Protein AF-0000000076608871 (afdb_homodimer)

pLDDT: mean 91.56, std 15.97, range [19.88, 98.94]

Nearest PDB structures (foldseek):
  3pe7-assembly1_A  TM=8.113E-01  e=2.500E-24  Yersinia enterocolitica subsp. enterocolitica 8081
  3c5m-assembly3_C  TM=7.933E-01  e=4.342E-21  Vibrio parahaemolyticus RIMD 2210633
  3c5m-assembly2_B  TM=7.888E-01  e=4.342E-21  Vibrio parahaemolyticus RIMD 2210633
  3mxx-assembly1_A  TM=6.302E-01  e=1.835E-06  Homo sapiens
  6rxt-assembly1_UD  TM=3.059E-01  e=4.184E-05  Thermochaetoides thermophila

Sequence (922 aa):
MKAIPPCQLFLVPLIFFLTGMGQLQSQIGTRFPSEKKVIDDPITGHQLIFLTSASHGDRKIYPTHPQWTADGNWLIFMSNRVRGELIAVNERSGDMVQITEGGFVGTPLIGWSSMHIYVMRRAAPQQSRGQNTAMNIIKIDLDMLFRDSEKGQIQPKENYEDILGQIPSTIGAHGDMALDANEEYIYFRTSREEAEKHLPPGTNVEQNFGPRNMGAGPGGIGKINLLTGKSAHVISVPFQVGHIQTNPWIPGEIVFCWETGGKSPQRTWTVRGDGTGLRPLYPEADYEWVTHEAIITKDEVAMAIMGHRPVKISDELKEIDSDPENPGQEVAWGPSGTREKPTGLAIVNIRTREMRIEAQTNSGSGFWHVHGSSDGRWAVGDDFSRSIYLVDRTSREMMMISTGHKTTARDHPHPTFSPCGTKFQIQSAMLSEDDRSMNICVIHVPEEWLNRTYENHFIPKMKAIPPCQLFLVPLIFFLTGMGQLQSQIGTRFPSEKKVIDDPITGHQLIFLTSASHGDRKIYPTHPQWTADGNWLIFMSNRVRGELIAVNERSGDMVQITEGGFVGTPLIGWSSMHIYVMRRAAPQQSRGQNTAMNIIKIDLDMLFRDSEKGQIQPKENYEDILGQIPSTIGAHGDMALDANEEYIYFRTSREEAEKHLPPGTNVEQNFGPRNMGAGPGGIGKINLLTGKSAHVISVPFQVGHIQTNPWIPGEIVFCWETGGKSPQRTWTVRGDGTGLRPLYPEADYEWVTHEAIITKDEVAMAIMGHRPVKISDELKEIDSDPENPGQEVAWGPSGTREKPTGLAIVNIRTREMRIEAQTNSGSGFWHVHGSSDGRWAVGDDFSRSIYLVDRTSREMMMISTGHKTTARDHPHPTFSPCGTKFQIQSAMLSEDDRSMNICVIHVPEEWLNRTYENHFIPK

Foldseek 3Di:
DPPDDDDDPPPPPPPPPPPPPPPPQDAFLDKDAWQWDWDAFPPQRFIWIFLHQAQFQKAAAFQQAAQAAQVRFWGKIAGNVRHQWIKIAGRPRSMIGTHDDDHFFAGKHHDNNAQKIKGKDFPDPDPDPPQFTKIWIKIFRRVVSNVCSVVVNDDHRVVGIDGQAIHHSQFRWHRQWEAFLVRFKIKTKGDQNNLVVQDDPPDDADFAAFDVRFKTDWIFMKMAGRNRRDIDGQHIDRIHWHNWHYQNVDGFKIKIFRDRVWADQQTIWIAGSNNPDTDGLARDDLAWTWDQWHDAENFKIKIWGKAAEEDCPDPPDDADDADPLDGDHGCRSPNYRHPVDDTEIKMAGSVVRDMDRLDWDPDHTHFDHKYAAHVRQKIWTAHSQLWIKIAGSLQSDIDGNHGDFFSQEQDGFNWHAHNVRFKTKTWGCNSPPVSYRITIIMGGDDPCVVPDDCPVPDDPD/DPPPDDDPPPPPPPPPPPPPPPPPQDAFLDKDAWQWDWDAFPPQRFIWIFLHQAQFQKAAAFQQAAQAAQVRFWGKIAGNVRHQWIKIAGRPRSMIGTHDDDHFFAGWHHDNNAQKIKGKDFPDPDPDPPQFGKIWIKIFRRVVSNVCSVVVNDDHRVVGIDGQAIHHSQFRWHRQWEAFLVRFKIKTKGDQNNLVVQDDPPDDADFAAFDVRFKTDWIFMKMAGRNRRDIDGQHIDRIHWHNWHYQNVDGFKIKIFRDRVWADQQTIWIAGSNNPDTDGLARDDLAWTWDQWHDAENFKIKIWGKAAEEDCPDPPDDADDADPLDGDHGCRSPNYRHPVDDTEIKMAGSVVRDMDRLDWDPDHTHFDHKYAAHVRQKIWTAHSQLFIKIAGSLQSDIDGNHGDFFSQEQDGFNWHAHNVRFKTKTWGCNSPPVSYRITIIMGGDDPCVVPDDCPVPDDPD

Organism: NCBI:txid889453

Structure (mmCIF, N/CA/C/O backbone):
data_AF-0000000076608871-model_v1
#
loop_
_entity.id
_entity.type
_entity.pdbx_description
1 polymer 'Oligogalacturonide lyase'
#
loop_
_atom_site.group_PDB
_atom_site.id
_atom_site.type_symbol
_atom_site.label_atom_id
_atom_site.label_alt_id
_atom_site.label_comp_id
_atom_site.label_asym_id
_atom_site.label_entity_id
_atom_site.label_seq_id
_atom_site.pdbx_PDB_ins_code
_atom_site.Cartn_x
_atom_site.Cartn_y
_atom_site.Cartn_z
_atom_site.occupancy
_atom_site.B_iso_or_equiv
_atom_site.auth_seq_id
_atom_site.auth_comp_id
_atom_site.auth_asym_id
_atom_site.auth_atom_id
_atom_site.pdbx_PDB_model_num
ATOM 1 N N . MET A 1 1 ? -19.953 -53.188 -92.625 1 19.88 1 MET A N 1
ATOM 2 C CA . MET A 1 1 ? -18.641 -53.062 -92 1 19.88 1 MET A CA 1
ATOM 3 C C . MET A 1 1 ? -18.766 -53.031 -90.5 1 19.88 1 MET A C 1
ATOM 5 O O . MET A 1 1 ? -19.391 -52.125 -89.938 1 19.88 1 MET A O 1
ATOM 9 N N . LYS A 1 2 ? -18.812 -54.281 -90 1 23.78 2 LYS A N 1
ATOM 10 C CA . LYS A 1 2 ? -19.125 -54.812 -88.688 1 23.78 2 LYS A CA 1
ATOM 11 C C . LYS A 1 2 ? -18.203 -54.219 -87.625 1 23.78 2 LYS A C 1
ATOM 13 O O . LYS A 1 2 ? -16.969 -54.281 -87.75 1 23.78 2 LYS A O 1
ATOM 18 N N . ALA A 1 3 ? -18.625 -53.156 -86.875 1 28.75 3 ALA A N 1
ATOM 19 C CA . ALA A 1 3 ? -18.031 -52.281 -85.875 1 28.75 3 ALA A CA 1
ATOM 20 C C . ALA A 1 3 ? -17.375 -53.094 -84.75 1 28.75 3 ALA A C 1
ATOM 22 O O . ALA A 1 3 ? -18.031 -53.906 -84.062 1 28.75 3 ALA A O 1
ATOM 23 N N . ILE A 1 4 ? -16.078 -53.531 -85 1 30.58 4 ILE A N 1
ATOM 24 C CA . ILE A 1 4 ? -15.383 -54.438 -84.062 1 30.58 4 ILE A CA 1
ATOM 25 C C . ILE A 1 4 ? -15.344 -53.844 -82.688 1 30.58 4 ILE A C 1
ATOM 27 O O . ILE A 1 4 ? -15.156 -52.625 -82.5 1 30.58 4 ILE A O 1
ATOM 31 N N . PRO A 1 5 ? -15.648 -54.531 -81.625 1 36.34 5 PRO A N 1
ATOM 32 C CA . PRO A 1 5 ? -15.883 -54.281 -80.188 1 36.34 5 PRO A CA 1
ATOM 33 C C . PRO A 1 5 ? -14.602 -53.969 -79.438 1 36.34 5 PRO A C 1
ATOM 35 O O . PRO A 1 5 ? -13.695 -54.812 -79.375 1 36.34 5 PRO A O 1
ATOM 38 N N . PRO A 1 6 ? -13.969 -52.781 -79.625 1 33.56 6 PRO A N 1
ATOM 39 C CA . PRO A 1 6 ? -12.586 -52.75 -79.125 1 33.56 6 PRO A CA 1
ATOM 40 C C . PRO A 1 6 ? -12.453 -53.25 -77.688 1 33.56 6 PRO A C 1
ATOM 42 O O . PRO A 1 6 ? -13.453 -53.312 -77 1 33.56 6 PRO A O 1
ATOM 45 N N . CYS A 1 7 ? -11.203 -53.688 -77.312 1 31.45 7 CYS A N 1
ATOM 46 C CA . CYS A 1 7 ? -10.43 -54.312 -76.25 1 31.45 7 CYS A CA 1
ATOM 47 C C . CYS A 1 7 ? -10.484 -53.5 -75 1 31.45 7 CYS A C 1
ATOM 49 O O . CYS A 1 7 ? -10.234 -52.312 -75 1 31.45 7 CYS A O 1
ATOM 51 N N . GLN A 1 8 ? -11.156 -53.969 -73.938 1 29.78 8 GLN A N 1
ATOM 52 C CA . GLN A 1 8 ? -11.391 -53.469 -72.562 1 29.78 8 GLN A CA 1
ATOM 53 C C . GLN A 1 8 ? -10.086 -53.406 -71.75 1 29.78 8 GLN A C 1
ATOM 55 O O . GLN A 1 8 ? -9.438 -54.406 -71.5 1 29.78 8 GLN A O 1
ATOM 60 N N . LEU A 1 9 ? -9.195 -52.375 -71.938 1 29.94 9 LEU A N 1
ATOM 61 C CA . LEU A 1 9 ? -7.988 -52.156 -71.125 1 29.94 9 LEU A CA 1
ATOM 62 C C . LEU A 1 9 ? -8.32 -52.094 -69.688 1 29.94 9 LEU A C 1
ATOM 64 O O . LEU A 1 9 ? -9.156 -51.281 -69.25 1 29.94 9 LEU A O 1
ATOM 68 N N . PHE A 1 10 ? -8.07 -53.156 -68.875 1 30.44 10 PHE A N 1
ATOM 69 C CA . PHE A 1 10 ? -8.211 -53.281 -67.375 1 30.44 10 PHE A CA 1
ATOM 70 C C . PHE A 1 10 ? -7.266 -52.344 -66.688 1 30.44 10 PHE A C 1
ATOM 72 O O . PHE A 1 10 ? -6.047 -52.406 -66.875 1 30.44 10 PHE A O 1
ATOM 79 N N . LEU A 1 11 ? -7.617 -51.094 -66.438 1 31.98 11 LEU A N 1
ATOM 80 C CA . LEU A 1 11 ? -6.852 -50.156 -65.625 1 31.98 11 LEU A CA 1
ATOM 81 C C . LEU A 1 11 ? -6.688 -50.688 -64.188 1 31.98 11 LEU A C 1
ATOM 83 O O . LEU A 1 11 ? -7.68 -50.969 -63.5 1 31.98 11 LEU A O 1
ATOM 87 N N . VAL A 1 12 ? -5.574 -51.406 -63.844 1 34.97 12 VAL A N 1
ATOM 88 C CA . VAL A 1 12 ? -5.215 -51.875 -62.5 1 34.97 12 VAL A CA 1
ATOM 89 C C . VAL A 1 12 ? -5.105 -50.656 -61.562 1 34.97 12 VAL A C 1
ATOM 91 O O . VAL A 1 12 ? -4.355 -49.719 -61.844 1 34.97 12 VAL A O 1
ATOM 94 N N . PRO A 1 13 ? -6.113 -50.406 -60.719 1 35.31 13 PRO A N 1
ATOM 95 C CA . PRO A 1 13 ? -5.98 -49.312 -59.781 1 35.31 13 PRO A CA 1
ATOM 96 C C . PRO A 1 13 ? -4.773 -49.469 -58.844 1 35.31 13 PRO A C 1
ATOM 98 O O . PRO A 1 13 ? -4.551 -50.531 -58.312 1 35.31 13 PRO A O 1
ATOM 101 N N . LEU A 1 14 ? -3.646 -48.781 -59.094 1 35.12 14 LEU A N 1
ATOM 102 C CA . LEU A 1 14 ? -2.545 -48.719 -58.125 1 35.12 14 LEU A CA 1
ATOM 103 C C . LEU A 1 14 ? -3.049 -48.281 -56.75 1 35.12 14 LEU A C 1
ATOM 105 O O . LEU A 1 14 ? -3.617 -47.188 -56.594 1 35.12 14 LEU A O 1
ATOM 109 N N . ILE A 1 15 ? -3.357 -49.25 -55.906 1 33.5 15 ILE A N 1
ATOM 110 C CA . ILE A 1 15 ? -3.67 -49 -54.5 1 33.5 15 ILE A CA 1
ATOM 111 C C . ILE A 1 15 ? -2.477 -48.312 -53.812 1 33.5 15 ILE A C 1
ATOM 113 O O . ILE A 1 15 ? -1.399 -48.906 -53.719 1 33.5 15 ILE A O 1
ATOM 117 N N . PHE A 1 16 ? -2.326 -47.031 -53.844 1 33.16 16 PHE A N 1
ATOM 118 C CA . PHE A 1 16 ? -1.394 -46.344 -52.969 1 33.16 16 PHE A CA 1
ATOM 119 C C . PHE A 1 16 ? -1.662 -46.688 -51.531 1 33.16 16 PHE A C 1
ATOM 121 O O . PHE A 1 16 ? -2.754 -46.438 -51 1 33.16 16 PHE A O 1
ATOM 128 N N . PHE A 1 17 ? -0.998 -47.719 -51 1 32.53 17 PHE A N 1
ATOM 129 C CA . PHE A 1 17 ? -0.95 -47.906 -49.562 1 32.53 17 PHE A CA 1
ATOM 130 C C . PHE A 1 17 ? -0.408 -46.656 -48.875 1 32.53 17 PHE A C 1
ATOM 132 O O . PHE A 1 17 ? 0.757 -46.312 -49.062 1 32.53 17 PHE A O 1
ATOM 139 N N . LEU A 1 18 ? -1.209 -45.719 -48.625 1 33.12 18 LEU A N 1
ATOM 140 C CA . LEU A 1 18 ? -0.819 -44.75 -47.625 1 33.12 18 LEU A CA 1
ATOM 141 C C . LEU A 1 18 ? -0.421 -45.438 -46.312 1 33.12 18 LEU A C 1
ATOM 143 O O . LEU A 1 18 ? -1.268 -46 -45.625 1 33.12 18 LEU A O 1
ATOM 147 N N . THR A 1 19 ? 0.796 -46.062 -46.281 1 35.16 19 THR A N 1
ATOM 148 C CA . THR A 1 19 ? 1.301 -46.375 -44.938 1 35.16 19 THR A CA 1
ATOM 149 C C . THR A 1 19 ? 1.096 -45.188 -44 1 35.16 19 THR A C 1
ATOM 151 O O . THR A 1 19 ? 1.483 -44.062 -44.312 1 35.16 19 THR A O 1
ATOM 154 N N . GLY A 1 20 ? 0.063 -45.156 -43.281 1 34.03 20 GLY A N 1
ATOM 155 C CA . GLY A 1 20 ? -0.038 -44.312 -42.125 1 34.03 20 GLY A CA 1
ATOM 156 C C . GLY A 1 20 ? 1.268 -44.156 -41.344 1 34.03 20 GLY A C 1
ATOM 157 O O . GLY A 1 20 ? 1.771 -45.156 -40.812 1 34.03 20 GLY A O 1
ATOM 158 N N . MET A 1 21 ? 2.281 -43.5 -41.844 1 34.34 21 MET A N 1
ATOM 159 C CA . MET A 1 21 ? 3.359 -43.125 -40.938 1 34.34 21 MET A CA 1
ATOM 160 C C . MET A 1 21 ? 2.818 -42.812 -39.531 1 34.34 21 MET A C 1
ATOM 162 O O . MET A 1 21 ? 2.1 -41.844 -39.344 1 34.34 21 MET A O 1
ATOM 166 N N . GLY A 1 22 ? 2.492 -43.781 -38.781 1 37.31 22 GLY A N 1
ATOM 167 C CA . GLY A 1 22 ? 2.377 -43.469 -37.344 1 37.31 22 GLY A CA 1
ATOM 168 C C . GLY A 1 22 ? 3.334 -42.375 -36.906 1 37.31 22 GLY A C 1
ATOM 169 O O . GLY A 1 22 ? 4.5 -42.375 -37.312 1 37.31 22 GLY A O 1
ATOM 170 N N . GLN A 1 23 ? 2.949 -41.219 -36.844 1 42.66 23 GLN A N 1
ATOM 171 C CA . GLN A 1 23 ? 3.785 -40.188 -36.25 1 42.66 23 GLN A CA 1
ATOM 172 C C . GLN A 1 23 ? 4.75 -40.781 -35.219 1 42.66 23 GLN A C 1
ATOM 174 O O . GLN A 1 23 ? 4.32 -41.375 -34.219 1 42.66 23 GLN A O 1
ATOM 179 N N . LEU A 1 24 ? 5.785 -41.375 -35.5 1 46.06 24 LEU A N 1
ATOM 180 C CA . LEU A 1 24 ? 6.844 -41.812 -34.594 1 46.06 24 LEU A CA 1
ATOM 181 C C . LEU A 1 24 ? 6.965 -40.844 -33.406 1 46.06 24 LEU A C 1
ATOM 183 O O . LEU A 1 24 ? 7.375 -39.719 -33.562 1 46.06 24 LEU A O 1
ATOM 187 N N . GLN A 1 25 ? 6.07 -41.031 -32.406 1 63.12 25 GLN A N 1
ATOM 188 C CA . GLN A 1 25 ? 6.23 -40.281 -31.156 1 63.12 25 GLN A CA 1
ATOM 189 C C . GLN A 1 25 ? 7.656 -40.406 -30.625 1 63.12 25 GLN A C 1
ATOM 191 O O . GLN A 1 25 ? 8.188 -41.531 -30.516 1 63.12 25 GLN A O 1
ATOM 196 N N . SER A 1 26 ? 8.398 -39.375 -30.562 1 78 26 SER A N 1
ATOM 197 C CA . SER A 1 26 ? 9.773 -39.312 -30.078 1 78 26 SER A CA 1
ATOM 198 C C . SER A 1 26 ? 9.914 -39.969 -28.719 1 78 26 SER A C 1
ATOM 200 O O . SER A 1 26 ? 9.023 -39.875 -27.875 1 78 26 SER A O 1
ATOM 202 N N . GLN A 1 27 ? 10.883 -40.781 -28.594 1 93 27 GLN A N 1
ATOM 203 C CA . GLN A 1 27 ? 11.195 -41.531 -27.375 1 93 27 GLN A CA 1
ATOM 204 C C . GLN A 1 27 ? 11.734 -40.594 -26.297 1 93 27 GLN A C 1
ATOM 206 O O . GLN A 1 27 ? 12.422 -39.625 -26.578 1 93 27 GLN A O 1
ATOM 211 N N . ILE A 1 28 ? 11.375 -40.938 -25.047 1 97.31 28 ILE A N 1
ATOM 212 C CA . ILE A 1 28 ? 11.961 -40.25 -23.891 1 97.31 28 ILE A CA 1
ATOM 213 C C . ILE A 1 28 ? 13.484 -40.25 -24.016 1 97.31 28 ILE A C 1
ATOM 215 O O . ILE A 1 28 ? 14.078 -41.25 -24.438 1 97.31 28 ILE A O 1
ATOM 219 N N . GLY A 1 29 ? 14.078 -39.031 -23.719 1 97.94 29 GLY A N 1
ATOM 220 C CA . GLY A 1 29 ? 15.523 -38.938 -23.797 1 97.94 29 GLY A CA 1
ATOM 221 C C . GLY A 1 29 ? 16 -38.312 -25.109 1 97.94 29 GLY A C 1
ATOM 222 O O . GLY A 1 29 ? 17.172 -37.969 -25.25 1 97.94 29 GLY A O 1
ATOM 223 N N . THR A 1 30 ? 15.102 -38.281 -26.094 1 97.44 30 THR A N 1
ATOM 224 C CA . THR A 1 30 ? 15.461 -37.656 -27.359 1 97.44 30 THR A CA 1
ATOM 225 C C . THR A 1 30 ? 16 -36.219 -27.125 1 97.44 30 THR A C 1
ATOM 227 O O . THR A 1 30 ? 15.445 -35.469 -26.328 1 97.44 30 THR A O 1
ATOM 230 N N . ARG A 1 31 ? 17.047 -35.938 -27.828 1 97.44 31 ARG A N 1
ATOM 231 C CA . ARG A 1 31 ? 17.688 -34.625 -27.672 1 97.44 31 ARG A CA 1
ATOM 232 C C . ARG A 1 31 ? 17.359 -33.719 -28.844 1 97.44 31 ARG A C 1
ATOM 234 O O . ARG A 1 31 ? 17.141 -34.188 -29.969 1 97.44 31 ARG A O 1
ATOM 241 N N . PHE A 1 32 ? 17.266 -32.5 -28.594 1 97.5 32 PHE A N 1
ATOM 242 C CA . PHE A 1 32 ? 17.062 -31.438 -29.578 1 97.5 32 PHE A CA 1
ATOM 243 C C . PHE A 1 32 ? 18.172 -30.391 -29.469 1 97.5 32 PHE A C 1
ATOM 245 O O . PHE A 1 32 ? 18.703 -30.156 -28.391 1 97.5 32 PHE A O 1
ATOM 252 N N . PRO A 1 33 ? 18.531 -29.797 -30.578 1 96.62 33 PRO A N 1
ATOM 253 C CA . PRO A 1 33 ? 19.609 -28.812 -30.547 1 96.62 33 PRO A CA 1
ATOM 254 C C . PRO A 1 33 ? 19.219 -27.531 -29.812 1 96.62 33 PRO A C 1
ATOM 256 O O . PRO A 1 33 ? 18.031 -27.203 -29.734 1 96.62 33 PRO A O 1
ATOM 259 N N . SER A 1 34 ? 20.219 -26.828 -29.344 1 98.31 34 SER A N 1
ATOM 260 C CA . SER A 1 34 ? 20.031 -25.562 -28.672 1 98.31 34 SER A CA 1
ATOM 261 C C . SER A 1 34 ? 19.422 -24.516 -29.594 1 98.31 34 SER A C 1
ATOM 263 O O . SER A 1 34 ? 19.781 -24.438 -30.766 1 98.31 34 SER A O 1
ATOM 265 N N . GLU A 1 35 ? 18.531 -23.719 -29.094 1 97.69 35 GLU A N 1
ATOM 266 C CA . GLU A 1 35 ? 17.953 -22.547 -29.75 1 97.69 35 GLU A CA 1
ATOM 267 C C . GLU A 1 35 ? 18.297 -21.266 -29 1 97.69 35 GLU A C 1
ATOM 269 O O . GLU A 1 35 ? 17.656 -20.234 -29.188 1 97.69 35 GLU A O 1
ATOM 274 N N . LYS A 1 36 ? 19.156 -21.391 -28.094 1 98.38 36 LYS A N 1
ATOM 275 C CA . LYS A 1 36 ? 19.453 -20.312 -27.141 1 98.38 36 LYS A CA 1
ATOM 276 C C . LYS A 1 36 ? 19.875 -19.047 -27.875 1 98.38 36 LYS A C 1
ATOM 278 O O . LYS A 1 36 ? 20.672 -19.078 -28.812 1 98.38 36 LYS A O 1
ATOM 283 N N . LYS A 1 37 ? 19.266 -17.891 -27.5 1 98.06 37 LYS A N 1
ATOM 284 C CA . LYS A 1 37 ? 19.562 -16.547 -28.016 1 98.06 37 LYS A CA 1
ATOM 285 C C . LYS A 1 37 ? 19.594 -15.531 -26.875 1 98.06 37 LYS A C 1
ATOM 287 O O . LYS A 1 37 ? 18.75 -15.555 -25.984 1 98.06 37 LYS A O 1
ATOM 292 N N . VAL A 1 38 ? 20.578 -14.719 -26.906 1 98.25 38 VAL A N 1
ATOM 293 C CA . VAL A 1 38 ? 20.672 -13.602 -25.969 1 98.25 38 VAL A CA 1
ATOM 294 C C . VAL A 1 38 ? 20.453 -12.281 -26.703 1 98.25 38 VAL A C 1
ATOM 296 O O . VAL A 1 38 ? 21.156 -11.984 -27.672 1 98.25 38 VAL A O 1
ATOM 299 N N . ILE A 1 39 ? 19.5 -11.531 -26.25 1 97.75 39 ILE A N 1
ATOM 300 C CA . ILE A 1 39 ? 19.234 -10.242 -26.875 1 97.75 39 ILE A CA 1
ATOM 301 C C . ILE A 1 39 ? 19.141 -9.156 -25.812 1 97.75 39 ILE A C 1
ATOM 303 O O . ILE A 1 39 ? 18.938 -9.453 -24.625 1 97.75 39 ILE A O 1
ATOM 307 N N . ASP A 1 40 ? 19.25 -7.93 -26.234 1 96.75 40 ASP A N 1
ATOM 308 C CA . ASP A 1 40 ? 19 -6.789 -25.359 1 96.75 40 ASP A CA 1
ATOM 309 C C . ASP A 1 40 ? 17.594 -6.258 -25.531 1 96.75 40 ASP A C 1
ATOM 311 O O . ASP A 1 40 ? 17.141 -6.031 -26.656 1 96.75 40 ASP A O 1
ATOM 315 N N . ASP A 1 41 ? 16.891 -6.168 -24.453 1 96 41 ASP A N 1
ATOM 316 C CA . ASP A 1 41 ? 15.594 -5.496 -24.531 1 96 41 ASP A CA 1
ATOM 317 C C . ASP A 1 41 ? 15.734 -4.125 -25.203 1 96 41 ASP A C 1
ATOM 319 O O . ASP A 1 41 ? 16.531 -3.293 -24.75 1 96 41 ASP A O 1
ATOM 323 N N . PRO A 1 42 ? 14.977 -3.867 -26.188 1 91.94 42 PRO A N 1
ATOM 324 C CA . PRO A 1 42 ? 15.203 -2.641 -26.953 1 91.94 42 PRO A CA 1
ATOM 325 C C . PRO A 1 42 ? 14.891 -1.379 -26.156 1 91.94 42 PRO A C 1
ATOM 327 O O . PRO A 1 42 ? 15.359 -0.292 -26.5 1 91.94 42 PRO A O 1
ATOM 330 N N . ILE A 1 43 ? 14.102 -1.465 -25.172 1 92.19 43 ILE A N 1
ATOM 331 C CA . ILE A 1 43 ? 13.672 -0.293 -24.406 1 92.19 43 ILE A CA 1
ATOM 332 C C . ILE A 1 43 ? 14.508 -0.166 -23.141 1 92.19 43 ILE A C 1
ATOM 334 O O . ILE A 1 43 ? 15.117 0.875 -22.891 1 92.19 43 ILE A O 1
ATOM 338 N N . THR A 1 44 ? 14.664 -1.202 -22.391 1 93.25 44 THR A N 1
ATOM 339 C CA . THR A 1 44 ? 15.312 -1.112 -21.078 1 93.25 44 THR A CA 1
ATOM 340 C C . THR A 1 44 ? 16.797 -1.402 -21.188 1 93.25 44 THR A C 1
ATOM 342 O O . THR A 1 44 ? 17.578 -1.089 -20.281 1 93.25 44 THR A O 1
ATOM 345 N N . GLY A 1 45 ? 17.219 -2.117 -22.25 1 93.81 45 GLY A N 1
ATOM 346 C CA . GLY A 1 45 ? 18.609 -2.479 -22.453 1 93.81 45 GLY A CA 1
ATOM 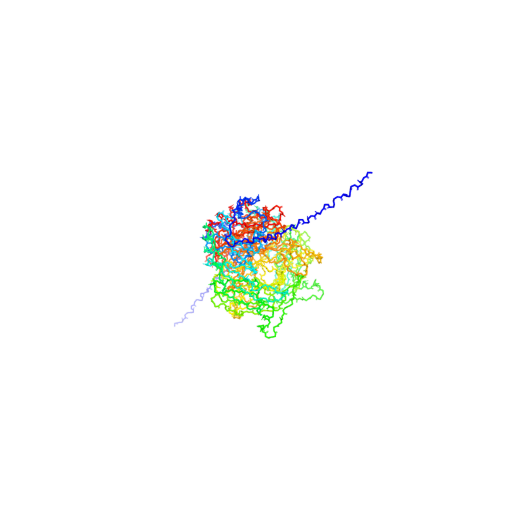347 C C . GLY A 1 45 ? 19.016 -3.717 -21.672 1 93.81 45 GLY A C 1
ATOM 348 O O . GLY A 1 45 ? 20.141 -4.215 -21.844 1 93.81 45 GLY A O 1
ATOM 349 N N . HIS A 1 46 ? 18.203 -4.273 -20.922 1 95.44 46 HIS A N 1
ATOM 350 C CA . HIS A 1 46 ? 18.547 -5.453 -20.141 1 95.44 46 HIS A CA 1
ATOM 351 C C . HIS A 1 46 ? 18.625 -6.699 -21.016 1 95.44 46 HIS A C 1
ATOM 353 O O . HIS A 1 46 ? 17.844 -6.844 -21.969 1 95.44 46 HIS A O 1
ATOM 359 N N . GLN A 1 47 ? 19.469 -7.578 -20.594 1 97.62 47 GLN A N 1
ATOM 360 C CA . GLN A 1 47 ? 19.656 -8.797 -21.375 1 97.62 47 GLN A CA 1
ATOM 361 C C . GLN A 1 47 ? 18.531 -9.797 -21.109 1 97.62 47 GLN A C 1
ATOM 363 O O . GLN A 1 47 ? 18.172 -10.055 -19.969 1 97.62 47 GLN A O 1
ATOM 368 N N . LEU A 1 48 ? 18.016 -10.312 -22.203 1 98.62 48 LEU A N 1
ATOM 369 C CA . LEU A 1 48 ? 17.047 -11.414 -22.188 1 98.62 48 LEU A CA 1
ATOM 370 C C . LEU A 1 48 ? 17.688 -12.688 -22.75 1 98.62 48 LEU A C 1
ATOM 372 O O . LEU A 1 48 ? 18.125 -12.711 -23.891 1 98.62 48 LEU A O 1
ATOM 376 N N . ILE A 1 49 ? 17.688 -13.688 -21.938 1 98.88 49 ILE A N 1
ATOM 377 C CA . ILE A 1 49 ? 18.266 -14.953 -22.359 1 98.88 49 ILE A CA 1
ATOM 378 C C . ILE A 1 49 ? 17.141 -15.922 -22.75 1 98.88 49 ILE A C 1
ATOM 380 O O . ILE A 1 49 ? 16.594 -16.625 -21.906 1 98.88 49 ILE A O 1
ATOM 384 N N . PHE A 1 50 ? 16.906 -15.961 -24.031 1 98.81 50 PHE A N 1
ATOM 385 C CA . PHE A 1 50 ? 15.938 -16.922 -24.547 1 98.81 50 PHE A CA 1
ATOM 386 C C . PHE A 1 50 ? 16.562 -18.312 -24.672 1 98.81 50 PHE A C 1
ATOM 388 O O . PHE A 1 50 ? 17.547 -18.484 -25.391 1 98.81 50 PHE A O 1
ATOM 395 N N . LEU A 1 51 ? 15.961 -19.203 -24 1 98.88 51 LEU A N 1
ATOM 396 C CA . LEU A 1 51 ? 16.453 -20.578 -24.062 1 98.88 51 LEU A CA 1
ATOM 397 C C . LEU A 1 51 ? 15.82 -21.312 -25.25 1 98.88 51 LEU A C 1
ATOM 399 O O . LEU A 1 51 ? 16.375 -22.312 -25.734 1 98.88 51 LEU A O 1
ATOM 403 N N . THR A 1 52 ? 14.688 -20.875 -25.641 1 98.56 52 THR A N 1
ATOM 404 C CA . THR A 1 52 ? 14.062 -21.328 -26.891 1 98.56 52 THR A CA 1
ATOM 405 C C . THR A 1 52 ? 13.711 -20.125 -27.781 1 98.56 52 THR A C 1
ATOM 407 O O . THR A 1 52 ? 13.555 -19.016 -27.281 1 98.56 52 THR A O 1
ATOM 410 N N . SER A 1 53 ? 13.578 -20.375 -29.125 1 97.31 53 SER A N 1
ATOM 411 C CA . SER A 1 53 ? 13.344 -19.266 -30.031 1 97.31 53 SER A CA 1
ATOM 412 C C . SER A 1 53 ? 12.508 -19.688 -31.234 1 97.31 53 SER A C 1
ATOM 414 O O . SER A 1 53 ? 12.125 -18.844 -32.062 1 97.31 53 SER A O 1
ATOM 416 N N . ALA A 1 54 ? 12.273 -20.969 -31.344 1 94.31 54 ALA A N 1
ATOM 417 C CA . ALA A 1 54 ? 11.406 -21.438 -32.406 1 94.31 54 ALA A CA 1
ATOM 418 C C . ALA A 1 54 ? 9.938 -21.406 -31.984 1 94.31 54 ALA A C 1
ATOM 420 O O . ALA A 1 54 ? 9.633 -21.438 -30.797 1 94.31 54 ALA A O 1
ATOM 421 N N . SER A 1 55 ? 9.047 -21.344 -32.906 1 92.19 55 SER A N 1
ATOM 422 C CA . SER A 1 55 ? 7.625 -21.172 -32.625 1 92.19 55 SER A CA 1
ATOM 423 C C . SER A 1 55 ? 6.941 -22.516 -32.375 1 92.19 55 SER A C 1
ATOM 425 O O . SER A 1 55 ? 5.945 -22.844 -33 1 92.19 55 SER A O 1
ATOM 427 N N . HIS A 1 56 ? 7.418 -23.188 -31.422 1 94.5 56 HIS A N 1
ATOM 428 C CA . HIS A 1 56 ? 6.84 -24.484 -31.094 1 94.5 56 HIS A CA 1
ATOM 429 C C . HIS A 1 56 ? 5.82 -24.375 -29.969 1 94.5 56 HIS A C 1
ATOM 431 O O . HIS A 1 56 ? 5.414 -25.375 -29.375 1 94.5 56 HIS A O 1
ATOM 437 N N . GLY A 1 57 ? 5.469 -23.141 -29.594 1 95.69 57 GLY A N 1
ATOM 438 C CA . GLY A 1 57 ? 4.438 -22.922 -28.594 1 95.69 57 GLY A CA 1
ATOM 439 C C . GLY A 1 57 ? 4.852 -23.391 -27.203 1 95.69 57 GLY A C 1
ATOM 440 O O . GLY A 1 57 ? 4.09 -24.078 -26.516 1 95.69 57 GLY A O 1
ATOM 441 N N . ASP A 1 58 ? 6.051 -23.094 -26.812 1 98 58 ASP A N 1
ATOM 442 C CA . ASP A 1 58 ? 6.578 -23.469 -25.5 1 98 58 ASP A CA 1
ATOM 443 C C . ASP A 1 58 ? 5.793 -22.797 -24.375 1 98 58 ASP A C 1
ATOM 445 O O . ASP A 1 58 ? 5.379 -21.641 -24.516 1 98 58 ASP A O 1
ATOM 449 N N . ARG A 1 59 ? 5.527 -23.531 -23.281 1 97.81 59 ARG A N 1
ATOM 450 C CA . ARG A 1 59 ? 4.789 -23.031 -22.125 1 97.81 59 ARG A CA 1
ATOM 451 C C . ARG A 1 59 ? 5.484 -23.406 -20.828 1 97.81 59 ARG A C 1
ATOM 453 O O . ARG A 1 59 ? 5.754 -24.594 -20.578 1 97.81 59 ARG A O 1
ATOM 460 N N . LYS A 1 60 ? 5.754 -22.406 -20.094 1 98.38 60 LYS A N 1
ATOM 461 C CA . LYS A 1 60 ? 6.395 -22.688 -18.812 1 98.38 60 LYS A CA 1
ATOM 462 C C . LYS A 1 60 ? 5.391 -23.234 -17.797 1 98.38 60 LYS A C 1
ATOM 464 O O . LYS A 1 60 ? 4.184 -23.219 -18.047 1 98.38 60 LYS A O 1
ATOM 469 N N . ILE A 1 61 ? 5.898 -23.734 -16.703 1 98.12 61 ILE A N 1
ATOM 470 C CA . ILE A 1 61 ? 5.078 -24.141 -15.562 1 98.12 61 ILE A CA 1
ATOM 471 C C . ILE A 1 61 ? 4.578 -22.906 -14.82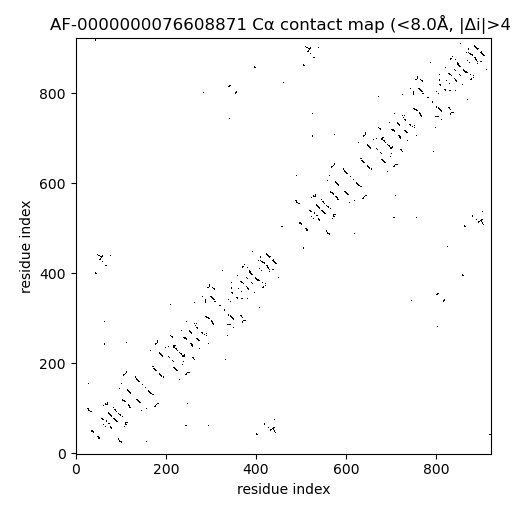8 1 98.12 61 ILE A C 1
ATOM 473 O O . ILE A 1 61 ? 5.273 -21.875 -14.766 1 98.12 61 ILE A O 1
ATOM 477 N N . TYR A 1 62 ? 3.4 -22.953 -14.281 1 97.88 62 TYR A N 1
ATOM 478 C CA . TYR A 1 62 ? 2.787 -21.812 -13.602 1 97.88 62 TYR A CA 1
ATOM 479 C C . TYR A 1 62 ? 3.615 -21.391 -12.391 1 97.88 62 TYR A C 1
ATOM 481 O O . TYR A 1 62 ? 4.277 -22.219 -11.766 1 97.88 62 TYR A O 1
ATOM 489 N N . PRO A 1 63 ? 3.549 -20.109 -11.992 1 98.06 63 PRO A N 1
ATOM 490 C CA . PRO A 1 63 ? 4.473 -19.516 -11.016 1 98.06 63 PRO A CA 1
ATOM 491 C C . PRO A 1 63 ? 4.348 -20.156 -9.633 1 98.06 63 PRO A C 1
ATOM 493 O O . PRO A 1 63 ? 5.223 -19.969 -8.781 1 98.06 63 PRO A O 1
ATOM 496 N N . THR A 1 64 ? 3.326 -20.859 -9.344 1 97.81 64 THR A N 1
ATOM 497 C CA . THR A 1 64 ? 3.109 -21.469 -8.039 1 97.81 64 THR A CA 1
ATOM 498 C C . THR A 1 64 ? 4.07 -22.641 -7.82 1 97.81 64 THR A C 1
ATOM 500 O O . THR A 1 64 ? 4.188 -23.156 -6.707 1 97.81 64 THR A O 1
ATOM 503 N N . HIS A 1 65 ? 4.762 -23.094 -8.867 1 98.19 65 HIS A N 1
ATOM 504 C CA . HIS A 1 65 ? 5.574 -24.297 -8.828 1 98.19 65 HIS A CA 1
ATOM 505 C C . HIS A 1 65 ? 7.004 -24.031 -9.281 1 98.19 65 HIS A C 1
ATOM 507 O O . HIS A 1 65 ? 7.254 -23.031 -9.977 1 98.19 65 HIS A O 1
ATOM 513 N N . PRO A 1 66 ? 7.902 -24.906 -8.859 1 97.19 66 PRO A N 1
ATOM 514 C CA . PRO A 1 66 ? 9.273 -24.688 -9.328 1 97.19 66 PRO A CA 1
ATOM 515 C C . PRO A 1 66 ? 9.414 -24.828 -10.836 1 97.19 66 PRO A C 1
ATOM 517 O O . PRO A 1 66 ? 8.703 -25.625 -11.461 1 97.19 66 PRO A O 1
ATOM 520 N N . GLN A 1 67 ? 10.398 -24.094 -11.336 1 98.5 67 GLN A N 1
ATOM 521 C CA . GLN A 1 67 ? 10.656 -24.062 -12.773 1 98.5 67 GLN A CA 1
ATOM 522 C C . GLN A 1 67 ? 11.93 -24.828 -13.117 1 98.5 67 GLN A C 1
ATOM 524 O O . GLN A 1 67 ? 12.07 -25.359 -14.227 1 98.5 67 GLN A O 1
ATOM 529 N N . TRP A 1 68 ? 12.844 -24.891 -12.18 1 98.75 68 TRP A N 1
ATOM 530 C CA . TRP A 1 68 ? 14.164 -25.5 -12.344 1 98.75 68 TRP A CA 1
ATOM 531 C C . TRP A 1 68 ? 14.227 -26.859 -11.664 1 98.75 68 TRP A C 1
ATOM 533 O O . TRP A 1 68 ? 13.555 -27.094 -10.656 1 98.75 68 TRP A O 1
ATOM 543 N N . THR A 1 69 ? 15.086 -27.703 -12.219 1 98.62 69 THR A N 1
ATOM 544 C CA . THR A 1 69 ? 15.438 -28.922 -11.492 1 98.62 69 THR A CA 1
ATOM 545 C C . THR A 1 69 ? 16.219 -28.594 -10.234 1 98.62 69 THR A C 1
ATOM 547 O O . THR A 1 69 ? 16.734 -27.484 -10.086 1 98.62 69 THR A O 1
ATOM 550 N N . ALA A 1 70 ? 16.312 -29.578 -9.336 1 97.88 70 ALA A N 1
ATOM 551 C CA . ALA A 1 70 ? 16.891 -29.375 -8.016 1 97.88 70 ALA A CA 1
ATOM 552 C C . ALA A 1 70 ? 18.344 -28.922 -8.117 1 97.88 70 ALA A C 1
ATOM 554 O O . ALA A 1 70 ? 18.844 -28.172 -7.273 1 97.88 70 ALA A O 1
ATOM 555 N N . ASP A 1 71 ? 19.047 -29.328 -9.117 1 97.38 71 ASP A N 1
ATOM 556 C CA . ASP A 1 71 ? 20.453 -28.969 -9.266 1 97.38 71 ASP A CA 1
ATOM 557 C C . ASP A 1 71 ? 20.594 -27.562 -9.859 1 97.38 71 ASP A C 1
ATOM 559 O O . ASP A 1 71 ? 21.719 -27.047 -9.969 1 97.38 71 ASP A O 1
ATOM 563 N N . GLY A 1 72 ? 19.469 -27 -10.336 1 97.62 72 GLY A N 1
ATOM 564 C CA . GLY A 1 72 ? 19.469 -25.625 -10.828 1 97.62 72 GLY A CA 1
ATOM 565 C C . GLY A 1 72 ? 19.906 -25.516 -12.273 1 97.62 72 GLY A C 1
ATOM 566 O O . GLY A 1 72 ? 20.062 -24.406 -12.797 1 97.62 72 GLY A O 1
ATOM 567 N N . ASN A 1 73 ? 20.047 -26.656 -13.016 1 98.06 73 ASN A N 1
ATOM 568 C CA . ASN A 1 73 ? 20.688 -26.594 -14.32 1 98.06 73 ASN A CA 1
ATOM 569 C C . ASN A 1 73 ? 19.672 -26.656 -15.453 1 98.06 73 ASN A C 1
ATOM 571 O O . ASN A 1 73 ? 19.969 -26.281 -16.594 1 98.06 73 ASN A O 1
ATOM 575 N N . TRP A 1 74 ? 18.5 -27.203 -15.156 1 98.75 74 TRP A N 1
ATOM 576 C CA . TRP A 1 74 ? 17.516 -27.453 -16.219 1 98.75 74 TRP A CA 1
ATOM 577 C C . TRP A 1 74 ? 16.203 -26.766 -15.898 1 98.75 74 TRP A C 1
ATOM 579 O O . TRP A 1 74 ? 15.742 -26.766 -14.75 1 98.75 74 TRP A O 1
ATOM 589 N N . LEU A 1 75 ? 15.602 -26.156 -16.906 1 98.88 75 LEU A N 1
ATOM 590 C CA . LEU A 1 75 ? 14.219 -25.703 -16.828 1 98.88 75 LEU A CA 1
ATOM 591 C C . LEU A 1 75 ? 13.297 -26.656 -17.578 1 98.88 75 LEU A C 1
ATOM 593 O O . LEU A 1 75 ? 13.656 -27.156 -18.641 1 98.88 75 LEU A O 1
ATOM 597 N N . ILE A 1 76 ? 12.133 -26.859 -17.047 1 98.88 76 ILE A N 1
ATOM 598 C CA . ILE A 1 76 ? 11.18 -27.781 -17.641 1 98.88 76 ILE A CA 1
ATOM 599 C C . ILE A 1 76 ? 9.984 -27.016 -18.188 1 98.88 76 ILE A C 1
ATOM 601 O O . ILE A 1 76 ? 9.492 -26.078 -17.547 1 98.88 76 ILE A O 1
ATOM 605 N N . PHE A 1 77 ? 9.531 -27.375 -19.359 1 98.75 77 PHE A N 1
ATOM 606 C CA . PHE A 1 77 ? 8.406 -26.688 -20 1 98.75 77 PHE A CA 1
ATOM 607 C C . PHE A 1 77 ? 7.664 -27.625 -20.938 1 98.75 77 PHE A C 1
ATOM 609 O O . PHE A 1 77 ? 8.125 -28.75 -21.203 1 98.75 77 PHE A O 1
ATOM 616 N N . MET A 1 78 ? 6.484 -27.266 -21.359 1 98.19 78 MET A N 1
ATOM 617 C CA . MET A 1 78 ? 5.707 -27.953 -22.391 1 98.19 78 MET A CA 1
ATOM 618 C C . MET A 1 78 ? 6.008 -27.391 -23.766 1 98.19 78 MET A C 1
ATOM 620 O O . MET A 1 78 ? 6.316 -26.203 -23.906 1 98.19 78 MET A O 1
ATOM 624 N N . SER A 1 79 ? 5.918 -28.281 -24.75 1 97.19 79 SER A N 1
ATOM 625 C CA . SER A 1 79 ? 6.266 -27.844 -26.094 1 97.19 79 SER A CA 1
ATOM 626 C C . SER A 1 79 ? 5.574 -28.703 -27.156 1 97.19 79 SER A C 1
ATOM 628 O O . SER A 1 79 ? 5.344 -29.891 -26.938 1 97.19 79 SER A O 1
ATOM 630 N N . ASN A 1 80 ? 5.305 -28.094 -28.281 1 95.44 80 ASN A N 1
ATOM 631 C CA . ASN A 1 80 ? 4.77 -28.859 -29.406 1 95.44 80 ASN A CA 1
ATOM 632 C C . ASN A 1 80 ? 5.883 -29.531 -30.203 1 95.44 80 ASN A C 1
ATOM 634 O O . ASN A 1 80 ? 5.613 -30.172 -31.219 1 95.44 80 ASN A O 1
ATOM 638 N N . ARG A 1 81 ? 7.148 -29.359 -29.812 1 94.69 81 ARG A N 1
ATOM 639 C CA . ARG A 1 81 ? 8.211 -30.172 -30.406 1 94.69 81 ARG A CA 1
ATOM 640 C C . ARG A 1 81 ? 7.863 -31.656 -30.328 1 94.69 81 ARG A C 1
ATOM 642 O O . ARG A 1 81 ? 8.141 -32.406 -31.266 1 94.69 81 ARG A O 1
ATOM 649 N N . VAL A 1 82 ? 7.43 -31.969 -29.188 1 96.31 82 VAL A N 1
ATOM 650 C CA . VAL A 1 82 ? 6.805 -33.25 -28.938 1 96.31 82 VAL A CA 1
ATOM 651 C C . VAL A 1 82 ? 5.484 -33.062 -28.203 1 96.31 82 VAL A C 1
ATOM 653 O O . VAL A 1 82 ? 5.465 -33 -26.969 1 96.31 82 VAL A O 1
ATOM 656 N N . ARG A 1 83 ? 4.422 -33.062 -28.969 1 95.06 83 ARG A N 1
ATOM 657 C CA . ARG A 1 83 ? 3.109 -32.719 -28.422 1 95.06 83 ARG A CA 1
ATOM 658 C C . ARG A 1 83 ? 2.762 -33.656 -27.25 1 95.06 83 ARG A C 1
ATOM 660 O O . ARG A 1 83 ? 2.881 -34.875 -27.359 1 95.06 83 ARG A O 1
ATOM 667 N N . GLY A 1 84 ? 2.377 -33.031 -26.141 1 95.31 84 GLY A N 1
ATOM 668 C CA . GLY A 1 84 ? 1.904 -33.781 -24.984 1 95.31 84 GLY A CA 1
ATOM 669 C C . GLY A 1 84 ? 3.02 -34.188 -24.031 1 95.31 84 GLY A C 1
ATOM 670 O O . GLY A 1 84 ? 2.766 -34.781 -23 1 95.31 84 GLY A O 1
ATOM 671 N N . GLU A 1 85 ? 4.211 -33.875 -24.375 1 97.44 85 GLU A N 1
ATOM 672 C CA . GLU A 1 85 ? 5.344 -34.281 -23.547 1 97.44 85 GLU A CA 1
ATOM 673 C C . GLU A 1 85 ? 6.066 -33.062 -22.953 1 97.44 85 GLU A C 1
ATOM 675 O O . GLU A 1 85 ? 5.859 -31.953 -23.406 1 97.44 85 GLU A O 1
ATOM 680 N N . LEU A 1 86 ? 6.863 -33.375 -21.938 1 98.5 86 LEU A N 1
ATOM 681 C CA . LEU A 1 86 ? 7.676 -32.344 -21.297 1 98.5 86 LEU A CA 1
ATOM 682 C C . LEU A 1 86 ? 9.086 -32.312 -21.891 1 98.5 86 LEU A C 1
ATOM 684 O O . LEU A 1 86 ? 9.633 -33.375 -22.234 1 98.5 86 LEU A O 1
ATOM 688 N N . ILE A 1 87 ? 9.602 -31.141 -22.016 1 98.81 87 ILE A N 1
ATOM 689 C CA . ILE A 1 87 ? 10.969 -30.906 -22.453 1 98.81 87 ILE A CA 1
ATOM 690 C C . ILE A 1 87 ? 11.766 -30.234 -21.344 1 98.81 87 ILE A C 1
ATOM 692 O O . ILE A 1 87 ? 11.258 -29.344 -20.656 1 98.81 87 ILE A O 1
ATOM 696 N N . ALA A 1 88 ? 12.992 -30.672 -21.141 1 98.88 88 ALA A N 1
ATOM 697 C CA . ALA A 1 88 ? 13.953 -29.969 -20.297 1 98.88 88 ALA A CA 1
ATOM 698 C C . ALA A 1 88 ? 15 -29.234 -21.141 1 98.88 88 ALA A C 1
ATOM 700 O O . ALA A 1 88 ? 15.5 -29.797 -22.125 1 98.88 88 ALA A O 1
ATOM 701 N N . VAL A 1 89 ? 15.273 -28.047 -20.781 1 98.88 89 VAL A N 1
ATOM 702 C CA . VAL A 1 89 ? 16.328 -27.312 -21.469 1 98.88 89 VAL A CA 1
ATOM 703 C C . VAL A 1 89 ? 17.438 -26.953 -20.484 1 98.88 89 VAL A C 1
ATOM 705 O O . VAL A 1 89 ? 17.172 -26.469 -19.391 1 98.88 89 VAL A O 1
ATOM 708 N N . ASN A 1 90 ? 18.688 -27.281 -20.812 1 98.69 90 ASN A N 1
ATOM 709 C CA . ASN A 1 90 ? 19.828 -26.875 -20 1 98.69 90 ASN A CA 1
ATOM 710 C C . ASN A 1 90 ? 20.094 -25.375 -20.094 1 98.69 90 ASN A C 1
ATOM 712 O O . ASN A 1 90 ? 20.281 -24.844 -21.188 1 98.69 90 ASN A O 1
ATOM 716 N N . GLU A 1 91 ? 20.078 -24.734 -18.984 1 98.56 91 GLU A N 1
ATOM 717 C CA . GLU A 1 91 ? 20.141 -23.281 -18.969 1 98.56 91 GLU A CA 1
ATOM 718 C C . GLU A 1 91 ? 21.438 -22.766 -19.594 1 98.56 91 GLU A C 1
ATOM 720 O O . GLU A 1 91 ? 21.438 -21.734 -20.266 1 98.56 91 GLU A O 1
ATOM 725 N N . ARG A 1 92 ? 22.516 -23.375 -19.359 1 98 92 ARG A N 1
ATOM 726 C CA . ARG A 1 92 ? 23.812 -22.922 -19.844 1 98 92 ARG A CA 1
ATOM 727 C C . ARG A 1 92 ? 24 -23.25 -21.328 1 98 92 ARG A C 1
ATOM 729 O O . ARG A 1 92 ? 24.312 -22.359 -22.125 1 98 92 ARG A O 1
ATOM 736 N N . SER A 1 93 ? 23.766 -24.5 -21.734 1 97.94 93 SER A N 1
ATOM 737 C CA . SER A 1 93 ? 24.094 -24.938 -23.094 1 97.94 93 SER A CA 1
ATOM 738 C C . SER A 1 93 ? 22.922 -24.688 -24.031 1 97.94 93 SER A C 1
ATOM 740 O O . SER A 1 93 ? 23.109 -24.547 -25.25 1 97.94 93 SER A O 1
ATOM 742 N N . GLY A 1 94 ? 21.703 -24.734 -23.547 1 98.56 94 GLY A N 1
ATOM 743 C CA . GLY A 1 94 ? 20.516 -24.641 -24.375 1 98.56 94 GLY A CA 1
ATOM 744 C C . GLY A 1 94 ? 20.062 -25.969 -24.938 1 98.56 94 GLY A C 1
ATOM 745 O O . GLY A 1 94 ? 19.031 -26.047 -25.625 1 98.56 94 GLY A O 1
ATOM 746 N N . ASP A 1 95 ? 20.812 -27.047 -24.656 1 98.06 95 ASP A N 1
ATOM 747 C CA . ASP A 1 95 ? 20.391 -28.359 -25.125 1 98.06 95 ASP A CA 1
ATOM 748 C C . ASP A 1 95 ? 19.062 -28.766 -24.5 1 98.06 95 ASP A C 1
ATOM 750 O O . ASP A 1 95 ? 18.797 -28.484 -23.328 1 98.06 95 ASP A O 1
ATOM 754 N N . MET A 1 96 ? 18.297 -29.484 -25.297 1 98.62 96 MET A N 1
ATOM 755 C CA . MET A 1 96 ? 16.969 -29.875 -24.812 1 98.62 96 MET A CA 1
ATOM 756 C C . MET A 1 96 ? 16.797 -31.391 -24.844 1 98.62 96 MET A C 1
ATOM 758 O O . MET A 1 96 ? 17.375 -32.062 -25.688 1 98.62 96 MET A O 1
ATOM 762 N N . VAL A 1 97 ? 16.078 -31.875 -23.906 1 98.69 97 VAL A N 1
ATOM 763 C CA . VAL A 1 97 ? 15.812 -33.312 -23.781 1 98.69 97 VAL A CA 1
ATOM 764 C C . VAL A 1 97 ? 14.328 -33.531 -23.516 1 98.69 97 VAL A C 1
ATOM 766 O O . VAL A 1 97 ? 13.734 -32.875 -22.656 1 98.69 97 VAL A O 1
ATOM 769 N N . GLN A 1 98 ? 13.711 -34.406 -24.281 1 98.62 98 GLN A N 1
ATOM 770 C CA . GLN A 1 98 ? 12.367 -34.875 -23.938 1 98.62 98 GLN A CA 1
ATOM 771 C C . GLN A 1 98 ? 12.383 -35.688 -22.656 1 98.62 98 GLN A C 1
ATOM 773 O O . GLN A 1 98 ? 13.078 -36.719 -22.578 1 98.62 98 GLN A O 1
ATOM 778 N N . ILE A 1 99 ? 11.516 -35.344 -21.672 1 98.56 99 ILE A N 1
ATOM 779 C CA . ILE A 1 99 ? 11.742 -36.031 -20.391 1 98.56 99 ILE A CA 1
ATOM 780 C C . ILE A 1 99 ? 10.508 -36.844 -20.016 1 98.56 99 ILE A C 1
ATOM 782 O O . ILE A 1 99 ? 10.492 -37.5 -18.969 1 98.56 99 ILE A O 1
ATOM 786 N N . THR A 1 100 ? 9.445 -36.812 -20.766 1 98 100 THR A N 1
ATOM 787 C CA . THR A 1 100 ? 8.312 -37.719 -20.578 1 98 100 THR A CA 1
ATOM 788 C C . THR A 1 100 ? 7.973 -38.438 -21.875 1 98 100 THR A C 1
ATOM 790 O O . THR A 1 100 ? 8.359 -38 -22.953 1 98 100 THR A O 1
ATOM 793 N N . GLU A 1 101 ? 7.352 -39.5 -21.75 1 96.94 101 GLU A N 1
ATOM 794 C CA . GLU A 1 101 ? 6.773 -40.312 -22.812 1 96.94 101 GLU A CA 1
ATOM 795 C C . GLU A 1 101 ? 5.457 -40.938 -22.391 1 96.94 101 GLU A C 1
ATOM 797 O O . GLU A 1 101 ? 5.395 -41.625 -21.344 1 96.94 101 GLU A O 1
ATOM 802 N N . GLY A 1 102 ? 4.449 -40.688 -23.172 1 93.81 102 GLY A N 1
ATOM 803 C CA . GLY A 1 102 ? 3.143 -41.25 -22.844 1 93.81 102 GLY A CA 1
ATOM 804 C C . GLY A 1 102 ? 2.17 -40.219 -22.312 1 93.81 102 GLY A C 1
ATOM 805 O O . GLY A 1 102 ? 1.073 -40.562 -21.875 1 93.81 102 GLY A O 1
ATOM 806 N N . GLY A 1 103 ? 2.586 -39.031 -22.266 1 94.19 103 GLY A N 1
ATOM 807 C CA . GLY A 1 103 ? 1.707 -37.938 -21.891 1 94.19 103 GLY A CA 1
ATOM 808 C C . GLY A 1 103 ? 1.55 -37.812 -20.391 1 94.19 103 GLY A C 1
ATOM 809 O O . GLY A 1 103 ? 2.16 -38.562 -19.625 1 94.19 103 GLY A O 1
ATOM 810 N N . PHE A 1 104 ? 0.799 -36.844 -19.953 1 95.44 104 PHE A N 1
ATOM 811 C CA . PHE A 1 104 ? 0.471 -36.562 -18.562 1 95.44 104 PHE A CA 1
ATOM 812 C C . PHE A 1 104 ? -0.753 -35.688 -18.453 1 95.44 104 PHE A C 1
ATOM 814 O O . PHE A 1 104 ? -1.221 -35.125 -19.453 1 95.44 104 PHE A O 1
ATOM 821 N N . VAL A 1 105 ? -1.285 -35.594 -17.266 1 94.31 105 VAL A N 1
ATOM 822 C CA . VAL A 1 105 ? -2.43 -34.75 -16.984 1 94.31 105 VAL A CA 1
ATOM 823 C C . VAL A 1 105 ? -2.062 -33.75 -15.883 1 94.31 105 VAL A C 1
ATOM 825 O O . VAL A 1 105 ? -1.406 -34.094 -14.906 1 94.31 105 VAL A O 1
ATOM 828 N N . GLY A 1 106 ? -2.404 -32.5 -16.172 1 95.56 106 GLY A N 1
ATOM 829 C CA . GLY A 1 106 ? -2.32 -31.5 -15.117 1 95.56 106 GLY A CA 1
ATOM 830 C C . GLY A 1 106 ? -0.929 -30.922 -14.953 1 95.56 106 GLY A C 1
ATOM 831 O O . GLY A 1 106 ? -0.195 -30.766 -15.93 1 95.56 106 GLY A O 1
ATOM 832 N N . THR A 1 107 ? -0.635 -30.484 -13.711 1 97.44 107 THR A N 1
ATOM 833 C CA . THR A 1 107 ? 0.588 -29.75 -13.391 1 97.44 107 THR A CA 1
ATOM 834 C C . THR A 1 107 ? 1.753 -30.719 -13.188 1 97.44 107 THR A C 1
ATOM 836 O O . THR A 1 107 ? 1.69 -31.594 -12.32 1 97.44 107 THR A O 1
ATOM 839 N N . PRO A 1 108 ? 2.855 -30.594 -13.969 1 98.38 108 PRO A N 1
ATOM 840 C CA . PRO A 1 108 ? 4.059 -31.344 -13.625 1 98.38 108 PRO A CA 1
ATOM 841 C C . PRO A 1 108 ? 4.723 -30.859 -12.344 1 98.38 108 PRO A C 1
ATOM 843 O O . PRO A 1 108 ? 4.742 -29.672 -12.07 1 98.38 108 PRO A O 1
ATOM 846 N N . LEU A 1 109 ? 5.25 -31.812 -11.57 1 98.75 109 LEU A N 1
ATOM 847 C CA . LEU A 1 109 ? 5.828 -31.469 -10.273 1 98.75 109 LEU A CA 1
ATOM 848 C C . LEU A 1 109 ? 7.32 -31.781 -10.242 1 98.75 109 LEU A C 1
ATOM 850 O O . LEU A 1 109 ? 7.715 -32.938 -10.133 1 98.75 109 LEU A O 1
ATOM 854 N N . ILE A 1 110 ? 8.078 -30.719 -10.344 1 98.81 110 ILE A N 1
ATOM 855 C CA . ILE A 1 110 ? 9.516 -30.891 -10.219 1 98.81 110 ILE A CA 1
ATOM 856 C C . ILE A 1 110 ? 9.883 -31.109 -8.75 1 98.81 110 ILE A C 1
ATOM 858 O O . ILE A 1 110 ? 9.383 -30.391 -7.871 1 98.81 110 ILE A O 1
ATOM 862 N N . GLY A 1 111 ? 10.75 -32.062 -8.508 1 98.56 111 GLY A N 1
ATOM 863 C CA . GLY A 1 111 ? 11.227 -32.25 -7.148 1 98.56 111 GLY A CA 1
ATOM 864 C C . GLY A 1 111 ? 11.906 -31.031 -6.574 1 98.56 111 GLY A C 1
ATOM 865 O O . GLY A 1 111 ? 12.625 -30.328 -7.277 1 98.56 111 GLY A O 1
ATOM 866 N N . TRP A 1 112 ? 11.656 -30.844 -5.262 1 97.25 112 TRP A N 1
ATOM 867 C CA . TRP A 1 112 ? 12.258 -29.703 -4.586 1 97.25 112 TRP A CA 1
ATOM 868 C C . TRP A 1 112 ? 13.75 -29.938 -4.348 1 97.25 112 TRP A C 1
ATOM 870 O O . TRP A 1 112 ? 14.562 -29.016 -4.488 1 97.25 112 TRP A O 1
ATOM 880 N N . SER A 1 113 ? 14.07 -31.094 -3.947 1 96.5 113 SER A N 1
ATOM 881 C CA . SER A 1 113 ? 15.43 -31.375 -3.527 1 96.5 113 SER A CA 1
ATOM 882 C C . SER A 1 113 ? 15.969 -32.625 -4.223 1 96.5 113 SER A C 1
ATOM 884 O O . SER A 1 113 ? 17.078 -33.062 -3.945 1 96.5 113 SER A O 1
ATOM 886 N N . SER A 1 114 ? 15.188 -33.188 -5.066 1 97.94 114 SER A N 1
ATOM 887 C CA . SER A 1 114 ? 15.594 -34.406 -5.781 1 97.94 114 SER A CA 1
ATOM 888 C C . SER A 1 114 ? 15.57 -34.188 -7.289 1 97.94 114 SER A C 1
ATOM 890 O O . SER A 1 114 ? 14.852 -33.312 -7.785 1 97.94 114 SER A O 1
ATOM 892 N N . MET A 1 115 ? 16.344 -34.969 -7.969 1 98.56 115 MET A N 1
ATOM 893 C CA . MET A 1 115 ? 16.375 -34.938 -9.43 1 98.56 115 MET A CA 1
ATOM 894 C C . MET A 1 115 ? 15.281 -35.812 -10.023 1 98.56 115 MET A C 1
ATOM 896 O O . MET A 1 115 ? 15.562 -36.656 -10.883 1 98.56 115 MET A O 1
ATOM 900 N N . HIS A 1 116 ? 14.062 -35.594 -9.57 1 98.75 116 HIS A N 1
ATOM 901 C CA . HIS A 1 116 ? 12.875 -36.281 -10.055 1 98.75 116 HIS A CA 1
ATOM 902 C C . HIS A 1 116 ? 11.812 -35.281 -10.516 1 98.75 116 HIS A C 1
ATOM 904 O O . HIS A 1 116 ? 11.828 -34.125 -10.117 1 98.75 116 HIS A O 1
ATOM 910 N N . ILE A 1 117 ? 11.016 -35.75 -11.406 1 98.81 117 ILE A N 1
ATOM 911 C CA . ILE A 1 117 ? 9.766 -35.094 -11.727 1 98.81 117 ILE A CA 1
ATOM 912 C C . ILE A 1 117 ? 8.594 -36.062 -11.578 1 98.81 117 ILE A C 1
ATOM 914 O O . ILE A 1 117 ? 8.75 -37.25 -11.797 1 98.81 117 ILE A O 1
ATOM 918 N N . TYR A 1 118 ? 7.488 -35.562 -11.094 1 98.75 118 TYR A N 1
ATOM 919 C CA . TYR A 1 118 ? 6.277 -36.344 -10.891 1 98.75 118 TYR A CA 1
ATOM 920 C C . TYR A 1 118 ? 5.16 -35.875 -11.812 1 98.75 118 TYR A C 1
ATOM 922 O O . TYR A 1 118 ? 4.949 -34.688 -11.969 1 98.75 118 TYR A O 1
ATOM 930 N N . VAL A 1 119 ? 4.477 -36.844 -12.438 1 98.38 119 VAL A N 1
ATOM 931 C CA . VAL A 1 119 ? 3.336 -36.5 -13.273 1 98.38 119 VAL A CA 1
ATOM 932 C C . VAL A 1 119 ? 2.18 -37.438 -12.984 1 98.38 119 VAL A C 1
ATOM 934 O O . VAL A 1 119 ? 2.371 -38.5 -12.375 1 98.38 119 VAL A O 1
ATOM 937 N N . MET A 1 120 ? 1.062 -37 -13.359 1 97.69 120 MET A N 1
ATOM 938 C CA . MET A 1 120 ? -0.138 -37.844 -13.297 1 97.69 120 MET A CA 1
ATOM 939 C C . MET A 1 120 ? -0.537 -38.312 -14.695 1 97.69 120 MET A C 1
ATOM 941 O O . MET A 1 120 ? -0.459 -37.562 -15.664 1 97.69 120 MET A O 1
ATOM 945 N N . ARG A 1 121 ? -0.907 -39.594 -14.805 1 96 121 ARG A N 1
ATOM 946 C CA . ARG A 1 121 ? -1.354 -40.219 -16.062 1 96 121 ARG A CA 1
ATOM 947 C C . ARG A 1 121 ? -2.574 -41.094 -15.836 1 96 121 ARG A C 1
ATOM 949 O O . ARG A 1 121 ? -2.662 -41.781 -14.828 1 96 121 ARG A O 1
ATOM 956 N N . ARG A 1 122 ? -3.365 -41.062 -16.812 1 94.44 122 ARG A N 1
ATOM 957 C CA . ARG A 1 122 ? -4.523 -41.938 -16.75 1 94.44 122 ARG A CA 1
ATOM 958 C C . ARG A 1 122 ? -4.098 -43.406 -16.734 1 94.44 122 ARG A C 1
ATOM 960 O O . ARG A 1 122 ? -3.205 -43.812 -17.484 1 94.44 122 ARG A O 1
ATOM 967 N N . ALA A 1 123 ? -4.738 -44.156 -15.844 1 92.06 123 ALA A N 1
ATOM 968 C CA . ALA A 1 123 ? -4.414 -45.562 -15.727 1 92.06 123 ALA A CA 1
ATOM 969 C C . ALA A 1 123 ? -4.934 -46.344 -16.938 1 92.06 123 ALA A C 1
ATOM 971 O O . ALA A 1 123 ? -4.402 -47.406 -17.266 1 92.06 123 ALA A O 1
ATOM 972 N N . ALA A 1 124 ? -5.949 -45.844 -17.453 1 85.25 124 ALA A N 1
ATOM 973 C CA . ALA A 1 124 ? -6.555 -46.438 -18.641 1 85.25 124 ALA A CA 1
ATOM 974 C C . ALA A 1 124 ? -7.152 -45.344 -19.531 1 85.25 124 ALA A C 1
ATOM 976 O O . ALA A 1 124 ? -7.418 -44.219 -19.078 1 85.25 124 ALA A O 1
ATOM 977 N N . PRO A 1 125 ? -7.133 -45.625 -20.844 1 77.44 125 PRO A N 1
ATOM 978 C CA . PRO A 1 125 ? -7.754 -44.625 -21.719 1 77.44 125 PRO A CA 1
ATOM 979 C C . PRO A 1 125 ? -9.164 -44.25 -21.266 1 77.44 125 PRO A C 1
ATOM 981 O O . PRO A 1 125 ? -9.891 -45.094 -20.734 1 77.44 125 PRO A O 1
ATOM 984 N N . GLN A 1 126 ? -9.414 -42.969 -21.375 1 67.75 126 GLN A N 1
ATOM 985 C CA . GLN A 1 126 ? -10.734 -42.5 -20.953 1 67.75 126 GLN A CA 1
ATOM 986 C C . GLN A 1 126 ? -11.828 -43.125 -21.828 1 67.75 126 GLN A C 1
ATOM 988 O O . GLN A 1 126 ? -11.75 -43.062 -23.062 1 67.75 126 GLN A O 1
ATOM 993 N N . GLN A 1 127 ? -12.719 -43.812 -21.281 1 58.22 127 GLN A N 1
ATOM 994 C CA . GLN A 1 127 ? -13.766 -44.5 -22.031 1 58.22 127 GLN A CA 1
ATOM 995 C C . GLN A 1 127 ? -14.875 -43.531 -22.453 1 58.22 127 GLN A C 1
ATOM 997 O O . GLN A 1 127 ? -15.43 -43.625 -23.547 1 58.22 127 GLN A O 1
ATOM 1002 N N . SER A 1 128 ? -15.352 -42.562 -21.625 1 61.84 128 SER A N 1
ATOM 1003 C CA . SER A 1 128 ? -16.391 -41.594 -21.906 1 61.84 128 SER A CA 1
ATOM 1004 C C . SER A 1 128 ? -16.047 -40.219 -21.297 1 61.84 128 SER A C 1
ATOM 1006 O O . SER A 1 128 ? -15.281 -40.156 -20.344 1 61.84 128 SER A O 1
ATOM 1008 N N . ARG A 1 129 ? -16.734 -39.344 -22.016 1 62.12 129 ARG A N 1
ATOM 1009 C CA . ARG A 1 129 ? -16.594 -37.969 -21.562 1 62.12 129 ARG A CA 1
ATOM 1010 C C . ARG A 1 129 ? -17.203 -37.781 -20.172 1 62.12 129 ARG A C 1
ATOM 1012 O O . ARG A 1 129 ? -18.312 -38.25 -19.906 1 62.12 129 ARG A O 1
ATOM 1019 N N . GLY A 1 130 ? -16.375 -37.438 -19.281 1 64.81 130 GLY A N 1
ATOM 1020 C CA . GLY A 1 130 ? -16.938 -37.062 -17.984 1 64.81 130 GLY A CA 1
ATOM 1021 C C . GLY A 1 130 ? -16.703 -38.094 -16.906 1 64.81 130 GLY A C 1
ATOM 1022 O O . GLY A 1 130 ? -16.938 -37.844 -15.727 1 64.81 130 GLY A O 1
ATOM 1023 N N . GLN A 1 131 ? -16.344 -39.25 -17.375 1 72.25 131 GLN A N 1
ATOM 1024 C CA . GLN A 1 131 ? -16.141 -40.312 -16.375 1 72.25 131 GLN A CA 1
ATOM 1025 C C . GLN A 1 131 ? -14.75 -40.188 -15.742 1 72.25 131 GLN A C 1
ATOM 1027 O O . GLN A 1 131 ? -13.758 -40 -16.453 1 72.25 131 GLN A O 1
ATOM 1032 N N . ASN A 1 132 ? -14.82 -40.25 -14.383 1 83.06 132 ASN A N 1
ATOM 1033 C CA . ASN A 1 132 ? -13.555 -40.281 -13.648 1 83.06 132 ASN A CA 1
ATOM 1034 C C . ASN A 1 132 ? -12.758 -41.531 -13.922 1 83.06 132 ASN A C 1
ATOM 1036 O O . ASN A 1 132 ? -13.328 -42.625 -14.039 1 83.06 132 ASN A O 1
ATOM 1040 N N . THR A 1 133 ? -11.516 -41.281 -14.219 1 89.06 133 THR A N 1
ATOM 1041 C CA . THR A 1 133 ? -10.602 -42.406 -14.422 1 89.06 133 THR A CA 1
ATOM 1042 C C . THR A 1 133 ? -9.562 -42.469 -13.305 1 89.06 133 THR A C 1
ATOM 1044 O O . THR A 1 133 ? -9.266 -41.469 -12.672 1 89.06 133 THR A O 1
ATOM 1047 N N . ALA A 1 134 ? -9.211 -43.719 -13.086 1 95.31 134 ALA A N 1
ATOM 1048 C CA . ALA A 1 134 ? -8.094 -43.875 -12.156 1 95.31 134 ALA A CA 1
ATOM 1049 C C . ALA A 1 134 ? -6.84 -43.188 -12.68 1 95.31 134 ALA A C 1
ATOM 1051 O O . ALA A 1 134 ? -6.605 -43.156 -13.891 1 95.31 134 ALA A O 1
ATOM 1052 N N . MET A 1 135 ? -6.082 -42.656 -11.734 1 96.94 135 MET A N 1
ATOM 1053 C CA . MET A 1 135 ? -4.902 -41.875 -12.125 1 96.94 135 MET A CA 1
ATOM 1054 C C . MET A 1 135 ? -3.641 -42.469 -11.5 1 96.94 135 MET A C 1
ATOM 1056 O O . MET A 1 135 ? -3.592 -42.688 -10.289 1 96.94 135 MET A O 1
ATOM 1060 N N . ASN A 1 136 ? -2.648 -42.688 -12.344 1 97.38 136 ASN A N 1
ATOM 1061 C CA . ASN A 1 136 ? -1.341 -43.094 -11.852 1 97.38 136 ASN A CA 1
ATOM 1062 C C . ASN A 1 136 ? -0.442 -41.906 -11.547 1 97.38 136 ASN A C 1
ATOM 1064 O O . ASN A 1 136 ? -0.436 -40.938 -12.281 1 97.38 136 ASN A O 1
ATOM 1068 N N . ILE A 1 137 ? 0.261 -42.031 -10.422 1 98.25 137 ILE A N 1
ATOM 1069 C CA . ILE A 1 137 ? 1.341 -41.094 -10.141 1 98.25 137 ILE A CA 1
ATOM 1070 C C . ILE A 1 137 ? 2.674 -41.688 -10.578 1 98.25 137 ILE A C 1
ATOM 1072 O O . ILE A 1 137 ? 3.078 -42.75 -10.094 1 98.25 137 ILE A O 1
ATOM 1076 N N . ILE A 1 138 ? 3.344 -40.969 -11.469 1 98.19 138 ILE A N 1
ATOM 1077 C CA . ILE A 1 138 ? 4.578 -41.5 -12.062 1 98.19 138 ILE A CA 1
ATOM 1078 C C . ILE A 1 138 ? 5.754 -40.625 -11.617 1 98.19 138 ILE A C 1
ATOM 1080 O O . ILE A 1 138 ? 5.684 -39.406 -11.672 1 98.19 138 ILE A O 1
ATOM 1084 N N . LYS A 1 139 ? 6.75 -41.219 -11.156 1 98.75 139 LYS A N 1
ATOM 1085 C CA . LYS A 1 139 ? 8.031 -40.594 -10.859 1 98.75 139 LYS A CA 1
ATOM 1086 C C . LYS A 1 139 ? 9.047 -40.875 -11.961 1 98.75 139 LYS A C 1
ATOM 1088 O O . LYS A 1 139 ? 9.242 -42.031 -12.359 1 98.75 139 LYS A O 1
ATOM 1093 N N . ILE A 1 140 ? 9.672 -39.875 -12.484 1 98.81 140 ILE A N 1
ATOM 1094 C CA . ILE A 1 140 ? 10.695 -40.031 -13.516 1 98.81 140 ILE A CA 1
ATOM 1095 C C . ILE A 1 140 ? 12.055 -39.625 -12.953 1 98.81 140 ILE A C 1
ATOM 1097 O O . ILE A 1 140 ? 12.195 -38.531 -12.383 1 98.81 140 ILE A O 1
ATOM 1101 N N . ASP A 1 141 ? 13.039 -40.469 -13.125 1 98.75 141 ASP A N 1
ATOM 1102 C CA . ASP A 1 141 ? 14.406 -40.219 -12.695 1 98.75 141 ASP A CA 1
ATOM 1103 C C . ASP A 1 141 ? 15.156 -39.344 -13.711 1 98.75 141 ASP A C 1
ATOM 1105 O O . ASP A 1 141 ? 15.688 -39.875 -14.695 1 98.75 141 ASP A O 1
ATOM 1109 N N . LEU A 1 142 ? 15.312 -38.094 -13.398 1 98.81 142 LEU A N 1
ATOM 1110 C CA . LEU A 1 142 ? 15.914 -37.156 -14.352 1 98.81 142 LEU A CA 1
ATOM 1111 C C . LEU A 1 142 ? 17.422 -37.344 -14.406 1 98.81 142 LEU A C 1
ATOM 1113 O O . LEU A 1 142 ? 18.031 -37.219 -15.469 1 98.81 142 LEU A O 1
ATOM 1117 N N . ASP A 1 143 ? 17.969 -37.656 -13.266 1 98.31 143 ASP A N 1
ATOM 1118 C CA . ASP A 1 143 ? 19.422 -37.812 -13.227 1 98.31 143 ASP A CA 1
ATOM 1119 C C . ASP A 1 143 ? 19.859 -38.969 -14.148 1 98.31 143 ASP A C 1
ATOM 1121 O O . ASP A 1 143 ? 20.75 -38.781 -14.992 1 98.31 143 ASP A O 1
ATOM 1125 N N . MET A 1 144 ? 19.234 -40.031 -13.992 1 98.31 144 MET A N 1
ATOM 1126 C CA . MET A 1 144 ? 19.547 -41.188 -14.828 1 98.31 144 MET A CA 1
ATOM 1127 C C . MET A 1 144 ? 19.234 -40.906 -16.297 1 98.31 144 MET A C 1
ATOM 1129 O O . MET A 1 144 ? 20.031 -41.219 -17.172 1 98.31 144 MET A O 1
ATOM 1133 N N . LEU A 1 145 ? 18.125 -40.312 -16.516 1 98.69 145 LEU A N 1
ATOM 1134 C CA . LEU A 1 145 ? 17.688 -40 -17.875 1 98.69 145 LEU A CA 1
ATOM 1135 C C . LEU A 1 145 ? 18.672 -39.094 -18.578 1 98.69 145 LEU A C 1
ATOM 1137 O O . LEU A 1 145 ? 19.062 -39.344 -19.719 1 98.69 145 LEU A O 1
ATOM 1141 N N . PHE A 1 146 ? 19.094 -38.031 -17.922 1 98.38 146 PHE A N 1
ATOM 1142 C CA . PHE A 1 146 ? 20 -37.062 -18.531 1 98.38 146 PHE A CA 1
ATOM 1143 C C . PHE A 1 146 ? 21.359 -37.719 -18.812 1 98.38 146 PHE A C 1
ATOM 1145 O O . PHE A 1 146 ? 21.969 -37.469 -19.844 1 98.38 146 PHE A O 1
ATOM 1152 N N . ARG A 1 147 ? 21.812 -38.531 -17.906 1 97.75 147 ARG A N 1
ATOM 1153 C CA . ARG A 1 147 ? 23.094 -39.25 -18.094 1 97.75 147 ARG A CA 1
ATOM 1154 C C . ARG A 1 147 ? 23.031 -40.156 -19.312 1 97.75 147 ARG A C 1
ATOM 1156 O O . ARG A 1 147 ? 23.922 -40.125 -20.172 1 97.75 147 ARG A O 1
ATOM 1163 N N . ASP A 1 148 ? 22 -40.938 -19.391 1 98.25 148 ASP A N 1
ATOM 1164 C CA . ASP A 1 148 ? 21.859 -41.875 -20.516 1 98.25 148 ASP A CA 1
ATOM 1165 C C . ASP A 1 148 ? 21.656 -41.125 -21.828 1 98.25 148 ASP A C 1
ATOM 1167 O O . ASP A 1 148 ? 22.203 -41.531 -22.859 1 98.25 148 ASP A O 1
ATOM 1171 N N . SER A 1 149 ? 20.891 -40.094 -21.75 1 97.81 149 SER A N 1
ATOM 1172 C CA . SER A 1 149 ? 20.656 -39.281 -22.938 1 97.81 149 SER A CA 1
ATOM 1173 C C . SER A 1 149 ? 21.969 -38.656 -23.453 1 97.81 149 SER A C 1
ATOM 1175 O O . SER A 1 149 ? 22.219 -38.625 -24.656 1 97.81 149 SER A O 1
ATOM 1177 N N . GLU A 1 150 ? 22.75 -38.188 -22.625 1 96.81 150 GLU A N 1
ATOM 1178 C CA . GLU A 1 150 ? 24.031 -37.594 -22.984 1 96.81 150 GLU A CA 1
ATOM 1179 C C . GLU A 1 150 ? 24.953 -38.594 -23.656 1 96.81 150 GLU A C 1
ATOM 1181 O O . GLU A 1 150 ? 25.672 -38.25 -24.594 1 96.81 150 GLU A O 1
ATOM 1186 N N . LYS A 1 151 ? 24.859 -39.812 -23.266 1 97.19 151 LYS A N 1
ATOM 1187 C CA . LYS A 1 151 ? 25.719 -40.875 -23.781 1 97.19 151 LYS A CA 1
ATOM 1188 C C . LYS A 1 151 ? 25.125 -41.5 -25.031 1 97.19 151 LYS A C 1
ATOM 1190 O O . LYS A 1 151 ? 25.766 -42.344 -25.672 1 97.19 151 LYS A O 1
ATOM 1195 N N . GLY A 1 152 ? 23.922 -41.188 -25.328 1 95.5 152 GLY A N 1
ATOM 1196 C CA . GLY A 1 152 ? 23.25 -41.844 -26.453 1 95.5 152 GLY A CA 1
ATOM 1197 C C . GLY A 1 152 ? 22.828 -43.25 -26.156 1 95.5 152 GLY A C 1
ATOM 1198 O O . GLY A 1 152 ? 22.734 -44.094 -27.078 1 95.5 152 GLY A O 1
ATOM 1199 N N . GLN A 1 153 ? 22.672 -43.594 -24.922 1 96.06 153 GLN A N 1
ATOM 1200 C CA . GLN A 1 153 ? 22.328 -44.969 -24.484 1 96.06 153 GLN A CA 1
ATOM 1201 C C . GLN A 1 153 ? 20.953 -44.969 -23.828 1 96.06 153 GLN A C 1
ATOM 1203 O O . GLN A 1 153 ? 20.812 -45.5 -22.703 1 96.06 153 GLN A O 1
ATOM 1208 N N . ILE A 1 154 ? 20 -44.531 -24.5 1 97 154 ILE A N 1
ATOM 1209 C CA . ILE A 1 154 ? 18.656 -44.406 -23.938 1 97 154 ILE A CA 1
ATOM 1210 C C . ILE A 1 154 ? 18.016 -45.781 -23.812 1 97 154 ILE A C 1
ATOM 1212 O O . ILE A 1 154 ? 18.109 -46.594 -24.734 1 97 154 ILE A O 1
ATOM 1216 N N . GLN A 1 155 ? 17.422 -46 -22.734 1 96.62 155 GLN A N 1
ATOM 1217 C CA . GLN A 1 155 ? 16.672 -47.219 -22.453 1 96.62 155 GLN A CA 1
ATOM 1218 C C . GLN A 1 155 ? 15.172 -47 -22.609 1 96.62 155 GLN A C 1
ATOM 1220 O O . GLN A 1 155 ? 14.727 -45.844 -22.797 1 96.62 155 GLN A O 1
ATOM 1225 N N . PRO A 1 156 ? 14.43 -48.094 -22.625 1 96 156 PRO A N 1
ATOM 1226 C CA . PRO A 1 156 ? 12.977 -47.938 -22.625 1 96 156 PRO A CA 1
ATOM 1227 C C . PRO A 1 156 ? 12.484 -47.125 -21.438 1 96 156 PRO A C 1
ATOM 1229 O O . PRO A 1 156 ? 13.125 -47.094 -20.375 1 96 156 PRO A O 1
ATOM 1232 N N . LYS A 1 157 ? 11.398 -46.438 -21.562 1 95.81 157 LYS A N 1
ATOM 1233 C CA . LYS A 1 157 ? 10.906 -45.469 -20.594 1 95.81 157 LYS A CA 1
ATOM 1234 C C . LYS A 1 157 ? 10.727 -46.125 -19.219 1 95.81 157 LYS A C 1
ATOM 1236 O O . LYS A 1 157 ? 10.891 -45.469 -18.188 1 95.81 157 LYS A O 1
ATOM 1241 N N . GLU A 1 158 ? 10.453 -47.469 -19.188 1 96.06 158 GLU A N 1
ATOM 1242 C CA . GLU A 1 158 ? 10.211 -48.188 -17.938 1 96.06 158 GLU A CA 1
ATOM 1243 C C . GLU A 1 158 ? 11.438 -48.156 -17.031 1 96.06 158 GLU A C 1
ATOM 1245 O O . GLU A 1 158 ? 11.336 -48.344 -15.82 1 96.06 158 GLU A O 1
ATOM 1250 N N . ASN A 1 159 ? 12.57 -47.906 -17.656 1 97.31 159 ASN A N 1
ATOM 1251 C CA . ASN A 1 159 ? 13.805 -47.875 -16.891 1 97.31 159 ASN A CA 1
ATOM 1252 C C . ASN A 1 159 ? 13.945 -46.531 -16.141 1 97.31 159 ASN A C 1
ATOM 1254 O O . ASN A 1 159 ? 14.766 -46.438 -15.227 1 97.31 159 ASN A O 1
ATOM 1258 N N . TYR A 1 160 ? 13.188 -45.531 -16.484 1 98.38 160 TYR A N 1
ATOM 1259 C CA . TYR A 1 160 ? 13.312 -44.219 -15.906 1 98.38 160 TYR A CA 1
ATOM 1260 C C . TYR A 1 160 ? 12.102 -43.875 -15.047 1 98.38 160 TYR A C 1
ATOM 1262 O O . TYR A 1 160 ? 12.125 -42.906 -14.273 1 98.38 160 TYR A O 1
ATOM 1270 N N . GLU A 1 161 ? 11.031 -44.688 -15.227 1 97.81 161 GLU A N 1
ATOM 1271 C CA . GLU A 1 161 ? 9.75 -44.344 -14.602 1 97.81 161 GLU A CA 1
ATOM 1272 C C . GLU A 1 161 ? 9.406 -45.344 -13.508 1 97.81 161 GLU A C 1
ATOM 1274 O O . GLU A 1 161 ? 9.672 -46.562 -13.641 1 97.81 161 GLU A O 1
ATOM 1279 N N . ASP A 1 162 ? 8.883 -44.812 -12.445 1 97.88 162 ASP A N 1
ATOM 1280 C CA . ASP A 1 162 ? 8.25 -45.625 -11.406 1 97.88 162 ASP A CA 1
ATOM 1281 C C . ASP A 1 162 ? 6.805 -45.188 -11.18 1 97.88 162 ASP A C 1
ATOM 1283 O O . ASP A 1 162 ? 6.52 -44 -11.055 1 97.88 162 ASP A O 1
ATOM 1287 N N . ILE A 1 163 ? 5.93 -46.125 -11.227 1 97.5 163 ILE A N 1
ATOM 1288 C CA . ILE A 1 163 ? 4.566 -45.844 -10.789 1 97.5 163 ILE A CA 1
ATOM 1289 C C . ILE A 1 163 ? 4.488 -45.938 -9.266 1 97.5 163 ILE A C 1
ATOM 1291 O O . ILE A 1 163 ? 4.656 -47 -8.688 1 97.5 163 ILE A O 1
ATOM 1295 N N . LEU A 1 164 ? 4.168 -44.875 -8.617 1 98.06 164 LEU A N 1
ATOM 1296 C CA . LEU A 1 164 ? 4.254 -44.781 -7.164 1 98.06 164 LEU A CA 1
ATOM 1297 C C . LEU A 1 164 ? 2.91 -45.125 -6.523 1 98.06 164 LEU A C 1
ATOM 1299 O O . LEU A 1 164 ? 2.85 -45.469 -5.34 1 98.06 164 LEU A O 1
ATOM 1303 N N . GLY A 1 165 ? 1.863 -44.938 -7.273 1 97.44 165 GLY A N 1
ATOM 1304 C CA . GLY A 1 165 ? 0.521 -45.219 -6.789 1 97.44 165 GLY A CA 1
ATOM 1305 C C . GLY A 1 165 ? -0.561 -44.875 -7.797 1 97.44 165 GLY A C 1
ATOM 1306 O O . GLY A 1 165 ? -0.287 -44.25 -8.812 1 97.44 165 GLY A O 1
ATOM 1307 N N . GLN A 1 166 ? -1.679 -45.438 -7.48 1 97.44 166 GLN A N 1
ATOM 1308 C CA . GLN A 1 166 ? -2.859 -45.188 -8.297 1 97.44 166 GLN A CA 1
ATOM 1309 C C . GLN A 1 166 ? -3.994 -44.594 -7.465 1 97.44 166 GLN A C 1
ATOM 1311 O O . GLN A 1 166 ? -4.375 -45.156 -6.441 1 97.44 166 GLN A O 1
ATOM 1316 N N . ILE A 1 167 ? -4.508 -43.5 -7.859 1 97.62 167 ILE A N 1
ATOM 1317 C CA . ILE A 1 167 ? -5.668 -42.875 -7.223 1 97.62 167 ILE A CA 1
ATOM 1318 C C . ILE A 1 167 ? -6.949 -43.438 -7.84 1 97.62 167 ILE A C 1
ATOM 1320 O O . ILE A 1 167 ? -7.176 -43.312 -9.047 1 97.62 167 ILE A O 1
ATOM 1324 N N . PRO A 1 168 ? -7.793 -44 -7.039 1 96.06 168 PRO A N 1
ATOM 1325 C CA . PRO A 1 168 ? -9.008 -44.625 -7.582 1 96.06 168 PRO A CA 1
ATOM 1326 C C . PRO A 1 168 ? -9.898 -43.594 -8.312 1 96.06 168 PRO A C 1
ATOM 1328 O O . PRO A 1 168 ? -9.938 -42.438 -7.938 1 96.06 168 PRO A O 1
ATOM 1331 N N . SER A 1 169 ? -10.633 -44.125 -9.234 1 94.38 169 SER A N 1
ATOM 1332 C CA . SER A 1 169 ? -11.516 -43.281 -10.039 1 94.38 169 SER A CA 1
ATOM 1333 C C . SER A 1 169 ? -12.586 -42.625 -9.172 1 94.38 169 SER A C 1
ATOM 1335 O O . SER A 1 169 ? -13.055 -41.531 -9.492 1 94.38 169 SER A O 1
ATOM 1337 N N . THR A 1 170 ? -12.922 -43.25 -8.07 1 94.5 170 THR A N 1
ATOM 1338 C CA . THR A 1 170 ? -13.984 -42.719 -7.199 1 94.5 170 THR A CA 1
ATOM 1339 C C . THR A 1 170 ? -13.57 -41.406 -6.574 1 94.5 170 THR A C 1
ATOM 1341 O O . THR A 1 170 ? -14.422 -40.594 -6.207 1 94.5 170 THR A O 1
ATOM 1344 N N . ILE A 1 171 ? -12.312 -41.156 -6.488 1 96.31 171 ILE A N 1
ATOM 1345 C CA . ILE A 1 171 ? -11.805 -39.938 -5.879 1 96.31 171 ILE A CA 1
ATOM 1346 C C . ILE A 1 171 ? -11.883 -38.781 -6.887 1 96.31 171 ILE A C 1
ATOM 1348 O O . ILE A 1 171 ? -12.086 -37.625 -6.508 1 96.31 171 ILE A O 1
ATOM 1352 N N . GLY A 1 172 ? -11.789 -39.156 -8.172 1 94.62 172 GLY A N 1
ATOM 1353 C CA . GLY A 1 172 ? -11.836 -38.156 -9.227 1 94.62 172 GLY A CA 1
ATOM 1354 C C . GLY A 1 172 ? -10.695 -37.156 -9.156 1 94.62 172 GLY A C 1
ATOM 1355 O O . GLY A 1 172 ? -10.922 -35.938 -9.164 1 94.62 172 GLY A O 1
ATOM 1356 N N . ALA A 1 173 ? -9.516 -37.625 -9.086 1 89.69 173 ALA A N 1
ATOM 1357 C CA . ALA A 1 173 ? -8.328 -36.781 -8.984 1 89.69 173 ALA A CA 1
ATOM 1358 C C . ALA A 1 173 ? -8.141 -35.938 -10.242 1 89.69 173 ALA A C 1
ATOM 1360 O O . ALA A 1 173 ? -8.25 -36.438 -11.359 1 89.69 173 ALA A O 1
ATOM 1361 N N . HIS A 1 174 ? -7.949 -34.625 -10.031 1 86.19 174 HIS A N 1
ATOM 1362 C CA . HIS A 1 174 ? -7.699 -33.656 -11.086 1 86.19 174 HIS A CA 1
ATOM 1363 C C . HIS A 1 174 ? -6.234 -33.219 -11.109 1 86.19 174 HIS A C 1
ATOM 1365 O O . HIS A 1 174 ? -5.5 -33.469 -10.148 1 86.19 174 HIS A O 1
ATOM 1371 N N . GLY A 1 175 ? -5.871 -32.562 -12.203 1 89.88 175 GLY A N 1
ATOM 1372 C CA . GLY A 1 175 ? -4.484 -32.219 -12.5 1 89.88 175 GLY A CA 1
ATOM 1373 C C . GLY A 1 175 ? -3.986 -31.016 -11.75 1 89.88 175 GLY A C 1
ATOM 1374 O O . GLY A 1 175 ? -2.846 -30.578 -11.945 1 89.88 175 GLY A O 1
ATOM 1375 N N . ASP A 1 176 ? -4.777 -30.391 -10.883 1 96.69 176 ASP A N 1
ATOM 1376 C CA . ASP A 1 176 ? -4.312 -29.359 -9.961 1 96.69 176 ASP A CA 1
ATOM 1377 C C . ASP A 1 176 ? -3.617 -29.969 -8.75 1 96.69 176 ASP A C 1
ATOM 1379 O O . ASP A 1 176 ? -4.277 -30.406 -7.805 1 96.69 176 ASP A O 1
ATOM 1383 N N . MET A 1 177 ? -2.246 -30.047 -8.852 1 98.19 177 MET A N 1
ATOM 1384 C CA . MET A 1 177 ? -1.453 -30.812 -7.891 1 98.19 177 MET A CA 1
ATOM 1385 C C . MET A 1 177 ? -0.302 -29.969 -7.348 1 98.19 177 MET A C 1
ATOM 1387 O O . MET A 1 177 ? 0.099 -28.984 -7.965 1 98.19 177 MET A O 1
ATOM 1391 N N . ALA A 1 178 ? 0.192 -30.453 -6.223 1 98.75 178 ALA A N 1
ATOM 1392 C CA . ALA A 1 178 ? 1.386 -29.844 -5.633 1 98.75 178 ALA A CA 1
ATOM 1393 C C . ALA A 1 178 ? 2.178 -30.875 -4.832 1 98.75 178 ALA A C 1
ATOM 1395 O O . ALA A 1 178 ? 1.595 -31.734 -4.16 1 98.75 178 ALA A O 1
ATOM 1396 N N . LEU A 1 179 ? 3.459 -30.781 -4.996 1 98.81 179 LEU A N 1
ATOM 1397 C CA . LEU A 1 179 ? 4.363 -31.672 -4.273 1 98.81 179 LEU A CA 1
ATOM 1398 C C . LEU A 1 179 ? 4.715 -31.094 -2.906 1 98.81 179 LEU A C 1
ATOM 1400 O O . LEU A 1 179 ? 5.09 -29.922 -2.803 1 98.81 179 LEU A O 1
ATOM 1404 N N . ASP A 1 180 ? 4.609 -31.953 -1.867 1 98.75 180 ASP A N 1
ATOM 1405 C CA . ASP A 1 180 ? 4.934 -31.516 -0.512 1 98.75 180 ASP A CA 1
ATOM 1406 C C . ASP A 1 180 ? 6.422 -31.219 -0.375 1 98.75 180 ASP A C 1
ATOM 1408 O O . ASP A 1 180 ? 7.242 -31.734 -1.134 1 98.75 180 ASP A O 1
ATOM 1412 N N . ALA A 1 181 ? 6.754 -30.438 0.626 1 98.31 181 ALA A N 1
ATOM 1413 C CA . ALA A 1 181 ? 8.109 -29.953 0.845 1 98.31 181 ALA A CA 1
ATOM 1414 C C . ALA A 1 181 ? 9.094 -31.109 1.017 1 98.31 181 ALA A C 1
ATOM 1416 O O . ALA A 1 181 ? 10.227 -31.047 0.534 1 98.31 181 ALA A O 1
ATOM 1417 N N . ASN A 1 182 ? 8.648 -32.125 1.733 1 97.56 182 ASN A N 1
ATOM 1418 C CA . ASN A 1 182 ? 9.523 -33.25 2.008 1 97.56 182 ASN A CA 1
ATOM 1419 C C . ASN A 1 182 ? 9.406 -34.312 0.931 1 97.56 182 ASN A C 1
ATOM 1421 O O . ASN A 1 182 ? 10.016 -35.406 1.045 1 97.56 182 ASN A O 1
ATOM 1425 N N . GLU A 1 183 ? 8.562 -34.125 -0.056 1 98.25 183 GLU A N 1
ATOM 1426 C CA . GLU A 1 183 ? 8.359 -35 -1.22 1 98.25 183 GLU A CA 1
ATOM 1427 C C . GLU A 1 183 ? 7.789 -36.344 -0.813 1 98.25 183 GLU A C 1
ATOM 1429 O O . GLU A 1 183 ? 8.102 -37.375 -1.435 1 98.25 183 GLU A O 1
ATOM 1434 N N . GLU A 1 184 ? 7.016 -36.312 0.25 1 98.19 184 GLU A N 1
ATOM 1435 C CA . GLU A 1 184 ? 6.375 -37.531 0.715 1 98.19 184 GLU A CA 1
ATOM 1436 C C . GLU A 1 184 ? 4.941 -37.625 0.199 1 98.19 184 GLU A C 1
ATOM 1438 O O . GLU A 1 184 ? 4.379 -38.719 0.135 1 98.19 184 GLU A O 1
ATOM 1443 N N . TYR A 1 185 ? 4.41 -36.5 -0.046 1 98.81 185 TYR A N 1
ATOM 1444 C CA . TYR A 1 185 ? 3.02 -36.469 -0.485 1 98.81 185 TYR A CA 1
ATOM 1445 C C . TYR A 1 185 ? 2.861 -35.594 -1.718 1 98.81 185 TYR A C 1
ATOM 1447 O O . TYR A 1 185 ? 3.617 -34.625 -1.906 1 98.81 185 TYR A O 1
ATOM 1455 N N . ILE A 1 186 ? 1.961 -35.938 -2.537 1 98.75 186 ILE A N 1
ATOM 1456 C CA . ILE A 1 186 ? 1.385 -35.031 -3.533 1 98.75 186 ILE A CA 1
ATOM 1457 C C . ILE A 1 186 ? -0.057 -34.719 -3.156 1 98.75 186 ILE A C 1
ATOM 1459 O O . ILE A 1 186 ? -0.836 -35.594 -2.809 1 98.75 186 ILE A O 1
ATOM 1463 N N . TYR A 1 187 ? -0.372 -33.438 -3.119 1 98.88 187 TYR A N 1
ATOM 1464 C CA . TYR A 1 187 ? -1.746 -33 -2.951 1 98.88 187 TYR A CA 1
ATOM 1465 C C . TYR A 1 187 ? -2.418 -32.781 -4.305 1 98.88 187 TYR A C 1
ATOM 1467 O O . TYR A 1 187 ? -1.769 -32.375 -5.27 1 98.88 187 TYR A O 1
ATOM 1475 N N . PHE A 1 188 ? -3.709 -33.062 -4.348 1 98.69 188 PHE A N 1
ATOM 1476 C CA . PHE A 1 188 ? -4.43 -32.938 -5.609 1 98.69 188 PHE A CA 1
ATOM 1477 C C . PHE A 1 188 ? -5.883 -32.562 -5.363 1 98.69 188 PHE A C 1
ATOM 1479 O O . PHE A 1 188 ? -6.414 -32.781 -4.277 1 98.69 188 PHE A O 1
ATOM 1486 N N . ARG A 1 189 ? -6.512 -31.984 -6.355 1 98.5 189 ARG A N 1
ATOM 1487 C CA . ARG A 1 189 ? -7.93 -31.641 -6.293 1 98.5 189 ARG A CA 1
ATOM 1488 C C . ARG A 1 189 ? -8.797 -32.875 -6.5 1 98.5 189 ARG A C 1
ATOM 1490 O O . ARG A 1 189 ? -8.492 -33.719 -7.352 1 98.5 189 ARG A O 1
ATOM 1497 N N . THR A 1 190 ? -9.891 -33.031 -5.785 1 98 190 THR A N 1
ATOM 1498 C CA . THR A 1 190 ? -10.805 -34.156 -5.922 1 98 190 THR A CA 1
ATOM 1499 C C . THR A 1 190 ? -12.07 -33.75 -6.664 1 98 190 THR A C 1
ATOM 1501 O O . THR A 1 190 ? -12.289 -32.531 -6.91 1 98 190 THR A O 1
ATOM 1504 N N . SER A 1 191 ? -12.852 -34.719 -6.969 1 96.38 191 SER A N 1
ATOM 1505 C CA . SER A 1 191 ? -14.133 -34.438 -7.605 1 96.38 191 SER A CA 1
ATOM 1506 C C . SER A 1 191 ? -15.125 -33.844 -6.613 1 96.38 191 SER A C 1
ATOM 1508 O O . SER A 1 191 ? -14.938 -33.969 -5.398 1 96.38 191 SER A O 1
ATOM 1510 N N . ARG A 1 192 ? -16.156 -33.25 -7.211 1 96 192 ARG A N 1
ATOM 1511 C CA . ARG A 1 192 ? -17.25 -32.719 -6.387 1 96 192 ARG A CA 1
ATOM 1512 C C . ARG A 1 192 ? -17.906 -33.812 -5.562 1 96 192 ARG A C 1
ATOM 1514 O O . ARG A 1 192 ? -18.25 -33.594 -4.398 1 96 192 ARG A O 1
ATOM 1521 N N . GLU A 1 193 ? -18.047 -34.938 -6.152 1 95.62 193 GLU A N 1
ATOM 1522 C CA . GLU A 1 193 ? -18.688 -36.094 -5.484 1 95.62 193 GLU A CA 1
ATOM 1523 C C . GLU A 1 193 ? -17.875 -36.531 -4.277 1 95.62 193 GLU A C 1
ATOM 1525 O O . GLU A 1 193 ? -18.422 -36.781 -3.207 1 95.62 193 GLU A O 1
ATOM 1530 N N . GLU A 1 194 ? -16.641 -36.625 -4.5 1 97.12 194 GLU A N 1
ATOM 1531 C CA . GLU A 1 194 ? -15.773 -37 -3.4 1 97.12 194 GLU A CA 1
ATOM 1532 C C . GLU A 1 194 ? -15.773 -35.969 -2.289 1 97.12 194 GLU A C 1
ATOM 1534 O O . GLU A 1 194 ? -15.852 -36.312 -1.107 1 97.12 194 GLU A O 1
ATOM 1539 N N . ALA A 1 195 ? -15.727 -34.719 -2.648 1 97.94 195 ALA A N 1
ATOM 1540 C CA . ALA A 1 195 ? -15.711 -33.625 -1.68 1 97.94 195 ALA A CA 1
ATOM 1541 C C . ALA A 1 195 ? -17 -33.625 -0.85 1 97.94 195 ALA A C 1
ATOM 1543 O O . ALA A 1 195 ? -16.953 -33.344 0.352 1 97.94 195 ALA A O 1
ATOM 1544 N N . GLU A 1 196 ? -18.078 -33.875 -1.429 1 97.5 196 GLU A N 1
ATOM 1545 C CA . GLU A 1 196 ? -19.375 -33.875 -0.766 1 97.5 196 GLU A CA 1
ATOM 1546 C C . GLU A 1 196 ? -19.438 -34.875 0.387 1 97.5 196 GLU A C 1
ATOM 1548 O O . GLU A 1 196 ? -20.047 -34.594 1.42 1 97.5 196 GLU A O 1
ATOM 1553 N N . LYS A 1 197 ? -18.766 -35.938 0.228 1 96.94 197 LYS A N 1
ATOM 1554 C CA . LYS A 1 197 ? -18.766 -37 1.236 1 96.94 197 LYS A CA 1
ATOM 1555 C C . LYS A 1 197 ? -18.141 -36.531 2.539 1 96.94 197 LYS A C 1
ATOM 1557 O O . LYS A 1 197 ? -18.422 -37.062 3.611 1 96.94 197 LYS A O 1
ATOM 1562 N N . HIS A 1 198 ? -17.297 -35.562 2.396 1 97.31 198 HIS A N 1
ATOM 1563 C CA . HIS A 1 198 ? -16.484 -35.156 3.551 1 97.31 198 HIS A CA 1
ATOM 1564 C C . HIS A 1 198 ? -16.859 -33.781 4.031 1 97.31 198 HIS A C 1
ATOM 1566 O O . HIS A 1 198 ? -16.234 -33.25 4.957 1 97.31 198 HIS A O 1
ATOM 1572 N N . LEU A 1 199 ? -17.812 -33.219 3.385 1 96.56 199 LEU A N 1
ATOM 1573 C CA . LEU A 1 199 ? -18.25 -31.875 3.797 1 96.56 199 LEU A CA 1
ATOM 1574 C C . LEU A 1 199 ? -19.031 -31.953 5.109 1 96.56 199 LEU A C 1
ATOM 1576 O O . LEU A 1 199 ? -19.906 -32.812 5.273 1 96.56 199 LEU A O 1
ATOM 1580 N N . PRO A 1 200 ? -18.719 -31.062 6.043 1 94.19 200 PRO A N 1
ATOM 1581 C CA . PRO A 1 200 ? -19.516 -31.078 7.27 1 94.19 200 PRO A CA 1
ATOM 1582 C C . PRO A 1 200 ? -21.016 -30.922 6.996 1 94.19 200 PRO A C 1
ATOM 1584 O O . PRO A 1 200 ? -21.422 -30.156 6.125 1 94.19 200 PRO A O 1
ATOM 1587 N N . PRO A 1 201 ? -21.781 -31.672 7.852 1 93.88 201 PRO A N 1
ATOM 1588 C CA . PRO A 1 201 ? -23.234 -31.562 7.664 1 93.88 201 PRO A CA 1
ATOM 1589 C C . PRO A 1 201 ? -23.75 -30.141 7.867 1 93.88 201 PRO A C 1
ATOM 1591 O O . PRO A 1 201 ? -23.281 -29.438 8.766 1 93.88 201 PRO A O 1
ATOM 1594 N N . GLY A 1 202 ? -24.594 -29.734 7.066 1 94.94 202 GLY A N 1
ATOM 1595 C CA . GLY A 1 202 ? -25.219 -28.422 7.211 1 94.94 202 GLY A CA 1
ATOM 1596 C C . GLY A 1 202 ? -24.453 -27.312 6.516 1 94.94 202 GLY A C 1
ATOM 1597 O O . GLY A 1 202 ? -24.891 -26.156 6.52 1 94.94 202 GLY A O 1
ATOM 1598 N N . THR A 1 203 ? -23.344 -27.688 5.844 1 96.69 203 THR A N 1
ATOM 1599 C CA . THR A 1 203 ? -22.562 -26.672 5.137 1 96.69 203 THR A CA 1
ATOM 1600 C C . THR A 1 203 ? -23.328 -26.141 3.93 1 96.69 203 THR A C 1
ATOM 1602 O O . THR A 1 203 ? -23.859 -26.922 3.133 1 96.69 203 THR A O 1
ATOM 1605 N N . ASN A 1 204 ? -23.469 -24.75 3.865 1 97.12 204 ASN A N 1
ATOM 1606 C CA . ASN A 1 204 ? -24.047 -24.156 2.67 1 97.12 204 ASN A CA 1
ATOM 1607 C C . ASN A 1 204 ? -23.047 -24.109 1.521 1 97.12 204 ASN A C 1
ATOM 1609 O O . ASN A 1 204 ? -22.031 -23.406 1.594 1 97.12 204 ASN A O 1
ATOM 1613 N N . VAL A 1 205 ? -23.297 -24.844 0.466 1 98.19 205 VAL A N 1
ATOM 1614 C CA . VAL A 1 205 ? -22.406 -24.922 -0.695 1 98.19 205 VAL A CA 1
ATOM 1615 C C . VAL A 1 205 ? -22.547 -23.641 -1.517 1 98.19 205 VAL A C 1
ATOM 1617 O O . VAL A 1 205 ? -23.656 -23.172 -1.784 1 98.19 205 VAL A O 1
ATOM 1620 N N . GLU A 1 206 ? -21.469 -23.062 -1.891 1 98.31 206 GLU A N 1
ATOM 1621 C CA . GLU A 1 206 ? -21.469 -21.828 -2.662 1 98.31 206 GLU A CA 1
ATOM 1622 C C . GLU A 1 206 ? -21.906 -22.062 -4.102 1 98.31 206 GLU A C 1
ATOM 1624 O O . GLU A 1 206 ? -21.609 -23.109 -4.68 1 98.31 206 GLU A O 1
ATOM 1629 N N . GLN A 1 207 ? -22.531 -21.078 -4.707 1 97.88 207 GLN A N 1
ATOM 1630 C CA . GLN A 1 207 ? -22.891 -21.078 -6.121 1 97.88 207 GLN A CA 1
ATOM 1631 C C . GLN A 1 207 ? -21.812 -20.422 -6.969 1 97.88 207 GLN A C 1
ATOM 1633 O O . GLN A 1 207 ? -20.844 -19.875 -6.434 1 97.88 207 GLN A O 1
ATOM 1638 N N . ASN A 1 208 ? -22 -20.562 -8.273 1 97.81 208 ASN A N 1
ATOM 1639 C CA . ASN A 1 208 ? -21.109 -19.844 -9.18 1 97.81 208 ASN A CA 1
ATOM 1640 C C . ASN A 1 208 ? -21.078 -18.344 -8.867 1 97.81 208 ASN A C 1
ATOM 1642 O O . ASN A 1 208 ? -22.062 -17.797 -8.367 1 97.81 208 ASN A O 1
ATOM 1646 N N . PHE A 1 209 ? -19.922 -17.766 -9.156 1 96.69 209 PHE A N 1
ATOM 1647 C CA . PHE A 1 209 ? -19.75 -16.344 -8.867 1 96.69 209 PHE A CA 1
ATOM 1648 C C . PHE A 1 209 ? -19.25 -15.602 -10.094 1 96.69 209 PHE A C 1
ATOM 1650 O O . PHE A 1 209 ? -18.344 -16.078 -10.789 1 96.69 209 PHE A O 1
ATOM 1657 N N . GLY A 1 210 ? -19.844 -14.43 -10.375 1 93.69 210 GLY A N 1
ATOM 1658 C CA . GLY A 1 210 ? -19.359 -13.531 -11.414 1 93.69 210 GLY A CA 1
ATOM 1659 C C . GLY A 1 210 ? -19.828 -13.93 -12.805 1 93.69 210 GLY A C 1
ATOM 1660 O O . GLY A 1 210 ? -20.562 -14.906 -12.969 1 93.69 210 GLY A O 1
ATOM 1661 N N . PRO A 1 211 ? -19.328 -13.141 -13.797 1 93.81 211 PRO A N 1
ATOM 1662 C CA . PRO A 1 211 ? -19.828 -13.297 -15.164 1 93.81 211 PRO A CA 1
ATOM 1663 C C . PRO A 1 211 ? -19.297 -14.555 -15.852 1 93.81 211 PRO A C 1
ATOM 1665 O O . PRO A 1 211 ? -19.859 -15 -16.859 1 93.81 211 PRO A O 1
ATOM 1668 N N . ARG A 1 212 ? -18.281 -15.148 -15.398 1 93.5 212 ARG A N 1
ATOM 1669 C CA . ARG A 1 212 ? -17.781 -16.391 -15.992 1 93.5 212 ARG A CA 1
ATOM 1670 C C . ARG A 1 212 ? -18.531 -17.594 -15.461 1 93.5 212 ARG A C 1
ATOM 1672 O O . ARG A 1 212 ? -18.328 -18.719 -15.922 1 93.5 212 ARG A O 1
ATOM 1679 N N . ASN A 1 213 ? -19.297 -17.359 -14.492 1 95.81 213 ASN A N 1
ATOM 1680 C CA . ASN A 1 213 ? -20.203 -18.375 -13.969 1 95.81 213 ASN A CA 1
ATOM 1681 C C . ASN A 1 213 ? -19.438 -19.641 -13.547 1 95.81 213 ASN A C 1
ATOM 1683 O O . ASN A 1 213 ? -19.781 -20.734 -13.969 1 95.81 213 ASN A O 1
ATOM 1687 N N . MET A 1 214 ? -18.422 -19.484 -12.703 1 96.75 214 MET A N 1
ATOM 1688 C CA . MET A 1 214 ? -17.562 -20.547 -12.195 1 96.75 214 MET A CA 1
ATOM 1689 C C . MET A 1 214 ? -17.406 -20.453 -10.688 1 96.75 214 MET A C 1
ATOM 1691 O O . MET A 1 214 ? -17.672 -19.406 -10.094 1 96.75 214 MET A O 1
ATOM 1695 N N . GLY A 1 215 ? -17.078 -21.578 -10.07 1 97.88 215 GLY A N 1
ATOM 1696 C CA . GLY A 1 215 ? -16.609 -21.5 -8.695 1 97.88 215 GLY A CA 1
ATOM 1697 C C . GLY A 1 215 ? -17.516 -22.234 -7.719 1 97.88 215 GLY A C 1
ATOM 1698 O O . GLY A 1 215 ? -17.234 -22.266 -6.52 1 97.88 215 GLY A O 1
ATOM 1699 N N . ALA A 1 216 ? -18.547 -22.859 -8.242 1 98.25 216 ALA A N 1
ATOM 1700 C CA . ALA A 1 216 ? -19.469 -23.547 -7.352 1 98.25 216 ALA A CA 1
ATOM 1701 C C . ALA A 1 216 ? -18.781 -24.719 -6.652 1 98.25 216 ALA A C 1
ATOM 1703 O O . ALA A 1 216 ? -17.922 -25.375 -7.234 1 98.25 216 ALA A O 1
ATOM 1704 N N . GLY A 1 217 ? -19.188 -24.984 -5.445 1 97.56 217 GLY A N 1
ATOM 1705 C CA . GLY A 1 217 ? -18.672 -26.109 -4.684 1 97.56 217 GLY A CA 1
ATOM 1706 C C . GLY A 1 217 ? -19.531 -27.359 -4.793 1 97.56 217 GLY A C 1
ATOM 1707 O O . GLY A 1 217 ? -20.406 -27.438 -5.656 1 97.56 217 GLY A O 1
ATOM 1708 N N . PRO A 1 218 ? -19.266 -28.266 -3.934 1 98 218 PRO A N 1
ATOM 1709 C CA . PRO A 1 218 ? -18.109 -28.312 -3.051 1 98 218 PRO A CA 1
ATOM 1710 C C . PRO A 1 218 ? -16.812 -28.656 -3.797 1 98 218 PRO A C 1
ATOM 1712 O O . PRO A 1 218 ? -16.859 -29.094 -4.949 1 98 218 PRO A O 1
ATOM 1715 N N . GLY A 1 219 ? -15.688 -28.312 -3.281 1 98.25 219 GLY A N 1
ATOM 1716 C CA . GLY A 1 219 ? -14.367 -28.703 -3.725 1 98.25 219 GLY A CA 1
ATOM 1717 C C . GLY A 1 219 ? -13.562 -29.406 -2.645 1 98.25 219 GLY A C 1
ATOM 1718 O O . GLY A 1 219 ? -13.914 -29.359 -1.465 1 98.25 219 GLY A O 1
ATOM 1719 N N . GLY A 1 220 ? -12.531 -30.141 -3.111 1 98.44 220 GLY A N 1
ATOM 1720 C CA . GLY A 1 220 ? -11.742 -30.875 -2.135 1 98.44 220 GLY A CA 1
ATOM 1721 C C . GLY A 1 220 ? -10.289 -31.047 -2.549 1 98.44 220 GLY A C 1
ATOM 1722 O O . GLY A 1 220 ? -9.953 -30.891 -3.727 1 98.44 220 GLY A O 1
ATOM 1723 N N . ILE A 1 221 ? -9.492 -31.297 -1.508 1 98.88 221 ILE A N 1
ATOM 1724 C CA . ILE A 1 221 ? -8.086 -31.641 -1.675 1 98.88 221 ILE A CA 1
ATOM 1725 C C . ILE A 1 221 ? -7.812 -33.031 -1.081 1 98.88 221 ILE A C 1
ATOM 1727 O O . ILE A 1 221 ? -8.227 -33.312 0.042 1 98.88 221 ILE A O 1
ATOM 1731 N N . GLY A 1 222 ? -7.258 -33.875 -1.883 1 98.75 222 GLY A N 1
ATOM 1732 C CA . GLY A 1 222 ? -6.719 -35.125 -1.422 1 98.75 222 GLY A CA 1
ATOM 1733 C C . GLY A 1 222 ? -5.203 -35.188 -1.452 1 98.75 222 GLY A C 1
ATOM 1734 O O . GLY A 1 222 ? -4.555 -34.25 -1.942 1 98.75 222 GLY A O 1
ATOM 1735 N N . LYS A 1 223 ? -4.695 -36.281 -0.886 1 98.81 223 LYS A N 1
ATOM 1736 C CA . LYS A 1 223 ? -3.254 -36.5 -0.946 1 98.81 223 LYS A CA 1
ATOM 1737 C C . LYS A 1 223 ? -2.93 -37.938 -1.227 1 98.81 223 LYS A C 1
ATOM 1739 O O . LYS A 1 223 ? -3.758 -38.844 -0.987 1 98.81 223 LYS A O 1
ATOM 1744 N N . ILE A 1 224 ? -1.801 -38.188 -1.774 1 98.75 224 ILE A N 1
ATOM 1745 C CA . ILE A 1 224 ? -1.289 -39.531 -1.982 1 98.75 224 ILE A CA 1
ATOM 1746 C C . ILE A 1 224 ? 0.132 -39.625 -1.432 1 98.75 224 ILE A C 1
ATOM 1748 O O . ILE A 1 224 ? 0.963 -38.75 -1.672 1 98.75 224 ILE A O 1
ATOM 1752 N N . ASN A 1 225 ? 0.322 -40.656 -0.625 1 98.69 225 ASN A N 1
ATOM 1753 C CA . ASN A 1 225 ? 1.647 -40.969 -0.092 1 98.69 225 ASN A CA 1
ATOM 1754 C C . ASN A 1 225 ? 2.541 -41.625 -1.146 1 98.69 225 ASN A C 1
ATOM 1756 O O . ASN A 1 225 ? 2.176 -42.625 -1.729 1 98.69 225 ASN A O 1
ATOM 1760 N N . LEU A 1 226 ? 3.688 -41.094 -1.345 1 98.38 226 LEU A N 1
ATOM 1761 C CA . LEU A 1 226 ? 4.52 -41.531 -2.467 1 98.38 226 LEU A CA 1
ATOM 1762 C C . LEU A 1 226 ? 5.316 -42.781 -2.115 1 98.38 226 LEU A C 1
ATOM 1764 O O . LEU A 1 226 ? 5.879 -43.438 -2.996 1 98.38 226 LEU A O 1
ATOM 1768 N N . LEU A 1 227 ? 5.375 -43.094 -0.884 1 97.62 227 LEU A N 1
ATOM 1769 C CA . LEU A 1 227 ? 6.039 -44.344 -0.458 1 97.62 227 LEU A CA 1
ATOM 1770 C C . LEU A 1 227 ? 5.066 -45.5 -0.477 1 97.62 227 LEU A C 1
ATOM 1772 O O . LEU A 1 227 ? 5.402 -46.594 -0.966 1 97.62 227 LEU A O 1
ATOM 1776 N N . THR A 1 228 ? 3.82 -45.312 -0.032 1 98 228 THR A N 1
ATOM 1777 C CA . THR A 1 228 ? 2.881 -46.406 0.144 1 98 228 THR A CA 1
ATOM 1778 C C . THR A 1 228 ? 1.905 -46.469 -1.027 1 98 228 THR A C 1
ATOM 1780 O O . THR A 1 228 ? 1.261 -47.5 -1.244 1 98 228 THR A O 1
ATOM 1783 N N . GLY A 1 229 ? 1.716 -45.344 -1.658 1 97.75 229 GLY A N 1
ATOM 1784 C CA . GLY A 1 229 ? 0.759 -45.281 -2.752 1 97.75 229 GLY A CA 1
ATOM 1785 C C . GLY A 1 229 ? -0.673 -45.094 -2.281 1 97.75 229 GLY A C 1
ATOM 1786 O O . GLY A 1 229 ? -1.61 -45.219 -3.076 1 97.75 229 GLY A O 1
ATOM 1787 N N . LYS A 1 230 ? -0.846 -44.812 -1.047 1 97.44 230 LYS A N 1
ATOM 1788 C CA . LYS A 1 230 ? -2.193 -44.688 -0.495 1 97.44 230 LYS A CA 1
ATOM 1789 C C . LYS A 1 230 ? -2.68 -43.25 -0.535 1 97.44 230 LYS A C 1
ATOM 1791 O O . LYS A 1 230 ? -1.922 -42.312 -0.229 1 97.44 230 LYS A O 1
ATOM 1796 N N . SER A 1 231 ? -3.914 -43.125 -0.921 1 97.56 231 SER A N 1
ATOM 1797 C CA . SER A 1 231 ? -4.527 -41.812 -0.962 1 97.56 231 SER A CA 1
ATOM 1798 C C . SER A 1 231 ? -5.355 -41.531 0.29 1 97.56 231 SER A C 1
ATOM 1800 O O . SER A 1 231 ? -5.812 -42.469 0.946 1 97.56 231 SER A O 1
ATOM 1802 N N . ALA A 1 232 ? -5.496 -40.281 0.614 1 97.88 232 ALA A N 1
ATOM 1803 C CA . ALA A 1 232 ? -6.297 -39.844 1.761 1 97.88 232 ALA A CA 1
ATOM 1804 C C . ALA A 1 232 ? -6.938 -38.5 1.513 1 97.88 232 ALA A C 1
ATOM 1806 O O . ALA A 1 232 ? -6.496 -37.75 0.637 1 97.88 232 ALA A O 1
ATOM 1807 N N . HIS A 1 233 ? -8.023 -38.25 2.27 1 98.25 233 HIS A N 1
ATOM 1808 C CA . HIS A 1 233 ? -8.703 -36.969 2.252 1 98.25 233 HIS A CA 1
ATOM 1809 C C . HIS A 1 233 ? -7.969 -35.938 3.105 1 98.25 233 HIS A C 1
ATOM 1811 O O . HIS A 1 233 ? -7.508 -36.25 4.207 1 98.25 233 HIS A O 1
ATOM 1817 N N . VAL A 1 234 ? -7.883 -34.719 2.609 1 98.75 234 VAL A N 1
ATOM 1818 C CA . VAL A 1 234 ? -7.297 -33.625 3.395 1 98.75 234 VAL A CA 1
ATOM 1819 C C . VAL A 1 234 ? -8.398 -32.688 3.891 1 98.75 234 VAL A C 1
ATOM 1821 O O . VAL A 1 234 ? -8.578 -32.531 5.098 1 98.75 234 VAL A O 1
ATOM 1824 N N . ILE A 1 235 ? -9.164 -32.094 2.945 1 98.62 235 ILE A N 1
ATOM 1825 C CA . ILE A 1 235 ? -10.188 -31.141 3.326 1 98.62 235 ILE A CA 1
ATOM 1826 C C . ILE A 1 235 ? -11.25 -31.047 2.234 1 98.62 235 ILE A C 1
ATOM 1828 O O . ILE A 1 235 ? -10.969 -31.312 1.062 1 98.62 235 ILE A O 1
ATOM 1832 N N . SER A 1 236 ? -12.484 -30.781 2.609 1 98.69 236 SER A N 1
ATOM 1833 C CA . SER A 1 236 ? -13.562 -30.359 1.724 1 98.69 236 SER A CA 1
ATOM 1834 C C . SER A 1 236 ? -14.055 -28.953 2.086 1 98.69 236 SER A C 1
ATOM 1836 O O . SER A 1 236 ? -14.148 -28.609 3.266 1 98.69 236 SER A O 1
ATOM 1838 N N . VAL A 1 237 ? -14.289 -28.141 1.08 1 98.69 237 VAL A N 1
ATOM 1839 C CA . VAL A 1 237 ? -14.75 -26.766 1.264 1 98.69 237 VAL A CA 1
ATOM 1840 C C . VAL A 1 237 ? -15.984 -26.516 0.406 1 98.69 237 VAL A C 1
ATOM 1842 O O . VAL A 1 237 ? -16.266 -27.266 -0.53 1 98.69 237 VAL A O 1
ATOM 1845 N N . PRO A 1 238 ? -16.766 -25.453 0.658 1 98.56 238 PRO A N 1
ATOM 1846 C CA . PRO A 1 238 ? -18.031 -25.234 -0.039 1 98.56 238 PRO A CA 1
ATOM 1847 C C . PRO A 1 238 ? -17.844 -24.562 -1.395 1 98.56 238 PRO A C 1
ATOM 1849 O O . PRO A 1 238 ? -18.828 -24.156 -2.021 1 98.56 238 PRO A O 1
ATOM 1852 N N . PHE A 1 239 ? -16.703 -24.391 -1.867 1 98.75 239 PHE A N 1
ATOM 1853 C CA . PHE A 1 239 ? -16.438 -23.688 -3.121 1 98.75 239 PHE A CA 1
ATOM 1854 C C . PHE A 1 239 ? -15.438 -24.484 -3.969 1 98.75 239 PHE A C 1
ATOM 1856 O O . PHE A 1 239 ? -14.867 -25.469 -3.506 1 98.75 239 PHE A O 1
ATOM 1863 N N . GLN A 1 240 ? -15.273 -24.125 -5.211 1 98.38 240 GLN A N 1
ATOM 1864 C CA . GLN A 1 240 ? -14.344 -24.781 -6.117 1 98.38 240 GLN A CA 1
ATOM 1865 C C . GLN A 1 240 ? -12.891 -24.484 -5.746 1 98.38 240 GLN A C 1
ATOM 1867 O O . GLN A 1 240 ? -12.508 -23.312 -5.637 1 98.38 240 GLN A O 1
ATOM 1872 N N . VAL A 1 241 ? -12.141 -25.547 -5.586 1 98.44 241 VAL A N 1
ATOM 1873 C CA . VAL A 1 241 ? -10.727 -25.422 -5.238 1 98.44 241 VAL A CA 1
ATOM 1874 C C . VAL A 1 241 ? -9.898 -25.188 -6.5 1 98.44 241 VAL A C 1
ATOM 1876 O O . VAL A 1 241 ? -10.148 -25.812 -7.535 1 98.44 241 VAL A O 1
ATOM 1879 N N . GLY A 1 242 ? -8.914 -24.281 -6.348 1 98 242 GLY A N 1
ATOM 1880 C CA . GLY A 1 242 ? -7.953 -24.062 -7.422 1 98 242 GLY A CA 1
ATOM 1881 C C . GLY A 1 242 ? -6.574 -23.672 -6.922 1 98 242 GLY A C 1
ATOM 1882 O O . GLY A 1 242 ? -6.402 -23.359 -5.742 1 98 242 GLY A O 1
ATOM 1883 N N . HIS A 1 243 ? -5.598 -23.859 -7.754 1 97.88 243 HIS A N 1
ATOM 1884 C CA . HIS A 1 243 ? -4.223 -23.406 -7.559 1 97.88 243 HIS A CA 1
ATOM 1885 C C . HIS A 1 243 ? -3.643 -23.969 -6.266 1 97.88 243 HIS A C 1
ATOM 1887 O O . HIS A 1 243 ? -3.129 -23.219 -5.434 1 97.88 243 HIS A O 1
ATOM 1893 N N . ILE A 1 244 ? -3.709 -25.266 -6.156 1 98.75 244 ILE A N 1
ATOM 1894 C CA . ILE A 1 244 ? -3.098 -25.906 -5 1 98.75 244 ILE A CA 1
ATOM 1895 C C . ILE A 1 244 ? -1.581 -25.734 -5.055 1 98.75 244 ILE A C 1
ATOM 1897 O O . ILE A 1 244 ? -0.953 -26.031 -6.074 1 98.75 244 ILE A O 1
ATOM 1901 N N . GLN A 1 245 ? -1.029 -25.219 -4.043 1 98.62 245 GLN A N 1
ATOM 1902 C CA . GLN A 1 245 ? 0.418 -25.078 -3.91 1 98.62 245 GLN A CA 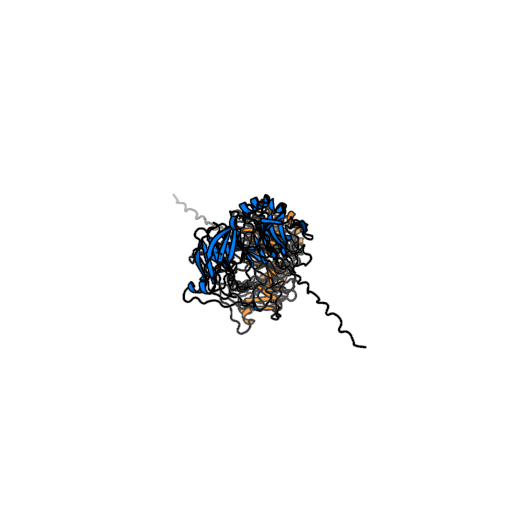1
ATOM 1903 C C . GLN A 1 245 ? 0.877 -25.438 -2.502 1 98.62 245 GLN A C 1
ATOM 1905 O O . GLN A 1 245 ? 0.066 -25.5 -1.576 1 98.62 245 GLN A O 1
ATOM 1910 N N . THR A 1 246 ? 2.135 -25.781 -2.402 1 98.75 246 THR A N 1
ATOM 1911 C CA . THR A 1 246 ? 2.703 -26.141 -1.111 1 98.75 246 THR A CA 1
ATOM 1912 C C . THR A 1 246 ? 3.885 -25.25 -0.759 1 98.75 246 THR A C 1
ATOM 1914 O O . THR A 1 246 ? 4.555 -24.719 -1.648 1 98.75 246 THR A O 1
ATOM 1917 N N . ASN A 1 247 ? 4.039 -25.047 0.547 1 98.75 247 ASN A N 1
ATOM 1918 C CA . ASN A 1 247 ? 5.23 -24.375 1.059 1 98.75 247 ASN A CA 1
ATOM 1919 C C . ASN A 1 247 ? 6.457 -25.281 0.982 1 98.75 247 ASN A C 1
ATOM 1921 O O . ASN A 1 247 ? 6.516 -26.312 1.664 1 98.75 247 ASN A O 1
ATOM 1925 N N . PRO A 1 248 ? 7.406 -24.938 0.163 1 97.69 248 PRO A N 1
ATOM 1926 C CA . PRO A 1 248 ? 8.539 -25.844 -0.008 1 97.69 248 PRO A CA 1
ATOM 1927 C C . PRO A 1 248 ? 9.453 -25.891 1.215 1 97.69 248 PRO A C 1
ATOM 1929 O O . PRO A 1 248 ? 10.359 -26.719 1.282 1 97.69 248 PRO A O 1
ATOM 1932 N N . TRP A 1 249 ? 9.203 -25.047 2.252 1 98.25 249 TRP A N 1
ATOM 1933 C CA . TRP A 1 249 ? 10.031 -25.016 3.451 1 98.25 249 TRP A CA 1
ATOM 1934 C C . TRP A 1 249 ? 9.32 -25.656 4.629 1 98.25 249 TRP A C 1
ATOM 1936 O O . TRP A 1 249 ? 9.953 -26 5.633 1 98.25 249 TRP A O 1
ATOM 1946 N N . ILE A 1 250 ? 8.047 -25.781 4.543 1 98.56 250 ILE A N 1
ATOM 1947 C CA . ILE A 1 250 ? 7.266 -26.281 5.672 1 98.56 250 ILE A CA 1
ATOM 1948 C C . ILE A 1 250 ? 6.371 -27.438 5.219 1 98.56 250 ILE A C 1
ATOM 1950 O O . ILE A 1 250 ? 5.27 -27.203 4.707 1 98.56 250 ILE A O 1
ATOM 1954 N N . PRO A 1 251 ? 6.805 -28.688 5.484 1 98.56 251 PRO A N 1
ATOM 1955 C CA . PRO A 1 251 ? 5.992 -29.844 5.07 1 98.56 251 PRO A CA 1
ATOM 1956 C C . PRO A 1 251 ? 4.555 -29.75 5.57 1 98.56 251 PRO A C 1
ATOM 1958 O O . PRO A 1 251 ? 4.316 -29.406 6.73 1 98.56 251 PRO A O 1
ATOM 1961 N N . GLY A 1 252 ? 3.676 -29.969 4.637 1 98.75 252 GLY A N 1
ATOM 1962 C CA . GLY A 1 252 ? 2.271 -30.062 5 1 98.75 252 GLY A CA 1
ATOM 1963 C C . GLY A 1 252 ? 1.551 -28.719 4.93 1 98.75 252 GLY A C 1
ATOM 1964 O O . GLY A 1 252 ? 0.353 -28.641 5.215 1 98.75 252 GLY A O 1
ATOM 1965 N N . GLU A 1 253 ? 2.193 -27.672 4.652 1 98.88 253 GLU A N 1
ATOM 1966 C CA . GLU A 1 253 ? 1.527 -26.375 4.547 1 98.88 253 GLU A CA 1
ATOM 1967 C C . GLU A 1 253 ? 1.045 -26.109 3.123 1 98.88 253 GLU A C 1
ATOM 1969 O O . GLU A 1 253 ? 1.844 -26.094 2.186 1 98.88 253 GLU A O 1
ATOM 1974 N N . ILE A 1 254 ? -0.297 -25.906 2.982 1 98.88 254 ILE A N 1
ATOM 1975 C CA . ILE A 1 254 ? -0.954 -25.797 1.684 1 98.88 254 ILE A CA 1
ATOM 1976 C C . ILE A 1 254 ? -1.608 -24.422 1.546 1 98.88 254 ILE A C 1
ATOM 1978 O O . ILE A 1 254 ? -2.215 -23.922 2.494 1 98.88 254 ILE A O 1
ATOM 1982 N N . VAL A 1 255 ? -1.432 -23.766 0.452 1 98.94 255 VAL A N 1
ATOM 1983 C CA . VAL A 1 255 ? -2.199 -22.609 0.03 1 98.94 255 VAL A CA 1
ATOM 1984 C C . VAL A 1 255 ? -3.01 -22.938 -1.219 1 98.94 255 VAL A C 1
ATOM 1986 O O . VAL A 1 255 ? -2.525 -23.641 -2.109 1 98.94 255 VAL A O 1
ATOM 1989 N N . PHE A 1 256 ? -4.254 -22.531 -1.274 1 98.88 256 PHE A N 1
ATOM 1990 C CA . PHE A 1 256 ? -5.117 -22.719 -2.434 1 98.88 256 PHE A CA 1
ATOM 1991 C C . PHE A 1 256 ? -6.129 -21.594 -2.549 1 98.88 256 PHE A C 1
ATOM 1993 O O . PHE A 1 256 ? -6.09 -20.625 -1.776 1 98.88 256 PHE A O 1
ATOM 2000 N N . CYS A 1 257 ? -6.949 -21.641 -3.609 1 98.75 257 CYS A N 1
ATOM 2001 C CA . CYS A 1 257 ? -7.863 -20.531 -3.785 1 98.75 257 CYS A CA 1
ATOM 2002 C C . CYS A 1 257 ? -9.273 -21.016 -4.078 1 98.75 257 CYS A C 1
ATOM 2004 O O . CYS A 1 257 ? -9.484 -22.203 -4.367 1 98.75 257 CYS A O 1
ATOM 2006 N N . TRP A 1 258 ? -10.219 -20.141 -3.83 1 98.81 258 TRP A N 1
ATOM 2007 C CA . TRP A 1 258 ? -11.531 -20.25 -4.453 1 98.81 258 TRP A CA 1
ATOM 2008 C C . TRP A 1 258 ? -11.477 -19.797 -5.91 1 98.81 258 TRP A C 1
ATOM 2010 O O . TRP A 1 258 ? -11.422 -18.609 -6.199 1 98.81 258 TRP A O 1
ATOM 2020 N N . GLU A 1 259 ? -11.539 -20.797 -6.785 1 98 259 GLU A N 1
ATOM 2021 C CA . GLU A 1 259 ? -11.391 -20.531 -8.211 1 98 259 GLU A CA 1
ATOM 2022 C C . GLU A 1 259 ? -12.727 -20.125 -8.844 1 98 259 GLU A C 1
ATOM 2024 O O . GLU A 1 259 ? -13.609 -20.969 -9.016 1 98 259 GLU A O 1
ATOM 2029 N N . THR A 1 260 ? -12.82 -18.828 -9.234 1 97.31 260 THR A N 1
ATOM 2030 C CA . THR A 1 260 ? -14.055 -18.328 -9.828 1 97.31 260 THR A CA 1
ATOM 2031 C C . THR A 1 260 ? -13.812 -17.859 -11.266 1 97.31 260 THR A C 1
ATOM 2033 O O . THR A 1 260 ? -14.734 -17.375 -11.922 1 97.31 260 THR A O 1
ATOM 2036 N N . GLY A 1 261 ? -12.555 -18.016 -11.695 1 94.88 261 GLY A N 1
ATOM 2037 C CA . GLY A 1 261 ? -12.195 -17.5 -13.008 1 94.88 261 GLY A CA 1
ATOM 2038 C C . GLY A 1 261 ? -11.898 -16.016 -13.008 1 94.88 261 GLY A C 1
ATOM 2039 O O . GLY A 1 261 ? -11.656 -15.43 -14.07 1 94.88 261 GLY A O 1
ATOM 2040 N N . GLY A 1 262 ? -11.953 -15.406 -11.891 1 94.75 262 GLY A N 1
ATOM 2041 C CA . GLY A 1 262 ? -11.711 -13.984 -11.672 1 94.75 262 GLY A CA 1
ATOM 2042 C C . GLY A 1 262 ? -11.82 -13.586 -10.211 1 94.75 262 GLY A C 1
ATOM 2043 O O . GLY A 1 262 ? -11.25 -14.242 -9.336 1 94.75 262 GLY A O 1
ATOM 2044 N N . LYS A 1 263 ? -12.469 -12.492 -10.023 1 96.44 263 LYS A N 1
ATOM 2045 C CA . LYS A 1 263 ? -12.734 -12.023 -8.672 1 96.44 263 LYS A CA 1
ATOM 2046 C C . LYS A 1 263 ? -13.516 -13.07 -7.871 1 96.44 263 LYS A C 1
ATOM 2048 O O . LYS A 1 263 ? -14.461 -13.664 -8.383 1 96.44 263 LYS A O 1
ATOM 2053 N N . SER A 1 264 ? -12.992 -13.336 -6.664 1 97.62 264 SER A N 1
ATOM 2054 C CA . SER A 1 264 ? -13.695 -14.18 -5.699 1 97.62 264 SER A CA 1
ATOM 2055 C C . SER A 1 264 ? -14.125 -13.375 -4.477 1 97.62 264 SER A C 1
ATOM 2057 O O . SER A 1 264 ? -13.523 -12.352 -4.156 1 97.62 264 SER A O 1
ATOM 2059 N N . PRO A 1 265 ? -15.234 -13.836 -3.812 1 97.75 265 PRO A N 1
ATOM 2060 C CA . PRO A 1 265 ? -15.547 -13.203 -2.527 1 97.75 265 PRO A CA 1
ATOM 2061 C C . PRO A 1 265 ? -14.422 -13.352 -1.509 1 97.75 265 PRO A C 1
ATOM 2063 O O . PRO A 1 265 ? -14.164 -12.43 -0.729 1 97.75 265 PRO A O 1
ATOM 2066 N N . GLN A 1 266 ? -13.773 -14.461 -1.499 1 98.38 266 GLN A N 1
ATOM 2067 C CA . GLN A 1 266 ? -12.617 -14.812 -0.681 1 98.38 266 GLN A CA 1
ATOM 2068 C C . GLN A 1 266 ? -11.68 -15.758 -1.428 1 98.38 266 GLN A C 1
ATOM 2070 O O . GLN A 1 266 ? -11.828 -16.984 -1.347 1 98.38 266 GLN A O 1
ATOM 2075 N N . ARG A 1 267 ? -10.648 -15.266 -1.986 1 98.5 267 ARG A N 1
ATOM 2076 C CA . ARG A 1 267 ? -9.844 -15.984 -2.959 1 98.5 267 ARG A CA 1
ATOM 2077 C C . ARG A 1 267 ? -8.859 -16.922 -2.264 1 98.5 267 ARG A C 1
ATOM 2079 O O . ARG A 1 267 ? -8.844 -18.125 -2.535 1 98.5 267 ARG A O 1
ATOM 2086 N N . THR A 1 268 ? -8.078 -16.453 -1.356 1 98.88 268 THR A N 1
ATOM 2087 C CA . THR A 1 268 ? -6.906 -17.188 -0.881 1 98.88 268 THR A CA 1
ATOM 2088 C C . THR A 1 268 ? -7.211 -17.906 0.434 1 98.88 268 THR A C 1
ATOM 2090 O O . THR A 1 268 ? -7.828 -17.328 1.331 1 98.88 268 THR A O 1
ATOM 2093 N N . TRP A 1 269 ? -6.734 -19.109 0.568 1 98.88 269 TRP A N 1
ATOM 2094 C CA . TRP A 1 269 ? -6.934 -19.969 1.735 1 98.88 269 TRP A CA 1
ATOM 2095 C C . TRP A 1 269 ? -5.656 -20.734 2.074 1 98.88 269 TRP A C 1
ATOM 2097 O O . TRP A 1 269 ? -4.793 -20.922 1.213 1 98.88 269 TRP A O 1
ATOM 2107 N N . THR A 1 270 ? -5.535 -21.125 3.328 1 98.81 270 THR A N 1
ATOM 2108 C CA . THR A 1 270 ? -4.457 -22.016 3.752 1 98.81 270 THR A CA 1
ATOM 2109 C C . THR A 1 270 ? -4.984 -23.109 4.672 1 98.81 270 THR A C 1
ATOM 2111 O O . THR A 1 270 ? -5.988 -22.922 5.363 1 98.81 270 THR A O 1
ATOM 2114 N N . VAL A 1 271 ? -4.344 -24.266 4.594 1 98.75 271 VAL A N 1
ATOM 2115 C CA . VAL A 1 271 ? -4.695 -25.438 5.391 1 98.75 271 VAL A CA 1
ATOM 2116 C C . VAL A 1 271 ? -3.473 -26.344 5.559 1 98.75 271 VAL A C 1
ATOM 2118 O O . VAL A 1 271 ? -2.549 -26.297 4.742 1 98.75 271 VAL A O 1
ATOM 2121 N N . ARG A 1 272 ? -3.508 -27.109 6.637 1 98.75 272 ARG A N 1
ATOM 2122 C CA . ARG A 1 272 ? -2.463 -28.109 6.82 1 98.75 272 ARG A CA 1
ATOM 2123 C C . ARG A 1 272 ? -2.82 -29.422 6.105 1 98.75 272 ARG A C 1
ATOM 2125 O O . ARG A 1 272 ? -4 -29.734 5.938 1 98.75 272 ARG A O 1
ATOM 2132 N N . GLY A 1 273 ? -1.764 -30.203 5.816 1 98.62 273 GLY A N 1
ATOM 2133 C CA . GLY A 1 273 ? -1.937 -31.469 5.117 1 98.62 273 GLY A CA 1
ATOM 2134 C C . GLY A 1 273 ? -2.768 -32.469 5.895 1 98.62 273 GLY A C 1
ATOM 2135 O O . GLY A 1 273 ? -3.236 -33.469 5.336 1 98.62 273 GLY A O 1
ATOM 2136 N N . ASP A 1 274 ? -2.943 -32.219 7.16 1 98.19 274 ASP A N 1
ATOM 2137 C CA . ASP A 1 274 ? -3.771 -33.094 7.969 1 98.19 274 ASP A CA 1
ATOM 2138 C C . ASP A 1 274 ? -5.195 -32.562 8.086 1 98.19 274 ASP A C 1
ATOM 2140 O O . ASP A 1 274 ? -6.012 -33.125 8.836 1 98.19 274 ASP A O 1
ATOM 2144 N N . GLY A 1 275 ? -5.449 -31.469 7.434 1 98.12 275 GLY A N 1
ATOM 2145 C CA . GLY A 1 275 ? -6.797 -30.922 7.371 1 98.12 275 GLY A CA 1
ATOM 2146 C C . GLY A 1 275 ? -7.07 -29.875 8.43 1 98.12 275 GLY A C 1
ATOM 2147 O O . GLY A 1 275 ? -8.133 -29.25 8.445 1 98.12 275 GLY A O 1
ATOM 2148 N N . THR A 1 276 ? -6.168 -29.594 9.297 1 98.06 276 THR A N 1
ATOM 2149 C CA . THR A 1 276 ? -6.383 -28.625 10.352 1 98.06 276 THR A CA 1
ATOM 2150 C C . THR A 1 276 ? -5.977 -27.219 9.883 1 98.06 276 THR A C 1
ATOM 2152 O O . THR A 1 276 ? -5.277 -27.078 8.883 1 98.06 276 THR A O 1
ATOM 2155 N N . GLY A 1 277 ? -6.473 -26.219 10.5 1 97.12 277 GLY A N 1
ATOM 2156 C CA . GLY A 1 277 ? -6 -24.859 10.328 1 97.12 277 GLY A CA 1
ATOM 2157 C C . GLY A 1 277 ? -6.566 -24.172 9.102 1 97.12 277 GLY A C 1
ATOM 2158 O O . GLY A 1 277 ? -5.969 -23.234 8.57 1 97.12 277 GLY A O 1
ATOM 2159 N N . LEU A 1 278 ? -7.727 -24.641 8.609 1 98.06 278 LEU A N 1
ATOM 2160 C CA . LEU A 1 278 ? -8.352 -23.984 7.473 1 98.06 278 LEU A CA 1
ATOM 2161 C C . LEU A 1 278 ? -8.734 -22.547 7.828 1 98.06 278 LEU A C 1
ATOM 2163 O O . LEU A 1 278 ? -9.422 -22.312 8.82 1 98.06 278 LEU A O 1
ATOM 2167 N N . ARG A 1 279 ? -8.305 -21.562 7.082 1 97.31 279 ARG A N 1
ATOM 2168 C CA . ARG A 1 279 ? -8.672 -20.156 7.25 1 97.31 279 ARG A CA 1
ATOM 2169 C C . ARG A 1 279 ? -8.328 -19.344 6.004 1 97.31 279 ARG A C 1
ATOM 2171 O O . ARG A 1 279 ? -7.504 -19.766 5.191 1 97.31 279 ARG A O 1
ATOM 2178 N N . PRO A 1 280 ? -8.961 -18.203 5.84 1 98.06 280 PRO A N 1
ATOM 2179 C CA . PRO A 1 280 ? -8.469 -17.297 4.805 1 98.06 280 PRO A CA 1
ATOM 2180 C C . PRO A 1 280 ? -7 -16.922 5.008 1 98.06 280 PRO A C 1
ATOM 2182 O O . PRO A 1 280 ? -6.562 -16.719 6.145 1 98.06 280 PRO A O 1
ATOM 2185 N N . LEU A 1 281 ? -6.277 -16.969 3.971 1 98.5 281 LEU A N 1
ATOM 2186 C CA . LEU A 1 281 ? -4.91 -16.469 4.031 1 98.5 281 LEU A CA 1
ATOM 2187 C C . LEU A 1 281 ? -4.898 -14.945 4.141 1 98.5 281 LEU A C 1
ATOM 2189 O O . LEU A 1 281 ? -4.23 -14.383 5.016 1 98.5 281 LEU A O 1
ATOM 2193 N N . TYR A 1 282 ? -5.59 -14.258 3.262 1 98.5 282 TYR A N 1
ATOM 2194 C CA . TYR A 1 282 ? -5.844 -12.828 3.258 1 98.5 282 TYR A CA 1
ATOM 2195 C C . TYR A 1 282 ? -7.34 -12.531 3.225 1 98.5 282 TYR A C 1
ATOM 2197 O O . TYR A 1 282 ? -8.039 -12.945 2.297 1 98.5 282 TYR A O 1
ATOM 2205 N N . PRO A 1 283 ? -7.844 -11.789 4.242 1 97.75 283 PRO A N 1
ATOM 2206 C CA . PRO A 1 283 ? -9.266 -11.445 4.195 1 97.75 283 PRO A CA 1
ATOM 2207 C C . PRO A 1 283 ? -9.602 -10.445 3.094 1 97.75 283 PRO A C 1
ATOM 2209 O O . PRO A 1 283 ? -9.234 -9.266 3.191 1 97.75 283 PRO A O 1
ATOM 2212 N N . GLU A 1 284 ? -10.312 -10.938 2.125 1 98.31 284 GLU A N 1
ATOM 2213 C CA . GLU A 1 284 ? -10.57 -10.156 0.917 1 98.31 284 GLU A CA 1
ATOM 2214 C C . GLU A 1 284 ? -11.812 -9.297 1.073 1 98.31 284 GLU A C 1
ATOM 2216 O O . GLU A 1 284 ? -12.836 -9.75 1.587 1 98.31 284 GLU A O 1
ATOM 2221 N N . ALA A 1 285 ? -11.727 -7.957 0.69 1 97.88 285 ALA A N 1
ATOM 2222 C CA . ALA A 1 285 ? -12.875 -7.059 0.666 1 97.88 285 ALA A CA 1
ATOM 2223 C C . ALA A 1 285 ? -13.617 -7.148 -0.665 1 97.88 285 ALA A C 1
ATOM 2225 O O . ALA A 1 285 ? -13.055 -7.598 -1.667 1 97.88 285 ALA A O 1
ATOM 2226 N N . ASP A 1 286 ? -14.836 -6.656 -0.655 1 97 286 ASP A N 1
ATOM 2227 C CA . ASP A 1 286 ? -15.664 -6.719 -1.854 1 97 286 ASP A CA 1
ATOM 2228 C C . ASP A 1 286 ? -15.047 -5.902 -2.99 1 97 286 ASP A C 1
ATOM 2230 O O . ASP A 1 286 ? -15.211 -6.246 -4.164 1 97 286 ASP A O 1
ATOM 2234 N N . TYR A 1 287 ? -14.336 -4.883 -2.666 1 97.25 287 TYR A N 1
ATOM 2235 C CA . TYR A 1 287 ? -13.805 -3.99 -3.689 1 97.25 287 TYR A CA 1
ATOM 2236 C C . TYR A 1 287 ? -12.414 -4.434 -4.133 1 97.25 287 TYR A C 1
ATOM 2238 O O . TYR A 1 287 ? -11.844 -3.852 -5.059 1 97.25 287 TYR A O 1
ATOM 2246 N N . GLU A 1 288 ? -11.859 -5.406 -3.49 1 98.19 288 GLU A N 1
ATOM 2247 C CA . GLU A 1 288 ? -10.547 -5.914 -3.867 1 98.19 288 GLU A CA 1
ATOM 2248 C C . GLU A 1 288 ? -10.656 -7.039 -4.891 1 98.19 288 GLU A C 1
ATOM 2250 O O . GLU A 1 288 ? -11.586 -7.852 -4.828 1 98.19 288 GLU A O 1
ATOM 2255 N N . TRP A 1 289 ? -9.75 -7.047 -5.863 1 98.25 289 TRP A N 1
ATOM 2256 C CA . TRP A 1 289 ? -9.562 -8.172 -6.777 1 98.25 289 TRP A CA 1
ATOM 2257 C C . TRP A 1 289 ? -8.227 -8.867 -6.508 1 98.25 289 TRP A C 1
ATOM 2259 O O . TRP A 1 289 ? -7.184 -8.438 -7.004 1 98.25 289 TRP A O 1
ATOM 2269 N N . VAL A 1 290 ? -8.273 -9.922 -5.73 1 98.69 290 VAL A N 1
ATOM 2270 C CA . VAL A 1 290 ? -7.09 -10.672 -5.328 1 98.69 290 VAL A CA 1
ATOM 2271 C C . VAL A 1 290 ? -6.871 -11.852 -6.273 1 98.69 290 VAL A C 1
ATOM 2273 O O . VAL A 1 290 ? -7.809 -12.594 -6.57 1 98.69 290 VAL A O 1
ATOM 2276 N N . THR A 1 291 ? -5.629 -11.977 -6.781 1 98.19 291 THR A N 1
ATOM 2277 C CA . THR A 1 291 ? -5.371 -13.062 -7.719 1 98.19 291 THR A CA 1
ATOM 2278 C C . THR A 1 291 ? -3.879 -13.367 -7.797 1 98.19 291 THR A C 1
ATOM 2280 O O . THR A 1 291 ? -3.061 -12.641 -7.234 1 98.19 291 THR A O 1
ATOM 2283 N N . HIS A 1 292 ? -3.533 -14.547 -8.352 1 98.38 292 HIS A N 1
ATOM 2284 C CA . HIS A 1 292 ? -2.195 -14.945 -8.773 1 98.38 292 HIS A CA 1
ATOM 2285 C C . HIS A 1 292 ? -1.246 -15.023 -7.582 1 98.38 292 HIS A C 1
ATOM 2287 O O . HIS A 1 292 ? -0.152 -14.453 -7.613 1 98.38 292 HIS A O 1
ATOM 2293 N N . GLU A 1 293 ? -1.655 -15.727 -6.562 1 98.62 293 GLU A N 1
ATOM 2294 C CA . GLU A 1 293 ? -0.864 -15.914 -5.352 1 98.62 293 GLU A CA 1
ATOM 2295 C C . GLU A 1 293 ? 0.247 -16.938 -5.562 1 98.62 293 GLU A C 1
ATOM 2297 O O . GLU A 1 293 ? 0.076 -17.891 -6.316 1 98.62 293 GLU A O 1
ATOM 2302 N N . ALA A 1 294 ? 1.372 -16.75 -4.945 1 98.88 294 ALA A N 1
ATOM 2303 C CA . ALA A 1 294 ? 2.5 -17.688 -4.965 1 98.88 294 ALA A CA 1
ATOM 2304 C C . ALA A 1 294 ? 3.279 -17.625 -3.654 1 98.88 294 ALA A C 1
ATOM 2306 O O . ALA A 1 294 ? 3.602 -16.547 -3.16 1 98.88 294 ALA A O 1
ATOM 2307 N N . ILE A 1 295 ? 3.592 -18.781 -3.096 1 98.88 295 ILE A N 1
ATOM 2308 C CA . ILE A 1 295 ? 4.48 -18.844 -1.94 1 98.88 295 ILE A CA 1
ATOM 2309 C C . ILE A 1 295 ? 5.898 -18.469 -2.361 1 98.88 295 ILE A C 1
ATOM 2311 O O . ILE A 1 295 ? 6.465 -19.078 -3.271 1 98.88 295 ILE A O 1
ATOM 2315 N N . ILE A 1 296 ? 6.492 -17.484 -1.655 1 98.69 296 ILE A N 1
ATOM 2316 C CA . ILE A 1 296 ? 7.758 -16.984 -2.174 1 98.69 296 ILE A CA 1
ATOM 2317 C C . ILE A 1 296 ? 8.852 -17.156 -1.127 1 98.69 296 ILE A C 1
ATOM 2319 O O . ILE A 1 296 ? 10.039 -17.203 -1.463 1 98.69 296 ILE A O 1
ATOM 2323 N N . THR A 1 297 ? 8.539 -17.188 0.127 1 98.38 297 THR A N 1
ATOM 2324 C CA . THR A 1 297 ? 9.445 -17.516 1.22 1 98.38 297 THR A CA 1
ATOM 2325 C C . THR A 1 297 ? 8.797 -18.516 2.18 1 98.38 297 THR A C 1
ATOM 2327 O O . THR A 1 297 ? 7.633 -18.891 1.996 1 98.38 297 THR A O 1
ATOM 2330 N N . LYS A 1 298 ? 9.562 -18.859 3.205 1 98.38 298 LYS A N 1
ATOM 2331 C CA . LYS A 1 298 ? 9.047 -19.766 4.227 1 98.38 298 LYS A CA 1
ATOM 2332 C C . LYS A 1 298 ? 7.77 -19.219 4.852 1 98.38 298 LYS A C 1
ATOM 2334 O O . LYS A 1 298 ? 6.875 -19.984 5.215 1 98.38 298 LYS A O 1
ATOM 2339 N N . ASP A 1 299 ? 7.637 -17.891 4.879 1 98.56 299 ASP A N 1
ATOM 2340 C CA . ASP A 1 299 ? 6.543 -17.328 5.66 1 98.56 299 ASP A CA 1
ATOM 2341 C C . ASP A 1 299 ? 5.684 -16.391 4.809 1 98.56 299 ASP A C 1
ATOM 2343 O O . ASP A 1 299 ? 4.75 -15.766 5.312 1 98.56 299 ASP A O 1
ATOM 2347 N N . GLU A 1 300 ? 5.992 -16.266 3.521 1 98.69 300 GLU A N 1
ATOM 2348 C CA . GLU A 1 300 ? 5.336 -15.195 2.777 1 98.69 300 GLU A CA 1
ATOM 2349 C C . GLU A 1 300 ? 4.691 -15.719 1.5 1 98.69 300 GLU A C 1
ATOM 2351 O O . GLU A 1 300 ? 5.246 -16.594 0.837 1 98.69 300 GLU A O 1
ATOM 2356 N N . VAL A 1 301 ? 3.561 -15.148 1.167 1 98.88 301 VAL A N 1
ATOM 2357 C CA . VAL A 1 301 ? 2.865 -15.367 -0.097 1 98.88 301 VAL A CA 1
ATOM 2358 C C . VAL A 1 301 ? 2.707 -14.047 -0.839 1 98.88 301 VAL A C 1
ATOM 2360 O O . VAL A 1 301 ? 2.188 -13.07 -0.283 1 98.88 301 VAL A O 1
ATOM 2363 N N . ALA A 1 302 ? 3.207 -13.984 -2.078 1 98.88 302 ALA A N 1
ATOM 2364 C CA . ALA A 1 302 ? 2.934 -12.852 -2.955 1 98.88 302 ALA A CA 1
ATOM 2365 C C . ALA A 1 302 ? 1.569 -12.984 -3.623 1 98.88 302 ALA A C 1
ATOM 2367 O O . ALA A 1 302 ? 1.139 -14.102 -3.945 1 98.88 302 ALA A O 1
ATOM 2368 N N . MET A 1 303 ? 0.876 -11.93 -3.82 1 98.81 303 MET A N 1
ATOM 2369 C CA . MET A 1 303 ? -0.385 -11.891 -4.555 1 98.81 303 MET A CA 1
ATOM 2370 C C . MET A 1 303 ? -0.592 -10.523 -5.203 1 98.81 303 MET A C 1
ATOM 2372 O O . MET A 1 303 ? 0.048 -9.547 -4.816 1 98.81 303 MET A O 1
ATOM 2376 N N . ALA A 1 304 ? -1.419 -10.508 -6.211 1 98.69 304 ALA A N 1
ATOM 2377 C CA . ALA A 1 304 ? -1.809 -9.242 -6.828 1 98.69 304 ALA A CA 1
ATOM 2378 C C . ALA A 1 304 ? -3.162 -8.766 -6.309 1 98.69 304 ALA A C 1
ATOM 2380 O O . ALA A 1 304 ? -4.102 -9.562 -6.199 1 98.69 304 ALA A O 1
ATOM 2381 N N . ILE A 1 305 ? -3.221 -7.574 -5.887 1 98.69 305 ILE A N 1
ATOM 2382 C CA . ILE A 1 305 ? -4.48 -6.848 -5.789 1 98.69 305 ILE A CA 1
ATOM 2383 C C . ILE A 1 305 ? -4.637 -5.922 -6.996 1 98.69 305 ILE A C 1
ATOM 2385 O O . ILE A 1 305 ? -3.963 -4.891 -7.086 1 98.69 305 ILE A O 1
ATOM 2389 N N . MET A 1 306 ? -5.555 -6.246 -7.848 1 98.12 306 MET A N 1
ATOM 2390 C CA . MET A 1 306 ? -5.559 -5.641 -9.172 1 98.12 306 MET A CA 1
ATOM 2391 C C . MET A 1 306 ? -6.297 -4.305 -9.164 1 98.12 306 MET A C 1
ATOM 2393 O O . MET A 1 306 ? -7.207 -4.105 -8.352 1 98.12 306 MET A O 1
ATOM 2397 N N . GLY A 1 307 ? -5.859 -3.395 -9.961 1 96.94 307 GLY A N 1
ATOM 2398 C CA . GLY A 1 307 ? -6.496 -2.111 -10.211 1 96.94 307 GLY A CA 1
ATOM 2399 C C . GLY A 1 307 ? -6.688 -1.824 -11.688 1 96.94 307 GLY A C 1
ATOM 2400 O O . GLY A 1 307 ? -6.34 -0.743 -12.172 1 96.94 307 GLY A O 1
ATOM 2401 N N . HIS A 1 308 ? -7.199 -2.818 -12.406 1 96.25 308 HIS A N 1
ATOM 2402 C CA . HIS A 1 308 ? -7.207 -2.789 -13.867 1 96.25 308 HIS A CA 1
ATOM 2403 C C . HIS A 1 308 ? -8.492 -2.164 -14.398 1 96.25 308 HIS A C 1
ATOM 2405 O O . HIS A 1 308 ? -8.633 -1.953 -15.602 1 96.25 308 HIS A O 1
ATOM 2411 N N . ARG A 1 309 ? -9.445 -1.889 -13.555 1 94.56 309 ARG A N 1
ATOM 2412 C CA . ARG A 1 309 ? -10.727 -1.33 -13.977 1 94.56 309 ARG A CA 1
ATOM 2413 C C . ARG A 1 309 ? -10.82 0.152 -13.625 1 94.56 309 ARG A C 1
ATOM 2415 O O . ARG A 1 309 ? -10.211 0.606 -12.656 1 94.56 309 ARG A O 1
ATOM 2422 N N . PRO A 1 310 ? -11.539 0.892 -14.359 1 91.69 310 PRO A N 1
ATOM 2423 C CA . PRO A 1 310 ? -11.641 2.328 -14.094 1 91.69 310 PRO A CA 1
ATOM 2424 C C . PRO A 1 310 ? -12.453 2.637 -12.836 1 91.69 310 PRO A C 1
ATOM 2426 O O . PRO A 1 310 ? -13.367 1.886 -12.492 1 91.69 310 PRO A O 1
ATOM 2429 N N . VAL A 1 311 ? -12.07 3.73 -12.18 1 93.25 311 VAL A N 1
ATOM 2430 C CA . VAL A 1 311 ? -12.867 4.23 -11.062 1 93.25 311 VAL A CA 1
ATOM 2431 C C . VAL A 1 311 ? -14.18 4.809 -11.578 1 93.25 311 VAL A C 1
ATOM 2433 O O . VAL A 1 311 ? -14.195 5.574 -12.547 1 93.25 311 VAL A O 1
ATOM 2436 N N . LYS A 1 312 ? -15.266 4.457 -10.891 1 86.69 312 LYS A N 1
ATOM 2437 C CA . LYS A 1 312 ? -16.578 4.98 -11.281 1 86.69 312 LYS A CA 1
ATOM 2438 C C . LYS A 1 312 ? -16.797 6.379 -10.703 1 86.69 312 LYS A C 1
ATOM 2440 O O . LYS A 1 312 ? -17 6.535 -9.5 1 86.69 312 LYS A O 1
ATOM 2445 N N . ILE A 1 313 ? -16.656 7.387 -11.469 1 82.69 313 ILE A N 1
ATOM 2446 C CA . ILE A 1 313 ? -16.859 8.758 -11.023 1 82.69 313 ILE A CA 1
ATOM 2447 C C . ILE A 1 313 ? -18.328 9.164 -11.234 1 82.69 313 ILE A C 1
ATOM 2449 O O . ILE A 1 313 ? -18.906 9.852 -10.391 1 82.69 313 ILE A O 1
ATOM 2453 N N . SER A 1 314 ? -18.828 8.875 -12.414 1 73.75 314 SER A N 1
ATOM 2454 C CA . SER A 1 314 ? -20.234 9.18 -12.695 1 73.75 314 SER A CA 1
ATOM 2455 C C . SER A 1 314 ? -21.031 7.914 -13 1 73.75 314 SER A C 1
ATOM 2457 O O . SER A 1 314 ? -20.453 6.859 -13.273 1 73.75 314 SER A O 1
ATOM 2459 N N . ASP A 1 315 ? -22.203 7.91 -12.508 1 63.78 315 ASP A N 1
ATOM 2460 C CA . ASP A 1 315 ? -23.109 6.777 -12.617 1 63.78 315 ASP A CA 1
ATOM 2461 C C . ASP A 1 315 ? -23.125 6.215 -14.039 1 63.78 315 ASP A C 1
ATOM 2463 O O . ASP A 1 315 ? -23.719 5.16 -14.289 1 63.78 315 ASP A O 1
ATOM 2467 N N . GLU A 1 316 ? -22.453 6.789 -14.906 1 59.75 316 GLU A N 1
ATOM 2468 C CA . GLU A 1 316 ? -22.641 6.281 -16.266 1 59.75 316 GLU A CA 1
ATOM 2469 C C . GLU A 1 316 ? -21.609 5.207 -16.594 1 59.75 316 GLU A C 1
ATOM 2471 O O . GLU A 1 316 ? -20.484 5.52 -17.016 1 59.75 316 GLU A O 1
ATOM 2476 N N . LEU A 1 317 ? -21.578 4.25 -15.766 1 58.28 317 LEU A N 1
ATOM 2477 C CA . LEU A 1 317 ? -20.641 3.24 -16.234 1 58.28 317 LEU A CA 1
ATOM 2478 C C . LEU A 1 317 ? -21.219 2.465 -17.422 1 58.28 317 LEU A C 1
ATOM 2480 O O . LEU A 1 317 ? -22.328 1.946 -17.344 1 58.28 317 LEU A O 1
ATOM 2484 N N . LYS A 1 318 ? -20.578 2.705 -18.547 1 60.78 318 LYS A N 1
ATOM 2485 C CA . LYS A 1 318 ? -20.922 1.935 -19.734 1 60.78 318 LYS A CA 1
ATOM 2486 C C . LYS A 1 318 ? -20.438 0.489 -19.609 1 60.78 318 LYS A C 1
ATOM 2488 O O . LYS A 1 318 ? -19.391 0.222 -19.016 1 60.78 318 LYS A O 1
ATOM 2493 N N . GLU A 1 319 ? -21.391 -0.359 -19.812 1 61.12 319 GLU A N 1
ATOM 2494 C CA . GLU A 1 319 ? -21.047 -1.773 -19.922 1 61.12 319 GLU A CA 1
ATOM 2495 C C . GLU A 1 319 ? -19.797 -1.979 -20.781 1 61.12 319 GLU A C 1
ATOM 2497 O O . GLU A 1 319 ? -19.672 -1.384 -21.859 1 61.12 319 GLU A O 1
ATOM 2502 N N . ILE A 1 320 ? -18.719 -2.463 -20.109 1 66.69 320 ILE A N 1
ATOM 2503 C CA . ILE A 1 320 ? -17.531 -2.777 -20.891 1 66.69 320 ILE A CA 1
ATOM 2504 C C . ILE A 1 320 ? -17.516 -4.266 -21.219 1 66.69 320 ILE A C 1
ATOM 2506 O O . ILE A 1 320 ? -17.719 -5.113 -20.359 1 66.69 320 ILE A O 1
ATOM 2510 N N . ASP A 1 321 ? -17.469 -4.59 -22.5 1 69.12 321 ASP A N 1
ATOM 2511 C CA . ASP A 1 321 ? -17.391 -5.965 -22.984 1 69.12 321 ASP A CA 1
ATOM 2512 C C . ASP A 1 321 ? -16.109 -6.648 -22.5 1 69.12 321 ASP A C 1
ATOM 2514 O O . ASP A 1 321 ? -15.133 -5.984 -22.172 1 69.12 321 ASP A O 1
ATOM 2518 N N . SER A 1 322 ? -16.25 -7.965 -22.484 1 74.56 322 SER A N 1
ATOM 2519 C CA . SER A 1 322 ? -15.094 -8.797 -22.188 1 74.56 322 SER A CA 1
ATOM 2520 C C . SER A 1 322 ? -13.953 -8.523 -23.172 1 74.56 322 SER A C 1
ATOM 2522 O O . SER A 1 322 ? -14.188 -8.297 -24.359 1 74.56 322 SER A O 1
ATOM 2524 N N . ASP A 1 323 ? -12.742 -8.359 -22.641 1 79.38 323 ASP A N 1
ATOM 2525 C CA . ASP A 1 323 ? -11.492 -8.188 -23.375 1 79.38 323 ASP A CA 1
ATOM 2526 C C . ASP A 1 323 ? -10.562 -9.383 -23.141 1 79.38 323 ASP A C 1
ATOM 2528 O O . ASP A 1 323 ? -10 -9.539 -22.062 1 79.38 323 ASP A O 1
ATOM 2532 N N . PRO A 1 324 ? -10.383 -10.242 -24.156 1 79.75 324 PRO A N 1
ATOM 2533 C CA . PRO A 1 324 ? -9.547 -11.422 -23.953 1 79.75 324 PRO A CA 1
ATOM 2534 C C . PRO A 1 324 ? -8.094 -11.078 -23.641 1 79.75 324 PRO A C 1
ATOM 2536 O O . PRO A 1 324 ? -7.406 -11.836 -22.938 1 79.75 324 PRO A O 1
ATOM 2539 N N . GLU A 1 325 ? -7.59 -9.984 -24.125 1 81 325 GLU A N 1
ATOM 2540 C CA . GLU A 1 325 ? -6.207 -9.578 -23.875 1 81 325 GLU A CA 1
ATOM 2541 C C . GLU A 1 325 ? -6.043 -9.016 -22.469 1 81 325 GLU A C 1
ATOM 2543 O O . GLU A 1 325 ? -4.996 -9.188 -21.844 1 81 325 GLU A O 1
ATOM 2548 N N . ASN A 1 326 ? -7.113 -8.398 -22.078 1 86.06 326 ASN A N 1
ATOM 2549 C CA . ASN A 1 326 ? -7.16 -7.816 -20.734 1 86.06 326 ASN A CA 1
ATOM 2550 C C . ASN A 1 326 ? -8.445 -8.195 -20 1 86.06 326 ASN A C 1
ATOM 2552 O O . ASN A 1 326 ? -9.359 -7.379 -19.875 1 86.06 326 ASN A O 1
ATOM 2556 N N . PRO A 1 327 ? -8.469 -9.359 -19.453 1 86.69 327 PRO A N 1
ATOM 2557 C CA . PRO A 1 327 ? -9.711 -9.906 -18.906 1 86.69 327 PRO A CA 1
ATOM 2558 C C . PRO A 1 327 ? -10.164 -9.188 -17.641 1 86.69 327 PRO A C 1
ATOM 2560 O O . PRO A 1 327 ? -9.398 -8.422 -17.047 1 86.69 327 PRO A O 1
ATOM 2563 N N . GLY A 1 328 ? -11.461 -9.383 -17.312 1 91.12 328 GLY A N 1
ATOM 2564 C CA . GLY A 1 328 ? -11.984 -8.922 -16.031 1 91.12 328 GLY A CA 1
ATOM 2565 C C . GLY A 1 328 ? -12.516 -7.5 -16.078 1 91.12 328 GLY A C 1
ATOM 2566 O O . GLY A 1 328 ? -12.562 -6.812 -15.062 1 91.12 328 GLY A O 1
ATOM 2567 N N . GLN A 1 329 ? -12.945 -7.086 -17.219 1 90 329 GLN A N 1
ATOM 2568 C CA . GLN A 1 329 ? -13.391 -5.703 -17.391 1 90 329 GLN A CA 1
ATOM 2569 C C . GLN A 1 329 ? -14.883 -5.57 -17.125 1 90 329 GLN A C 1
ATOM 2571 O O . GLN A 1 329 ? -15.398 -4.457 -16.969 1 90 329 GLN A O 1
ATOM 2576 N N . GLU A 1 330 ? -15.633 -6.688 -16.969 1 90.06 330 GLU A N 1
ATOM 2577 C CA . GLU A 1 330 ? -17.094 -6.676 -16.953 1 90.06 330 GLU A CA 1
ATOM 2578 C C . GLU A 1 330 ? -17.625 -6 -15.688 1 90.06 330 GLU A C 1
ATOM 2580 O O . GLU A 1 330 ? -17.109 -6.23 -14.586 1 90.06 330 GLU A O 1
ATOM 2585 N N . VAL A 1 331 ? -18.641 -5.273 -15.844 1 88 331 VAL A N 1
ATOM 2586 C CA . VAL A 1 331 ? -19.281 -4.551 -14.742 1 88 331 VAL A CA 1
ATOM 2587 C C . VAL A 1 331 ? -19.859 -5.547 -13.742 1 88 331 VAL A C 1
ATOM 2589 O O . VAL A 1 331 ? -19.922 -5.262 -12.539 1 88 331 VAL A O 1
ATOM 2592 N N . ALA A 1 332 ? -20.141 -6.703 -14.219 1 89.81 332 ALA A N 1
ATOM 2593 C CA . ALA A 1 332 ? -20.828 -7.707 -13.406 1 89.81 332 ALA A CA 1
ATOM 2594 C C . ALA A 1 332 ? -19.922 -8.25 -12.32 1 89.81 332 ALA A C 1
ATOM 2596 O O . ALA A 1 332 ? -20.375 -8.961 -11.414 1 89.81 332 ALA A O 1
ATOM 2597 N N . TRP A 1 333 ? -18.625 -7.828 -12.328 1 93.31 333 TRP A N 1
ATOM 2598 C CA . TRP A 1 333 ? -17.719 -8.227 -11.266 1 93.31 333 TRP A CA 1
ATOM 2599 C C . TRP A 1 333 ? -17.906 -7.359 -10.031 1 93.31 333 TRP A C 1
ATOM 2601 O O . TRP A 1 333 ? -17.234 -7.562 -9.008 1 93.31 333 TRP A O 1
ATOM 2611 N N . GLY A 1 334 ? -18.828 -6.438 -10.07 1 92.31 334 GLY A N 1
ATOM 2612 C CA . GLY A 1 334 ? -19.094 -5.578 -8.922 1 92.31 334 GLY A CA 1
ATOM 2613 C C . GLY A 1 334 ? -18.078 -4.461 -8.773 1 92.31 334 GLY A C 1
ATOM 2614 O O . GLY A 1 334 ? -17.547 -3.953 -9.773 1 92.31 334 GLY A O 1
ATOM 2615 N N . PRO A 1 335 ? -17.812 -3.988 -7.586 1 94.06 335 PRO A N 1
ATOM 2616 C CA . PRO A 1 335 ? -16.984 -2.799 -7.359 1 94.06 335 PRO A CA 1
ATOM 2617 C C . PRO A 1 335 ? -15.492 -3.107 -7.363 1 94.06 335 PRO A C 1
ATOM 2619 O O . PRO A 1 335 ? -14.672 -2.219 -7.105 1 94.06 335 PRO A O 1
ATOM 2622 N N . SER A 1 336 ? -15.102 -4.258 -7.672 1 96.06 336 SER A N 1
ATOM 2623 C CA . SER A 1 336 ? -13.727 -4.691 -7.461 1 96.06 336 SER A CA 1
ATOM 2624 C C . SER A 1 336 ? -12.812 -4.207 -8.586 1 96.06 336 SER A C 1
ATOM 2626 O O . SER A 1 336 ? -13.289 -3.891 -9.68 1 96.06 336 SER A O 1
ATOM 2628 N N . GLY A 1 337 ? -11.57 -4.086 -8.234 1 96.62 337 GLY A N 1
ATOM 2629 C CA . GLY A 1 337 ? -10.523 -3.973 -9.242 1 96.62 337 GLY A CA 1
ATOM 2630 C C . GLY A 1 337 ? -10.242 -2.539 -9.641 1 96.62 337 GLY A C 1
ATOM 2631 O O . GLY A 1 337 ? -9.68 -2.291 -10.711 1 96.62 337 GLY A O 1
ATOM 2632 N N . THR A 1 338 ? -10.711 -1.56 -8.859 1 96.06 338 THR A N 1
ATOM 2633 C CA . THR A 1 338 ? -10.438 -0.162 -9.172 1 96.06 338 THR A CA 1
ATOM 2634 C C . THR A 1 338 ? -9.32 0.386 -8.289 1 96.06 338 THR A C 1
ATOM 2636 O O . THR A 1 338 ? -9.109 -0.107 -7.18 1 96.06 338 THR A O 1
ATOM 2639 N N . ARG A 1 339 ? -8.695 1.436 -8.773 1 97.12 339 ARG A N 1
ATOM 2640 C CA . ARG A 1 339 ? -7.613 2.068 -8.031 1 97.12 339 ARG A CA 1
ATOM 2641 C C . ARG A 1 339 ? -8.148 3.119 -7.066 1 97.12 339 ARG A C 1
ATOM 2643 O O . ARG A 1 339 ? -7.402 3.984 -6.602 1 97.12 339 ARG A O 1
ATOM 2650 N N . GLU A 1 340 ? -9.438 3.1 -6.816 1 97.31 340 GLU A N 1
ATOM 2651 C CA . GLU A 1 340 ? -9.984 3.93 -5.75 1 97.31 340 GLU A CA 1
ATOM 2652 C C . GLU A 1 340 ? -9.547 3.43 -4.379 1 97.31 340 GLU A C 1
ATOM 2654 O O . GLU A 1 340 ? -9.633 4.156 -3.387 1 97.31 340 GLU A O 1
ATOM 2659 N N . LYS A 1 341 ? -9.102 2.174 -4.359 1 97.88 341 LYS A N 1
ATOM 2660 C CA . LYS A 1 341 ? -8.602 1.492 -3.17 1 97.88 341 LYS A CA 1
ATOM 2661 C C . LYS A 1 341 ? -7.184 0.981 -3.383 1 97.88 341 LYS A C 1
ATOM 2663 O O . LYS A 1 341 ? -6.699 0.931 -4.516 1 97.88 341 LYS A O 1
ATOM 2668 N N . PRO A 1 342 ? -6.48 0.637 -2.254 1 97.94 342 PRO A N 1
ATOM 2669 C CA . PRO A 1 342 ? -5.117 0.13 -2.42 1 97.94 342 PRO A CA 1
ATOM 2670 C C . PRO A 1 342 ? -5.051 -1.097 -3.328 1 97.94 342 PRO A C 1
ATOM 2672 O O . PRO A 1 342 ? -5.859 -2.018 -3.188 1 97.94 342 PRO A O 1
ATOM 2675 N N . THR A 1 343 ? -4.16 -1.092 -4.297 1 98.19 343 THR A N 1
ATOM 2676 C CA . THR A 1 343 ? -3.846 -2.188 -5.207 1 98.19 343 THR A CA 1
ATOM 2677 C C . THR A 1 343 ? -2.338 -2.385 -5.32 1 98.19 343 THR A C 1
ATOM 2679 O O . THR A 1 343 ? -1.562 -1.61 -4.754 1 98.19 343 THR A O 1
ATOM 2682 N N . GLY A 1 344 ? -1.938 -3.424 -5.992 1 98.25 344 GLY A N 1
ATOM 2683 C CA . GLY A 1 344 ? -0.522 -3.602 -6.27 1 98.25 344 GLY A CA 1
ATOM 2684 C C . GLY A 1 344 ? -0.028 -5.004 -5.969 1 98.25 344 GLY A C 1
ATOM 2685 O O . GLY A 1 344 ? -0.821 -5.945 -5.898 1 98.25 344 GLY A O 1
ATOM 2686 N N . LEU A 1 345 ? 1.342 -5.129 -6.008 1 98.69 345 LEU A N 1
ATOM 2687 C CA . LEU A 1 345 ? 2.014 -6.344 -5.57 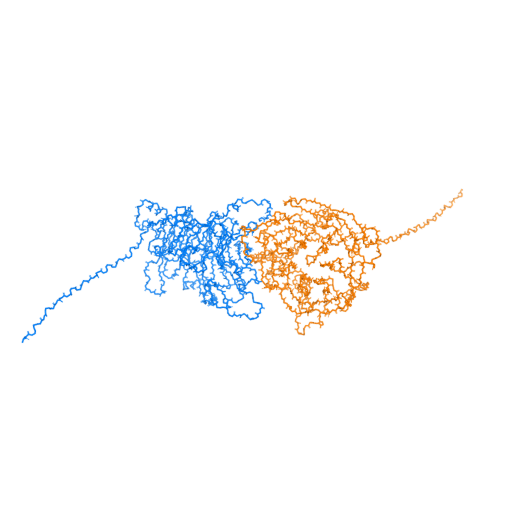1 98.69 345 LEU A CA 1
ATOM 2688 C C . LEU A 1 345 ? 2.01 -6.449 -4.047 1 98.69 345 LEU A C 1
ATOM 2690 O O . LEU A 1 345 ? 2.695 -5.684 -3.367 1 98.69 345 LEU A O 1
ATOM 2694 N N . ALA A 1 346 ? 1.244 -7.375 -3.607 1 98.69 346 ALA A N 1
ATOM 2695 C CA . ALA A 1 346 ? 1.058 -7.551 -2.17 1 98.69 346 ALA A CA 1
ATOM 2696 C C . ALA A 1 346 ? 1.8 -8.789 -1.666 1 98.69 346 ALA A C 1
ATOM 2698 O O . ALA A 1 346 ? 1.887 -9.797 -2.369 1 98.69 346 ALA A O 1
ATOM 2699 N N . ILE A 1 347 ? 2.303 -8.711 -0.498 1 98.62 347 ILE A N 1
ATOM 2700 C CA . ILE A 1 347 ? 2.908 -9.852 0.176 1 98.62 347 ILE A CA 1
ATOM 2701 C C . ILE A 1 347 ? 2.277 -10.031 1.555 1 98.62 347 ILE A C 1
ATOM 2703 O O . ILE A 1 347 ? 2.215 -9.086 2.344 1 98.62 347 ILE A O 1
ATOM 2707 N N . VAL A 1 348 ? 1.788 -11.188 1.849 1 98.56 348 VAL A N 1
ATOM 2708 C CA . VAL A 1 348 ? 1.143 -11.547 3.107 1 98.56 348 VAL A CA 1
ATOM 2709 C C . VAL A 1 348 ? 2.043 -12.492 3.898 1 98.56 348 VAL A C 1
ATOM 2711 O O . VAL A 1 348 ? 2.605 -13.438 3.34 1 98.56 348 VAL A O 1
ATOM 2714 N N . ASN A 1 349 ? 2.201 -12.203 5.18 1 98.12 349 ASN A N 1
ATOM 2715 C CA . ASN A 1 349 ? 2.885 -13.125 6.078 1 98.12 349 ASN A CA 1
ATOM 2716 C C . ASN A 1 349 ? 1.928 -14.164 6.645 1 98.12 349 ASN A C 1
ATOM 2718 O O . ASN A 1 349 ? 0.958 -13.82 7.324 1 98.12 349 ASN A O 1
ATOM 2722 N N . ILE A 1 350 ? 2.229 -15.43 6.395 1 98 350 ILE A N 1
ATOM 2723 C CA . ILE A 1 350 ? 1.346 -16.531 6.766 1 98 350 ILE A CA 1
ATOM 2724 C C . ILE A 1 350 ? 1.245 -16.625 8.289 1 98 350 ILE A C 1
ATOM 2726 O O . ILE A 1 350 ? 0.2 -16.984 8.828 1 98 350 ILE A O 1
ATOM 2730 N N . ARG A 1 351 ? 2.303 -16.234 9 1 97 351 ARG A N 1
ATOM 2731 C CA . ARG A 1 351 ? 2.383 -16.391 10.445 1 97 351 ARG A CA 1
ATOM 2732 C C . ARG A 1 351 ? 1.7 -15.227 11.156 1 97 351 ARG A C 1
ATOM 2734 O O . ARG A 1 351 ? 0.832 -15.438 12.008 1 97 351 ARG A O 1
ATOM 2741 N N . THR A 1 352 ? 2.066 -13.984 10.773 1 95.94 352 THR A N 1
ATOM 2742 C CA . THR A 1 352 ? 1.61 -12.797 11.492 1 95.94 352 THR A CA 1
ATOM 2743 C C . THR A 1 352 ? 0.323 -12.258 10.883 1 95.94 352 THR A C 1
ATOM 2745 O O . THR A 1 352 ? -0.357 -11.422 11.484 1 95.94 352 THR A O 1
ATOM 2748 N N . ARG A 1 353 ? 0.025 -12.656 9.625 1 97.19 353 ARG A N 1
ATOM 2749 C CA . ARG A 1 353 ? -1.122 -12.219 8.836 1 97.19 353 ARG A CA 1
ATOM 2750 C C . ARG A 1 353 ? -0.973 -10.766 8.414 1 97.19 353 ARG A C 1
ATOM 2752 O O . ARG A 1 353 ? -1.894 -10.18 7.836 1 97.19 353 ARG A O 1
ATOM 2759 N N . GLU A 1 354 ? 0.166 -10.188 8.719 1 97.25 354 GLU A N 1
ATOM 2760 C CA . GLU A 1 354 ? 0.44 -8.836 8.227 1 97.25 354 GLU A CA 1
ATOM 2761 C C . GLU A 1 354 ? 0.688 -8.836 6.723 1 97.25 354 GLU A C 1
ATOM 2763 O O . GLU A 1 354 ? 1.159 -9.828 6.164 1 97.25 354 GLU A O 1
ATOM 2768 N N . MET A 1 355 ? 0.311 -7.766 6.145 1 97.5 355 MET A N 1
ATOM 2769 C CA . MET A 1 355 ? 0.573 -7.668 4.711 1 97.5 355 MET A CA 1
ATOM 2770 C C . MET A 1 355 ? 1.181 -6.312 4.359 1 97.5 355 MET A C 1
ATOM 2772 O O . MET A 1 355 ? 1.123 -5.375 5.156 1 97.5 355 MET A O 1
ATOM 2776 N N . ARG A 1 356 ? 1.829 -6.25 3.189 1 96.81 356 ARG A N 1
ATOM 2777 C CA . ARG A 1 356 ? 2.424 -5.039 2.629 1 96.81 356 ARG A CA 1
ATOM 2778 C C . ARG A 1 356 ? 2.111 -4.914 1.142 1 96.81 356 ARG A C 1
ATOM 2780 O O . ARG A 1 356 ? 2.086 -5.914 0.421 1 96.81 356 ARG A O 1
ATOM 2787 N N . ILE A 1 357 ? 1.859 -3.719 0.712 1 97.75 357 ILE A N 1
ATOM 2788 C CA . ILE A 1 357 ? 1.906 -3.408 -0.712 1 97.75 357 ILE A CA 1
ATOM 2789 C C . ILE A 1 357 ? 3.336 -3.061 -1.118 1 97.75 357 ILE A C 1
ATOM 2791 O O . ILE A 1 357 ? 3.791 -1.934 -0.91 1 97.75 357 ILE A O 1
ATOM 2795 N N . GLU A 1 358 ? 4.023 -3.967 -1.717 1 96.81 358 GLU A N 1
ATOM 2796 C CA . GLU A 1 358 ? 5.438 -3.809 -2.043 1 96.81 358 GLU A CA 1
ATOM 2797 C C . GLU A 1 358 ? 5.629 -2.836 -3.203 1 96.81 358 GLU A C 1
ATOM 2799 O O . GLU A 1 358 ? 6.652 -2.152 -3.283 1 96.81 358 GLU A O 1
ATOM 2804 N N . ALA A 1 359 ? 4.684 -2.859 -4.055 1 96.19 359 ALA A N 1
ATOM 2805 C CA . ALA A 1 359 ? 4.797 -1.984 -5.219 1 96.19 359 ALA A CA 1
ATOM 2806 C C . ALA A 1 359 ? 3.436 -1.773 -5.879 1 96.19 359 ALA A C 1
ATOM 2808 O O . ALA A 1 359 ? 2.527 -2.592 -5.719 1 96.19 359 ALA A O 1
ATOM 2809 N N . GLN A 1 360 ? 3.389 -0.699 -6.57 1 95.38 360 GLN A N 1
ATOM 2810 C CA . GLN A 1 360 ? 2.252 -0.317 -7.402 1 95.38 360 GLN A CA 1
ATOM 2811 C C . GLN A 1 360 ? 2.709 0.423 -8.656 1 95.38 360 GLN A C 1
ATOM 2813 O O . GLN A 1 360 ? 3.557 1.315 -8.578 1 95.38 360 GLN A O 1
ATOM 2818 N N . THR A 1 361 ? 2.17 0.026 -9.789 1 93.62 361 THR A N 1
ATOM 2819 C CA . THR A 1 361 ? 2.527 0.751 -11 1 93.62 361 THR A CA 1
ATOM 2820 C C . THR A 1 361 ? 1.82 2.102 -11.055 1 93.62 361 THR A C 1
ATOM 2822 O O . THR A 1 361 ? 0.749 2.27 -10.469 1 93.62 361 THR A O 1
ATOM 2825 N N . ASN A 1 362 ? 2.338 3.029 -11.789 1 88.94 362 ASN A N 1
ATOM 2826 C CA . ASN A 1 362 ? 1.818 4.391 -11.812 1 88.94 362 ASN A CA 1
ATOM 2827 C C . ASN A 1 362 ? 0.538 4.488 -12.641 1 88.94 362 ASN A C 1
ATOM 2829 O O . ASN A 1 362 ? -0.282 5.383 -12.422 1 88.94 362 ASN A O 1
ATOM 2833 N N . SER A 1 363 ? 0.452 3.641 -13.578 1 87.44 363 SER A N 1
ATOM 2834 C CA . SER A 1 363 ? -0.684 3.646 -14.492 1 87.44 363 SER A CA 1
ATOM 2835 C C . SER A 1 363 ? -0.956 2.252 -15.047 1 87.44 363 SER A C 1
ATOM 2837 O O . SER A 1 363 ? -0.232 1.304 -14.742 1 87.44 363 SER A O 1
ATOM 2839 N N . GLY A 1 364 ? -2.074 2.162 -15.727 1 87.38 364 GLY A N 1
ATOM 2840 C CA . GLY A 1 364 ? -2.404 0.89 -16.344 1 87.38 364 GLY A CA 1
ATOM 2841 C C . GLY A 1 364 ? -3.17 -0.043 -15.43 1 87.38 364 GLY A C 1
ATOM 2842 O O . GLY A 1 364 ? -3.963 0.406 -14.602 1 87.38 364 GLY A O 1
ATOM 2843 N N . SER A 1 365 ? -2.936 -1.297 -15.625 1 87.12 365 SER A N 1
ATOM 2844 C CA . SER A 1 365 ? -3.729 -2.318 -14.945 1 87.12 365 SER A CA 1
ATOM 2845 C C . SER A 1 365 ? -3.266 -2.516 -13.508 1 87.12 365 SER A C 1
ATOM 2847 O O . SER A 1 365 ? -3.971 -3.129 -12.703 1 87.12 365 SER A O 1
ATOM 2849 N N . GLY A 1 366 ? -2.074 -2.045 -13.289 1 93.12 366 GLY A N 1
ATOM 2850 C CA . GLY A 1 366 ? -1.415 -2.562 -12.094 1 93.12 366 GLY A CA 1
ATOM 2851 C C . GLY A 1 366 ? -0.786 -3.926 -12.305 1 93.12 366 GLY A C 1
ATOM 2852 O O . GLY A 1 366 ? -0.749 -4.43 -13.43 1 93.12 366 GLY A O 1
ATOM 2853 N N . PHE A 1 367 ? -0.262 -4.441 -11.25 1 97.56 367 PHE A N 1
ATOM 2854 C CA . PHE A 1 367 ? 0.388 -5.746 -11.312 1 97.56 367 PHE A CA 1
ATOM 2855 C C . PHE A 1 367 ? -0.636 -6.848 -11.547 1 97.56 367 PHE A C 1
ATOM 2857 O O . PHE A 1 367 ? -1.777 -6.75 -11.086 1 97.56 367 PHE A O 1
ATOM 2864 N N . TRP A 1 368 ? -0.154 -7.906 -12.18 1 98.06 368 TRP A N 1
ATOM 2865 C CA . TRP A 1 368 ? -1.006 -9.023 -12.578 1 98.06 368 TRP A CA 1
ATOM 2866 C C . TRP A 1 368 ? -0.462 -10.344 -12.031 1 98.06 368 TRP A C 1
ATOM 2868 O O . TRP A 1 368 ? -0.948 -10.852 -11.016 1 98.06 368 TRP A O 1
ATOM 2878 N N . HIS A 1 369 ? 0.571 -10.875 -12.602 1 98.56 369 HIS A N 1
ATOM 2879 C CA . HIS A 1 369 ? 1.27 -12.031 -12.039 1 98.56 369 HIS A CA 1
ATOM 2880 C C . HIS A 1 369 ? 2.488 -11.586 -11.227 1 98.56 369 HIS A C 1
ATOM 2882 O O . HIS A 1 369 ? 3.293 -10.781 -11.703 1 98.56 369 HIS A O 1
ATOM 2888 N N . VAL A 1 370 ? 2.562 -12.164 -10.023 1 98.88 370 VAL A N 1
ATOM 2889 C CA . VAL A 1 370 ? 3.588 -11.68 -9.109 1 98.88 370 VAL A CA 1
ATOM 2890 C C . VAL A 1 370 ? 4.344 -12.859 -8.5 1 98.88 370 VAL A C 1
ATOM 2892 O O . VAL A 1 370 ? 3.832 -13.984 -8.469 1 98.88 370 VAL A O 1
ATOM 2895 N N . HIS A 1 371 ? 5.57 -12.586 -8.078 1 98.88 371 HIS A N 1
ATOM 2896 C CA . HIS A 1 371 ? 6.449 -13.562 -7.438 1 98.88 371 HIS A CA 1
ATOM 2897 C C . HIS A 1 371 ? 7.531 -12.867 -6.621 1 98.88 371 HIS A C 1
ATOM 2899 O O . HIS A 1 371 ? 7.477 -11.648 -6.41 1 98.88 371 HIS A O 1
ATOM 2905 N N . GLY A 1 372 ? 8.383 -13.602 -5.988 1 98.81 372 GLY A N 1
ATOM 2906 C CA . GLY A 1 372 ? 9.492 -13.078 -5.203 1 98.81 372 GLY A CA 1
ATOM 2907 C C . GLY A 1 372 ? 10.602 -14.086 -4.992 1 98.81 372 GLY A C 1
ATOM 2908 O O . GLY A 1 372 ? 10.422 -15.281 -5.242 1 98.81 372 GLY A O 1
ATOM 2909 N N . SER A 1 373 ? 11.719 -13.562 -4.582 1 98.56 373 SER A N 1
ATOM 2910 C CA . SER A 1 373 ? 12.852 -14.438 -4.332 1 98.56 373 SER A CA 1
ATOM 2911 C C . SER A 1 373 ? 12.742 -15.109 -2.969 1 98.56 373 SER A C 1
ATOM 2913 O O . SER A 1 373 ? 12.148 -14.555 -2.043 1 98.56 373 SER A O 1
ATOM 2915 N N . SER A 1 374 ? 13.383 -16.219 -2.828 1 97.69 374 SER A N 1
ATOM 2916 C CA . SER A 1 374 ? 13.227 -17.062 -1.646 1 97.69 374 SER A CA 1
ATOM 2917 C C . SER A 1 374 ? 13.867 -16.406 -0.42 1 97.69 374 SER A C 1
ATOM 2919 O O . SER A 1 374 ? 13.5 -16.734 0.714 1 97.69 374 SER A O 1
ATOM 2921 N N . ASP A 1 375 ? 14.805 -15.547 -0.621 1 96.75 375 ASP A N 1
ATOM 2922 C CA . ASP A 1 375 ? 15.469 -14.891 0.504 1 96.75 375 ASP A CA 1
ATOM 2923 C C . ASP A 1 375 ? 14.703 -13.641 0.935 1 96.75 375 ASP A C 1
ATOM 2925 O O . ASP A 1 375 ? 15.109 -12.953 1.877 1 96.75 375 ASP A O 1
ATOM 2929 N N . GLY A 1 376 ? 13.703 -13.297 0.221 1 96.88 376 GLY A N 1
ATOM 2930 C CA . GLY A 1 376 ? 12.844 -12.18 0.6 1 96.88 376 GLY A CA 1
ATOM 2931 C C . GLY A 1 376 ? 13.352 -10.844 0.105 1 96.88 376 GLY A C 1
ATOM 2932 O O . GLY A 1 376 ? 12.773 -9.797 0.419 1 96.88 376 GLY A O 1
ATOM 2933 N N . ARG A 1 377 ? 14.359 -10.789 -0.711 1 96.5 377 ARG A N 1
ATOM 2934 C CA . ARG A 1 377 ? 14.984 -9.531 -1.096 1 96.5 377 ARG A CA 1
ATOM 2935 C C . ARG A 1 377 ? 14.281 -8.914 -2.301 1 96.5 377 ARG A C 1
ATOM 2937 O O . ARG A 1 377 ? 14.195 -7.688 -2.416 1 96.5 377 ARG A O 1
ATOM 2944 N N . TRP A 1 378 ? 13.781 -9.781 -3.178 1 98.12 378 TRP A N 1
ATOM 2945 C CA . TRP A 1 378 ? 13.242 -9.289 -4.441 1 98.12 378 TRP A CA 1
ATOM 2946 C C . TRP A 1 378 ? 11.766 -9.641 -4.578 1 98.12 378 TRP A C 1
ATOM 2948 O O . TRP A 1 378 ? 11.312 -10.664 -4.066 1 98.12 378 TRP A O 1
ATOM 2958 N N . ALA A 1 379 ? 11.031 -8.836 -5.238 1 98.56 379 ALA A N 1
ATOM 2959 C CA . ALA A 1 379 ? 9.719 -9.141 -5.805 1 98.56 379 ALA A CA 1
ATOM 2960 C C . ALA A 1 379 ? 9.672 -8.805 -7.289 1 98.56 379 ALA A C 1
ATOM 2962 O O . ALA A 1 379 ? 10.477 -8.008 -7.777 1 98.56 379 ALA A O 1
ATOM 2963 N N . VAL A 1 380 ? 8.828 -9.438 -8.047 1 98.88 380 VAL A N 1
ATOM 2964 C CA . VAL A 1 380 ? 8.711 -9.227 -9.484 1 98.88 380 VAL A CA 1
ATOM 2965 C C . VAL A 1 380 ? 7.258 -9.414 -9.914 1 98.88 380 VAL A C 1
ATOM 2967 O O . VAL A 1 380 ? 6.512 -10.18 -9.297 1 98.88 380 VAL A O 1
ATOM 2970 N N . GLY A 1 381 ? 6.836 -8.641 -10.859 1 98.69 381 GLY A N 1
ATOM 2971 C CA . GLY A 1 381 ? 5.492 -8.805 -11.398 1 98.69 381 GLY A CA 1
ATOM 2972 C C . GLY A 1 381 ? 5.352 -8.273 -12.812 1 98.69 381 GLY A C 1
ATOM 2973 O O . GLY A 1 381 ? 6.156 -7.449 -13.258 1 98.69 381 GLY A O 1
ATOM 2974 N N . ASP A 1 382 ? 4.375 -8.789 -13.57 1 98.44 382 ASP A N 1
ATOM 2975 C CA . ASP A 1 382 ? 4.023 -8.25 -14.875 1 98.44 382 ASP A CA 1
ATOM 2976 C C . ASP A 1 382 ? 2.678 -7.531 -14.828 1 98.44 382 ASP A C 1
ATOM 2978 O O . ASP A 1 382 ? 2.031 -7.48 -13.781 1 98.44 382 ASP A O 1
ATOM 2982 N N . ASP A 1 383 ? 2.359 -6.859 -15.883 1 96.81 383 ASP A N 1
ATOM 2983 C CA . ASP A 1 383 ? 1.081 -6.16 -15.992 1 96.81 383 ASP A CA 1
ATOM 2984 C C . ASP A 1 383 ? 0.405 -6.449 -17.328 1 96.81 383 ASP A C 1
ATOM 2986 O O . ASP A 1 383 ? 0.823 -7.352 -18.062 1 96.81 383 ASP A O 1
ATOM 2990 N N . PHE A 1 384 ? -0.681 -5.777 -17.656 1 96.5 384 PHE A N 1
ATOM 2991 C CA . PHE A 1 384 ? -1.475 -6.051 -18.844 1 96.5 384 PHE A CA 1
ATOM 2992 C C . PHE A 1 384 ? -0.711 -5.66 -20.109 1 96.5 384 PHE A C 1
ATOM 2994 O O . PHE A 1 384 ? -0.993 -6.168 -21.188 1 96.5 384 PHE A O 1
ATOM 3001 N N . SER A 1 385 ? 0.218 -4.762 -20 1 95.19 385 SER A N 1
ATOM 3002 C CA . SER A 1 385 ? 1.046 -4.398 -21.141 1 95.19 385 SER A CA 1
ATOM 3003 C C . SER A 1 385 ? 2.195 -5.383 -21.328 1 95.19 385 SER A C 1
ATOM 3005 O O . SER A 1 385 ? 3.002 -5.234 -22.25 1 95.19 385 SER A O 1
ATOM 3007 N N . ARG A 1 386 ? 2.289 -6.367 -20.453 1 97.31 386 ARG A N 1
ATOM 3008 C CA . ARG A 1 386 ? 3.311 -7.406 -20.438 1 97.31 386 ARG A CA 1
ATOM 3009 C C . ARG A 1 386 ? 4.672 -6.828 -20.078 1 97.31 386 ARG A C 1
ATOM 3011 O O . ARG A 1 386 ? 5.707 -7.34 -20.5 1 97.31 386 ARG A O 1
ATOM 3018 N N . SER A 1 387 ? 4.656 -5.738 -19.375 1 96.56 387 SER A N 1
ATOM 3019 C CA . SER A 1 387 ? 5.887 -5.207 -18.797 1 96.56 387 SER A CA 1
ATOM 3020 C C . SER A 1 387 ? 6.23 -5.898 -17.484 1 96.56 387 SER A C 1
ATOM 3022 O O . SER A 1 387 ? 5.34 -6.273 -16.734 1 96.56 387 SER A O 1
ATOM 3024 N N . ILE A 1 388 ? 7.531 -6.082 -17.312 1 97.94 388 ILE A N 1
ATOM 3025 C CA . ILE A 1 388 ? 8.023 -6.77 -16.125 1 97.94 388 ILE A CA 1
ATOM 3026 C C . ILE A 1 388 ? 8.719 -5.77 -15.211 1 97.94 388 ILE A C 1
ATOM 3028 O O . ILE A 1 388 ? 9.609 -5.031 -15.641 1 97.94 388 ILE A O 1
ATOM 3032 N N . TYR A 1 389 ? 8.305 -5.77 -13.961 1 97.38 389 TYR A N 1
ATOM 3033 C CA . TYR A 1 389 ? 8.867 -4.871 -12.961 1 97.38 389 TYR A CA 1
ATOM 3034 C C . TYR A 1 389 ? 9.586 -5.652 -11.867 1 97.38 389 TYR A C 1
ATOM 3036 O O . TYR A 1 389 ? 9.086 -6.676 -11.391 1 97.38 389 TYR A O 1
ATOM 3044 N N . LEU A 1 390 ? 10.773 -5.184 -11.547 1 97.81 390 LEU A N 1
ATOM 3045 C CA . LEU A 1 390 ? 11.57 -5.719 -10.453 1 97.81 390 LEU A CA 1
ATOM 3046 C C . LEU A 1 390 ? 11.594 -4.754 -9.273 1 97.81 390 LEU A C 1
ATOM 3048 O O . LEU A 1 390 ? 11.734 -3.543 -9.461 1 97.81 390 LEU A O 1
ATOM 3052 N N . VAL A 1 391 ? 11.461 -5.281 -8.078 1 97 391 VAL A N 1
ATOM 3053 C CA . VAL A 1 391 ? 11.406 -4.477 -6.859 1 97 391 VAL A CA 1
ATOM 3054 C C . VAL A 1 391 ? 12.477 -4.945 -5.879 1 97 391 VAL A C 1
ATOM 3056 O O . VAL A 1 391 ? 12.586 -6.137 -5.59 1 97 391 VAL A O 1
ATOM 3059 N N . ASP A 1 392 ? 13.289 -4.059 -5.41 1 95.94 392 ASP A N 1
ATOM 3060 C CA . ASP A 1 392 ? 14.125 -4.285 -4.238 1 95.94 392 ASP A CA 1
ATOM 3061 C C . ASP A 1 392 ? 13.352 -4.043 -2.949 1 95.94 392 ASP A C 1
ATOM 3063 O O . ASP A 1 392 ? 13.078 -2.896 -2.584 1 95.94 392 ASP A O 1
ATOM 3067 N N . ARG A 1 393 ? 13.031 -5.078 -2.225 1 95.44 393 ARG A N 1
ATOM 3068 C CA . ARG A 1 393 ? 12.109 -4.969 -1.099 1 95.44 393 ARG A CA 1
ATOM 3069 C C . ARG A 1 393 ? 12.789 -4.312 0.1 1 95.44 393 ARG A C 1
ATOM 3071 O O . ARG A 1 393 ? 12.125 -3.922 1.06 1 95.44 393 ARG A O 1
ATOM 3078 N N . THR A 1 394 ? 14.094 -4.219 0.08 1 93.38 394 THR A N 1
ATOM 3079 C CA . THR A 1 394 ? 14.812 -3.559 1.161 1 93.38 394 THR A CA 1
ATOM 3080 C C . THR A 1 394 ? 14.641 -2.045 1.082 1 93.38 394 THR A C 1
ATOM 3082 O O . THR A 1 394 ? 14.398 -1.39 2.096 1 93.38 394 THR A O 1
ATOM 3085 N N . SER A 1 395 ? 14.734 -1.468 -0.092 1 91.81 395 SER A N 1
ATOM 3086 C CA . SER A 1 395 ? 14.648 -0.024 -0.282 1 91.81 395 SER A CA 1
ATOM 3087 C C . SER A 1 395 ? 13.312 0.376 -0.885 1 91.81 395 SER A C 1
ATOM 3089 O O . SER A 1 395 ? 12.977 1.562 -0.939 1 91.81 395 SER A O 1
ATOM 3091 N N . ARG A 1 396 ? 12.602 -0.625 -1.467 1 93.62 396 ARG A N 1
ATOM 3092 C CA . ARG A 1 396 ? 11.32 -0.477 -2.143 1 93.62 396 ARG A CA 1
ATOM 3093 C C . ARG A 1 396 ? 11.5 0.07 -3.555 1 93.62 396 ARG A C 1
ATOM 3095 O O . ARG A 1 396 ? 10.523 0.352 -4.25 1 93.62 396 ARG A O 1
ATOM 3102 N N . GLU A 1 397 ? 12.727 0.249 -3.955 1 93.56 397 GLU A N 1
ATOM 3103 C CA . GLU A 1 397 ? 12.969 0.743 -5.309 1 93.56 397 GLU A CA 1
ATOM 3104 C C . GLU A 1 397 ? 12.422 -0.225 -6.352 1 93.56 397 GLU A C 1
ATOM 3106 O O . GLU A 1 397 ? 12.586 -1.439 -6.23 1 93.56 397 GLU A O 1
ATOM 3111 N N . MET A 1 398 ? 11.75 0.282 -7.336 1 95.06 398 MET A N 1
ATOM 3112 C CA . MET A 1 398 ? 11.18 -0.493 -8.43 1 95.06 398 MET A CA 1
ATOM 3113 C C . MET A 1 398 ? 11.734 -0.03 -9.773 1 95.06 398 MET A C 1
ATOM 3115 O O . MET A 1 398 ? 11.938 1.166 -9.984 1 95.06 398 MET A O 1
ATOM 3119 N N . MET A 1 399 ? 11.938 -0.928 -10.703 1 94.06 399 MET A N 1
ATOM 3120 C CA . MET A 1 399 ? 12.305 -0.594 -12.07 1 94.06 399 MET A CA 1
ATOM 3121 C C . MET A 1 399 ? 11.555 -1.477 -13.07 1 94.06 399 MET A C 1
ATOM 3123 O O . MET A 1 399 ? 11.227 -2.625 -12.758 1 94.06 399 MET A O 1
ATOM 3127 N N . MET A 1 400 ? 11.219 -0.923 -14.203 1 95.44 400 MET A N 1
ATOM 3128 C CA . MET A 1 400 ? 10.805 -1.753 -15.328 1 95.44 400 MET A CA 1
ATOM 3129 C C . MET A 1 400 ? 12 -2.463 -15.953 1 95.44 400 MET A C 1
ATOM 3131 O O . MET A 1 400 ? 12.867 -1.823 -16.562 1 95.44 400 MET A O 1
ATOM 3135 N N . ILE A 1 401 ? 12.086 -3.695 -15.812 1 96.38 401 ILE A N 1
ATOM 3136 C CA . ILE A 1 401 ? 13.289 -4.41 -16.203 1 96.38 401 ILE A CA 1
ATOM 3137 C C . ILE A 1 401 ? 13.148 -4.91 -17.641 1 96.38 401 ILE A C 1
ATOM 3139 O O . ILE A 1 401 ? 14.148 -5.082 -18.344 1 96.38 401 ILE A O 1
ATOM 3143 N N . SER A 1 402 ? 11.938 -5.129 -18.094 1 96.94 402 SER A N 1
ATOM 3144 C CA . SER A 1 402 ? 11.711 -5.543 -19.469 1 96.94 402 SER A CA 1
ATOM 3145 C C . SER A 1 402 ? 10.32 -5.156 -19.953 1 96.94 402 SER A C 1
ATOM 3147 O O . SER A 1 402 ? 9.375 -5.113 -19.156 1 96.94 402 SER A O 1
ATOM 3149 N N . THR A 1 403 ? 10.227 -4.867 -21.188 1 96.31 403 THR A N 1
ATOM 3150 C CA . THR A 1 403 ? 8.945 -4.57 -21.828 1 96.31 403 THR A CA 1
ATOM 3151 C C . THR A 1 403 ? 8.977 -4.945 -23.297 1 96.31 403 THR A C 1
ATOM 3153 O O . THR A 1 403 ? 9.977 -5.473 -23.797 1 96.31 403 THR A O 1
ATOM 3156 N N . GLY A 1 404 ? 7.828 -4.762 -23.969 1 95.38 404 GLY A N 1
ATOM 3157 C CA . GLY A 1 404 ? 7.754 -5.094 -25.391 1 95.38 404 GLY A CA 1
ATOM 3158 C C . GLY A 1 404 ? 7.312 -6.52 -25.641 1 95.38 404 GLY A C 1
ATOM 3159 O O . GLY A 1 404 ? 7.352 -6.992 -26.781 1 95.38 404 GLY A O 1
ATOM 3160 N N . HIS A 1 405 ? 6.973 -7.27 -24.625 1 97.81 405 HIS A N 1
ATOM 3161 C CA . HIS A 1 405 ? 6.355 -8.578 -24.797 1 97.81 405 HIS A CA 1
ATOM 3162 C C . HIS A 1 405 ? 4.949 -8.453 -25.391 1 97.81 405 HIS A C 1
ATOM 3164 O O . HIS A 1 405 ? 4.18 -7.582 -24.969 1 97.81 405 HIS A O 1
ATOM 3170 N N . LYS A 1 406 ? 4.652 -9.273 -26.328 1 96.38 406 LYS A N 1
ATOM 3171 C CA . LYS A 1 406 ? 3.469 -9.078 -27.172 1 96.38 406 LYS A CA 1
ATOM 3172 C C . LYS A 1 406 ? 2.193 -9.383 -26.391 1 96.38 406 LYS A C 1
ATOM 3174 O O . LYS A 1 406 ? 2.07 -10.453 -25.781 1 96.38 406 LYS A O 1
ATOM 3179 N N . THR A 1 407 ? 1.228 -8.484 -26.484 1 95 407 THR A N 1
ATOM 3180 C CA . THR A 1 407 ? -0.057 -8.68 -25.828 1 95 407 THR A CA 1
ATOM 3181 C C . THR A 1 407 ? -0.902 -9.711 -26.578 1 95 407 THR A C 1
ATOM 3183 O O . THR A 1 407 ? -1.878 -10.234 -26.031 1 95 407 THR A O 1
ATOM 3186 N N . THR A 1 408 ? -0.55 -10.062 -27.828 1 95.38 408 THR A N 1
ATOM 3187 C CA . THR A 1 408 ? -1.259 -11.039 -28.641 1 95.38 408 THR A CA 1
ATOM 3188 C C . THR A 1 408 ? -0.797 -12.461 -28.312 1 95.38 408 THR A C 1
ATOM 3190 O O . THR A 1 408 ? -1.338 -13.43 -28.844 1 95.38 408 THR A O 1
ATOM 3193 N N . ALA A 1 409 ? 0.205 -12.531 -27.453 1 96.81 409 ALA A N 1
ATOM 3194 C CA . ALA A 1 409 ? 0.775 -13.828 -27.094 1 96.81 409 ALA A CA 1
ATOM 3195 C C . ALA A 1 409 ? -0.301 -14.766 -26.562 1 96.81 409 ALA A C 1
ATOM 3197 O O . ALA A 1 409 ? -1.322 -14.32 -26.047 1 96.81 409 ALA A O 1
ATOM 3198 N N . ARG A 1 410 ? -0.053 -16.078 -26.688 1 95.81 410 ARG A N 1
ATOM 3199 C CA . ARG A 1 410 ? -0.999 -17.109 -26.281 1 95.81 410 ARG A CA 1
ATOM 3200 C C . ARG A 1 410 ? -1.168 -17.109 -24.766 1 95.81 410 ARG A C 1
ATOM 3202 O O . ARG A 1 410 ? -2.18 -17.594 -24.25 1 95.81 410 ARG A O 1
ATOM 3209 N N . ASP A 1 411 ? -0.214 -16.672 -24.109 1 96.62 411 ASP A N 1
ATOM 3210 C CA . ASP A 1 411 ? -0.205 -16.625 -22.641 1 96.62 411 ASP A CA 1
ATOM 3211 C C . ASP A 1 411 ? 0.546 -15.398 -22.141 1 96.62 411 ASP A C 1
ATOM 3213 O O . ASP A 1 411 ? 0.931 -14.531 -22.922 1 96.62 411 ASP A O 1
ATOM 3217 N N . HIS A 1 412 ? 0.703 -15.281 -20.859 1 97.56 412 HIS A N 1
ATOM 3218 C CA . HIS A 1 412 ? 1.305 -14.117 -20.203 1 97.56 412 HIS A CA 1
ATOM 3219 C C . HIS A 1 412 ? 2.74 -14.406 -19.781 1 97.56 412 HIS A C 1
ATOM 3221 O O . HIS A 1 412 ? 3.182 -15.555 -19.812 1 97.56 412 HIS A O 1
ATOM 3227 N N . PRO A 1 413 ? 3.496 -13.391 -19.344 1 98.62 413 PRO A N 1
ATOM 3228 C CA . PRO A 1 413 ? 4.906 -13.617 -19.016 1 98.62 413 PRO A CA 1
ATOM 3229 C C . PRO A 1 413 ? 5.09 -14.477 -17.766 1 98.62 413 PRO A C 1
ATOM 3231 O O . PRO A 1 413 ? 6.023 -15.281 -17.703 1 98.62 413 PRO A O 1
ATOM 3234 N N . HIS A 1 414 ? 4.465 -14.336 -16.672 1 98.75 414 HIS A N 1
ATOM 3235 C CA . HIS A 1 414 ? 4.469 -15.156 -15.469 1 98.75 414 HIS A CA 1
ATOM 3236 C C . HIS A 1 414 ? 5.855 -15.203 -14.844 1 98.75 414 HIS A C 1
ATOM 3238 O O . HIS A 1 414 ? 6.406 -16.281 -14.625 1 98.75 414 HIS A O 1
ATOM 3244 N N . PRO A 1 415 ? 6.359 -14.055 -14.422 1 98.94 415 PRO A N 1
ATOM 3245 C CA . PRO A 1 415 ? 7.707 -14.109 -13.852 1 98.94 415 PRO A CA 1
ATOM 3246 C C . PRO A 1 415 ? 7.789 -15.008 -12.617 1 98.94 415 PRO A C 1
ATOM 3248 O O . PRO A 1 415 ? 6.91 -14.953 -11.75 1 98.94 415 PRO A O 1
ATOM 3251 N N . THR A 1 416 ? 8.844 -15.883 -12.57 1 98.88 416 THR A N 1
ATOM 3252 C CA . THR A 1 416 ? 9.062 -16.828 -11.477 1 98.88 416 THR A CA 1
ATOM 3253 C C . THR A 1 416 ? 10.539 -16.891 -11.094 1 98.88 416 THR A C 1
ATOM 3255 O O . THR A 1 416 ? 11.375 -17.312 -11.898 1 98.88 416 THR A O 1
ATOM 3258 N N . PHE A 1 417 ? 10.852 -16.547 -9.859 1 98.81 417 PHE A N 1
ATOM 3259 C CA . PHE A 1 417 ? 12.242 -16.5 -9.422 1 98.81 417 PHE A CA 1
ATOM 3260 C C . PHE A 1 417 ? 12.836 -17.906 -9.344 1 98.81 417 PHE A C 1
ATOM 3262 O O . PHE A 1 417 ? 12.141 -18.859 -8.984 1 98.81 417 PHE A O 1
ATOM 3269 N N . SER A 1 418 ? 14.109 -17.969 -9.672 1 98.19 418 SER A N 1
ATOM 3270 C CA . SER A 1 418 ? 14.891 -19.172 -9.406 1 98.19 418 SER A CA 1
ATOM 3271 C C . SER A 1 418 ? 15.117 -19.359 -7.91 1 98.19 418 SER A C 1
ATOM 3273 O O . SER A 1 418 ? 14.984 -18.422 -7.129 1 98.19 418 SER A O 1
ATOM 3275 N N . PRO A 1 419 ? 15.477 -20.578 -7.535 1 95.69 419 PRO A N 1
ATOM 3276 C CA . PRO A 1 419 ? 15.742 -20.812 -6.113 1 95.69 419 PRO A CA 1
ATOM 3277 C C . PRO A 1 419 ? 16.891 -19.969 -5.574 1 95.69 419 PRO A C 1
ATOM 3279 O O . PRO A 1 419 ? 16.906 -19.625 -4.391 1 95.69 419 PRO A O 1
ATOM 3282 N N . CYS A 1 420 ? 17.844 -19.609 -6.363 1 95.38 420 CYS A N 1
ATOM 3283 C CA . CYS A 1 420 ? 19 -18.859 -5.891 1 95.38 420 CYS A CA 1
ATOM 3284 C C . CYS A 1 420 ? 18.672 -17.375 -5.773 1 95.38 420 CYS A C 1
ATOM 3286 O O . CYS A 1 420 ? 19.438 -16.609 -5.168 1 95.38 420 CYS A O 1
ATOM 3288 N N . GLY A 1 421 ? 17.688 -16.922 -6.355 1 97.25 421 GLY A N 1
ATOM 3289 C CA . GLY A 1 421 ? 17.203 -15.562 -6.156 1 97.25 421 GLY A CA 1
ATOM 3290 C C . GLY A 1 421 ? 17.938 -14.531 -6.984 1 97.25 421 GLY A C 1
ATOM 3291 O O . GLY A 1 421 ? 17.812 -13.328 -6.746 1 97.25 421 GLY A O 1
ATOM 3292 N N . THR A 1 422 ? 18.703 -14.914 -8.023 1 98.25 422 THR A N 1
ATOM 3293 C CA . THR A 1 422 ? 19.5 -13.969 -8.797 1 98.25 422 THR A CA 1
ATOM 3294 C C . THR A 1 422 ? 18.938 -13.797 -10.195 1 98.25 422 THR A C 1
ATOM 3296 O O . THR A 1 422 ? 19.406 -12.969 -10.977 1 98.25 422 THR A O 1
ATOM 3299 N N . LYS A 1 423 ? 17.984 -14.578 -10.531 1 98.75 423 LYS A N 1
ATOM 3300 C CA . LYS A 1 423 ? 17.344 -14.562 -11.844 1 98.75 423 LYS A CA 1
ATOM 3301 C C . LYS A 1 423 ? 15.906 -15.078 -11.758 1 98.75 423 LYS A C 1
ATOM 3303 O O . LYS A 1 423 ? 15.508 -15.656 -10.742 1 98.75 423 LYS A O 1
ATOM 3308 N N . PHE A 1 424 ? 15.148 -14.867 -12.75 1 98.88 424 PHE A N 1
ATOM 3309 C CA . PHE A 1 424 ? 13.797 -15.414 -12.828 1 98.88 424 PHE A CA 1
ATOM 3310 C C . PHE A 1 424 ? 13.445 -15.797 -14.258 1 98.88 424 PHE A C 1
ATOM 3312 O O . PHE A 1 424 ? 14.062 -15.305 -15.203 1 98.88 424 PHE A O 1
ATOM 3319 N N . GLN A 1 425 ? 12.516 -16.719 -14.375 1 98.94 425 GLN A N 1
ATOM 3320 C CA . GLN A 1 425 ? 12.023 -17.188 -15.672 1 98.94 425 GLN A CA 1
ATOM 3321 C C . GLN A 1 425 ? 10.758 -16.438 -16.078 1 98.94 425 GLN A C 1
ATOM 3323 O O . GLN A 1 425 ? 9.883 -16.172 -15.25 1 98.94 425 GLN A O 1
ATOM 3328 N N . ILE A 1 426 ? 10.688 -16.062 -17.375 1 98.94 426 ILE A N 1
ATOM 3329 C CA . ILE A 1 426 ? 9.422 -15.664 -17.984 1 98.94 426 ILE A CA 1
ATOM 3330 C C . ILE A 1 426 ? 9.18 -16.469 -19.25 1 98.94 426 ILE A C 1
ATOM 3332 O O . ILE A 1 426 ? 9.953 -17.375 -19.578 1 98.94 426 ILE A O 1
ATOM 3336 N N . GLN A 1 427 ? 8.055 -16.312 -19.891 1 98.88 427 GLN A N 1
ATOM 3337 C CA . GLN A 1 427 ? 7.773 -16.719 -21.266 1 98.88 427 GLN A CA 1
ATOM 3338 C C . GLN A 1 427 ? 7.289 -15.547 -22.109 1 98.88 427 GLN A C 1
ATOM 3340 O O . GLN A 1 427 ? 6.684 -14.609 -21.578 1 98.88 427 GLN A O 1
ATOM 3345 N N . SER A 1 428 ? 7.621 -15.586 -23.375 1 98.5 428 SER A N 1
ATOM 3346 C CA . SER A 1 428 ? 7.367 -14.414 -24.203 1 98.5 428 SER A CA 1
ATOM 3347 C C . SER A 1 428 ? 7.254 -14.781 -25.672 1 98.5 428 SER A C 1
ATOM 3349 O O . SER A 1 428 ? 7.926 -15.703 -26.141 1 98.5 428 SER A O 1
ATOM 3351 N N . ALA A 1 429 ? 6.445 -14.047 -26.375 1 97.75 429 ALA A N 1
ATOM 3352 C CA . ALA A 1 429 ? 6.312 -14.203 -27.828 1 97.75 429 ALA A CA 1
ATOM 3353 C C . ALA A 1 429 ? 7.156 -13.18 -28.578 1 97.75 429 ALA A C 1
ATOM 3355 O O . ALA A 1 429 ? 6.992 -12.992 -29.781 1 97.75 429 ALA A O 1
ATOM 3356 N N . MET A 1 430 ? 7.984 -12.547 -27.844 1 97.19 430 MET A N 1
ATOM 3357 C CA . MET A 1 430 ? 8.766 -11.445 -28.406 1 97.19 430 MET A CA 1
ATOM 3358 C C . MET A 1 430 ? 9.492 -11.883 -29.672 1 97.19 430 MET A C 1
ATOM 3360 O O . MET A 1 430 ? 9.578 -11.125 -30.641 1 97.19 430 MET A O 1
ATOM 3364 N N . LEU A 1 431 ? 9.992 -13.109 -29.766 1 96.12 431 LEU A N 1
ATOM 3365 C CA . LEU A 1 431 ? 10.82 -13.578 -30.859 1 96.12 431 LEU A CA 1
ATOM 3366 C C . LEU A 1 431 ? 9.969 -14.297 -31.906 1 96.12 431 LEU A C 1
ATOM 3368 O O . LEU A 1 431 ? 10.469 -14.688 -32.969 1 96.12 431 LEU A O 1
ATOM 3372 N N . SER A 1 432 ? 8.758 -14.492 -31.578 1 95.12 432 SER A N 1
ATOM 3373 C CA . SER A 1 432 ? 7.945 -15.336 -32.438 1 95.12 432 SER A CA 1
ATOM 3374 C C . SER A 1 432 ? 7.441 -14.562 -33.656 1 95.12 432 SER A C 1
ATOM 3376 O O . SER A 1 432 ? 6.961 -13.438 -33.531 1 95.12 432 SER A O 1
ATOM 3378 N N . GLU A 1 433 ? 7.422 -15.148 -34.781 1 93.25 433 GLU A N 1
ATOM 3379 C CA . GLU A 1 433 ? 6.973 -14.516 -36.031 1 93.25 433 GLU A CA 1
ATOM 3380 C C . GLU A 1 433 ? 5.453 -14.375 -36.062 1 93.25 433 GLU A C 1
ATOM 3382 O O . GLU A 1 433 ? 4.926 -13.438 -36.656 1 93.25 433 GLU A O 1
ATOM 3387 N N . ASP A 1 434 ? 4.758 -15.234 -35.406 1 94.69 434 ASP A N 1
ATOM 3388 C CA . ASP A 1 434 ? 3.299 -15.203 -35.406 1 94.69 434 ASP A CA 1
ATOM 3389 C C . ASP A 1 434 ? 2.756 -14.312 -34.281 1 94.69 434 ASP A C 1
ATOM 3391 O O . ASP A 1 434 ? 1.542 -14.234 -34.094 1 94.69 434 ASP A O 1
ATOM 3395 N N . ASP A 1 435 ? 3.604 -13.773 -33.5 1 94.44 435 ASP A N 1
ATOM 3396 C CA . ASP A 1 435 ? 3.273 -12.859 -32.406 1 94.44 435 ASP A CA 1
ATOM 3397 C C . ASP A 1 435 ? 2.453 -13.562 -31.344 1 94.44 435 ASP A C 1
ATOM 3399 O O . ASP A 1 435 ? 1.782 -12.914 -30.547 1 94.44 435 ASP A O 1
ATOM 3403 N N . ARG A 1 436 ? 2.502 -14.938 -31.281 1 96.12 436 ARG A N 1
ATOM 3404 C CA . ARG A 1 436 ? 1.639 -15.664 -30.359 1 96.12 436 ARG A CA 1
ATOM 3405 C C . ARG A 1 436 ? 2.42 -16.734 -29.609 1 96.12 436 ARG A C 1
ATOM 3407 O O . ARG A 1 436 ? 2.266 -16.891 -28.406 1 96.12 436 ARG A O 1
ATOM 3414 N N . SER A 1 437 ? 3.205 -17.469 -30.406 1 97.06 437 SER A N 1
ATOM 3415 C CA . SER A 1 437 ? 3.93 -18.594 -29.828 1 97.06 437 SER A CA 1
ATOM 3416 C C . SER A 1 437 ? 4.938 -18.125 -28.781 1 97.06 437 SER A C 1
ATOM 3418 O O . SER A 1 437 ? 5.691 -17.188 -29.016 1 97.06 437 SER A O 1
ATOM 3420 N N . MET A 1 438 ? 4.926 -18.828 -27.672 1 97.69 438 MET A N 1
ATOM 3421 C CA . MET A 1 438 ? 5.766 -18.406 -26.562 1 97.69 438 MET A CA 1
ATOM 3422 C C . MET A 1 438 ? 7.117 -19.109 -26.594 1 97.69 438 MET A C 1
ATOM 3424 O O . MET A 1 438 ? 7.238 -20.203 -27.156 1 97.69 438 MET A O 1
ATOM 3428 N N . ASN A 1 439 ? 8.062 -18.453 -26.031 1 98.56 439 ASN A N 1
ATOM 3429 C CA . ASN A 1 439 ? 9.406 -18.984 -25.797 1 98.56 439 ASN A CA 1
ATOM 3430 C C . ASN A 1 439 ? 9.82 -18.828 -24.328 1 98.56 439 ASN A C 1
ATOM 3432 O O . ASN A 1 439 ? 9.336 -17.938 -23.641 1 98.56 439 ASN A O 1
ATOM 3436 N N . ILE A 1 440 ? 10.695 -19.734 -23.875 1 98.81 440 ILE A N 1
ATOM 3437 C CA . ILE A 1 440 ? 11.211 -19.734 -22.516 1 98.81 440 ILE A CA 1
ATOM 3438 C C . ILE A 1 440 ? 12.367 -18.734 -22.406 1 98.81 440 ILE A C 1
ATOM 3440 O O . ILE A 1 440 ? 13.305 -18.781 -23.219 1 98.81 440 ILE A O 1
ATOM 3444 N N . CYS A 1 441 ? 12.281 -17.859 -21.422 1 98.88 441 CYS A N 1
ATOM 3445 C CA . CYS A 1 441 ? 13.266 -16.797 -21.266 1 98.88 441 CYS A CA 1
ATOM 3446 C C . CYS A 1 441 ? 13.672 -16.625 -19.812 1 98.88 441 CYS A C 1
ATOM 3448 O O . CYS A 1 441 ? 12.836 -16.734 -18.922 1 98.88 441 CYS A O 1
ATOM 3450 N N . VAL A 1 442 ? 14.961 -16.344 -19.562 1 98.88 442 VAL A N 1
ATOM 3451 C CA . VAL A 1 442 ? 15.492 -16.062 -18.234 1 98.88 442 VAL A CA 1
ATOM 3452 C C . VAL A 1 442 ? 16.031 -14.633 -18.203 1 98.88 442 VAL A C 1
ATOM 3454 O O . VAL A 1 442 ? 16.75 -14.203 -19.109 1 98.88 442 VAL A O 1
ATOM 3457 N N . ILE A 1 443 ? 15.68 -13.906 -17.203 1 98.81 443 ILE A N 1
ATOM 3458 C CA . ILE A 1 443 ? 16.172 -12.555 -16.969 1 98.81 443 ILE A CA 1
ATOM 3459 C C . ILE A 1 443 ? 16.922 -12.508 -15.641 1 98.81 443 ILE A C 1
ATOM 3461 O O . ILE A 1 443 ? 16.438 -12.984 -14.609 1 98.81 443 ILE A O 1
ATOM 3465 N N . HIS A 1 444 ? 18.125 -11.953 -15.656 1 98.69 444 HIS A N 1
ATOM 3466 C CA . HIS A 1 444 ? 18.938 -11.844 -14.445 1 98.69 444 HIS A CA 1
ATOM 3467 C C . HIS A 1 444 ? 18.656 -10.547 -13.703 1 98.69 444 HIS A C 1
ATOM 3469 O O . HIS A 1 444 ? 18.453 -9.5 -14.328 1 98.69 444 HIS A O 1
ATOM 3475 N N . VAL A 1 445 ? 18.641 -10.641 -12.406 1 98.44 445 VAL A N 1
ATOM 3476 C CA . VAL A 1 445 ? 18.688 -9.414 -11.609 1 98.44 445 VAL A CA 1
ATOM 3477 C C . VAL A 1 445 ? 19.953 -8.625 -11.93 1 98.44 445 VAL A C 1
ATOM 3479 O O . VAL A 1 445 ? 21.047 -9.195 -12.016 1 98.44 445 VAL A O 1
ATOM 3482 N N . PRO A 1 446 ? 19.828 -7.344 -12.117 1 96.38 446 PRO A N 1
ATOM 3483 C CA . PRO A 1 446 ? 21.016 -6.574 -12.453 1 96.38 446 PRO A CA 1
ATOM 3484 C C . PRO A 1 446 ? 22.125 -6.707 -11.398 1 96.38 446 PRO A C 1
ATOM 3486 O O . PRO A 1 446 ? 21.844 -6.684 -10.203 1 96.38 446 PRO A O 1
ATOM 3489 N N . GLU A 1 447 ? 23.359 -6.793 -11.859 1 96.31 447 GLU A N 1
ATOM 3490 C CA . GLU A 1 447 ? 24.5 -6.949 -10.969 1 96.31 447 GLU A CA 1
ATOM 3491 C C . GLU A 1 447 ? 24.594 -5.789 -9.977 1 96.31 447 GLU A C 1
ATOM 3493 O O . GLU A 1 447 ? 24.953 -5.988 -8.82 1 96.31 447 GLU A O 1
ATOM 3498 N N . GLU A 1 448 ? 24.312 -4.605 -10.453 1 92.19 448 GLU A N 1
ATOM 3499 C CA . GLU A 1 448 ? 24.344 -3.426 -9.594 1 92.19 448 GLU A CA 1
ATOM 3500 C C . GLU A 1 448 ? 23.422 -3.592 -8.391 1 92.19 448 GLU A C 1
ATOM 3502 O O . GLU A 1 448 ? 23.75 -3.166 -7.281 1 92.19 448 GLU A O 1
ATOM 3507 N N . TRP A 1 449 ? 22.25 -4.184 -8.625 1 94.25 449 TRP A N 1
ATOM 3508 C CA . TRP A 1 449 ? 21.312 -4.41 -7.543 1 94.25 449 TRP A CA 1
ATOM 3509 C C . TRP A 1 449 ? 21.766 -5.555 -6.645 1 94.25 449 TRP A C 1
ATOM 3511 O O . TRP A 1 449 ? 21.625 -5.484 -5.422 1 94.25 449 TRP A O 1
ATOM 3521 N N . LEU A 1 450 ? 22.297 -6.602 -7.219 1 96.62 450 LEU A N 1
ATOM 3522 C CA . LEU A 1 450 ? 22.75 -7.738 -6.434 1 96.62 450 LEU A CA 1
ATOM 3523 C C . LEU A 1 450 ? 23.859 -7.316 -5.465 1 96.62 450 LEU A C 1
ATOM 3525 O O . LEU A 1 450 ? 23.938 -7.828 -4.348 1 96.62 450 LEU A O 1
ATOM 3529 N N . ASN A 1 451 ? 24.656 -6.336 -5.863 1 94.38 451 ASN A N 1
ATOM 3530 C CA . ASN A 1 451 ? 25.844 -5.949 -5.098 1 94.38 451 ASN A CA 1
ATOM 3531 C C . ASN A 1 451 ? 25.547 -4.758 -4.184 1 94.38 451 ASN A C 1
ATOM 3533 O O . ASN A 1 451 ? 26.453 -4.258 -3.508 1 94.38 451 ASN A O 1
ATOM 3537 N N . ARG A 1 452 ? 24.375 -4.301 -4.176 1 90.44 452 ARG A N 1
ATOM 3538 C CA . ARG A 1 452 ? 24.016 -3.135 -3.379 1 90.44 452 ARG A CA 1
ATOM 3539 C C . ARG A 1 452 ? 24.234 -3.395 -1.894 1 90.44 452 ARG A C 1
ATOM 3541 O O . ARG A 1 452 ? 23.938 -4.484 -1.398 1 90.44 452 ARG A O 1
ATOM 3548 N N . THR A 1 453 ? 24.828 -2.332 -1.271 1 85.75 453 THR A N 1
ATOM 3549 C CA . THR A 1 453 ? 24.891 -2.281 0.186 1 85.75 453 THR A CA 1
ATOM 3550 C C . THR A 1 453 ? 23.938 -1.21 0.731 1 85.75 453 THR A C 1
ATOM 3552 O O . THR A 1 453 ? 23.688 -0.209 0.062 1 85.75 453 THR A O 1
ATOM 3555 N N . TYR A 1 454 ? 23.297 -1.436 1.764 1 80.5 454 TYR A N 1
ATOM 3556 C CA . TYR A 1 454 ? 22.266 -0.532 2.264 1 80.5 454 TYR A CA 1
ATOM 3557 C C . TYR A 1 454 ? 22.766 0.256 3.467 1 80.5 454 TYR A C 1
ATOM 3559 O O . TYR A 1 454 ? 21.969 0.724 4.289 1 80.5 454 TYR A O 1
ATOM 3567 N N . GLU A 1 455 ? 23.938 0.402 3.648 1 66.56 455 GLU A N 1
ATOM 3568 C CA . GLU A 1 455 ? 24.484 1.13 4.789 1 66.56 455 GLU A CA 1
ATOM 3569 C C . GLU A 1 455 ? 23.812 2.486 4.957 1 66.56 455 GLU A C 1
ATOM 3571 O O . GLU A 1 455 ? 23.484 2.887 6.074 1 66.56 455 GLU A O 1
ATOM 3576 N N . ASN A 1 456 ? 23.641 3.174 3.832 1 58.44 456 ASN A N 1
ATOM 3577 C CA . ASN A 1 456 ? 23.094 4.52 3.941 1 58.44 456 ASN A CA 1
ATOM 3578 C C . ASN A 1 456 ? 21.562 4.508 3.914 1 58.44 456 ASN A C 1
ATOM 3580 O O . ASN A 1 456 ? 20.922 5.562 3.941 1 58.44 456 ASN A O 1
ATOM 3584 N N . HIS A 1 457 ? 21 3.287 3.801 1 60.44 457 HIS A N 1
ATOM 3585 C CA . HIS A 1 457 ? 19.562 3.182 3.691 1 60.44 457 HIS A CA 1
ATOM 3586 C C . HIS A 1 457 ? 18.969 2.379 4.848 1 60.44 457 HIS A C 1
ATOM 3588 O O . HIS A 1 457 ? 18.344 1.341 4.637 1 60.44 457 HIS A O 1
ATOM 3594 N N . PHE A 1 458 ? 19.297 3.018 5.984 1 52.47 458 PHE A N 1
ATOM 3595 C CA . PHE A 1 458 ? 18.875 2.225 7.137 1 52.47 458 PHE A CA 1
ATOM 3596 C C . PHE A 1 458 ? 17.359 2.119 7.207 1 52.47 458 PHE A C 1
ATOM 3598 O O . PHE A 1 458 ? 16.672 3.135 7.242 1 52.47 458 PHE A O 1
ATOM 3605 N N . ILE A 1 459 ? 16.797 1.025 6.758 1 57.72 459 ILE A N 1
ATOM 3606 C CA . ILE A 1 459 ? 15.406 0.737 7.109 1 57.72 459 ILE A CA 1
ATOM 3607 C C . ILE A 1 459 ? 15.352 -0.43 8.094 1 57.72 459 ILE A C 1
ATOM 3609 O O . ILE A 1 459 ? 15.766 -1.545 7.766 1 57.72 459 ILE A O 1
ATOM 3613 N N . PRO A 1 460 ? 15.031 -0.1 9.383 1 47.31 460 PRO A N 1
ATOM 3614 C CA . PRO A 1 460 ? 14.984 -1.237 10.305 1 47.31 460 PRO A CA 1
ATOM 3615 C C . PRO A 1 460 ? 14.117 -2.381 9.781 1 47.31 460 PRO A C 1
ATOM 3617 O O . PRO A 1 460 ? 13.102 -2.141 9.125 1 47.31 460 PRO A O 1
ATOM 3620 N N . LYS A 1 461 ? 14.703 -3.715 9.789 1 54.56 461 LYS A N 1
ATOM 3621 C CA . LYS A 1 461 ? 13.93 -4.902 9.43 1 54.56 461 LYS A CA 1
ATOM 3622 C C . LYS A 1 461 ? 12.805 -5.148 10.438 1 54.56 461 LYS A C 1
ATOM 3624 O O . LYS A 1 461 ? 12.992 -4.957 11.641 1 54.56 461 LYS A O 1
ATOM 3629 N N . MET B 1 1 ? 16.312 53.125 91.75 1 25.94 1 MET B N 1
ATOM 3630 C CA . MET B 1 1 ? 16.797 53.375 90.375 1 25.94 1 MET B CA 1
ATOM 3631 C C . MET B 1 1 ? 15.672 53.188 89.375 1 25.94 1 MET B C 1
ATOM 3633 O O . MET B 1 1 ? 14.898 52.25 89.438 1 25.94 1 MET B O 1
ATOM 3637 N N . LYS B 1 2 ? 15.336 54.375 88.688 1 21.66 2 LYS B N 1
ATOM 3638 C CA . LYS B 1 2 ? 14.266 54.781 87.75 1 21.66 2 LYS B CA 1
ATOM 3639 C C . LYS B 1 2 ? 14.234 53.906 86.5 1 21.66 2 LYS B C 1
ATOM 3641 O O . LYS B 1 2 ? 15.203 53.844 85.75 1 21.66 2 LYS B O 1
ATOM 3646 N N . ALA B 1 3 ? 13.508 52.781 86.625 1 33.28 3 ALA B N 1
ATOM 3647 C CA . ALA B 1 3 ? 13.328 51.75 85.625 1 33.28 3 ALA B CA 1
ATOM 3648 C C . ALA B 1 3 ? 12.898 52.375 84.25 1 33.28 3 ALA B C 1
ATOM 3650 O O . ALA B 1 3 ? 11.875 53.031 84.188 1 33.28 3 ALA B O 1
ATOM 3651 N N . ILE B 1 4 ? 13.914 52.781 83.438 1 29.08 4 ILE B N 1
ATOM 3652 C CA . ILE B 1 4 ? 13.719 53.562 82.188 1 29.08 4 ILE B CA 1
ATOM 3653 C C . ILE B 1 4 ? 12.742 52.844 81.25 1 29.08 4 ILE B C 1
ATOM 3655 O O . ILE B 1 4 ? 12.828 51.625 81.125 1 29.08 4 ILE B O 1
ATOM 3659 N N . PRO B 1 5 ? 11.57 53.344 80.938 1 36.84 5 PRO B N 1
ATOM 3660 C CA . PRO B 1 5 ? 10.492 52.812 80.125 1 36.84 5 PRO B CA 1
ATOM 3661 C C . PRO B 1 5 ? 10.914 52.531 78.688 1 36.84 5 PRO B C 1
ATOM 3663 O O . PRO B 1 5 ? 11.484 53.406 78.062 1 36.84 5 PRO B O 1
ATOM 3666 N N . PRO B 1 6 ? 11.383 51.344 78.312 1 33.91 6 PRO B N 1
ATOM 3667 C CA . PRO B 1 6 ? 11.992 51.156 77 1 33.91 6 PRO B CA 1
ATOM 3668 C C . PRO B 1 6 ? 11.133 51.719 75.875 1 33.91 6 PRO B C 1
ATOM 3670 O O . PRO B 1 6 ? 9.922 51.844 76.062 1 33.91 6 PRO B O 1
ATOM 3673 N N . CYS B 1 7 ? 11.68 52.562 75 1 31.14 7 CYS B N 1
ATOM 3674 C CA . CYS B 1 7 ? 11.289 53.281 73.75 1 31.14 7 CYS B CA 1
ATOM 3675 C C . CYS B 1 7 ? 10.656 52.344 72.75 1 31.14 7 CYS B C 1
ATOM 3677 O O . CYS B 1 7 ? 11.234 51.312 72.438 1 31.14 7 CYS B O 1
ATOM 3679 N N . GLN B 1 8 ? 9.336 52.312 72.625 1 30.69 8 GLN B N 1
ATOM 3680 C CA . GLN B 1 8 ? 8.523 51.594 71.625 1 30.69 8 GLN B CA 1
ATOM 3681 C C . GLN B 1 8 ? 8.898 51.969 70.188 1 30.69 8 GLN B C 1
ATOM 3683 O O . GLN B 1 8 ? 8.758 53.125 69.812 1 30.69 8 GLN B O 1
ATOM 3688 N N . LEU B 1 9 ? 9.961 51.375 69.625 1 30.78 9 LEU B N 1
ATOM 3689 C CA . LEU B 1 9 ? 10.344 51.594 68.25 1 30.78 9 LEU B CA 1
ATOM 3690 C C . LEU B 1 9 ? 9.18 51.281 67.312 1 30.78 9 LEU B C 1
ATOM 3692 O O . LEU B 1 9 ? 8.562 50.219 67.375 1 30.78 9 LEU B O 1
ATOM 3696 N N . PHE B 1 10 ? 8.508 52.344 66.75 1 32.28 10 PHE B N 1
ATOM 3697 C CA . PHE B 1 10 ? 7.473 52.312 65.688 1 32.28 10 PHE B CA 1
ATOM 3698 C C . PHE B 1 10 ? 7.996 51.688 64.438 1 32.28 10 PHE B C 1
ATOM 3700 O O . PHE B 1 10 ? 8.977 52.156 63.844 1 32.28 10 PHE B O 1
ATOM 3707 N N . LEU B 1 11 ? 7.914 50.375 64.25 1 32.62 11 LEU B N 1
ATOM 3708 C CA . LEU B 1 11 ? 8.258 49.719 63 1 32.62 11 LEU B CA 1
ATOM 3709 C C . LEU B 1 11 ? 7.387 50.219 61.875 1 32.62 11 LEU B C 1
ATOM 3711 O O . LEU B 1 11 ? 6.16 50.125 61.938 1 32.62 11 LEU B O 1
ATOM 3715 N N . VAL B 1 12 ? 7.836 51.312 61.156 1 35.16 12 VAL B N 1
ATOM 3716 C CA . VAL B 1 12 ? 7.176 51.781 59.938 1 35.16 12 VAL B CA 1
ATOM 3717 C C . VAL B 1 12 ? 7.094 50.625 58.906 1 35.16 12 VAL B C 1
ATOM 3719 O O . VAL B 1 12 ? 8.102 49.969 58.625 1 35.16 12 VAL B O 1
ATOM 3722 N N . PRO B 1 13 ? 5.902 50.031 58.719 1 34.91 13 PRO B N 1
ATOM 3723 C CA . PRO B 1 13 ? 5.773 49.031 57.656 1 34.91 13 PRO B CA 1
ATOM 3724 C C . PRO B 1 13 ? 6.211 49.531 56.281 1 34.91 13 PRO B C 1
ATOM 3726 O O . PRO B 1 13 ? 5.793 50.594 55.875 1 34.91 13 PRO B O 1
ATOM 3729 N N . LEU B 1 14 ? 7.453 49.281 55.875 1 34.78 14 LEU B N 1
ATOM 3730 C CA . LEU B 1 14 ? 7.848 49.531 54.5 1 34.78 14 LEU B CA 1
ATOM 3731 C C . LEU B 1 14 ? 6.852 48.875 53.531 1 34.78 14 LEU B C 1
ATOM 3733 O O . LEU B 1 14 ? 6.641 47.688 53.531 1 34.78 14 LEU B O 1
ATOM 3737 N N . ILE B 1 15 ? 5.875 49.625 53.094 1 34.47 15 ILE B N 1
ATOM 3738 C CA . ILE B 1 15 ? 4.992 49.25 52 1 34.47 15 ILE B CA 1
ATOM 3739 C C . ILE B 1 15 ? 5.809 48.969 50.75 1 34.47 15 ILE B C 1
ATOM 3741 O O . ILE B 1 15 ? 6.453 49.875 50.219 1 34.47 15 ILE B O 1
ATOM 3745 N N . PHE B 1 16 ? 6.387 47.812 50.594 1 32.88 16 PHE B N 1
ATOM 3746 C CA . PHE B 1 16 ? 6.914 47.438 49.281 1 32.88 16 PHE B CA 1
ATOM 3747 C C . PHE B 1 16 ? 5.848 47.562 48.219 1 32.88 16 PHE B C 1
ATOM 3749 O O . PHE B 1 16 ? 4.793 46.938 48.281 1 32.88 16 PHE B O 1
ATOM 3756 N N . PHE B 1 17 ? 5.777 48.75 47.625 1 32.91 17 PHE B N 1
ATOM 3757 C CA . PHE B 1 17 ? 5.043 48.812 46.375 1 32.91 17 PHE B CA 1
ATOM 3758 C C . PHE B 1 17 ? 5.562 47.812 45.375 1 32.91 17 PHE B C 1
ATOM 3760 O O . PHE B 1 17 ? 6.707 47.875 44.938 1 32.91 17 PHE B O 1
ATOM 3767 N N . LEU B 1 18 ? 5.137 46.594 45.5 1 32.97 18 LEU B N 1
ATOM 3768 C CA . LEU B 1 18 ? 5.277 45.75 44.312 1 32.97 18 LEU B CA 1
ATOM 3769 C C . LEU B 1 18 ? 4.75 46.469 43.062 1 32.97 18 LEU B C 1
ATOM 3771 O O . LEU B 1 18 ? 3.541 46.656 42.938 1 32.97 18 LEU B O 1
ATOM 3775 N N . THR B 1 19 ? 5.508 47.469 42.562 1 35.09 19 THR B N 1
ATOM 3776 C CA . THR B 1 19 ? 5.168 47.812 41.188 1 35.09 19 THR B CA 1
ATOM 3777 C C . THR B 1 19 ? 4.973 46.562 40.375 1 35.09 19 THR B C 1
ATOM 3779 O O . THR B 1 19 ? 5.836 45.656 40.344 1 35.09 19 THR B O 1
ATOM 3782 N N . GLY B 1 20 ? 3.783 46.094 40.25 1 33.62 20 GLY B N 1
ATOM 3783 C CA . GLY B 1 20 ? 3.457 45.125 39.188 1 33.62 20 GLY B CA 1
ATOM 3784 C C . GLY B 1 20 ? 4.207 45.406 37.906 1 33.62 20 GLY B C 1
ATOM 3785 O O . GLY B 1 20 ? 3.996 46.438 37.25 1 33.62 20 GLY B O 1
ATOM 3786 N N . MET B 1 21 ? 5.5 45.219 37.875 1 34.03 21 MET B N 1
ATOM 3787 C CA . MET B 1 21 ? 6.082 45.125 36.531 1 34.03 21 MET B CA 1
ATOM 3788 C C . MET B 1 21 ? 5.121 44.469 35.562 1 34.03 21 MET B C 1
ATOM 3790 O O . MET B 1 21 ? 4.84 43.281 35.688 1 34.03 21 MET B O 1
ATOM 3794 N N . GLY B 1 22 ? 4.117 45.125 35.094 1 37.06 22 GLY B N 1
ATOM 3795 C CA . GLY B 1 22 ? 3.477 44.594 33.906 1 37.06 22 GLY B CA 1
ATOM 3796 C C . GLY B 1 22 ? 4.438 43.875 33 1 37.06 22 GLY B C 1
ATOM 3797 O O . GLY B 1 22 ? 5.559 44.312 32.781 1 37.06 22 GLY B O 1
ATOM 3798 N N . GLN B 1 23 ? 4.527 42.656 33.031 1 42.16 23 GLN B N 1
ATOM 3799 C CA . GLN B 1 23 ? 5.297 41.906 32.062 1 42.16 23 GLN B CA 1
ATOM 3800 C C . GLN B 1 23 ? 5.363 42.688 30.719 1 42.16 23 GLN B C 1
ATOM 3802 O O . GLN B 1 23 ? 4.328 42.969 30.125 1 42.16 23 GLN B O 1
ATOM 3807 N N . LEU B 1 24 ? 6.098 43.625 30.531 1 45.44 24 LEU B N 1
ATOM 3808 C CA . LEU B 1 24 ? 6.332 44.281 29.25 1 45.44 24 LEU B CA 1
ATOM 3809 C C . LEU B 1 24 ? 6.203 43.312 28.094 1 45.44 24 LEU B C 1
ATOM 3811 O O . LEU B 1 24 ? 7.031 42.406 27.938 1 45.44 24 LEU B O 1
ATOM 3815 N N . GLN B 1 25 ? 4.969 43 27.703 1 62.94 25 GLN B N 1
ATOM 3816 C CA . GLN B 1 25 ? 4.75 42.219 26.484 1 62.94 25 GLN B CA 1
ATOM 3817 C C . GLN B 1 25 ? 5.57 42.812 25.328 1 62.94 25 GLN B C 1
ATOM 3819 O O . GLN B 1 25 ? 5.543 44 25.078 1 62.94 25 GLN B O 1
ATOM 3824 N N . SER B 1 26 ? 6.52 42.094 24.844 1 77.44 26 SER B N 1
ATOM 3825 C CA . SER B 1 26 ? 7.391 42.469 23.734 1 77.44 26 SER B CA 1
ATOM 3826 C C . SER B 1 26 ? 6.582 43 22.562 1 77.44 26 SER B C 1
ATOM 3828 O O . SER B 1 26 ? 5.5 42.5 22.266 1 77.44 26 SER B O 1
ATOM 3830 N N . GLN B 1 27 ? 6.984 44.094 22.062 1 92.88 27 GLN B N 1
ATOM 3831 C CA . GLN B 1 27 ? 6.363 44.781 20.938 1 92.88 27 GLN B CA 1
ATOM 3832 C C . GLN B 1 27 ? 6.602 44 19.625 1 92.88 27 GLN B C 1
ATOM 3834 O O . GLN B 1 27 ? 7.664 43.406 19.453 1 92.88 27 GLN B O 1
ATOM 3839 N N . ILE B 1 28 ? 5.602 44 18.766 1 97.25 28 ILE B N 1
ATOM 3840 C CA . ILE B 1 28 ? 5.754 43.469 17.406 1 97.25 28 ILE B CA 1
ATOM 3841 C C . ILE B 1 28 ? 7.016 44.062 16.766 1 97.25 28 ILE B C 1
ATOM 3843 O O . ILE B 1 28 ? 7.324 45.219 16.938 1 97.25 28 ILE B O 1
ATOM 3847 N N . GLY B 1 29 ? 7.789 43.156 16.125 1 97.88 29 GLY B N 1
ATOM 3848 C CA . GLY B 1 29 ? 9.016 43.594 15.469 1 97.88 29 GLY B CA 1
ATOM 3849 C C . GLY B 1 29 ? 10.258 43.344 16.312 1 97.88 29 GLY B C 1
ATOM 3850 O O . GLY B 1 29 ? 11.375 43.469 15.812 1 97.88 29 GLY B O 1
ATOM 3851 N N . THR B 1 30 ? 10.047 43.062 17.594 1 97.38 30 THR B N 1
ATOM 3852 C CA . THR B 1 30 ? 11.18 42.75 18.453 1 97.38 30 THR B CA 1
ATOM 3853 C C . THR B 1 30 ? 12.023 41.625 17.844 1 97.38 30 THR B C 1
ATOM 3855 O O . THR B 1 30 ? 11.484 40.625 17.359 1 97.38 30 THR B O 1
ATOM 3858 N N . ARG B 1 31 ? 13.297 41.781 17.906 1 97.44 31 ARG B N 1
ATOM 3859 C CA . ARG B 1 31 ? 14.211 40.812 17.344 1 97.44 31 ARG B CA 1
ATOM 3860 C C . ARG B 1 31 ? 14.875 39.969 18.422 1 97.44 31 ARG B C 1
ATOM 3862 O O . ARG B 1 31 ? 15.07 40.438 19.547 1 97.44 31 ARG B O 1
ATOM 3869 N N . PHE B 1 32 ? 15.141 38.812 18.141 1 97.38 32 PHE B N 1
ATOM 3870 C CA . PHE B 1 32 ? 15.859 37.844 18.984 1 97.38 32 PHE B CA 1
ATOM 3871 C C . PHE B 1 32 ? 17.078 37.281 18.25 1 97.38 32 PHE B C 1
ATOM 3873 O O . PHE B 1 32 ? 17.062 37.156 17.016 1 97.38 32 PHE B O 1
ATOM 3880 N N . PRO B 1 33 ? 18.125 37 18.969 1 96.56 33 PRO B N 1
ATOM 3881 C CA . PRO B 1 33 ? 19.328 36.5 18.328 1 96.56 33 PRO B CA 1
ATOM 3882 C C . PRO B 1 33 ? 19.141 35.094 17.75 1 96.56 33 PRO B C 1
ATOM 3884 O O . PRO B 1 33 ? 18.297 34.344 18.234 1 96.56 33 PRO B O 1
ATOM 3887 N N . SER B 1 34 ? 19.953 34.75 16.797 1 98.31 34 SER B N 1
ATOM 3888 C CA . SER B 1 34 ? 19.953 33.438 16.172 1 98.31 34 SER B CA 1
ATOM 3889 C C . SER B 1 34 ? 20.312 32.344 17.172 1 98.31 34 SER B C 1
ATOM 3891 O O . SER B 1 34 ? 21.203 32.531 18 1 98.31 34 SER B O 1
ATOM 3893 N N . GLU B 1 35 ? 19.672 31.234 17.094 1 97.69 35 GLU B N 1
ATOM 3894 C CA . GLU B 1 35 ? 19.969 30 17.844 1 97.69 35 GLU B CA 1
ATOM 3895 C C . GLU B 1 35 ? 20.359 28.875 16.891 1 97.69 35 GLU B C 1
ATOM 3897 O O . GLU B 1 35 ? 20.344 27.703 17.281 1 97.69 35 GLU B O 1
ATOM 3902 N N . LYS B 1 36 ? 20.547 29.203 15.695 1 98.31 36 LYS B N 1
ATOM 3903 C CA . LYS B 1 36 ? 20.734 28.219 14.625 1 98.31 36 LYS B CA 1
ATOM 3904 C C . LYS B 1 36 ? 21.891 27.281 14.938 1 98.31 36 LYS B C 1
ATOM 3906 O O . LYS B 1 36 ? 22.969 27.719 15.352 1 98.31 36 LYS B O 1
ATOM 3911 N N . LYS B 1 37 ? 21.656 25.969 14.797 1 98.06 37 LYS B N 1
ATOM 3912 C CA . LYS B 1 37 ? 22.641 24.891 14.953 1 98.06 37 LYS B CA 1
ATOM 3913 C C . LYS B 1 37 ? 22.5 23.859 13.844 1 98.06 37 LYS B C 1
ATOM 3915 O O . LYS B 1 37 ? 21.391 23.469 13.492 1 98.06 37 LYS B O 1
ATOM 3920 N N . VAL B 1 38 ? 23.609 23.453 13.32 1 98.25 38 VAL B N 1
ATOM 3921 C CA . VAL B 1 38 ? 23.641 22.359 12.352 1 98.25 38 VAL B CA 1
ATOM 3922 C C . VAL B 1 38 ? 24.328 21.141 12.961 1 98.25 38 VAL B C 1
ATOM 3924 O O . VAL B 1 38 ? 25.453 21.234 13.43 1 98.25 38 VAL B O 1
ATOM 3927 N N . ILE B 1 39 ? 23.625 20.062 12.953 1 97.75 39 ILE B N 1
ATOM 3928 C CA . ILE B 1 39 ? 24.203 18.828 13.5 1 97.75 39 ILE B CA 1
ATOM 3929 C C . ILE B 1 39 ? 24.016 17.688 12.516 1 97.75 39 ILE B C 1
ATOM 3931 O O . ILE B 1 39 ? 23.156 17.766 11.625 1 97.75 39 ILE B O 1
ATOM 3935 N N . ASP B 1 40 ? 24.781 16.641 12.695 1 96.81 40 ASP B N 1
ATOM 3936 C CA . ASP B 1 40 ? 24.578 15.398 11.945 1 96.81 40 ASP B CA 1
ATOM 3937 C C . ASP B 1 40 ? 23.75 14.398 12.742 1 96.81 40 ASP B C 1
ATOM 3939 O O . ASP B 1 40 ? 24.047 14.141 13.914 1 96.81 40 ASP B O 1
ATOM 3943 N N . ASP B 1 41 ? 22.688 13.938 12.133 1 96.06 41 ASP B N 1
ATOM 3944 C CA . ASP B 1 41 ? 21.969 12.844 12.781 1 96.06 41 ASP B CA 1
ATOM 3945 C C . ASP B 1 41 ? 22.922 11.703 13.141 1 96.06 41 ASP B C 1
ATOM 3947 O O . ASP B 1 41 ? 23.641 11.18 12.281 1 96.06 41 ASP B O 1
ATOM 3951 N N . PRO B 1 42 ? 22.891 11.281 14.352 1 92.12 42 PRO B N 1
ATOM 3952 C CA . PRO B 1 42 ? 23.922 10.32 14.773 1 92.12 42 PRO B CA 1
ATOM 3953 C C . PRO B 1 42 ? 23.75 8.953 14.109 1 92.12 42 PRO B C 1
ATOM 3955 O O . PRO B 1 42 ? 24.688 8.164 14.07 1 92.12 42 PRO B O 1
ATOM 3958 N N . ILE B 1 43 ? 22.625 8.633 13.656 1 92.44 43 ILE B N 1
ATOM 3959 C CA . ILE B 1 43 ? 22.359 7.309 13.094 1 92.44 43 ILE B CA 1
ATOM 3960 C C . ILE B 1 43 ? 22.438 7.371 11.57 1 92.44 43 ILE B C 1
ATOM 3962 O O . ILE B 1 43 ? 23.188 6.621 10.953 1 92.44 43 ILE B O 1
ATOM 3966 N N . THR B 1 44 ? 21.797 8.32 10.938 1 93.38 44 THR B N 1
ATOM 3967 C CA . THR B 1 44 ? 21.703 8.344 9.484 1 93.38 44 THR B CA 1
ATOM 3968 C C . THR B 1 44 ? 22.828 9.18 8.875 1 93.38 44 THR B C 1
ATOM 3970 O O . THR B 1 44 ? 23.109 9.078 7.68 1 93.38 44 THR B O 1
ATOM 3973 N N . GLY B 1 45 ? 23.375 10.094 9.664 1 93.88 45 GLY B N 1
ATOM 3974 C CA . GLY B 1 45 ? 24.438 10.977 9.195 1 93.88 45 GLY B CA 1
ATOM 3975 C C . GLY B 1 45 ? 23.922 12.188 8.445 1 93.88 45 GLY B C 1
ATOM 3976 O O . GLY B 1 45 ? 24.703 13.086 8.094 1 93.88 45 GLY B O 1
ATOM 3977 N N . HIS B 1 46 ? 22.719 12.312 8.25 1 95.56 46 HIS B N 1
ATOM 3978 C CA . HIS B 1 46 ? 22.156 13.438 7.523 1 95.56 46 HIS B CA 1
ATOM 3979 C C . HIS B 1 46 ? 22.172 14.711 8.375 1 95.56 46 HIS B C 1
ATOM 3981 O O . HIS B 1 46 ? 21.969 14.648 9.586 1 95.56 46 HIS B O 1
ATOM 3987 N N . GLN B 1 47 ? 22.297 15.797 7.688 1 97.69 47 GLN B N 1
ATOM 3988 C CA . GLN B 1 47 ? 22.375 17.078 8.398 1 97.69 47 GLN B CA 1
ATOM 3989 C C . GLN B 1 47 ? 20.984 17.547 8.82 1 97.69 47 GLN B C 1
ATOM 3991 O O . GLN B 1 47 ? 20.047 17.531 8.023 1 97.69 47 GLN B O 1
ATOM 3996 N N . LEU B 1 48 ? 20.922 17.938 10.047 1 98.62 48 LEU B N 1
ATOM 3997 C CA . LEU B 1 48 ? 19.75 18.594 10.617 1 98.62 48 LEU B CA 1
ATOM 3998 C C . LEU B 1 48 ? 20.047 20.062 10.922 1 98.62 48 LEU B C 1
ATOM 4000 O O . LEU B 1 48 ? 20.938 20.375 11.703 1 98.62 48 LEU B O 1
ATOM 4004 N N . ILE B 1 49 ? 19.281 20.906 10.312 1 98.88 49 ILE B N 1
ATOM 4005 C CA . ILE B 1 49 ? 19.469 22.344 10.531 1 98.88 49 ILE B CA 1
ATOM 4006 C C . ILE B 1 49 ? 18.422 22.859 11.516 1 98.88 49 ILE B C 1
ATOM 4008 O O . ILE B 1 49 ? 17.297 23.203 11.125 1 98.88 49 ILE B O 1
ATOM 4012 N N . PHE B 1 50 ? 18.828 22.938 12.742 1 98.81 50 PHE B N 1
ATOM 4013 C CA . PHE B 1 50 ? 17.953 23.516 13.758 1 98.81 50 PHE B CA 1
ATOM 4014 C C . PHE B 1 50 ? 18 25.031 13.703 1 98.81 50 PHE B C 1
ATOM 4016 O O . PHE B 1 50 ? 19.062 25.641 13.852 1 98.81 50 PHE B O 1
ATOM 4023 N N . LEU B 1 51 ? 16.844 25.578 13.492 1 98.88 51 LEU B N 1
ATOM 4024 C CA . LEU B 1 51 ? 16.75 27.031 13.461 1 98.88 51 LEU B CA 1
ATOM 4025 C C . LEU B 1 51 ? 16.562 27.609 14.859 1 98.88 51 LEU B C 1
ATOM 4027 O O . LEU B 1 51 ? 16.844 28.781 15.109 1 98.88 51 LEU B O 1
ATOM 4031 N N . THR B 1 52 ? 16.016 26.828 15.727 1 98.56 52 THR B N 1
ATOM 4032 C CA . THR B 1 52 ? 15.961 27.125 17.156 1 98.56 52 THR B CA 1
ATOM 4033 C C . THR B 1 52 ? 16.562 25.984 17.969 1 98.56 52 THR B C 1
ATOM 4035 O O . THR B 1 52 ? 16.625 24.844 17.516 1 98.56 52 THR B O 1
ATOM 4038 N N . SER B 1 53 ? 17.016 26.312 19.234 1 97.25 53 SER B N 1
ATOM 4039 C CA . SER B 1 53 ? 17.703 25.281 20.016 1 97.25 53 SER B CA 1
ATOM 4040 C C . SER B 1 53 ? 17.453 25.484 21.5 1 97.25 53 SER B C 1
ATOM 4042 O O . SER B 1 53 ? 17.859 24.641 22.328 1 97.25 53 SER B O 1
ATOM 4044 N N . ALA B 1 54 ? 16.875 26.594 21.859 1 94.12 54 ALA B N 1
ATOM 4045 C CA . ALA B 1 54 ? 16.531 26.812 23.266 1 94.12 54 ALA B CA 1
ATOM 4046 C C . ALA B 1 54 ? 15.18 26.203 23.594 1 94.12 54 ALA B C 1
ATOM 4048 O O . ALA B 1 54 ? 14.352 25.984 22.719 1 94.12 54 ALA B O 1
ATOM 4049 N N . SER B 1 55 ? 14.938 25.906 24.812 1 92.12 55 SER B N 1
ATOM 4050 C CA . SER B 1 55 ? 13.742 25.203 25.25 1 92.12 55 SER B CA 1
ATOM 4051 C C . SER B 1 55 ? 12.578 26.156 25.484 1 92.12 55 SER B C 1
ATOM 4053 O O . SER B 1 55 ? 11.984 26.172 26.578 1 92.12 55 SER B O 1
ATOM 4055 N N . HIS B 1 56 ? 12.242 26.844 24.516 1 94.38 56 HIS B N 1
ATOM 4056 C CA . HIS B 1 56 ? 11.141 27.797 24.625 1 94.38 56 HIS B CA 1
ATOM 4057 C C . HIS B 1 56 ? 9.828 27.188 24.125 1 94.38 56 HIS B C 1
ATOM 4059 O O . HIS B 1 56 ? 8.852 27.906 23.906 1 94.38 56 HIS B O 1
ATOM 4065 N N . GLY B 1 57 ? 9.828 25.875 23.859 1 95.75 57 GLY B N 1
ATOM 4066 C CA . GLY B 1 57 ? 8.602 25.188 23.469 1 95.75 57 GLY B CA 1
ATOM 4067 C C . GLY B 1 57 ? 8.086 25.625 22.109 1 95.75 57 GLY B C 1
ATOM 4068 O O . GLY B 1 57 ? 6.895 25.891 21.953 1 95.75 57 GLY B O 1
ATOM 4069 N N . ASP B 1 58 ? 8.961 25.766 21.156 1 98 58 ASP B N 1
ATOM 4070 C CA . ASP B 1 58 ? 8.602 26.172 19.812 1 98 58 ASP B CA 1
ATOM 4071 C C . ASP B 1 58 ? 7.688 25.141 19.141 1 98 58 ASP B C 1
ATOM 4073 O O . ASP B 1 58 ? 7.863 23.938 19.344 1 98 58 ASP B O 1
ATOM 4077 N N . ARG B 1 59 ? 6.656 25.594 18.406 1 97.75 59 ARG B N 1
ATOM 4078 C CA . ARG B 1 59 ? 5.699 24.734 17.719 1 97.75 59 ARG B CA 1
ATOM 4079 C C . ARG B 1 59 ? 5.469 25.203 16.281 1 97.75 59 ARG B C 1
ATOM 4081 O O . ARG B 1 59 ? 5.121 26.375 16.062 1 97.75 59 ARG B O 1
ATOM 4088 N N . LYS B 1 60 ? 5.691 24.312 15.422 1 98.38 60 LYS B N 1
ATOM 4089 C CA . LYS B 1 60 ? 5.469 24.672 14.023 1 98.38 60 LYS B CA 1
ATOM 4090 C C . LYS B 1 60 ? 3.979 24.688 13.695 1 98.38 60 LYS B C 1
ATOM 4092 O O . LYS B 1 60 ? 3.152 24.25 14.5 1 98.38 60 LYS B O 1
ATOM 4097 N N . ILE B 1 61 ? 3.652 25.234 12.547 1 98.06 61 ILE B N 1
ATOM 4098 C CA . ILE B 1 61 ? 2.301 25.188 12.008 1 98.06 61 ILE B CA 1
ATOM 4099 C C . ILE B 1 61 ? 2.008 23.781 11.484 1 98.06 61 ILE B C 1
ATOM 4101 O O . ILE B 1 61 ? 2.908 23.094 10.984 1 98.06 61 ILE B O 1
ATOM 4105 N N . TYR B 1 62 ? 0.804 23.312 11.594 1 97.81 62 TYR B N 1
ATOM 4106 C CA . TYR B 1 62 ? 0.415 21.969 11.195 1 97.81 62 TYR B CA 1
ATOM 4107 C C . TYR B 1 62 ? 0.641 21.766 9.703 1 97.81 62 TYR B C 1
ATOM 4109 O O . TYR B 1 62 ? 0.54 22.703 8.914 1 97.81 62 TYR B O 1
ATOM 4117 N N . PRO B 1 63 ? 0.871 20.516 9.258 1 98.06 63 PRO B N 1
ATOM 4118 C CA . PRO B 1 63 ? 1.346 20.219 7.906 1 98.06 63 PRO B CA 1
ATOM 4119 C C . PRO B 1 63 ? 0.333 20.594 6.828 1 98.06 63 PRO B C 1
ATOM 4121 O O . PRO B 1 63 ? 0.678 20.656 5.645 1 98.06 63 PRO B O 1
ATOM 4124 N N . THR B 1 64 ? -0.87 20.844 7.152 1 97.81 64 THR B N 1
ATOM 4125 C CA . THR B 1 64 ? -1.905 21.188 6.184 1 97.81 64 THR B CA 1
ATOM 4126 C C . THR B 1 64 ? -1.693 22.609 5.641 1 97.81 64 THR B C 1
ATOM 4128 O O . THR B 1 64 ? -2.328 23 4.664 1 97.81 64 THR B O 1
ATOM 4131 N N . HIS B 1 65 ? -0.818 23.391 6.266 1 98.19 65 HIS B N 1
ATOM 4132 C CA . HIS B 1 65 ? -0.648 24.812 5.953 1 98.19 65 HIS B CA 1
ATOM 4133 C C . HIS B 1 65 ? 0.805 25.125 5.617 1 98.19 65 HIS B C 1
ATOM 4135 O O . HIS B 1 65 ? 1.713 24.391 6 1 98.19 65 HIS B O 1
ATOM 4141 N N . PRO B 1 66 ? 0.98 26.234 4.895 1 97.19 66 PRO B N 1
ATOM 4142 C CA . PRO B 1 66 ? 2.367 26.594 4.605 1 97.19 66 PRO B CA 1
ATOM 4143 C C . PRO B 1 66 ? 3.164 26.938 5.863 1 97.19 66 PRO B C 1
ATOM 4145 O O . PRO B 1 66 ? 2.607 27.469 6.824 1 97.19 66 PRO B O 1
ATOM 4148 N N . GLN B 1 67 ? 4.453 26.672 5.738 1 98.44 67 GLN B N 1
ATOM 4149 C CA . GLN B 1 67 ? 5.363 26.891 6.855 1 98.44 67 GLN B CA 1
ATOM 4150 C C . GLN B 1 67 ? 6.25 28.109 6.605 1 98.44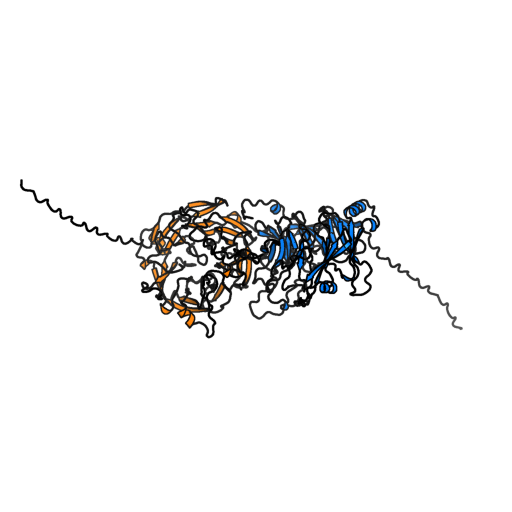 67 GLN B C 1
ATOM 4152 O O . GLN B 1 67 ? 6.703 28.766 7.547 1 98.44 67 GLN B O 1
ATOM 4157 N N . TRP B 1 68 ? 6.492 28.406 5.363 1 98.75 68 TRP B N 1
ATOM 4158 C CA . TRP B 1 68 ? 7.387 29.484 4.918 1 98.75 68 TRP B CA 1
ATOM 4159 C C . TRP B 1 68 ? 6.59 30.688 4.438 1 98.75 68 TRP B C 1
ATOM 4161 O O . TRP B 1 68 ? 5.484 30.547 3.912 1 98.75 68 TRP B O 1
ATOM 4171 N N . THR B 1 69 ? 7.219 31.844 4.578 1 98.62 69 THR B N 1
ATOM 4172 C CA . THR B 1 69 ? 6.688 33.031 3.9 1 98.62 69 THR B CA 1
ATOM 4173 C C . THR B 1 69 ? 6.816 32.875 2.387 1 98.62 69 THR B C 1
ATOM 4175 O O . THR B 1 69 ? 7.566 32.031 1.899 1 98.62 69 THR B O 1
ATOM 4178 N N . ALA B 1 70 ? 6.082 33.719 1.661 1 97.88 70 ALA B N 1
ATOM 4179 C CA . ALA B 1 70 ? 5.973 33.625 0.208 1 97.88 70 ALA B CA 1
ATOM 4180 C C . ALA B 1 70 ? 7.34 33.75 -0.456 1 97.88 70 ALA B C 1
ATOM 4182 O O . ALA B 1 70 ? 7.59 33.156 -1.504 1 97.88 70 ALA B O 1
ATOM 4183 N N . ASP B 1 71 ? 8.219 34.5 0.108 1 97.38 71 ASP B N 1
ATOM 4184 C CA . ASP B 1 71 ? 9.539 34.719 -0.484 1 97.38 71 ASP B CA 1
ATOM 4185 C C . ASP B 1 71 ? 10.469 33.531 -0.182 1 97.38 71 ASP B C 1
ATOM 4187 O O . ASP B 1 71 ? 11.586 33.469 -0.687 1 97.38 71 ASP B O 1
ATOM 4191 N N . GLY B 1 72 ? 10.023 32.625 0.72 1 97.62 72 GLY B N 1
ATOM 4192 C CA . GLY B 1 72 ? 10.773 31.422 1.006 1 97.62 72 GLY B CA 1
ATOM 4193 C C . GLY B 1 72 ? 11.867 31.625 2.033 1 97.62 72 GLY B C 1
ATOM 4194 O O . GLY B 1 72 ? 12.656 30.719 2.305 1 97.62 72 GLY B O 1
ATOM 4195 N N . ASN B 1 73 ? 11.914 32.812 2.725 1 98 73 ASN B N 1
ATOM 4196 C CA . ASN B 1 73 ? 13.086 33.125 3.533 1 98 73 ASN B CA 1
ATOM 4197 C C . ASN B 1 73 ? 12.812 32.938 5.02 1 98 73 ASN B C 1
ATOM 4199 O O . ASN B 1 73 ? 13.742 32.812 5.82 1 98 73 ASN B O 1
ATOM 4203 N N . TRP B 1 74 ? 11.539 32.969 5.402 1 98.75 74 TRP B N 1
ATOM 4204 C CA . TRP B 1 74 ? 11.188 32.938 6.82 1 98.75 74 TRP B CA 1
ATOM 4205 C C . TRP B 1 74 ? 10.25 31.781 7.129 1 98.75 74 TRP B C 1
ATOM 4207 O O . TRP B 1 74 ? 9.328 31.5 6.355 1 98.75 74 TRP B O 1
ATOM 4217 N N . LEU B 1 75 ? 10.508 31.094 8.227 1 98.88 75 LEU B N 1
ATOM 4218 C CA . LEU B 1 75 ? 9.547 30.156 8.789 1 98.88 75 LEU B CA 1
ATOM 4219 C C . LEU B 1 75 ? 8.836 30.766 9.992 1 98.88 75 LEU B C 1
ATOM 4221 O O . LEU B 1 75 ? 9.445 31.484 10.789 1 98.88 75 LEU B O 1
ATOM 4225 N N . ILE B 1 76 ? 7.57 30.469 10.109 1 98.88 76 ILE B N 1
ATOM 4226 C CA . ILE B 1 76 ? 6.758 31.031 11.188 1 98.88 76 ILE B CA 1
ATOM 4227 C C . ILE B 1 76 ? 6.363 29.938 12.164 1 98.88 76 ILE B C 1
ATOM 4229 O O . ILE B 1 76 ? 6.02 28.828 11.758 1 98.88 76 ILE B O 1
ATOM 4233 N N . PHE B 1 77 ? 6.453 30.219 13.438 1 98.75 77 PHE B N 1
ATOM 4234 C CA . PHE B 1 77 ? 6.133 29.234 14.469 1 98.75 77 PHE B CA 1
ATOM 4235 C C . PHE B 1 77 ? 5.652 29.922 15.742 1 98.75 77 PHE B C 1
ATOM 4237 O O . PHE B 1 77 ? 5.734 31.156 15.859 1 98.75 77 PHE B O 1
ATOM 4244 N N . MET B 1 78 ? 5.062 29.203 16.641 1 98.19 78 MET B N 1
ATOM 4245 C CA . MET B 1 78 ? 4.691 29.656 17.984 1 98.19 78 MET B CA 1
ATOM 4246 C C . MET B 1 78 ? 5.816 29.391 18.984 1 98.19 78 MET B C 1
ATOM 4248 O O . MET B 1 78 ? 6.574 28.422 18.828 1 98.19 78 MET B O 1
ATOM 4252 N N . SER B 1 79 ? 5.891 30.266 19.969 1 97.12 79 SER B N 1
ATOM 4253 C CA . SER B 1 79 ? 6.984 30.125 20.922 1 97.12 79 SER B CA 1
ATOM 4254 C C . SER B 1 79 ? 6.633 30.766 22.25 1 97.12 79 SER B C 1
ATOM 4256 O O . SER B 1 79 ? 5.887 31.75 22.312 1 97.12 79 SER B O 1
ATOM 4258 N N . ASN B 1 80 ? 7.203 30.25 23.281 1 95.31 80 ASN B N 1
ATOM 4259 C CA . ASN B 1 80 ? 7.051 30.875 24.594 1 95.31 80 ASN B CA 1
ATOM 4260 C C . ASN B 1 80 ? 8.062 31.984 24.812 1 95.31 80 ASN B C 1
ATOM 4262 O O . ASN B 1 80 ? 8.117 32.594 25.891 1 95.31 80 ASN B O 1
ATOM 4266 N N . ARG B 1 81 ? 8.938 32.25 23.844 1 94.5 81 ARG B N 1
ATOM 4267 C CA . ARG B 1 81 ? 9.758 33.469 23.922 1 94.5 81 ARG B CA 1
ATOM 4268 C C . ARG B 1 81 ? 8.891 34.688 24.188 1 94.5 81 ARG B C 1
ATOM 4270 O O . ARG B 1 81 ? 9.289 35.594 24.938 1 94.5 81 ARG B O 1
ATOM 4277 N N . VAL B 1 82 ? 7.871 34.719 23.422 1 96.19 82 VAL B N 1
ATOM 4278 C CA . VAL B 1 82 ? 6.773 35.656 23.656 1 96.19 82 VAL B CA 1
ATOM 4279 C C . VAL B 1 82 ? 5.441 34.906 23.641 1 96.19 82 VAL B C 1
ATOM 4281 O O . VAL B 1 82 ? 4.855 34.688 22.578 1 96.19 82 VAL B O 1
ATOM 4284 N N . ARG B 1 83 ? 4.98 34.562 24.812 1 94.88 83 ARG B N 1
ATOM 4285 C CA . ARG B 1 83 ? 3.801 33.719 24.953 1 94.88 83 ARG B CA 1
ATOM 4286 C C . ARG B 1 83 ? 2.613 34.312 24.203 1 94.88 83 ARG B C 1
ATOM 4288 O O . ARG B 1 83 ? 2.301 35.5 24.344 1 94.88 83 ARG B O 1
ATOM 4295 N N . GLY B 1 84 ? 2.008 33.469 23.359 1 95.19 84 GLY B N 1
ATOM 4296 C CA . GLY B 1 84 ? 0.792 33.875 22.672 1 95.19 84 GLY B CA 1
ATOM 4297 C C . GLY B 1 84 ? 1.057 34.562 21.344 1 95.19 84 GLY B C 1
ATOM 4298 O O . GLY B 1 84 ? 0.12 34.906 20.625 1 95.19 84 GLY B O 1
ATOM 4299 N N . GLU B 1 85 ? 2.271 34.781 21.016 1 97.38 85 GLU B N 1
ATOM 4300 C CA . GLU B 1 85 ? 2.607 35.5 19.781 1 97.38 85 GLU B CA 1
ATOM 4301 C C . GLU B 1 85 ? 3.346 34.562 18.812 1 97.38 85 GLU B C 1
ATOM 4303 O O . GLU B 1 85 ? 3.822 33.5 19.188 1 97.38 85 GLU B O 1
ATOM 4308 N N . LEU B 1 86 ? 3.365 35.031 17.562 1 98.5 86 LEU B N 1
ATOM 4309 C CA . LEU B 1 86 ? 4.082 34.312 16.516 1 98.5 86 LEU B CA 1
ATOM 4310 C C . LEU B 1 86 ? 5.484 34.875 16.328 1 98.5 86 LEU B C 1
ATOM 4312 O O . LEU B 1 86 ? 5.695 36.094 16.469 1 98.5 86 LEU B O 1
ATOM 4316 N N . ILE B 1 87 ? 6.383 34 16.062 1 98.75 87 ILE B N 1
ATOM 4317 C CA . ILE B 1 87 ? 7.77 34.344 15.766 1 98.75 87 ILE B CA 1
ATOM 4318 C C . ILE B 1 87 ? 8.109 33.906 14.344 1 98.75 87 ILE B C 1
ATOM 4320 O O . ILE B 1 87 ? 7.703 32.812 13.906 1 98.75 87 ILE B O 1
ATOM 4324 N N . ALA B 1 88 ? 8.805 34.719 13.602 1 98.88 88 ALA B N 1
ATOM 4325 C CA . ALA B 1 88 ? 9.422 34.344 12.328 1 98.88 88 ALA B CA 1
ATOM 4326 C C . ALA B 1 88 ? 10.93 34.156 12.484 1 98.88 88 ALA B C 1
ATOM 4328 O O . ALA B 1 88 ? 11.594 34.969 13.148 1 98.88 88 ALA B O 1
ATOM 4329 N N . VAL B 1 89 ? 11.422 33.125 11.922 1 98.88 89 VAL B N 1
ATOM 4330 C CA . VAL B 1 89 ? 12.867 32.938 11.922 1 98.88 89 VAL B CA 1
ATOM 4331 C C . VAL B 1 89 ? 13.391 32.906 10.484 1 98.88 89 VAL B C 1
ATOM 4333 O O . VAL B 1 89 ? 12.82 32.219 9.625 1 98.88 89 VAL B O 1
ATOM 4336 N N . ASN B 1 90 ? 14.422 33.688 10.203 1 98.69 90 ASN B N 1
ATOM 4337 C CA . ASN B 1 90 ? 15.078 33.656 8.906 1 98.69 90 ASN B CA 1
ATOM 4338 C C . ASN B 1 90 ? 15.883 32.375 8.711 1 98.69 90 ASN B C 1
ATOM 4340 O O . ASN B 1 90 ? 16.781 32.094 9.5 1 98.69 90 ASN B O 1
ATOM 4344 N N . GLU B 1 91 ? 15.586 31.688 7.691 1 98.56 91 GLU B N 1
ATOM 4345 C CA . GLU B 1 91 ? 16.172 30.359 7.504 1 98.56 91 GLU B CA 1
ATOM 4346 C C . GLU B 1 91 ? 17.688 30.438 7.348 1 98.56 91 GLU B C 1
ATOM 4348 O O . GLU B 1 91 ? 18.406 29.562 7.828 1 98.56 91 GLU B O 1
ATOM 4353 N N . ARG B 1 92 ? 18.203 31.375 6.684 1 98.06 92 ARG B N 1
ATOM 4354 C CA . ARG B 1 92 ? 19.625 31.5 6.41 1 98.06 92 ARG B CA 1
ATOM 4355 C C . ARG B 1 92 ? 20.375 32.031 7.637 1 98.06 92 ARG B C 1
ATOM 4357 O O . ARG B 1 92 ? 21.344 31.406 8.078 1 98.06 92 ARG B O 1
ATOM 4364 N N . SER B 1 93 ? 19.922 33.125 8.234 1 97.88 93 SER B N 1
ATOM 4365 C CA . SER B 1 93 ? 20.672 33.781 9.297 1 97.88 93 SER B CA 1
ATOM 4366 C C . SER B 1 93 ? 20.297 33.219 10.664 1 97.88 93 SER B C 1
ATOM 4368 O O . SER B 1 93 ? 21.094 33.281 11.602 1 97.88 93 SER B O 1
ATOM 4370 N N . GLY B 1 94 ? 19.094 32.781 10.844 1 98.5 94 GLY B N 1
ATOM 4371 C CA . GLY B 1 94 ? 18.594 32.312 12.133 1 98.5 94 GLY B CA 1
ATOM 4372 C C . GLY B 1 94 ? 18 33.438 12.969 1 98.5 94 GLY B C 1
ATOM 4373 O O . GLY B 1 94 ? 17.5 33.219 14.07 1 98.5 94 GLY B O 1
ATOM 4374 N N . ASP B 1 95 ? 18.062 34.688 12.469 1 98 95 ASP B N 1
ATOM 4375 C CA . ASP B 1 95 ? 17.453 35.781 13.203 1 98 95 ASP B CA 1
ATOM 4376 C C . ASP B 1 95 ? 15.945 35.594 13.352 1 98 95 ASP B C 1
ATOM 4378 O O . ASP B 1 95 ? 15.281 35.125 12.43 1 98 95 ASP B O 1
ATOM 4382 N N . MET B 1 96 ? 15.469 36.062 14.492 1 98.62 96 MET B N 1
ATOM 4383 C CA . MET B 1 96 ? 14.039 35.875 14.758 1 98.62 96 MET B CA 1
ATOM 4384 C C . MET B 1 96 ? 13.352 37.188 15.008 1 98.62 96 MET B C 1
ATOM 4386 O O . MET B 1 96 ? 13.969 38.125 15.539 1 98.62 96 MET B O 1
ATOM 4390 N N . VAL B 1 97 ? 12.141 37.281 14.609 1 98.62 97 VAL B N 1
ATOM 4391 C CA . VAL B 1 97 ? 11.336 38.5 14.781 1 98.62 97 VAL B CA 1
ATOM 4392 C C . VAL B 1 97 ? 9.945 38.125 15.297 1 98.62 97 VAL B C 1
ATOM 4394 O O . VAL B 1 97 ? 9.305 37.219 14.773 1 98.62 97 VAL B O 1
ATOM 4397 N N . GLN B 1 98 ? 9.516 38.781 16.344 1 98.62 98 GLN B N 1
ATOM 4398 C CA . GLN B 1 98 ? 8.117 38.656 16.75 1 98.62 98 GLN B CA 1
ATOM 4399 C C . GLN B 1 98 ? 7.195 39.312 15.711 1 98.62 98 GLN B C 1
ATOM 4401 O O . GLN B 1 98 ? 7.324 40.5 15.406 1 98.62 98 GLN B O 1
ATOM 4406 N N . ILE B 1 99 ? 6.156 38.562 15.25 1 98.56 99 ILE B N 1
ATOM 4407 C CA . ILE B 1 99 ? 5.461 39.125 14.094 1 98.56 99 ILE B CA 1
ATOM 4408 C C . ILE B 1 99 ? 4 39.406 14.453 1 98.56 99 ILE B C 1
ATOM 4410 O O . ILE B 1 99 ? 3.234 39.906 13.625 1 98.56 99 ILE B O 1
ATOM 4414 N N . THR B 1 100 ? 3.531 39.031 15.617 1 98 100 THR B N 1
ATOM 4415 C CA . THR B 1 100 ? 2.207 39.438 16.094 1 98 100 THR B CA 1
ATOM 4416 C C . THR B 1 100 ? 2.303 40.125 17.453 1 98 100 THR B C 1
ATOM 4418 O O . THR B 1 100 ? 3.303 39.969 18.156 1 98 100 THR B O 1
ATOM 4421 N N . GLU B 1 101 ? 1.358 40.844 17.75 1 96.88 101 GLU B N 1
ATOM 4422 C CA . GLU B 1 101 ? 1.126 41.5 19.047 1 96.88 101 GLU B CA 1
ATOM 4423 C C . GLU B 1 101 ? -0.363 41.531 19.375 1 96.88 101 GLU B C 1
ATOM 4425 O O . GLU B 1 101 ? -1.168 42.031 18.578 1 96.88 101 GLU B O 1
ATOM 4430 N N . GLY B 1 102 ? -0.689 41 20.516 1 93.75 102 GLY B N 1
ATOM 4431 C CA . GLY B 1 102 ? -2.082 41 20.938 1 93.75 102 GLY B CA 1
ATOM 4432 C C . GLY B 1 102 ? -2.717 39.625 20.844 1 93.75 102 GLY B C 1
ATOM 4433 O O . GLY B 1 102 ? -3.928 39.469 21.016 1 93.75 102 GLY B O 1
ATOM 4434 N N . GLY B 1 103 ? -1.969 38.688 20.5 1 94.19 103 GLY B N 1
ATOM 4435 C CA . GLY B 1 103 ? -2.439 37.312 20.484 1 94.19 103 GLY B CA 1
ATOM 4436 C C . GLY B 1 103 ? -3.244 36.969 19.25 1 94.19 103 GLY B C 1
ATOM 4437 O O . GLY B 1 103 ? -3.426 37.812 18.359 1 94.19 103 GLY B O 1
ATOM 4438 N N . PHE B 1 104 ? -3.68 35.75 19.172 1 95.44 104 PHE B N 1
ATOM 4439 C CA . PHE B 1 104 ? -4.52 35.219 18.094 1 95.44 104 PHE B CA 1
ATOM 4440 C C . PHE B 1 104 ? -5.199 33.938 18.516 1 95.44 104 PHE B C 1
ATOM 4442 O O . PHE B 1 104 ? -4.871 33.375 19.547 1 95.44 104 PHE B O 1
ATOM 4449 N N . VAL B 1 105 ? -6.164 33.531 17.734 1 94.25 105 VAL B N 1
ATOM 4450 C CA . VAL B 1 105 ? -6.883 32.281 17.953 1 94.25 105 VAL B CA 1
ATOM 4451 C C . VAL B 1 105 ? -6.75 31.391 16.734 1 94.25 105 VAL B C 1
ATOM 4453 O O . VAL B 1 105 ? -6.852 31.844 15.594 1 94.25 105 VAL B O 1
ATOM 4456 N N . GLY B 1 106 ? -6.402 30.141 17.031 1 95.5 106 GLY B N 1
ATOM 4457 C CA . GLY B 1 106 ? -6.48 29.141 15.984 1 95.5 106 GLY B CA 1
ATOM 4458 C C . GLY B 1 106 ? -5.25 29.109 15.094 1 95.5 106 GLY B C 1
ATOM 4459 O O . GLY B 1 106 ? -4.137 29.344 15.562 1 95.5 106 GLY B O 1
ATOM 4460 N N . THR B 1 107 ? -5.465 28.688 13.836 1 97.44 107 THR B N 1
ATOM 4461 C CA . THR B 1 107 ? -4.387 28.438 12.883 1 97.44 107 THR B CA 1
ATOM 4462 C C . THR B 1 107 ? -3.934 29.75 12.227 1 97.44 107 THR B C 1
ATOM 4464 O O . THR B 1 107 ? -4.734 30.438 11.602 1 97.44 107 THR B O 1
ATOM 4467 N N . PRO B 1 108 ? -2.639 30.125 12.344 1 98.38 108 PRO B N 1
ATOM 4468 C CA . PRO B 1 108 ? -2.145 31.25 11.539 1 98.38 108 PRO B CA 1
ATOM 4469 C C . PRO B 1 108 ? -2.066 30.922 10.047 1 98.38 108 PRO B C 1
ATOM 4471 O O . PRO B 1 108 ? -1.734 29.781 9.68 1 98.38 108 PRO B O 1
ATOM 4474 N N . LEU B 1 109 ? -2.379 31.891 9.219 1 98.75 109 LEU B N 1
ATOM 4475 C CA . LEU B 1 109 ? -2.428 31.672 7.777 1 98.75 109 LEU B CA 1
ATOM 4476 C C . LEU B 1 109 ? -1.376 32.5 7.059 1 98.75 109 LEU B C 1
ATOM 4478 O O . LEU B 1 109 ? -1.55 33.719 6.891 1 98.75 109 LEU B O 1
ATOM 4482 N N . ILE B 1 110 ? -0.348 31.812 6.672 1 98.81 110 ILE B N 1
ATOM 4483 C CA . ILE B 1 110 ? 0.663 32.5 5.871 1 98.81 110 ILE B CA 1
ATOM 4484 C C . ILE B 1 110 ? 0.16 32.656 4.441 1 98.81 110 ILE B C 1
ATOM 4486 O O . ILE B 1 110 ? -0.395 31.734 3.855 1 98.81 110 ILE B O 1
ATOM 4490 N N . GLY B 1 111 ? 0.357 33.875 3.902 1 98.56 111 GLY B N 1
ATOM 4491 C CA . GLY B 1 111 ? -0.002 34.062 2.508 1 98.56 111 GLY B CA 1
ATOM 4492 C C . GLY B 1 111 ? 0.71 33.125 1.559 1 98.56 111 GLY B C 1
ATOM 4493 O O . GLY B 1 111 ? 1.891 32.812 1.746 1 98.56 111 GLY B O 1
ATOM 4494 N N . TRP B 1 112 ? -0.048 32.719 0.523 1 97.31 112 TRP B N 1
ATOM 4495 C CA . TRP B 1 112 ? 0.529 31.828 -0.469 1 97.31 112 TRP B CA 1
ATOM 4496 C C . TRP B 1 112 ? 1.498 32.562 -1.381 1 97.31 112 TRP B C 1
ATOM 4498 O O . TRP B 1 112 ? 2.549 32.031 -1.749 1 97.31 112 TRP B O 1
ATOM 4508 N N . SER B 1 113 ? 1.113 33.719 -1.765 1 96.5 113 SER B N 1
ATOM 4509 C CA . SER B 1 113 ? 1.873 34.438 -2.768 1 96.5 113 SER B CA 1
ATOM 4510 C C . SER B 1 113 ? 2.168 35.875 -2.303 1 96.5 113 SER B C 1
ATOM 4512 O O . SER B 1 113 ? 2.75 36.656 -3.045 1 96.5 113 SER B O 1
ATOM 4514 N N . SER B 1 114 ? 1.742 36.188 -1.135 1 98 114 SER B N 1
ATOM 4515 C CA . SER B 1 114 ? 1.963 37.531 -0.596 1 98 114 SER B CA 1
ATOM 4516 C C . SER B 1 114 ? 2.76 37.469 0.703 1 98 114 SER B C 1
ATOM 4518 O O . SER B 1 114 ? 2.766 36.469 1.395 1 98 114 SER B O 1
ATOM 4520 N N . MET B 1 115 ? 3.41 38.562 0.992 1 98.56 115 MET B N 1
ATOM 4521 C CA . MET B 1 115 ? 4.164 38.688 2.236 1 98.56 115 MET B CA 1
ATOM 4522 C C . MET B 1 115 ? 3.27 39.156 3.375 1 98.56 115 MET B C 1
ATOM 4524 O O . MET B 1 115 ? 3.602 40.125 4.066 1 98.56 115 MET B O 1
ATOM 4528 N N . HIS B 1 116 ? 2.174 38.438 3.553 1 98.75 116 HIS B N 1
ATOM 4529 C CA . HIS B 1 116 ? 1.209 38.688 4.617 1 98.75 116 HIS B CA 1
ATOM 4530 C C . HIS B 1 116 ? 0.967 37.438 5.441 1 98.75 116 HIS B C 1
ATOM 4532 O O . HIS B 1 116 ? 1.221 36.312 4.973 1 98.75 116 HIS B O 1
ATOM 4538 N N . ILE B 1 117 ? 0.6 37.656 6.648 1 98.81 117 ILE B N 1
ATOM 4539 C CA . ILE B 1 117 ? 0.022 36.594 7.469 1 98.81 117 ILE B CA 1
ATOM 4540 C C . ILE B 1 117 ? -1.335 37.062 8.008 1 98.81 117 ILE B C 1
ATOM 4542 O O . ILE B 1 117 ? -1.555 38.25 8.242 1 98.81 117 ILE B O 1
ATOM 4546 N N . TYR B 1 118 ? -2.264 36.156 8.078 1 98.75 118 TYR B N 1
ATOM 4547 C CA . TYR B 1 118 ? -3.611 36.406 8.578 1 98.75 118 TYR B CA 1
ATOM 4548 C C . TYR B 1 118 ? -3.863 35.625 9.875 1 98.75 118 TYR B C 1
ATOM 4550 O O . TYR B 1 118 ? -3.502 34.469 10 1 98.75 118 TYR B O 1
ATOM 4558 N N . VAL B 1 119 ? -4.445 36.312 10.852 1 98.38 119 VAL B N 1
ATOM 4559 C CA . VAL B 1 119 ? -4.809 35.656 12.102 1 98.38 119 VAL B CA 1
ATOM 4560 C C . VAL B 1 119 ? -6.219 36.094 12.516 1 98.38 119 VAL B C 1
ATOM 4562 O O . VAL B 1 119 ? -6.758 37.062 11.992 1 98.38 119 VAL B O 1
ATOM 4565 N N . MET B 1 120 ? -6.75 35.312 13.336 1 97.69 120 MET B N 1
ATOM 4566 C CA . MET B 1 120 ? -8.039 35.625 13.953 1 97.69 120 MET B CA 1
ATOM 4567 C C . MET B 1 120 ? -7.852 36.062 15.398 1 97.69 120 MET B C 1
ATOM 4569 O O . MET B 1 120 ? -7.031 35.5 16.125 1 97.69 120 MET B O 1
ATOM 4573 N N . ARG B 1 121 ? -8.57 37.125 15.805 1 96 121 ARG B N 1
ATOM 4574 C CA . ARG B 1 121 ? -8.531 37.625 17.172 1 96 121 ARG B CA 1
ATOM 4575 C C . ARG B 1 121 ? -9.93 37.969 17.656 1 96 121 ARG B C 1
ATOM 4577 O O . ARG B 1 121 ? -10.758 38.469 16.906 1 96 121 ARG B O 1
ATOM 4584 N N . ARG B 1 122 ? -10.07 37.75 18.891 1 94.38 122 ARG B N 1
ATOM 4585 C CA . ARG B 1 122 ? -11.352 38.125 19.484 1 94.38 122 ARG B CA 1
ATOM 4586 C C . ARG B 1 122 ? -11.578 39.625 19.406 1 94.38 122 ARG B C 1
ATOM 4588 O O . ARG B 1 122 ? -10.656 40.406 19.641 1 94.38 122 ARG B O 1
ATOM 4595 N N . ALA B 1 123 ? -12.789 39.969 19.016 1 91.88 123 ALA B N 1
ATOM 4596 C CA . ALA B 1 123 ? -13.125 41.375 18.906 1 91.88 123 ALA B CA 1
ATOM 4597 C C . ALA B 1 123 ? -13.234 42.031 20.281 1 91.88 123 ALA B C 1
ATOM 4599 O O . ALA B 1 123 ? -13.055 43.25 20.422 1 91.88 123 ALA B O 1
ATOM 4600 N N . ALA B 1 124 ? -13.602 41.25 21.172 1 85.06 124 ALA B N 1
ATOM 4601 C CA . ALA B 1 124 ? -13.711 41.688 22.562 1 85.06 124 ALA B CA 1
ATOM 4602 C C . ALA B 1 124 ? -13.336 40.562 23.516 1 85.06 124 ALA B C 1
ATOM 4604 O O . ALA B 1 124 ? -13.344 39.375 23.141 1 85.06 124 ALA B O 1
ATOM 4605 N N . PRO B 1 125 ? -12.805 40.969 24.672 1 77.5 125 PRO B N 1
ATOM 4606 C CA . PRO B 1 125 ? -12.492 39.906 25.625 1 77.5 125 PRO B CA 1
ATOM 4607 C C . PRO B 1 125 ? -13.68 39 25.891 1 77.5 125 PRO B C 1
ATOM 4609 O O . PRO B 1 125 ? -14.828 39.438 25.875 1 77.5 125 PRO B O 1
ATOM 4612 N N . GLN B 1 126 ? -13.336 37.75 25.984 1 68.31 126 GLN B N 1
ATOM 4613 C CA . GLN B 1 126 ? -14.391 36.75 26.234 1 68.31 126 GLN B CA 1
ATOM 4614 C C . GLN B 1 126 ? -15.047 37 27.594 1 68.31 126 GLN B C 1
ATOM 4616 O O . GLN B 1 126 ? -14.359 37.094 28.609 1 68.31 126 GLN B O 1
ATOM 4621 N N . GLN B 1 127 ? -16.266 37.219 27.625 1 58.34 127 GLN B N 1
ATOM 4622 C CA . GLN B 1 127 ? -16.984 37.531 28.859 1 58.34 127 GLN B CA 1
ATOM 4623 C C . GLN B 1 127 ? -17.297 36.25 29.656 1 58.34 127 GLN B C 1
ATOM 4625 O O . GLN B 1 127 ? -17.25 36.25 30.891 1 58.34 127 GLN B O 1
ATOM 4630 N N . SER B 1 128 ? -17.703 35.125 29.047 1 61.94 128 SER B N 1
ATOM 4631 C CA . SER B 1 128 ? -18 33.875 29.703 1 61.94 128 SER B CA 1
ATOM 4632 C C . SER B 1 128 ? -17.516 32.688 28.875 1 61.94 128 SER B C 1
ATOM 4634 O O . SER B 1 128 ? -17.344 32.812 27.656 1 61.94 128 SER B O 1
ATOM 4636 N N . ARG B 1 129 ? -17.375 31.719 29.672 1 61.78 129 ARG B N 1
ATOM 4637 C CA . ARG B 1 129 ? -16.953 30.453 29.062 1 61.78 129 ARG B CA 1
ATOM 4638 C C . ARG B 1 129 ? -18.047 29.906 28.141 1 61.78 129 ARG B C 1
ATOM 4640 O O . ARG B 1 129 ? -19.219 29.891 28.516 1 61.78 129 ARG B O 1
ATOM 4647 N N . GLY B 1 130 ? -17.703 29.766 26.984 1 64.69 130 GLY B N 1
ATOM 4648 C CA . GLY B 1 130 ? -18.656 29.094 26.109 1 64.69 130 GLY B CA 1
ATOM 4649 C C . GLY B 1 130 ? -19.375 30.031 25.172 1 64.69 130 GLY B C 1
ATOM 4650 O O . GLY B 1 130 ? -20.047 29.578 24.234 1 64.69 130 GLY B O 1
ATOM 4651 N N . GLN B 1 131 ? -19.297 31.266 25.531 1 72.12 131 GLN B N 1
ATOM 4652 C CA . GLN B 1 131 ? -20.016 32.188 24.688 1 72.12 131 GLN B CA 1
ATOM 4653 C C . GLN B 1 131 ? -19.203 32.531 23.438 1 72.12 131 GLN B C 1
ATOM 4655 O O . GLN B 1 131 ? -18 32.812 23.531 1 72.12 131 GLN B O 1
ATOM 4660 N N . ASN B 1 132 ? -19.953 32.438 22.312 1 82.88 132 ASN B N 1
ATOM 4661 C CA . ASN B 1 132 ? -19.344 32.844 21.047 1 82.88 132 ASN B CA 1
ATOM 4662 C C . ASN B 1 132 ? -19.047 34.344 21.031 1 82.88 132 ASN B C 1
ATOM 4664 O O . ASN B 1 132 ? -19.859 35.156 21.516 1 82.88 132 ASN B O 1
ATOM 4668 N N . THR B 1 133 ? -17.844 34.625 20.641 1 89.06 133 THR B N 1
ATOM 4669 C CA . THR B 1 133 ? -17.453 36.031 20.484 1 89.06 133 THR B CA 1
ATOM 4670 C C . THR B 1 133 ? -17.203 36.375 19.016 1 89.06 133 THR B C 1
ATOM 4672 O O . THR B 1 133 ? -16.891 35.469 18.219 1 89.06 133 THR B O 1
ATOM 4675 N N . ALA B 1 134 ? -17.484 37.625 18.781 1 95.25 134 ALA B N 1
ATOM 4676 C CA . ALA B 1 134 ? -17.125 38.094 17.453 1 95.25 134 ALA B CA 1
ATOM 4677 C C . ALA B 1 134 ? -15.625 37.969 17.219 1 95.25 134 ALA B C 1
ATOM 4679 O O . ALA B 1 134 ? -14.836 38.156 18.156 1 95.25 134 ALA B O 1
ATOM 4680 N N . MET B 1 135 ? -15.289 37.656 15.969 1 96.94 135 MET B N 1
ATOM 4681 C CA . MET B 1 135 ? -13.883 37.438 15.648 1 96.94 135 MET B CA 1
ATOM 4682 C C . MET B 1 135 ? -13.414 38.375 14.555 1 96.94 135 MET B C 1
ATOM 4684 O O . MET B 1 135 ? -14.055 38.5 13.508 1 96.94 135 MET B O 1
ATOM 4688 N N . ASN B 1 136 ? -12.297 39.062 14.828 1 97.31 136 ASN B N 1
ATOM 4689 C CA . ASN B 1 136 ? -11.664 39.875 13.805 1 97.31 136 ASN B CA 1
ATOM 4690 C C . ASN B 1 136 ? -10.664 39.094 12.977 1 97.31 136 ASN B C 1
ATOM 4692 O O . ASN B 1 136 ? -9.93 38.25 13.516 1 97.31 136 ASN B O 1
ATOM 4696 N N . ILE B 1 137 ? -10.703 39.344 11.672 1 98.25 137 ILE B N 1
ATOM 4697 C CA . ILE B 1 137 ? -9.633 38.844 10.805 1 98.25 137 ILE B CA 1
ATOM 4698 C C . ILE B 1 137 ? -8.594 39.938 10.594 1 98.25 137 ILE B C 1
ATOM 4700 O O . ILE B 1 137 ? -8.914 41 10.07 1 98.25 137 ILE B O 1
ATOM 4704 N N . ILE B 1 138 ? -7.367 39.625 10.969 1 98.19 138 ILE B N 1
ATOM 4705 C CA . ILE B 1 138 ? -6.293 40.625 10.93 1 98.19 138 ILE B CA 1
ATOM 4706 C C . ILE B 1 138 ? -5.258 40.219 9.883 1 98.19 138 ILE B C 1
ATOM 4708 O O . ILE B 1 138 ? -4.82 39.062 9.844 1 98.19 138 ILE B O 1
ATOM 4712 N N . LYS B 1 139 ? -4.93 41.094 9.055 1 98.75 139 LYS B N 1
ATOM 4713 C CA . LYS B 1 139 ? -3.824 40.938 8.109 1 98.75 139 LYS B CA 1
ATOM 4714 C C . LYS B 1 139 ? -2.59 41.719 8.594 1 98.75 139 LYS B C 1
ATOM 4716 O O . LYS B 1 139 ? -2.678 42.875 8.961 1 98.75 139 LYS B O 1
ATOM 4721 N N . ILE B 1 140 ? -1.482 41.062 8.641 1 98.81 140 ILE B N 1
ATOM 4722 C CA . ILE B 1 140 ? -0.227 41.688 9.039 1 98.81 140 ILE B CA 1
ATOM 4723 C C . ILE B 1 140 ? 0.719 41.781 7.844 1 98.81 140 ILE B C 1
ATOM 4725 O O . ILE B 1 140 ? 0.958 40.781 7.172 1 98.81 140 ILE B O 1
ATOM 4729 N N . ASP B 1 141 ? 1.273 42.938 7.605 1 98.75 141 ASP B N 1
ATOM 4730 C CA . ASP B 1 141 ? 2.236 43.156 6.535 1 98.75 141 ASP B CA 1
ATOM 4731 C C . ASP B 1 141 ? 3.645 42.781 6.965 1 98.75 141 ASP B C 1
ATOM 4733 O O . ASP B 1 141 ? 4.355 43.562 7.594 1 98.75 141 ASP B O 1
ATOM 4737 N N . LEU B 1 142 ? 4.078 41.656 6.488 1 98.81 142 LEU B N 1
ATOM 4738 C CA . LEU B 1 142 ? 5.359 41.094 6.926 1 98.81 142 LEU B CA 1
ATOM 4739 C C . LEU B 1 142 ? 6.516 41.844 6.25 1 98.81 142 LEU B C 1
ATOM 4741 O O . LEU B 1 142 ? 7.57 42.031 6.859 1 98.81 142 LEU B O 1
ATOM 4745 N N . ASP B 1 143 ? 6.281 42.188 5.031 1 98.25 143 ASP B N 1
ATOM 4746 C CA . ASP B 1 143 ? 7.336 42.906 4.305 1 98.25 143 ASP B CA 1
ATOM 4747 C C . ASP B 1 143 ? 7.707 44.188 4.996 1 98.25 143 ASP B C 1
ATOM 4749 O O . ASP B 1 143 ? 8.883 44.469 5.27 1 98.25 143 ASP B O 1
ATOM 4753 N N . MET B 1 144 ? 6.727 44.969 5.273 1 98.31 144 MET B N 1
ATOM 4754 C CA . MET B 1 144 ? 6.949 46.219 5.961 1 98.31 144 MET B CA 1
ATOM 4755 C C . MET B 1 144 ? 7.535 46 7.352 1 98.31 144 MET B C 1
ATOM 4757 O O . MET B 1 144 ? 8.469 46.688 7.758 1 98.31 144 MET B O 1
ATOM 4761 N N . LEU B 1 145 ? 6.992 45.062 8.031 1 98.69 145 LEU B N 1
ATOM 4762 C CA . LEU B 1 145 ? 7.43 44.75 9.391 1 98.69 145 LEU B CA 1
ATOM 4763 C C . LEU B 1 145 ? 8.898 44.344 9.422 1 98.69 145 LEU B C 1
ATOM 4765 O O . LEU B 1 145 ? 9.672 44.844 10.25 1 98.69 145 LEU B O 1
ATOM 4769 N N . PHE B 1 146 ? 9.289 43.469 8.547 1 98.38 146 PHE B N 1
ATOM 4770 C CA . PHE B 1 146 ? 10.664 42.969 8.516 1 98.38 146 PHE B CA 1
ATOM 4771 C C . PHE B 1 146 ? 11.625 44.094 8.164 1 98.38 146 PHE B C 1
ATOM 4773 O O . PHE B 1 146 ? 12.719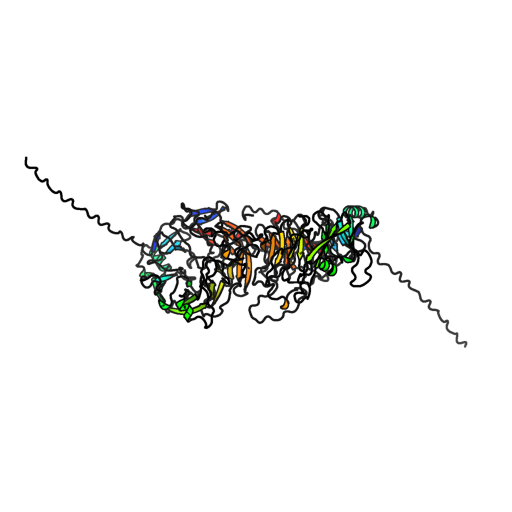 44.219 8.734 1 98.38 146 PHE B O 1
ATOM 4780 N N . ARG B 1 147 ? 11.242 44.938 7.25 1 97.69 147 ARG B N 1
ATOM 4781 C CA . ARG B 1 147 ? 12.078 46.094 6.867 1 97.69 147 ARG B CA 1
ATOM 4782 C C . ARG B 1 147 ? 12.281 47.031 8.039 1 97.69 147 ARG B C 1
ATOM 4784 O O . ARG B 1 147 ? 13.414 47.438 8.336 1 97.69 147 ARG B O 1
ATOM 4791 N N . ASP B 1 148 ? 11.211 47.406 8.68 1 98.25 148 ASP B N 1
ATOM 4792 C CA . ASP B 1 148 ? 11.297 48.312 9.805 1 98.25 148 ASP B CA 1
ATOM 4793 C C . ASP B 1 148 ? 12.062 47.688 10.969 1 98.25 148 ASP B C 1
ATOM 4795 O O . ASP B 1 148 ? 12.844 48.375 11.641 1 98.25 148 ASP B O 1
ATOM 4799 N N . SER B 1 149 ? 11.805 46.438 11.18 1 97.75 149 SER B N 1
ATOM 4800 C CA . SER B 1 149 ? 12.516 45.719 12.234 1 97.75 149 SER B CA 1
ATOM 4801 C C . SER B 1 149 ? 14.023 45.719 11.977 1 97.75 149 SER B C 1
ATOM 4803 O O . SER B 1 149 ? 14.812 45.906 12.898 1 97.75 149 SER B O 1
ATOM 4805 N N . GLU B 1 150 ? 14.414 45.469 10.828 1 96.75 150 GLU B N 1
ATOM 4806 C CA . GLU B 1 150 ? 15.82 45.438 10.453 1 96.75 150 GLU B CA 1
ATOM 4807 C C . GLU B 1 150 ? 16.5 46.781 10.688 1 96.75 150 GLU B C 1
ATOM 4809 O O . GLU B 1 150 ? 17.656 46.844 11.109 1 96.75 150 GLU B O 1
ATOM 4814 N N . LYS B 1 151 ? 15.781 47.812 10.516 1 97.12 151 LYS B N 1
ATOM 4815 C CA . LYS B 1 151 ? 16.312 49.156 10.648 1 97.12 151 LYS B CA 1
ATOM 4816 C C . LYS B 1 151 ? 16.219 49.656 12.086 1 97.12 151 LYS B C 1
ATOM 4818 O O . LYS B 1 151 ? 16.734 50.75 12.414 1 97.12 151 LYS B O 1
ATOM 4823 N N . GLY B 1 152 ? 15.523 48.969 12.883 1 95.38 152 GLY B N 1
ATOM 4824 C CA . GLY B 1 152 ? 15.297 49.406 14.25 1 95.38 152 GLY B CA 1
ATOM 4825 C C . GLY B 1 152 ? 14.289 50.562 14.336 1 95.38 152 GLY B C 1
ATOM 4826 O O . GLY B 1 152 ? 14.352 51.375 15.258 1 95.38 152 GLY B O 1
ATOM 4827 N N . GLN B 1 153 ? 13.438 50.688 13.383 1 96 153 GLN B N 1
ATOM 4828 C CA . GLN B 1 153 ? 12.445 51.75 13.305 1 96 153 GLN B CA 1
ATOM 4829 C C . GLN B 1 153 ? 11.031 51.188 13.406 1 96 153 GLN B C 1
ATOM 4831 O O . GLN B 1 153 ? 10.18 51.469 12.555 1 96 153 GLN B O 1
ATOM 4836 N N . ILE B 1 154 ? 10.773 50.469 14.43 1 97 154 ILE B N 1
ATOM 4837 C CA . ILE B 1 154 ? 9.492 49.812 14.578 1 97 154 ILE B CA 1
ATOM 4838 C C . ILE B 1 154 ? 8.406 50.812 14.922 1 97 154 ILE B C 1
ATOM 4840 O O . ILE B 1 154 ? 8.625 51.719 15.75 1 97 154 ILE B O 1
ATOM 4844 N N . GLN B 1 155 ? 7.324 50.719 14.305 1 96.56 155 GLN B N 1
ATOM 4845 C CA . GLN B 1 155 ? 6.141 51.531 14.547 1 96.56 155 GLN B CA 1
ATOM 4846 C C . GLN B 1 155 ? 5.121 50.781 15.398 1 96.56 155 GLN B C 1
ATOM 4848 O O . GLN B 1 155 ? 5.285 49.562 15.664 1 96.56 155 GLN B O 1
ATOM 4853 N N . PRO B 1 156 ? 4.129 51.531 15.867 1 95.94 156 PRO B N 1
ATOM 4854 C CA . PRO B 1 156 ? 3.055 50.812 16.562 1 95.94 156 PRO B CA 1
ATOM 4855 C C . PRO B 1 156 ? 2.385 49.75 15.695 1 95.94 156 PRO B C 1
ATOM 4857 O O . PRO B 1 156 ? 2.375 49.875 14.469 1 95.94 156 PRO B O 1
ATOM 4860 N N . LYS B 1 157 ? 1.852 48.719 16.281 1 95.88 157 LYS B N 1
ATOM 4861 C CA . LYS B 1 157 ? 1.352 47.562 15.578 1 95.88 157 LYS B CA 1
ATOM 4862 C C . LYS B 1 157 ? 0.299 47.938 14.539 1 95.88 157 LYS B C 1
ATOM 4864 O O . LYS B 1 157 ? 0.172 47.281 13.508 1 95.88 157 LYS B O 1
ATOM 4869 N N . GLU B 1 158 ? -0.437 49.062 14.781 1 96.12 158 GLU B N 1
ATOM 4870 C CA . GLU B 1 158 ? -1.506 49.5 13.883 1 96.12 158 GLU B CA 1
ATOM 4871 C C . GLU B 1 158 ? -0.964 49.844 12.5 1 96.12 158 GLU B C 1
ATOM 4873 O O . GLU B 1 158 ? -1.712 49.844 11.516 1 96.12 158 GLU B O 1
ATOM 4878 N N . ASN B 1 159 ? 0.313 50.125 12.469 1 97.31 159 ASN B N 1
ATOM 4879 C CA . ASN B 1 159 ? 0.923 50.438 11.18 1 97.31 159 ASN B CA 1
ATOM 4880 C C . ASN B 1 159 ? 1.175 49.188 10.344 1 97.31 159 ASN B C 1
ATOM 4882 O O . ASN B 1 159 ? 1.416 49.281 9.141 1 97.31 159 ASN B O 1
ATOM 4886 N N . TYR B 1 160 ? 1.122 48.031 10.93 1 98.44 160 TYR B N 1
ATOM 4887 C CA . TYR B 1 160 ? 1.437 46.781 10.234 1 98.44 160 TYR B CA 1
ATOM 4888 C C . TYR B 1 160 ? 0.189 45.938 10.055 1 98.44 160 TYR B C 1
ATOM 4890 O O . TYR B 1 160 ? 0.189 44.969 9.273 1 98.44 160 TYR B O 1
ATOM 4898 N N . GLU B 1 161 ? -0.866 46.281 10.82 1 97.81 161 GLU B N 1
ATOM 4899 C CA . GLU B 1 161 ? -2.059 45.438 10.875 1 97.81 161 GLU B CA 1
ATOM 4900 C C . GLU B 1 161 ? -3.242 46.125 10.195 1 97.81 161 GLU B C 1
ATOM 4902 O O . GLU B 1 161 ? -3.414 47.344 10.297 1 97.81 161 GLU B O 1
ATOM 4907 N N . ASP B 1 162 ? -3.969 45.344 9.469 1 97.88 162 ASP B N 1
ATOM 4908 C CA . ASP B 1 162 ? -5.277 45.719 8.961 1 97.88 162 ASP B CA 1
ATOM 4909 C C . ASP B 1 162 ? -6.367 44.75 9.43 1 97.88 162 ASP B C 1
ATOM 4911 O O . ASP B 1 162 ? -6.199 43.531 9.352 1 97.88 162 ASP B O 1
ATOM 4915 N N . ILE B 1 163 ? -7.387 45.312 9.984 1 97.5 163 ILE B N 1
ATOM 4916 C CA . ILE B 1 163 ? -8.57 44.5 10.25 1 97.5 163 ILE B CA 1
ATOM 4917 C C . ILE B 1 163 ? -9.406 44.375 8.977 1 97.5 163 ILE B C 1
ATOM 4919 O O . ILE B 1 163 ? -9.961 45.375 8.5 1 97.5 163 ILE B O 1
ATOM 4923 N N . LEU B 1 164 ? -9.578 43.219 8.469 1 98.06 164 LEU B N 1
ATOM 4924 C CA . LEU B 1 164 ? -10.188 43 7.164 1 98.06 164 LEU B CA 1
ATOM 4925 C C . LEU B 1 164 ? -11.688 42.75 7.301 1 98.06 164 LEU B C 1
ATOM 4927 O O . LEU B 1 164 ? -12.445 42.938 6.34 1 98.06 164 LEU B O 1
ATOM 4931 N N . GLY B 1 165 ? -12.07 42.281 8.438 1 97.38 165 GLY B N 1
ATOM 4932 C CA . GLY B 1 165 ? -13.477 42 8.711 1 97.38 165 GLY B CA 1
ATOM 4933 C C . GLY B 1 165 ? -13.703 41.375 10.078 1 97.38 165 GLY B C 1
ATOM 4934 O O . GLY B 1 165 ? -12.75 41 10.758 1 97.38 165 GLY B O 1
ATOM 4935 N N . GLN B 1 166 ? -14.945 41.438 10.422 1 97.44 166 GLN B N 1
ATOM 4936 C CA . GLN B 1 166 ? -15.375 40.844 11.688 1 97.44 166 GLN B CA 1
ATOM 4937 C C . GLN B 1 166 ? -16.469 39.812 11.461 1 97.44 166 GLN B C 1
ATOM 4939 O O . GLN B 1 166 ? -17.469 40.094 10.82 1 97.44 166 GLN B O 1
ATOM 4944 N N . ILE B 1 167 ? -16.25 38.625 11.938 1 97.56 167 ILE B N 1
ATOM 4945 C CA . ILE B 1 167 ? -17.25 37.562 11.891 1 97.56 167 ILE B CA 1
ATOM 4946 C C . ILE B 1 167 ? -18.172 37.688 13.109 1 97.56 167 ILE B C 1
ATOM 4948 O O . ILE B 1 167 ? -17.703 37.594 14.25 1 97.56 167 ILE B O 1
ATOM 4952 N N . PRO B 1 168 ? -19.438 37.781 12.891 1 96 168 PRO B N 1
ATOM 4953 C CA . PRO B 1 168 ? -20.359 37.969 14.023 1 96 168 PRO B CA 1
ATOM 4954 C C . PRO B 1 168 ? -20.328 36.781 14.984 1 96 168 PRO B C 1
ATOM 4956 O O . PRO B 1 168 ? -20.109 35.625 14.562 1 96 168 PRO B O 1
ATOM 4959 N N . SER B 1 169 ? -20.656 37.062 16.188 1 94.38 169 SER B N 1
ATOM 4960 C CA . SER B 1 169 ? -20.641 36.062 17.234 1 94.38 169 SER B CA 1
ATOM 4961 C C . SER B 1 169 ? -21.656 34.938 16.938 1 94.38 169 SER B C 1
ATOM 4963 O O . SER B 1 169 ? -21.469 33.812 17.328 1 94.38 169 SER B O 1
ATOM 4965 N N . THR B 1 170 ? -22.703 35.281 16.203 1 94.44 170 THR B N 1
ATOM 4966 C CA . THR B 1 170 ? -23.766 34.312 15.922 1 94.44 170 THR B CA 1
ATOM 4967 C C . THR B 1 170 ? -23.25 33.188 15.047 1 94.44 170 THR B C 1
ATOM 4969 O O . THR B 1 170 ? -23.797 32.062 15.07 1 94.44 170 THR B O 1
ATOM 4972 N N . ILE B 1 171 ? -22.188 33.406 14.344 1 96.31 171 ILE B N 1
ATOM 4973 C CA . ILE B 1 171 ? -21.625 32.406 13.445 1 96.31 171 ILE B CA 1
ATOM 4974 C C . ILE B 1 171 ? -20.766 31.422 14.242 1 96.31 171 ILE B C 1
ATOM 4976 O O . ILE B 1 171 ? -20.688 30.234 13.906 1 96.31 171 ILE B O 1
ATOM 4980 N N . GLY B 1 172 ? -20.203 31.938 15.344 1 94.62 172 GLY B N 1
ATOM 4981 C CA . GLY B 1 172 ? -19.359 31.109 16.188 1 94.62 172 GLY B CA 1
ATOM 4982 C C . GLY B 1 172 ? -18.125 30.609 15.461 1 94.62 172 GLY B C 1
ATOM 4983 O O . GLY B 1 172 ? -17.844 29.406 15.461 1 94.62 172 GLY B O 1
ATOM 4984 N N . ALA B 1 173 ? -17.406 31.469 14.867 1 89.5 173 ALA B N 1
ATOM 4985 C CA . ALA B 1 173 ? -16.203 31.125 14.117 1 89.5 173 ALA B CA 1
ATOM 4986 C C . ALA B 1 173 ? -15.125 30.547 15.031 1 89.5 173 ALA B C 1
ATOM 4988 O O . ALA B 1 173 ? -14.852 31.094 16.109 1 89.5 173 ALA B O 1
ATOM 4989 N N . HIS B 1 174 ? -14.578 29.406 14.625 1 86.06 174 HIS B N 1
ATOM 4990 C CA . HIS B 1 174 ? -13.5 28.703 15.312 1 86.06 174 HIS B CA 1
ATOM 4991 C C . HIS B 1 174 ? -12.18 28.859 14.578 1 86.06 174 HIS B C 1
ATOM 4993 O O . HIS B 1 174 ? -12.156 29.266 13.414 1 86.06 174 HIS B O 1
ATOM 4999 N N . GLY B 1 175 ? -11.102 28.5 15.297 1 90 175 GLY B N 1
ATOM 5000 C CA . GLY B 1 175 ? -9.742 28.734 14.844 1 90 175 GLY B CA 1
ATOM 5001 C C . GLY B 1 175 ? -9.266 27.719 13.828 1 90 175 GLY B C 1
ATOM 5002 O O . GLY B 1 175 ? -8.109 27.766 13.398 1 90 175 GLY B O 1
ATOM 5003 N N . ASP B 1 176 ? -10.07 26.766 13.398 1 96.69 176 ASP B N 1
ATOM 5004 C CA . ASP B 1 176 ? -9.766 25.891 12.266 1 96.69 176 ASP B CA 1
ATOM 5005 C C . ASP B 1 176 ? -10.039 26.594 10.945 1 96.69 176 ASP B C 1
ATOM 5007 O O . ASP B 1 176 ? -11.188 26.656 10.484 1 96.69 176 ASP B O 1
ATOM 5011 N N . MET B 1 177 ? -8.953 27.188 10.375 1 98.19 177 MET B N 1
ATOM 5012 C CA . MET B 1 177 ? -9.078 28.094 9.227 1 98.19 177 MET B CA 1
ATOM 5013 C C . MET B 1 177 ? -8.125 27.688 8.109 1 98.19 177 MET B C 1
ATOM 5015 O O . MET B 1 177 ? -7.137 27 8.352 1 98.19 177 MET B O 1
ATOM 5019 N N . ALA B 1 178 ? -8.461 28.188 6.941 1 98.75 178 ALA B N 1
ATOM 5020 C CA . ALA B 1 178 ? -7.582 28.016 5.785 1 98.75 178 ALA B CA 1
ATOM 5021 C C . ALA B 1 178 ? -7.738 29.188 4.801 1 98.75 178 ALA B C 1
ATOM 5023 O O . ALA B 1 178 ? -8.844 29.688 4.594 1 98.75 178 ALA B O 1
ATOM 5024 N N . LEU B 1 179 ? -6.613 29.594 4.312 1 98.81 179 LEU B N 1
ATOM 5025 C CA . LEU B 1 179 ? -6.586 30.672 3.33 1 98.81 179 LEU B CA 1
ATOM 5026 C C . LEU B 1 179 ? -6.758 30.125 1.916 1 98.81 179 LEU B C 1
ATOM 5028 O O . LEU B 1 179 ? -6.078 29.172 1.527 1 98.81 179 LEU B O 1
ATOM 5032 N N . ASP B 1 180 ? -7.664 30.766 1.158 1 98.75 180 ASP B N 1
ATOM 5033 C CA . ASP B 1 180 ? -7.906 30.344 -0.217 1 98.75 180 ASP B CA 1
ATOM 5034 C C . ASP B 1 180 ? -6.684 30.594 -1.097 1 98.75 180 ASP B C 1
ATOM 5036 O O . ASP B 1 180 ? -5.863 31.469 -0.788 1 98.75 180 ASP B O 1
ATOM 5040 N N . ALA B 1 181 ? -6.641 29.906 -2.209 1 98.31 181 ALA B N 1
ATOM 5041 C CA . ALA B 1 181 ? -5.496 29.938 -3.113 1 98.31 181 ALA B CA 1
ATOM 5042 C C . ALA B 1 181 ? -5.242 31.359 -3.625 1 98.31 181 ALA B C 1
ATOM 5044 O O . ALA B 1 181 ? -4.09 31.766 -3.768 1 98.31 181 ALA B O 1
ATOM 5045 N N . ASN B 1 182 ? -6.301 32.031 -3.932 1 97.56 182 ASN B N 1
ATOM 5046 C CA . ASN B 1 182 ? -6.168 33.375 -4.488 1 97.56 182 ASN B CA 1
ATOM 5047 C C . ASN B 1 182 ? -6.141 34.438 -3.389 1 97.56 182 ASN B C 1
ATOM 5049 O O . ASN B 1 182 ? -6.125 35.656 -3.678 1 97.56 182 ASN B O 1
ATOM 5053 N N . GLU B 1 183 ? -6.262 34.062 -2.137 1 98.31 183 GLU B N 1
ATOM 5054 C CA . GLU B 1 183 ? -6.176 34.906 -0.942 1 98.31 183 GLU B CA 1
ATOM 5055 C C . GLU B 1 183 ? -7.328 35.906 -0.879 1 98.31 183 GLU B C 1
ATOM 5057 O O . GLU B 1 183 ? -7.164 37 -0.391 1 98.31 183 GLU B O 1
ATOM 5062 N N . GLU B 1 184 ? -8.445 35.438 -1.438 1 98.19 184 GLU B N 1
ATOM 5063 C CA . GLU B 1 184 ? -9.641 36.281 -1.405 1 98.19 184 GLU B CA 1
ATOM 5064 C C . GLU B 1 184 ? -10.555 35.906 -0.247 1 98.19 184 GLU B C 1
ATOM 5066 O O . GLU B 1 184 ? -11.375 36.719 0.197 1 98.19 184 GLU B O 1
ATOM 5071 N N . TYR B 1 185 ? -10.414 34.688 0.111 1 98.81 185 TYR B N 1
ATOM 5072 C CA . TYR B 1 185 ? -11.281 34.188 1.169 1 98.81 185 TYR B CA 1
ATOM 5073 C C . TYR B 1 185 ? -10.477 33.438 2.229 1 98.81 185 TYR B C 1
ATOM 5075 O O . TYR B 1 185 ? -9.43 32.875 1.929 1 98.81 185 TYR B O 1
ATOM 5083 N N . ILE B 1 186 ? -10.93 33.5 3.416 1 98.75 186 ILE B N 1
ATOM 5084 C CA . ILE B 1 186 ? -10.562 32.562 4.477 1 98.75 186 ILE B CA 1
ATOM 5085 C C . ILE B 1 186 ? -11.766 31.688 4.82 1 98.75 186 ILE B C 1
ATOM 5087 O O . ILE B 1 186 ? -12.883 32.188 4.984 1 98.75 186 ILE B O 1
ATOM 5091 N N . TYR B 1 187 ? -11.547 30.406 4.82 1 98.88 187 TYR B N 1
ATOM 5092 C CA . TYR B 1 187 ? -12.539 29.453 5.301 1 98.88 187 TYR B CA 1
ATOM 5093 C C . TYR B 1 187 ? -12.328 29.156 6.777 1 98.88 187 TYR B C 1
ATOM 5095 O O . TYR B 1 187 ? -11.188 29.109 7.25 1 98.88 187 TYR B O 1
ATOM 5103 N N . PHE B 1 188 ? -13.438 28.938 7.484 1 98.69 188 PHE B N 1
ATOM 5104 C CA . PHE B 1 188 ? -13.336 28.688 8.914 1 98.69 188 PHE B CA 1
ATOM 5105 C C . PHE B 1 188 ? -14.461 27.766 9.375 1 98.69 188 PHE B C 1
ATOM 5107 O O . PHE B 1 188 ? -15.492 27.656 8.719 1 98.69 188 PHE B O 1
ATOM 5114 N N . ARG B 1 189 ? -14.25 27.094 10.484 1 98.44 189 ARG B N 1
ATOM 5115 C CA . ARG B 1 189 ? -15.273 26.25 11.094 1 98.44 189 ARG B CA 1
ATOM 5116 C C . ARG B 1 189 ? -16.312 27.094 11.82 1 98.44 189 ARG B C 1
ATOM 5118 O O . ARG B 1 189 ? -15.977 28.078 12.484 1 98.44 189 ARG B O 1
ATOM 5125 N N . THR B 1 190 ? -17.594 26.75 11.742 1 98 190 THR B N 1
ATOM 5126 C CA . THR B 1 190 ? -18.672 27.453 12.422 1 98 190 THR B CA 1
ATOM 5127 C C . THR B 1 190 ? -19.141 26.672 13.641 1 98 190 THR B C 1
ATOM 5129 O O . THR B 1 190 ? -18.75 25.516 13.836 1 98 190 THR B O 1
ATOM 5132 N N . SER B 1 191 ? -19.984 27.328 14.398 1 96.38 191 SER B N 1
ATOM 5133 C CA . SER B 1 191 ? -20.578 26.656 15.555 1 96.38 191 SER B CA 1
ATOM 5134 C C . SER B 1 191 ? -21.609 25.625 15.117 1 96.38 191 SER B C 1
ATOM 5136 O O . SER B 1 191 ? -22.109 25.672 13.984 1 96.38 191 SER B O 1
ATOM 5138 N N . ARG B 1 192 ? -21.922 24.734 16.062 1 96.06 192 ARG B N 1
ATOM 5139 C CA . ARG B 1 192 ? -22.969 23.766 15.836 1 96.06 192 ARG B CA 1
ATOM 5140 C C . ARG B 1 192 ? -24.312 24.438 15.547 1 96.06 192 ARG B C 1
ATOM 5142 O O . ARG B 1 192 ? -25.062 24 14.688 1 96.06 192 ARG B O 1
ATOM 5149 N N . GLU B 1 193 ? -24.562 25.516 16.25 1 95.56 193 GLU B N 1
ATOM 5150 C CA . GLU B 1 193 ? -25.812 26.25 16.094 1 95.56 193 GLU B CA 1
ATOM 5151 C C . GLU B 1 193 ? -25.938 26.859 14.703 1 95.56 193 GLU B C 1
ATOM 5153 O O . GLU B 1 193 ? -26.984 26.766 14.07 1 95.56 193 GLU B O 1
ATOM 5158 N N . GLU B 1 194 ? -24.875 27.406 14.297 1 97.12 194 GLU B N 1
ATOM 5159 C CA . GLU B 1 194 ? -24.891 27.984 12.953 1 97.12 194 GLU B CA 1
ATOM 5160 C C . GLU B 1 194 ? -25.031 26.906 11.883 1 97.12 194 GLU B C 1
ATOM 5162 O O . GLU B 1 194 ? -25.797 27.062 10.93 1 97.12 194 GLU B O 1
ATOM 5167 N N . ALA B 1 195 ? -24.359 25.812 12.055 1 97.94 195 ALA B N 1
ATOM 5168 C CA . ALA B 1 195 ? -24.406 24.703 11.102 1 97.94 195 ALA B CA 1
ATOM 5169 C C . ALA B 1 195 ? -25.828 24.125 11.008 1 97.94 195 ALA B C 1
ATOM 5171 O O . ALA B 1 195 ? -26.281 23.766 9.922 1 97.94 195 ALA B O 1
ATOM 5172 N N . GLU B 1 196 ? -26.5 24.016 12.07 1 97.5 196 GLU B N 1
ATOM 5173 C CA . GLU B 1 196 ? -27.828 23.438 12.133 1 97.5 196 GLU B CA 1
ATOM 5174 C C . GLU B 1 196 ? -28.812 24.219 11.258 1 97.5 196 GLU B C 1
ATOM 5176 O O . GLU B 1 196 ? -29.703 23.641 10.641 1 97.5 196 GLU B O 1
ATOM 5181 N N . LYS B 1 197 ? -28.625 25.5 11.18 1 96.94 197 LYS B N 1
ATOM 5182 C CA . LYS B 1 197 ? -29.5 26.359 10.414 1 96.94 197 LYS B CA 1
ATOM 5183 C C . LYS B 1 197 ? -29.469 26.016 8.93 1 96.94 197 LYS B C 1
ATOM 5185 O O . LYS B 1 197 ? -30.422 26.266 8.195 1 96.94 197 LYS B O 1
ATOM 5190 N N . HIS B 1 198 ? -28.375 25.469 8.539 1 97.31 198 HIS B N 1
ATOM 5191 C CA . HIS B 1 198 ? -28.156 25.281 7.109 1 97.31 198 HIS B CA 1
ATOM 5192 C C . HIS B 1 198 ? -28.156 23.812 6.734 1 97.31 198 HIS B C 1
ATOM 5194 O O . HIS B 1 198 ? -27.938 23.453 5.574 1 97.31 198 HIS B O 1
ATOM 5200 N N . LEU B 1 199 ? -28.375 23 7.707 1 96.56 199 LEU B N 1
ATOM 5201 C CA . LEU B 1 199 ? -28.438 21.562 7.438 1 96.56 199 LEU B CA 1
ATOM 5202 C C . LEU B 1 199 ? -29.703 21.203 6.688 1 96.56 199 LEU B C 1
ATOM 5204 O O . LEU B 1 199 ? -30.797 21.656 7.055 1 96.56 199 LEU B O 1
ATOM 5208 N N . PRO B 1 200 ? -29.578 20.406 5.652 1 94.12 200 PRO B N 1
ATOM 5209 C CA . PRO B 1 200 ? -30.812 19.984 4.988 1 94.12 200 PRO B CA 1
ATOM 5210 C C . PRO B 1 200 ? -31.812 19.312 5.941 1 94.12 200 PRO B C 1
ATOM 5212 O O . PRO B 1 200 ? -31.406 18.547 6.812 1 94.12 200 PRO B O 1
ATOM 5215 N N . PRO B 1 201 ? -33.094 19.641 5.645 1 93.81 201 PRO B N 1
ATOM 5216 C CA . PRO B 1 201 ? -34.125 19.016 6.508 1 93.81 201 PRO B CA 1
ATOM 5217 C C . PRO B 1 201 ? -34.094 17.5 6.445 1 93.81 201 PRO B C 1
ATOM 5219 O O . PRO B 1 201 ? -33.906 16.922 5.367 1 93.81 201 PRO B O 1
ATOM 5222 N N . GLY B 1 202 ? -34.219 16.875 7.52 1 94.88 202 GLY B N 1
ATOM 5223 C CA . GLY B 1 202 ? -34.281 15.43 7.574 1 94.88 202 GLY B CA 1
ATOM 5224 C C . GLY B 1 202 ? -32.906 14.766 7.691 1 94.88 202 GLY B C 1
ATOM 5225 O O . GLY B 1 202 ? -32.812 13.547 7.785 1 94.88 202 GLY B O 1
ATOM 5226 N N . THR B 1 203 ? -31.859 15.586 7.746 1 96.56 203 THR B N 1
ATOM 5227 C CA . THR B 1 203 ? -30.516 15.023 7.883 1 96.56 203 THR B CA 1
ATOM 5228 C C . THR B 1 203 ? -30.328 14.375 9.25 1 96.56 203 THR B C 1
ATOM 5230 O O . THR B 1 203 ? -30.656 14.984 10.273 1 96.56 203 THR B O 1
ATOM 5233 N N . ASN B 1 204 ? -29.891 13.062 9.242 1 97 204 ASN B N 1
ATOM 5234 C CA . ASN B 1 204 ? -29.547 12.414 10.492 1 97 204 ASN B CA 1
ATOM 5235 C C . ASN B 1 204 ? -28.172 12.875 11 1 97 204 ASN B C 1
ATOM 5237 O O . ASN B 1 204 ? -27.156 12.57 10.383 1 97 204 ASN B O 1
ATOM 5241 N N . VAL B 1 205 ? -28.141 13.57 12.102 1 98.12 205 VAL B N 1
ATOM 5242 C CA . VAL B 1 205 ? -26.891 14.086 12.68 1 98.12 205 VAL B CA 1
ATOM 5243 C C . VAL B 1 205 ? -26.125 12.938 13.328 1 98.12 205 VAL B C 1
ATOM 5245 O O . VAL B 1 205 ? -26.688 12.125 14.062 1 98.12 205 VAL B O 1
ATOM 5248 N N . GLU B 1 206 ? -24.875 12.859 13.07 1 98.31 206 GLU B N 1
ATOM 5249 C CA . GLU B 1 206 ? -24.031 11.797 13.609 1 98.31 206 GLU B CA 1
ATOM 5250 C C . GLU B 1 206 ? -23.766 12 15.102 1 98.31 206 GLU B C 1
ATOM 5252 O O . GLU B 1 206 ? -23.641 13.141 15.562 1 98.31 206 GLU B O 1
ATOM 5257 N N . GLN B 1 207 ? -23.594 10.914 15.828 1 97.88 207 GLN B N 1
ATOM 5258 C CA . GLN B 1 207 ? -23.188 10.93 17.234 1 97.88 207 GLN B CA 1
ATOM 5259 C C . GLN B 1 207 ? -21.672 10.812 17.359 1 97.88 207 GLN B C 1
ATOM 5261 O O . GLN B 1 207 ? -20.969 10.617 16.375 1 97.88 207 GLN B O 1
ATOM 5266 N N . ASN B 1 208 ? -21.234 10.992 18.594 1 97.81 208 ASN B N 1
ATOM 5267 C CA . ASN B 1 208 ? -19.828 10.758 18.875 1 97.81 208 ASN B CA 1
ATOM 5268 C C . ASN B 1 208 ? -19.391 9.359 18.438 1 97.81 208 ASN B C 1
ATOM 5270 O O . ASN B 1 208 ? -20.188 8.43 18.438 1 97.81 208 ASN B O 1
ATOM 5274 N N . PHE B 1 209 ? -18.125 9.297 18.062 1 96.69 209 PHE B N 1
ATOM 5275 C CA . PHE B 1 209 ? -17.594 8.023 17.578 1 96.69 209 PHE B CA 1
ATOM 5276 C C . PHE B 1 209 ? -16.328 7.652 18.328 1 96.69 209 PHE B C 1
ATOM 5278 O O . PHE B 1 209 ? -15.445 8.492 18.516 1 96.69 209 PHE B O 1
ATOM 5285 N N . GLY B 1 210 ? -16.219 6.379 18.734 1 93.75 210 GLY B N 1
ATOM 5286 C CA . GLY B 1 210 ? -15 5.836 19.312 1 93.75 210 GLY B CA 1
ATOM 5287 C C . GLY B 1 210 ? -14.828 6.18 20.781 1 93.75 210 GLY B C 1
ATOM 5288 O O . GLY B 1 210 ? -15.703 6.816 21.375 1 93.75 210 GLY B O 1
ATOM 5289 N N . PRO B 1 211 ? -13.664 5.746 21.344 1 93.88 211 PRO B N 1
ATOM 5290 C CA . PRO B 1 211 ? -13.453 5.844 22.781 1 93.88 211 PRO B CA 1
ATOM 5291 C C . PRO B 1 211 ? -13.164 7.27 23.25 1 93.88 211 PRO B C 1
ATOM 5293 O O . PRO B 1 211 ? -13.273 7.574 24.438 1 93.88 211 PRO B O 1
ATOM 5296 N N . ARG B 1 212 ? -12.82 8.148 22.406 1 93.44 212 ARG B N 1
ATOM 5297 C CA . ARG B 1 212 ? -12.594 9.531 22.797 1 93.44 212 ARG B CA 1
ATOM 5298 C C . ARG B 1 212 ? -13.898 10.32 22.828 1 93.44 212 ARG B C 1
ATOM 5300 O O . ARG B 1 212 ? -13.922 11.477 23.25 1 93.44 212 ARG B O 1
ATOM 5307 N N . ASN B 1 213 ? -14.883 9.727 22.344 1 95.88 213 ASN B N 1
ATOM 5308 C CA . ASN B 1 213 ? -16.234 10.281 22.422 1 95.88 213 ASN B CA 1
ATOM 5309 C C . ASN B 1 213 ? -16.312 11.672 21.812 1 95.88 213 ASN B C 1
ATOM 5311 O O . ASN B 1 213 ? -16.781 12.617 22.453 1 95.88 213 ASN B O 1
ATOM 5315 N N . MET B 1 214 ? -15.859 11.82 20.578 1 96.69 214 MET B N 1
ATOM 5316 C CA . MET B 1 214 ? -15.828 13.078 19.828 1 96.69 214 MET B CA 1
ATOM 5317 C C . MET B 1 214 ? -16.406 12.883 18.422 1 96.69 214 MET B C 1
ATOM 5319 O O . MET B 1 214 ? -16.516 11.758 17.938 1 96.69 214 MET B O 1
ATOM 5323 N N . GLY B 1 215 ? -16.859 13.969 17.844 1 97.88 215 GLY B N 1
ATOM 5324 C CA . GLY B 1 215 ? -17.141 13.938 16.406 1 97.88 215 GLY B CA 1
ATOM 5325 C C . GLY B 1 215 ? -18.594 14.164 16.078 1 97.88 215 GLY B C 1
ATOM 5326 O O . GLY B 1 215 ? -18.984 14.18 14.914 1 97.88 215 GLY B O 1
ATOM 5327 N N . ALA B 1 216 ? -19.391 14.406 17.109 1 98.25 216 ALA B N 1
ATOM 5328 C CA . ALA B 1 216 ? -20.812 14.609 16.859 1 98.25 216 ALA B CA 1
ATOM 5329 C C . ALA B 1 216 ? -21.062 15.867 16.047 1 98.25 216 ALA B C 1
ATOM 5331 O O . ALA B 1 216 ? -20.344 16.859 16.188 1 98.25 216 ALA B O 1
ATOM 5332 N N . GLY B 1 217 ? -22.062 15.844 15.227 1 97.56 217 GLY B N 1
ATOM 5333 C CA . GLY B 1 217 ? -22.453 17 14.422 1 97.56 217 GLY B CA 1
ATOM 5334 C C . GLY B 1 217 ? -23.547 17.828 15.062 1 97.56 217 GLY B C 1
ATOM 5335 O O . GLY B 1 217 ? -23.844 17.672 16.25 1 97.56 217 GLY B O 1
ATOM 5336 N N . PRO B 1 218 ? -24.078 18.656 14.281 1 98 218 PRO B N 1
ATOM 5337 C CA . PRO B 1 218 ? -23.625 19.062 12.945 1 98 218 PRO B CA 1
ATOM 5338 C C . PRO B 1 218 ? -22.375 19.938 12.992 1 98 218 PRO B C 1
ATOM 5340 O O . PRO B 1 218 ? -22 20.438 14.055 1 98 218 PRO B O 1
ATOM 5343 N N . GLY B 1 219 ? -21.609 19.984 11.953 1 98.25 219 GLY B N 1
ATOM 5344 C CA . GLY B 1 219 ? -20.5 20.891 11.727 1 98.25 219 GLY B CA 1
ATOM 5345 C C . GLY B 1 219 ? -20.656 21.719 10.469 1 98.25 219 GLY B C 1
ATOM 5346 O O . GLY B 1 219 ? -21.5 21.422 9.617 1 98.25 219 GLY B O 1
ATOM 5347 N N . GLY B 1 220 ? -19.906 22.828 10.438 1 98.44 220 GLY B N 1
ATOM 5348 C CA . GLY B 1 220 ? -20.016 23.688 9.273 1 98.44 220 GLY B CA 1
ATOM 5349 C C . GLY B 1 220 ? -18.734 24.438 8.938 1 98.44 220 GLY B C 1
ATOM 5350 O O . GLY B 1 220 ? -17.844 24.531 9.773 1 98.44 220 GLY B O 1
ATOM 5351 N N . ILE B 1 221 ? -18.719 24.859 7.676 1 98.88 221 ILE B N 1
ATOM 5352 C CA . ILE B 1 221 ? -17.641 25.703 7.168 1 98.88 221 ILE B CA 1
ATOM 5353 C C . ILE B 1 221 ? -18.234 27.016 6.66 1 98.88 221 ILE B C 1
ATOM 5355 O O . ILE B 1 221 ? -19.234 27.016 5.922 1 98.88 221 ILE B O 1
ATOM 5359 N N . GLY B 1 222 ? -17.734 28.094 7.176 1 98.75 222 GLY B N 1
ATOM 5360 C CA . GLY B 1 222 ? -18.016 29.422 6.641 1 98.75 222 GLY B CA 1
ATOM 5361 C C . GLY B 1 222 ? -16.828 30.031 5.926 1 98.75 222 GLY B C 1
ATOM 5362 O O . GLY B 1 222 ? -15.727 29.484 5.941 1 98.75 222 GLY B O 1
ATOM 5363 N N . LYS B 1 223 ? -17.109 31.172 5.289 1 98.81 223 LYS B N 1
ATOM 5364 C CA . LYS B 1 223 ? -16.016 31.922 4.656 1 98.81 223 LYS B CA 1
ATOM 5365 C C . LYS B 1 223 ? -16.172 33.406 4.883 1 98.81 223 LYS B C 1
ATOM 5367 O O . LYS B 1 223 ? -17.281 33.906 5.168 1 98.81 223 LYS B O 1
ATOM 5372 N N . ILE B 1 224 ? -15.109 34.094 4.82 1 98.75 224 ILE B N 1
ATOM 5373 C CA . ILE B 1 224 ? -15.109 35.562 4.879 1 98.75 224 ILE B CA 1
ATOM 5374 C C . ILE B 1 224 ? -14.297 36.125 3.715 1 98.75 224 ILE B C 1
ATOM 5376 O O . ILE B 1 224 ? -13.195 35.656 3.43 1 98.75 224 ILE B O 1
ATOM 5380 N N . ASN B 1 225 ? -14.93 37.062 3.027 1 98.69 225 ASN B N 1
ATOM 5381 C CA . ASN B 1 225 ? -14.258 37.781 1.948 1 98.69 225 ASN B CA 1
ATOM 5382 C C . ASN B 1 225 ? -13.289 38.812 2.486 1 98.69 225 ASN B C 1
ATOM 5384 O O . ASN B 1 225 ? -13.672 39.688 3.264 1 98.69 225 ASN B O 1
ATOM 5388 N N . LEU B 1 226 ? -12.094 38.781 2.033 1 98.38 226 LEU B N 1
ATOM 5389 C CA . LEU B 1 226 ? -11.047 39.594 2.643 1 98.38 226 LEU B CA 1
ATOM 5390 C C . LEU B 1 226 ? -11.062 41.031 2.072 1 98.38 226 LEU B C 1
ATOM 5392 O O . LEU B 1 226 ? -10.438 41.938 2.627 1 98.38 226 LEU B O 1
ATOM 5396 N N . LEU B 1 227 ? -11.727 41.219 1.019 1 97.62 227 LEU B N 1
ATOM 5397 C CA . LEU B 1 227 ? -11.875 42.562 0.446 1 97.62 227 LEU B CA 1
ATOM 5398 C C . LEU B 1 227 ? -13.07 43.281 1.052 1 97.62 227 LEU B C 1
ATOM 5400 O O . LEU B 1 227 ? -12.977 44.469 1.412 1 97.62 227 LEU B O 1
ATOM 5404 N N . THR B 1 228 ? -14.203 42.562 1.249 1 97.94 228 THR B N 1
ATOM 5405 C CA . THR B 1 228 ? -15.445 43.219 1.664 1 97.94 228 THR B CA 1
ATOM 5406 C C . THR B 1 228 ? -15.664 43.062 3.164 1 97.94 228 THR B C 1
ATOM 5408 O O . THR B 1 228 ? -16.453 43.781 3.768 1 97.94 228 THR B O 1
ATOM 5411 N N . GLY B 1 229 ? -15.078 42 3.689 1 97.69 229 GLY B N 1
ATOM 5412 C CA . GLY B 1 229 ? -15.273 41.688 5.098 1 97.69 229 GLY B CA 1
ATOM 5413 C C . GLY B 1 229 ? -16.562 40.938 5.375 1 97.69 229 GLY B C 1
ATOM 5414 O O . GLY B 1 229 ? -16.953 40.781 6.531 1 97.69 229 GLY B O 1
ATOM 5415 N N . LYS B 1 230 ? -17.203 40.5 4.363 1 97.44 230 LYS B N 1
ATOM 5416 C CA . LYS B 1 230 ? -18.5 39.844 4.531 1 97.44 230 LYS B CA 1
ATOM 5417 C C . LYS B 1 230 ? -18.312 38.312 4.664 1 97.44 230 LYS B C 1
ATOM 5419 O O . LYS B 1 230 ? -17.516 37.719 3.936 1 97.44 230 LYS B O 1
ATOM 5424 N N . SER B 1 231 ? -19.047 37.781 5.602 1 97.56 231 SER B N 1
ATOM 5425 C CA . SER B 1 231 ? -19.016 36.344 5.809 1 97.56 231 SER B CA 1
ATOM 5426 C C . SER B 1 231 ? -20.188 35.656 5.105 1 97.56 231 SER B C 1
ATOM 5428 O O . SER B 1 231 ? -21.219 36.281 4.855 1 97.56 231 SER B O 1
ATOM 5430 N N . ALA B 1 232 ? -19.969 34.406 4.766 1 97.88 232 ALA B N 1
ATOM 5431 C CA . ALA B 1 232 ? -21 33.594 4.125 1 97.88 232 ALA B CA 1
ATOM 5432 C C . ALA B 1 232 ? -20.875 32.125 4.52 1 97.88 232 ALA B C 1
ATOM 5434 O O . ALA B 1 232 ? -19.828 31.703 4.988 1 97.88 232 ALA B O 1
ATOM 5435 N N . HIS B 1 233 ? -22.016 31.422 4.383 1 98.25 233 HIS B N 1
ATOM 5436 C CA . HIS B 1 233 ? -22.047 29.984 4.605 1 98.25 233 HIS B CA 1
ATOM 5437 C C . HIS B 1 233 ? -21.5 29.219 3.404 1 98.25 233 H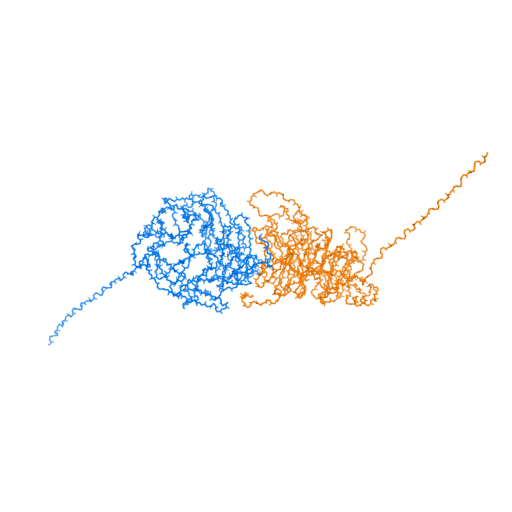IS B C 1
ATOM 5439 O O . HIS B 1 233 ? -21.797 29.562 2.258 1 98.25 233 HIS B O 1
ATOM 5445 N N . VAL B 1 234 ? -20.734 28.172 3.66 1 98.75 234 VAL B N 1
ATOM 5446 C CA . VAL B 1 234 ? -20.25 27.312 2.588 1 98.75 234 VAL B CA 1
ATOM 5447 C C . VAL B 1 234 ? -21.016 25.984 2.605 1 98.75 234 VAL B C 1
ATOM 5449 O O . VAL B 1 234 ? -21.672 25.641 1.628 1 98.75 234 VAL B O 1
ATOM 5452 N N . ILE B 1 235 ? -20.938 25.266 3.76 1 98.62 235 ILE B N 1
ATOM 5453 C CA . ILE B 1 235 ? -21.562 23.953 3.832 1 98.62 235 ILE B CA 1
ATOM 5454 C C . ILE B 1 235 ? -21.844 23.594 5.289 1 98.62 235 ILE B C 1
ATOM 5456 O O . ILE B 1 235 ? -21.141 24.062 6.195 1 98.62 235 ILE B O 1
ATOM 5460 N N . SER B 1 236 ? -22.891 22.844 5.527 1 98.69 236 SER B N 1
ATOM 5461 C CA . SER B 1 236 ? -23.156 22.141 6.781 1 98.69 236 SER B CA 1
ATOM 5462 C C . SER B 1 236 ? -23.188 20.641 6.566 1 98.69 236 SER B C 1
ATOM 5464 O O . SER B 1 236 ? -23.703 20.156 5.559 1 98.69 236 SER B O 1
ATOM 5466 N N . VAL B 1 237 ? -22.578 19.891 7.48 1 98.69 237 VAL B N 1
ATOM 5467 C CA . VAL B 1 237 ? -22.516 18.422 7.41 1 98.69 237 VAL B CA 1
ATOM 5468 C C . VAL B 1 237 ? -22.969 17.828 8.734 1 98.69 237 VAL B C 1
ATOM 5470 O O . VAL B 1 237 ? -23.016 18.516 9.758 1 98.69 237 VAL B O 1
ATOM 5473 N N . PRO B 1 238 ? -23.297 16.531 8.781 1 98.56 238 PRO B N 1
ATOM 5474 C CA . PRO B 1 238 ? -23.875 15.93 9.984 1 98.56 238 PRO B CA 1
ATOM 5475 C C . PRO B 1 238 ? -22.828 15.523 11.008 1 98.56 238 PRO B C 1
ATOM 5477 O O . PRO B 1 238 ? -23.141 14.852 11.992 1 98.56 238 PRO B O 1
ATOM 5480 N N . PHE B 1 239 ? -21.625 15.836 10.836 1 98.75 239 PHE B N 1
ATOM 5481 C CA . PHE B 1 239 ? -20.547 15.43 11.719 1 98.75 239 PHE B CA 1
ATOM 5482 C C . PHE B 1 239 ? -19.641 16.609 12.055 1 98.75 239 PHE B C 1
ATOM 5484 O O . PHE B 1 239 ? -19.781 17.688 11.469 1 98.75 239 PHE B O 1
ATOM 5491 N N . GLN B 1 240 ? -18.766 16.484 13.008 1 98.38 240 GLN B N 1
ATOM 5492 C CA . GLN B 1 240 ? -17.828 17.531 13.406 1 98.38 240 GLN B CA 1
ATOM 5493 C C . GLN B 1 240 ? -16.766 17.75 12.344 1 98.38 240 GLN B C 1
ATOM 5495 O O . GLN B 1 240 ? -16.078 16.812 11.945 1 98.38 240 GLN B O 1
ATOM 5500 N N . VAL B 1 241 ? -16.641 18.984 11.93 1 98.44 241 VAL B N 1
ATOM 5501 C CA . VAL B 1 241 ? -15.656 19.375 10.93 1 98.44 241 VAL B CA 1
ATOM 5502 C C . VAL B 1 241 ? -14.305 19.594 11.602 1 98.44 241 VAL B C 1
ATOM 5504 O O . VAL B 1 241 ? -14.227 20.188 12.68 1 98.44 241 VAL B O 1
ATOM 5507 N N . GLY B 1 242 ? -13.258 19.109 10.898 1 98 242 GLY B N 1
ATOM 5508 C CA . GLY B 1 242 ? -11.898 19.391 11.336 1 98 242 GLY B CA 1
ATOM 5509 C C . GLY B 1 242 ? -10.914 19.484 10.188 1 98 242 GLY B C 1
ATOM 5510 O O . GLY B 1 242 ? -11.234 19.141 9.055 1 98 242 GLY B O 1
ATOM 5511 N N . HIS B 1 243 ? -9.805 20.109 10.453 1 97.88 243 HIS B N 1
ATOM 5512 C CA . HIS B 1 243 ? -8.648 20.188 9.562 1 97.88 243 HIS B CA 1
ATOM 5513 C C . HIS B 1 243 ? -9.039 20.781 8.211 1 97.88 243 HIS B C 1
ATOM 5515 O O . HIS B 1 243 ? -8.758 20.188 7.164 1 97.88 243 HIS B O 1
ATOM 5521 N N . ILE B 1 244 ? -9.633 21.953 8.273 1 98.75 244 ILE B N 1
ATOM 5522 C CA . ILE B 1 244 ? -9.953 22.656 7.039 1 98.75 244 ILE B CA 1
ATOM 5523 C C . ILE B 1 244 ? -8.664 23.062 6.328 1 98.75 244 ILE B C 1
ATOM 5525 O O . ILE B 1 244 ? -7.785 23.688 6.938 1 98.75 244 ILE B O 1
ATOM 5529 N N . GLN B 1 245 ? -8.531 22.688 5.125 1 98.62 245 GLN B N 1
ATOM 5530 C CA . GLN B 1 245 ? -7.402 23.078 4.293 1 98.62 245 GLN B CA 1
ATOM 5531 C C . GLN B 1 245 ? -7.863 23.438 2.881 1 98.62 245 GLN B C 1
ATOM 5533 O O . GLN B 1 245 ? -8.977 23.109 2.482 1 98.62 245 GLN B O 1
ATOM 5538 N N . THR B 1 246 ? -7.039 24.219 2.221 1 98.75 246 THR B N 1
ATOM 5539 C CA . THR B 1 246 ? -7.359 24.625 0.861 1 98.75 246 THR B CA 1
ATOM 5540 C C . THR B 1 246 ? -6.262 24.203 -0.111 1 98.75 246 THR B C 1
ATOM 5542 O O . THR B 1 246 ? -5.105 24.062 0.28 1 98.75 246 THR B O 1
ATOM 5545 N N . ASN B 1 247 ? -6.703 23.938 -1.343 1 98.75 247 ASN B N 1
ATOM 5546 C CA . ASN B 1 247 ? -5.762 23.719 -2.436 1 98.75 247 ASN B CA 1
ATOM 5547 C C . ASN B 1 247 ? -5.102 25.016 -2.883 1 98.75 247 ASN B C 1
ATOM 5549 O O . ASN B 1 247 ? -5.77 25.906 -3.402 1 98.75 247 ASN B O 1
ATOM 5553 N N . PRO B 1 248 ? -3.826 25.125 -2.674 1 97.69 248 PRO B N 1
ATOM 5554 C CA . PRO B 1 248 ? -3.191 26.406 -2.99 1 97.69 248 PRO B CA 1
ATOM 5555 C C . PRO B 1 248 ? -3.082 26.672 -4.492 1 97.69 248 PRO B C 1
ATOM 5557 O O . PRO B 1 248 ? -2.709 27.766 -4.914 1 97.69 248 PRO B O 1
ATOM 5560 N N . TRP B 1 249 ? -3.471 25.688 -5.336 1 98.25 249 TRP B N 1
ATOM 5561 C CA . TRP B 1 249 ? -3.383 25.844 -6.785 1 98.25 249 TRP B CA 1
ATOM 5562 C C . TRP B 1 249 ? -4.766 26.047 -7.395 1 98.25 249 TRP B C 1
ATOM 5564 O O . TRP B 1 249 ? -4.887 26.5 -8.539 1 98.25 249 TRP B O 1
ATOM 5574 N N . ILE B 1 250 ? -5.773 25.688 -6.688 1 98.56 250 ILE B N 1
ATOM 5575 C CA . ILE B 1 250 ? -7.121 25.734 -7.238 1 98.56 250 ILE B CA 1
ATOM 5576 C C . ILE B 1 250 ? -8.039 26.5 -6.293 1 98.56 250 ILE B C 1
ATOM 5578 O O . ILE B 1 250 ? -8.578 25.938 -5.34 1 98.56 250 ILE B O 1
ATOM 5582 N N . PRO B 1 251 ? -8.305 27.797 -6.613 1 98.56 251 PRO B N 1
ATOM 5583 C CA . PRO B 1 251 ? -9.172 28.594 -5.75 1 98.56 251 PRO B CA 1
ATOM 5584 C C . PRO B 1 251 ? -10.516 27.938 -5.484 1 98.56 251 PRO B C 1
ATOM 5586 O O . PRO B 1 251 ? -11.141 27.391 -6.41 1 98.56 251 PRO B O 1
ATOM 5589 N N . GLY B 1 252 ? -10.844 27.922 -4.23 1 98.75 252 GLY B N 1
ATOM 5590 C CA . GLY B 1 252 ? -12.164 27.438 -3.848 1 98.75 252 GLY B CA 1
ATOM 5591 C C . GLY B 1 252 ? -12.195 25.953 -3.562 1 98.75 252 GLY B C 1
ATOM 5592 O O . GLY B 1 252 ? -13.25 25.406 -3.227 1 98.75 252 GLY B O 1
ATOM 5593 N N . GLU B 1 253 ? -11.164 25.234 -3.734 1 98.88 253 GLU B N 1
ATOM 5594 C CA . GLU B 1 253 ? -11.148 23.797 -3.445 1 98.88 253 GLU B CA 1
ATOM 5595 C C . GLU B 1 253 ? -10.742 23.531 -1.999 1 98.88 253 GLU B C 1
ATOM 5597 O O . GLU B 1 253 ? -9.641 23.906 -1.581 1 98.88 253 GLU B O 1
ATOM 5602 N N . ILE B 1 254 ? -11.633 22.859 -1.235 1 98.88 254 ILE B N 1
ATOM 5603 C CA . ILE B 1 254 ? -11.477 22.656 0.2 1 98.88 254 ILE B CA 1
ATOM 5604 C C . ILE B 1 254 ? -11.414 21.172 0.503 1 98.88 254 ILE B C 1
ATOM 5606 O O . ILE B 1 254 ? -12.172 20.375 -0.071 1 98.88 254 ILE B O 1
ATOM 5610 N N . VAL B 1 255 ? -10.5 20.734 1.299 1 98.88 255 VAL B N 1
ATOM 5611 C CA . VAL B 1 255 ? -10.469 19.422 1.922 1 98.88 255 VAL B CA 1
ATOM 5612 C C . VAL B 1 255 ? -10.617 19.562 3.436 1 98.88 255 VAL B C 1
ATOM 5614 O O . VAL B 1 255 ? -10.062 20.469 4.039 1 98.88 255 VAL B O 1
ATOM 5617 N N . PHE B 1 256 ? -11.414 18.719 4.047 1 98.88 256 PHE B N 1
ATOM 5618 C CA . PHE B 1 256 ? -11.594 18.688 5.492 1 98.88 256 PHE B CA 1
ATOM 5619 C C . PHE B 1 256 ? -11.914 17.281 5.977 1 98.88 256 PHE B C 1
ATOM 5621 O O . PHE B 1 256 ? -11.906 16.344 5.188 1 98.88 256 PHE B O 1
ATOM 5628 N N . CYS B 1 257 ? -12.062 17.141 7.305 1 98.75 257 CYS B N 1
ATOM 5629 C CA . CYS B 1 257 ? -12.281 15.789 7.793 1 98.75 257 CYS B CA 1
ATOM 5630 C C . CYS B 1 257 ? -13.438 15.742 8.789 1 98.75 257 CYS B C 1
ATOM 5632 O O . CYS B 1 257 ? -13.891 16.781 9.258 1 98.75 257 CYS B O 1
ATOM 5634 N N . TRP B 1 258 ? -13.969 14.562 8.945 1 98.81 258 TRP B N 1
ATOM 5635 C CA . TRP B 1 258 ? -14.742 14.234 10.141 1 98.81 258 TRP B CA 1
ATOM 5636 C C . TRP B 1 258 ? -13.82 14 11.336 1 98.81 258 TRP B C 1
ATOM 5638 O O . TRP B 1 258 ? -13.188 12.945 11.445 1 98.81 258 TRP B O 1
ATOM 5648 N N . GLU B 1 259 ? -13.812 14.977 12.211 1 98 259 GLU B N 1
ATOM 5649 C CA . GLU B 1 259 ? -12.891 14.938 13.352 1 98 259 GLU B CA 1
ATOM 5650 C C . GLU B 1 259 ? -13.484 14.141 14.508 1 98 259 GLU B C 1
ATOM 5652 O O . GLU B 1 259 ? -14.406 14.602 15.18 1 98 259 GLU B O 1
ATOM 5657 N N . THR B 1 260 ? -12.883 12.945 14.758 1 97.31 260 THR B N 1
ATOM 5658 C CA . THR B 1 260 ? -13.375 12.078 15.828 1 97.31 260 THR B CA 1
ATOM 5659 C C . THR B 1 260 ? -12.312 11.883 16.906 1 97.31 260 THR B C 1
ATOM 5661 O O . THR B 1 260 ? -12.523 11.164 17.875 1 97.31 260 THR B O 1
ATOM 5664 N N . GLY B 1 261 ? -11.18 12.539 16.688 1 94.81 261 GLY B N 1
ATOM 5665 C CA . GLY B 1 261 ? -10.055 12.344 17.594 1 94.81 261 GLY B CA 1
ATOM 5666 C C . GLY B 1 261 ? -9.266 11.086 17.297 1 94.81 261 GLY B C 1
ATOM 5667 O O . GLY B 1 261 ? -8.336 10.742 18.031 1 94.81 261 GLY B O 1
ATOM 5668 N N . GLY B 1 262 ? -9.633 10.375 16.297 1 94.69 262 GLY B N 1
ATOM 5669 C CA . GLY B 1 262 ? -9.016 9.133 15.836 1 94.69 262 GLY B CA 1
ATOM 5670 C C . GLY B 1 262 ? -9.664 8.57 14.586 1 94.69 262 GLY B C 1
ATOM 5671 O O . GLY B 1 262 ? -9.891 9.305 13.617 1 94.69 262 GLY B O 1
ATOM 5672 N N . LYS B 1 263 ? -9.859 7.301 14.633 1 96.44 263 LYS B N 1
ATOM 5673 C CA . LYS B 1 263 ? -10.555 6.633 13.547 1 96.44 263 LYS B CA 1
ATOM 5674 C C . LYS B 1 263 ? -11.953 7.219 13.344 1 96.44 263 LYS B C 1
ATOM 5676 O O . LYS B 1 263 ? -12.672 7.473 14.312 1 96.44 263 LYS B O 1
ATOM 5681 N N . SER B 1 264 ? -12.234 7.539 12.062 1 97.62 264 SER B N 1
ATOM 5682 C CA . SER B 1 264 ? -13.578 7.949 11.664 1 97.62 264 SER B CA 1
ATOM 5683 C C . SER B 1 264 ? -14.219 6.918 10.734 1 97.62 264 SER B C 1
ATOM 5685 O O . SER B 1 264 ? -13.516 6.164 10.062 1 97.62 264 SER B O 1
ATOM 5687 N N . PRO B 1 265 ? -15.586 6.863 10.742 1 97.69 265 PRO B N 1
ATOM 5688 C CA . PRO B 1 265 ? -16.234 6.035 9.719 1 97.69 265 PRO B CA 1
ATOM 5689 C C . PRO B 1 265 ? -15.891 6.484 8.297 1 97.69 265 PRO B C 1
ATOM 5691 O O . PRO B 1 265 ? -15.727 5.652 7.402 1 97.69 265 PRO B O 1
ATOM 5694 N N . GLN B 1 266 ? -15.797 7.75 8.094 1 98.38 266 GLN B N 1
ATOM 5695 C CA . GLN B 1 266 ? -15.414 8.422 6.852 1 98.38 266 GLN B CA 1
ATOM 5696 C C . GLN B 1 266 ? -14.664 9.719 7.133 1 98.38 266 GLN B C 1
ATOM 5698 O O . GLN B 1 266 ? -15.281 10.781 7.234 1 98.38 266 GLN B O 1
ATOM 5703 N N . ARG B 1 267 ? -13.398 9.695 7.07 1 98.5 267 ARG B N 1
ATOM 5704 C CA . ARG B 1 267 ? -12.555 10.773 7.59 1 98.5 267 ARG B CA 1
ATOM 5705 C C . ARG B 1 267 ? -12.469 11.93 6.602 1 98.5 267 ARG B C 1
ATOM 5707 O O . ARG B 1 267 ? -12.781 13.07 6.945 1 98.5 267 ARG B O 1
ATOM 5714 N N . THR B 1 268 ? -12.117 11.695 5.383 1 98.88 268 THR B N 1
ATOM 5715 C CA . THR B 1 268 ? -11.703 12.758 4.473 1 98.88 268 THR B CA 1
ATOM 5716 C C . THR B 1 268 ? -12.844 13.164 3.551 1 98.88 268 THR B C 1
ATOM 5718 O O . THR B 1 268 ? -13.562 12.305 3.029 1 98.88 268 THR B O 1
ATOM 5721 N N . TRP B 1 269 ? -13 14.445 3.326 1 98.88 269 TRP B N 1
ATOM 5722 C CA . TRP B 1 269 ? -14.047 15.039 2.496 1 98.88 269 TRP B CA 1
ATOM 5723 C C . TRP B 1 269 ? -13.492 16.188 1.655 1 98.88 269 TRP B C 1
ATOM 5725 O O . TRP B 1 269 ? -12.461 16.766 1.999 1 98.88 269 TRP B O 1
ATOM 5735 N N . THR B 1 270 ? -14.156 16.469 0.542 1 98.81 270 THR B N 1
ATOM 5736 C CA . THR B 1 270 ? -13.836 17.656 -0.263 1 98.81 270 THR B CA 1
ATOM 5737 C C . THR B 1 270 ? -15.117 18.359 -0.695 1 98.81 270 THR B C 1
ATOM 5739 O O . THR B 1 270 ? -16.172 17.75 -0.818 1 98.81 270 THR B O 1
ATOM 5742 N N . VAL B 1 271 ? -15.008 19.672 -0.828 1 98.75 271 VAL B N 1
ATOM 5743 C CA . VAL B 1 271 ? -16.109 20.531 -1.23 1 98.75 271 VAL B CA 1
ATOM 5744 C C . VAL B 1 271 ? -15.562 21.797 -1.884 1 98.75 271 VAL B C 1
ATOM 5746 O O . VAL B 1 271 ? -14.422 22.188 -1.636 1 98.75 271 VAL B O 1
ATOM 5749 N N . ARG B 1 272 ? -16.406 22.391 -2.719 1 98.75 272 ARG B N 1
ATOM 5750 C CA . ARG B 1 272 ? -16.047 23.688 -3.289 1 98.75 272 ARG B CA 1
ATOM 5751 C C . ARG B 1 272 ? -16.469 24.828 -2.367 1 98.75 272 ARG B C 1
ATOM 5753 O O . ARG B 1 272 ? -17.438 24.703 -1.616 1 98.75 272 ARG B O 1
ATOM 5760 N N . GLY B 1 273 ? -15.789 25.969 -2.547 1 98.56 273 GLY B N 1
ATOM 5761 C CA . GLY B 1 273 ? -16.062 27.141 -1.733 1 98.56 273 GLY B CA 1
ATOM 5762 C C . GLY B 1 273 ? -17.469 27.672 -1.899 1 98.56 273 GLY B C 1
ATOM 5763 O O . GLY B 1 273 ? -17.953 28.469 -1.083 1 98.56 273 GLY B O 1
ATOM 5764 N N . ASP B 1 274 ? -18.141 27.25 -2.939 1 98.19 274 ASP B N 1
ATOM 5765 C CA . ASP B 1 274 ? -19.516 27.672 -3.148 1 98.19 274 ASP B CA 1
ATOM 5766 C C . ASP B 1 274 ? -20.5 26.625 -2.605 1 98.19 274 ASP B C 1
ATOM 5768 O O . ASP B 1 274 ? -21.703 26.75 -2.799 1 98.19 274 ASP B O 1
ATOM 5772 N N . GLY B 1 275 ? -19.969 25.578 -2.027 1 98.12 275 GLY B N 1
ATOM 5773 C CA . GLY B 1 275 ? -20.797 24.594 -1.366 1 98.12 275 GLY B CA 1
ATOM 5774 C C . GLY B 1 275 ? -21.125 23.406 -2.256 1 98.12 275 GLY B C 1
ATOM 5775 O O . GLY B 1 275 ? -21.719 22.438 -1.801 1 98.12 275 GLY B O 1
ATOM 5776 N N . THR B 1 276 ? -20.734 23.406 -3.477 1 98.06 276 THR B N 1
ATOM 5777 C CA . THR B 1 276 ? -21.062 22.312 -4.383 1 98.06 276 THR B CA 1
ATOM 5778 C C . THR B 1 276 ? -19.984 21.234 -4.316 1 98.06 276 THR B C 1
ATOM 5780 O O . THR B 1 276 ? -18.891 21.469 -3.805 1 98.06 276 THR B O 1
ATOM 5783 N N . GLY B 1 277 ? -20.297 20.062 -4.703 1 97.12 277 GLY B N 1
ATOM 5784 C CA . GLY B 1 277 ? -19.328 19 -4.922 1 97.12 277 GLY B CA 1
ATOM 5785 C C . GLY B 1 277 ? -18.922 18.281 -3.643 1 97.12 277 GLY B C 1
ATOM 5786 O O . GLY B 1 277 ? -17.828 17.703 -3.568 1 97.12 277 GLY B O 1
ATOM 5787 N N . LEU B 1 278 ? -19.766 18.359 -2.605 1 98.06 278 LEU B N 1
ATOM 5788 C CA . LEU B 1 278 ? -19.453 17.625 -1.382 1 98.06 278 LEU B CA 1
ATOM 5789 C C . LEU B 1 278 ? -19.406 16.125 -1.646 1 98.06 278 LEU B C 1
ATOM 5791 O O . LEU B 1 278 ? -20.344 15.547 -2.191 1 98.06 278 LEU B O 1
ATOM 5795 N N . ARG B 1 279 ? -18.328 15.453 -1.298 1 97.31 279 ARG B N 1
ATOM 5796 C CA . ARG B 1 279 ? -18.172 14.008 -1.406 1 97.31 279 ARG B CA 1
ATOM 5797 C C . ARG B 1 279 ? -17 13.516 -0.57 1 97.31 279 ARG B C 1
ATOM 5799 O O . ARG B 1 279 ? -16.109 14.297 -0.224 1 97.31 279 ARG B O 1
ATOM 5806 N N . PRO B 1 280 ? -16.984 12.234 -0.25 1 98 280 PRO B N 1
ATOM 5807 C CA . PRO B 1 280 ? -15.742 11.688 0.311 1 98 280 PRO B CA 1
ATOM 5808 C C . PRO B 1 280 ? -14.547 11.867 -0.62 1 98 280 PRO B C 1
ATOM 5810 O O . PRO B 1 280 ? -14.68 11.734 -1.839 1 98 280 PRO B O 1
ATOM 5813 N N . LEU B 1 281 ? -13.5 12.289 -0.047 1 98.5 281 LEU B N 1
ATOM 5814 C CA . LEU B 1 281 ? -12.258 12.328 -0.815 1 98.5 281 LEU B CA 1
ATOM 5815 C C . LEU B 1 281 ? -11.734 10.922 -1.07 1 98.5 281 LEU B C 1
ATOM 5817 O O . LEU B 1 281 ? -11.422 10.562 -2.209 1 98.5 281 LEU B O 1
ATOM 5821 N N . TYR B 1 282 ? -11.602 10.125 -0.052 1 98.5 282 TYR B N 1
ATOM 5822 C CA . TYR B 1 282 ? -11.258 8.711 -0.068 1 98.5 282 TYR B CA 1
ATOM 5823 C C . TYR B 1 282 ? -12.312 7.883 0.658 1 98.5 282 TYR B C 1
ATOM 5825 O O . TYR B 1 282 ? -12.57 8.102 1.844 1 98.5 282 TYR B O 1
ATOM 5833 N N . PRO B 1 283 ? -12.914 6.898 -0.035 1 97.75 283 PRO B N 1
ATOM 5834 C CA . PRO B 1 283 ? -13.891 6.055 0.666 1 97.75 283 PRO B CA 1
ATOM 5835 C C . PRO B 1 283 ? -13.242 5.121 1.685 1 97.75 283 PRO B C 1
ATOM 5837 O O . PRO B 1 283 ? -12.562 4.16 1.304 1 97.75 283 PRO B O 1
ATOM 5840 N N . GLU B 1 284 ? -13.508 5.41 2.906 1 98.31 284 GLU B N 1
ATOM 5841 C CA . GLU B 1 284 ? -12.828 4.723 4 1 98.31 284 GLU B CA 1
ATOM 5842 C C . GLU B 1 284 ? -13.562 3.443 4.387 1 98.31 284 GLU B C 1
ATOM 5844 O O . GLU B 1 284 ? -14.789 3.434 4.504 1 98.31 284 GLU B O 1
ATOM 5849 N N . ALA B 1 285 ? -12.812 2.307 4.539 1 97.88 285 ALA B N 1
ATOM 5850 C CA . ALA B 1 285 ? -13.367 1.048 5.027 1 97.88 285 ALA B CA 1
ATOM 5851 C C . ALA B 1 285 ? -13.336 0.989 6.551 1 97.88 285 ALA B C 1
ATOM 5853 O O . ALA B 1 285 ? -12.57 1.714 7.191 1 97.88 285 ALA B O 1
ATOM 5854 N N . ASP B 1 286 ? -14.109 0.064 7.082 1 96.94 286 ASP B N 1
ATOM 5855 C CA . ASP B 1 286 ? -14.203 -0.069 8.531 1 96.94 286 ASP B CA 1
ATOM 5856 C C . ASP B 1 286 ? -12.859 -0.473 9.133 1 96.94 286 ASP B C 1
ATOM 5858 O O . ASP B 1 286 ? -12.539 -0.092 10.266 1 96.94 286 ASP B O 1
ATOM 5862 N N . TYR B 1 287 ? -12.078 -1.182 8.398 1 97.25 287 TYR B N 1
ATOM 5863 C CA . TYR B 1 287 ? -10.828 -1.701 8.945 1 97.25 287 TYR B CA 1
ATOM 5864 C C . TYR B 1 287 ? -9.68 -0.729 8.695 1 97.25 287 TYR B C 1
ATOM 5866 O O . TYR B 1 287 ? -8.555 -0.954 9.156 1 97.25 287 TYR B O 1
ATOM 5874 N N . GLU B 1 288 ? -9.914 0.31 7.965 1 98.19 288 GLU B N 1
ATOM 5875 C CA . GLU B 1 288 ? -8.883 1.309 7.699 1 98.19 288 GLU B CA 1
ATOM 5876 C C . GLU B 1 288 ? -8.891 2.41 8.758 1 98.19 288 GLU B C 1
ATOM 5878 O O . GLU B 1 288 ? -9.961 2.812 9.227 1 98.19 288 GLU B O 1
ATOM 5883 N N . TRP B 1 289 ? -7.715 2.861 9.172 1 98.25 289 TRP B N 1
ATOM 5884 C CA . TRP B 1 289 ? -7.535 4.062 9.977 1 98.25 289 TRP B CA 1
ATOM 5885 C C . TRP B 1 289 ? -6.883 5.176 9.164 1 98.25 289 TRP B C 1
ATOM 5887 O O . TRP B 1 289 ? -5.656 5.227 9.039 1 98.25 289 TRP B O 1
ATOM 5897 N N . VAL B 1 290 ? -7.699 6.051 8.617 1 98.69 290 VAL B N 1
ATOM 5898 C CA . VAL B 1 290 ? -7.246 7.145 7.766 1 98.69 290 VAL B CA 1
ATOM 5899 C C . VAL B 1 290 ? -7.051 8.406 8.602 1 98.69 290 VAL B C 1
ATOM 5901 O O . VAL B 1 290 ? -7.922 8.773 9.391 1 98.69 290 VAL B O 1
ATOM 5904 N N . THR B 1 291 ? -5.871 9.039 8.438 1 98.25 291 THR B N 1
ATOM 5905 C CA . THR B 1 291 ? -5.613 10.234 9.234 1 98.25 291 THR B CA 1
ATOM 5906 C C . THR B 1 291 ? -4.512 11.086 8.602 1 98.25 291 THR B C 1
ATOM 5908 O O . THR B 1 291 ? -3.861 10.648 7.645 1 98.25 291 THR B O 1
ATOM 5911 N N . HIS B 1 292 ? -4.402 12.359 9.023 1 98.38 292 HIS B N 1
ATOM 5912 C CA . HIS B 1 292 ? -3.293 13.273 8.773 1 98.38 292 HIS B CA 1
ATOM 5913 C C . HIS B 1 292 ? -3.158 13.578 7.285 1 98.38 292 HIS B C 1
ATOM 5915 O O . HIS B 1 292 ? -2.066 13.461 6.719 1 98.38 292 HIS B O 1
ATOM 5921 N N . GLU B 1 293 ? -4.25 13.961 6.672 1 98.62 293 GLU B N 1
ATOM 5922 C CA . GLU B 1 293 ? -4.293 14.305 5.254 1 98.62 293 GLU B CA 1
ATOM 5923 C C . GLU B 1 293 ? -3.693 15.68 5 1 98.62 293 GLU B C 1
ATOM 5925 O O . GLU B 1 293 ? -3.818 16.578 5.832 1 98.62 293 GLU B O 1
ATOM 5930 N N . ALA B 1 294 ? -3.041 15.875 3.895 1 98.88 294 ALA B N 1
ATOM 5931 C CA . ALA B 1 294 ? -2.486 17.156 3.455 1 98.88 294 ALA B CA 1
ATOM 5932 C C . ALA B 1 294 ? -2.49 17.266 1.934 1 98.88 294 ALA B C 1
ATOM 5934 O O . ALA B 1 294 ? -2.074 16.328 1.239 1 98.88 294 ALA B O 1
ATOM 5935 N N . ILE B 1 295 ? -2.951 18.391 1.417 1 98.88 295 ILE B N 1
ATOM 5936 C CA . ILE B 1 295 ? -2.834 18.656 -0.013 1 98.88 295 ILE B CA 1
ATOM 5937 C C . ILE B 1 295 ? -1.368 18.875 -0.378 1 98.88 295 ILE B C 1
ATOM 5939 O O . ILE B 1 295 ? -0.708 19.75 0.192 1 98.88 295 ILE B O 1
ATOM 5943 N N . ILE B 1 296 ? -0.875 18.125 -1.379 1 98.69 296 ILE B N 1
ATOM 5944 C CA . ILE B 1 296 ? 0.566 18.188 -1.599 1 98.69 296 ILE B CA 1
ATOM 5945 C C . ILE B 1 296 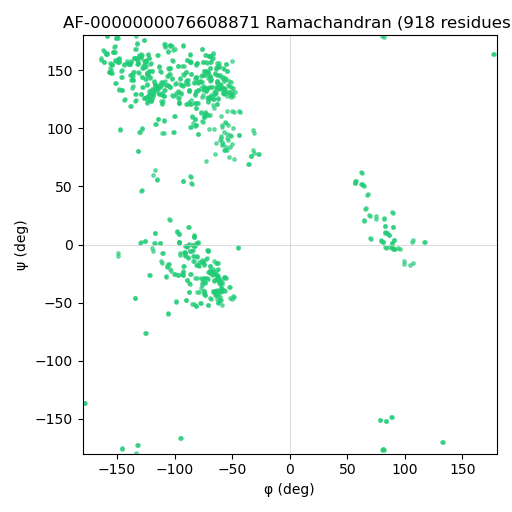? 0.854 18.641 -3.025 1 98.69 296 ILE B C 1
ATOM 5947 O O . ILE B 1 296 ? 1.941 19.156 -3.312 1 98.69 296 ILE B O 1
ATOM 5951 N N . THR B 1 297 ? -0.015 18.422 -3.959 1 98.38 297 THR B N 1
ATOM 5952 C CA . THR B 1 297 ? 0.039 18.953 -5.312 1 98.38 297 THR B CA 1
ATOM 5953 C C . THR B 1 297 ? -1.315 19.516 -5.727 1 98.38 297 THR B C 1
ATOM 5955 O O . THR B 1 297 ? -2.281 19.453 -4.961 1 98.38 297 THR B O 1
ATOM 5958 N N . LYS B 1 298 ? -1.336 20.031 -6.949 1 98.38 298 LYS B N 1
ATOM 5959 C CA . LYS B 1 298 ? -2.578 20.562 -7.492 1 98.38 298 LYS B CA 1
ATOM 5960 C C . LYS B 1 298 ? -3.693 19.531 -7.465 1 98.38 298 LYS B C 1
ATOM 5962 O O . LYS B 1 298 ? -4.863 19.859 -7.266 1 98.38 298 LYS B O 1
ATOM 5967 N N . ASP B 1 299 ? -3.314 18.25 -7.559 1 98.56 299 ASP B N 1
ATOM 5968 C CA . ASP B 1 299 ? -4.352 17.234 -7.754 1 98.56 299 ASP B CA 1
ATOM 5969 C C . ASP B 1 299 ? -4.262 16.141 -6.691 1 98.56 299 ASP B C 1
ATOM 5971 O O . ASP B 1 299 ? -5.016 15.164 -6.73 1 98.56 299 ASP B O 1
ATOM 5975 N N . GLU B 1 300 ? -3.338 16.281 -5.742 1 98.69 300 GLU B N 1
ATOM 5976 C CA . GLU B 1 300 ? -3.092 15.117 -4.883 1 98.69 300 GLU B CA 1
ATOM 5977 C C . GLU B 1 300 ? -3.174 15.5 -3.408 1 98.69 300 GLU B C 1
ATOM 5979 O O . GLU B 1 300 ? -2.742 16.594 -3.018 1 98.69 300 GLU B O 1
ATOM 5984 N N . VAL B 1 301 ? -3.693 14.578 -2.629 1 98.88 301 VAL B N 1
ATOM 5985 C CA . VAL B 1 301 ? -3.709 14.648 -1.173 1 98.88 301 VAL B CA 1
ATOM 5986 C C . VAL B 1 301 ? -2.973 13.453 -0.585 1 98.88 301 VAL B C 1
ATOM 5988 O O . VAL B 1 301 ? -3.285 12.305 -0.912 1 98.88 301 VAL B O 1
ATOM 5991 N N . ALA B 1 302 ? -1.942 13.711 0.243 1 98.88 302 ALA B N 1
ATOM 5992 C CA . ALA B 1 302 ? -1.304 12.656 1.024 1 98.88 302 ALA B CA 1
ATOM 5993 C C . ALA B 1 302 ? -2.105 12.344 2.285 1 98.88 302 ALA B C 1
ATOM 5995 O O . ALA B 1 302 ? -2.703 13.242 2.885 1 98.88 302 ALA B O 1
ATOM 5996 N N . MET B 1 303 ? -2.166 11.125 2.695 1 98.81 303 MET B N 1
ATOM 5997 C CA . MET B 1 303 ? -2.783 10.695 3.945 1 98.81 303 MET B CA 1
ATOM 5998 C C . MET B 1 303 ? -2.121 9.422 4.469 1 98.81 303 MET B C 1
ATOM 6000 O O . MET B 1 303 ? -1.434 8.727 3.723 1 98.81 303 MET B O 1
ATOM 6004 N N . ALA B 1 304 ? -2.27 9.203 5.73 1 98.69 304 ALA B N 1
ATOM 6005 C CA . ALA B 1 304 ? -1.8 7.957 6.32 1 98.69 304 ALA B CA 1
ATOM 6006 C C . ALA B 1 304 ? -2.945 6.961 6.48 1 98.69 304 ALA B C 1
ATOM 6008 O O . ALA B 1 304 ? -4.035 7.324 6.922 1 98.69 304 ALA B O 1
ATOM 6009 N N . ILE B 1 305 ? -2.754 5.785 6.039 1 98.69 305 ILE B N 1
ATOM 6010 C CA . ILE B 1 305 ? -3.521 4.633 6.496 1 98.69 305 ILE B CA 1
ATOM 6011 C C . ILE B 1 305 ? -2.707 3.846 7.523 1 98.69 305 ILE B C 1
ATOM 6013 O O . ILE B 1 305 ? -1.746 3.16 7.168 1 98.69 305 ILE B O 1
ATOM 6017 N N . MET B 1 306 ? -3.143 3.893 8.734 1 98.12 306 MET B N 1
ATOM 6018 C CA . MET B 1 306 ? -2.271 3.469 9.828 1 98.12 306 MET B CA 1
ATOM 6019 C C . MET B 1 306 ? -2.361 1.961 10.039 1 98.12 306 MET B C 1
ATOM 6021 O O . MET B 1 306 ? -3.393 1.35 9.758 1 98.12 306 MET B O 1
ATOM 6025 N N . GLY B 1 307 ? -1.281 1.361 10.438 1 96.94 307 GLY B N 1
ATOM 6026 C CA . GLY B 1 307 ? -1.18 -0.033 10.836 1 96.94 307 GLY B CA 1
ATOM 6027 C C . GLY B 1 307 ? -0.507 -0.218 12.188 1 96.94 307 GLY B C 1
ATOM 6028 O O . GLY B 1 307 ? 0.405 -1.037 12.32 1 96.94 307 GLY B O 1
ATOM 6029 N N . HIS B 1 308 ? -0.926 0.583 13.148 1 96.25 308 HIS B N 1
ATOM 6030 C CA . HIS B 1 308 ? -0.209 0.704 14.414 1 96.25 308 HIS B CA 1
ATOM 6031 C C . HIS B 1 308 ? -0.729 -0.295 15.445 1 96.25 308 HIS B C 1
ATOM 6033 O O . HIS B 1 308 ? -0.175 -0.412 16.531 1 96.25 308 HIS B O 1
ATOM 6039 N N . ARG B 1 309 ? -1.782 -0.996 15.156 1 94.62 309 ARG B N 1
ATOM 6040 C CA . ARG B 1 309 ? -2.375 -1.945 16.094 1 94.62 309 ARG B CA 1
ATOM 6041 C C . ARG B 1 309 ? -2.062 -3.383 15.688 1 94.62 309 ARG B C 1
ATOM 6043 O O . ARG B 1 309 ? -1.892 -3.676 14.5 1 94.62 309 ARG B O 1
ATOM 6050 N N . PRO B 1 310 ? -2 -4.27 16.594 1 91.69 310 PRO B N 1
ATOM 6051 C CA . PRO B 1 310 ? -1.676 -5.66 16.266 1 91.69 310 PRO B CA 1
ATOM 6052 C C . PRO B 1 310 ? -2.814 -6.379 15.547 1 91.69 310 PRO B C 1
ATOM 6054 O O . PRO B 1 310 ? -3.986 -6.066 15.773 1 91.69 310 PRO B O 1
ATOM 6057 N N . VAL B 1 311 ? -2.416 -7.312 14.688 1 93.25 311 VAL B N 1
ATOM 6058 C CA . VAL B 1 311 ? -3.4 -8.18 14.055 1 93.25 311 VAL B CA 1
ATOM 6059 C C . VAL B 1 311 ? -3.967 -9.156 15.086 1 93.25 311 VAL B C 1
ATOM 6061 O O . VAL B 1 311 ? -3.215 -9.766 15.852 1 93.25 311 VAL B O 1
ATOM 6064 N N . LYS B 1 312 ? -5.297 -9.289 15.062 1 86.75 312 LYS B N 1
ATOM 6065 C CA . LYS B 1 312 ? -5.941 -10.227 15.984 1 86.75 312 LYS B CA 1
ATOM 6066 C C . LYS B 1 312 ? -5.875 -11.656 15.445 1 86.75 312 LYS B C 1
ATOM 6068 O O . LYS B 1 312 ? -6.574 -12 14.492 1 86.75 312 LYS B O 1
ATOM 6073 N N . ILE B 1 313 ? -5.02 -12.469 15.93 1 82.69 313 ILE B N 1
ATOM 6074 C CA . ILE B 1 313 ? -4.883 -13.859 15.5 1 82.69 313 ILE B CA 1
ATOM 6075 C C . ILE B 1 313 ? -5.777 -14.758 16.359 1 82.69 313 ILE B C 1
ATOM 6077 O O . ILE B 1 313 ? -6.387 -15.695 15.844 1 82.69 313 ILE B O 1
ATOM 6081 N N . SER B 1 314 ? -5.711 -14.57 17.656 1 73.62 314 SER B N 1
ATOM 6082 C CA . SER B 1 314 ? -6.562 -15.344 18.562 1 73.62 314 SER B CA 1
ATOM 6083 C C . SER B 1 314 ? -7.512 -14.445 19.344 1 73.62 314 SER B C 1
ATOM 6085 O O . SER B 1 314 ? -7.309 -13.227 19.406 1 73.62 314 SER B O 1
ATOM 6087 N N . ASP B 1 315 ? -8.68 -14.914 19.484 1 63.72 315 ASP B N 1
ATOM 6088 C CA . ASP B 1 315 ? -9.766 -14.203 20.141 1 63.72 315 ASP B CA 1
ATOM 6089 C C . ASP B 1 315 ? -9.289 -13.555 21.438 1 63.72 315 ASP B C 1
ATOM 6091 O O . ASP B 1 315 ? -10.016 -12.781 22.062 1 63.72 315 ASP B O 1
ATOM 6095 N N . GLU B 1 316 ? -8.109 -13.742 21.781 1 59.75 316 GLU B N 1
ATOM 6096 C CA . GLU B 1 316 ? -7.777 -13.211 23.094 1 59.75 316 GLU B CA 1
ATOM 6097 C C . GLU B 1 316 ? -7.227 -11.797 23 1 59.75 316 GLU B C 1
ATOM 6099 O O . GLU B 1 316 ? -6.035 -11.602 22.75 1 59.75 316 GLU B O 1
ATOM 6104 N N . LEU B 1 317 ? -7.988 -11 22.375 1 57.94 317 LEU B N 1
ATOM 6105 C CA . LEU B 1 317 ? -7.418 -9.656 22.422 1 57.94 317 LEU B CA 1
ATOM 6106 C C . LEU B 1 317 ? -7.547 -9.055 23.812 1 57.94 317 LEU B C 1
ATOM 6108 O O . LEU B 1 317 ? -8.633 -9.039 24.391 1 57.94 317 LEU B O 1
ATOM 6112 N N . LYS B 1 318 ? -6.395 -8.914 24.422 1 60.5 318 LYS B N 1
ATOM 6113 C CA . LYS B 1 318 ? -6.352 -8.219 25.703 1 60.5 318 LYS B CA 1
ATOM 6114 C C . LYS B 1 318 ? -6.582 -6.719 25.531 1 60.5 318 LYS B C 1
ATOM 6116 O O . LYS B 1 318 ? -6.164 -6.137 24.516 1 60.5 318 LYS B O 1
ATOM 6121 N N . GLU B 1 319 ? -7.527 -6.262 26.266 1 60.94 319 GLU B N 1
ATOM 6122 C CA . GLU B 1 319 ? -7.742 -4.82 26.328 1 60.94 319 GLU B CA 1
ATOM 6123 C C . GLU B 1 319 ? -6.418 -4.07 26.469 1 60.94 319 GLU B C 1
ATOM 6125 O O . GLU B 1 319 ? -5.566 -4.457 27.281 1 60.94 319 GLU B O 1
ATOM 6130 N N . ILE B 1 320 ? -6.094 -3.281 25.406 1 66.81 320 ILE B N 1
ATOM 6131 C CA . ILE B 1 320 ? -4.895 -2.459 25.516 1 66.81 320 ILE B CA 1
ATOM 6132 C C . ILE B 1 320 ? -5.273 -1.047 25.953 1 66.81 320 ILE B C 1
ATOM 6134 O O . ILE B 1 320 ? -6.18 -0.435 25.391 1 66.81 320 ILE B O 1
ATOM 6138 N N . ASP B 1 321 ? -4.73 -0.595 27.062 1 69.38 321 ASP B N 1
ATOM 6139 C CA . ASP B 1 321 ? -4.957 0.745 27.594 1 69.38 321 ASP B CA 1
ATOM 6140 C C . ASP B 1 321 ? -4.434 1.812 26.641 1 69.38 321 ASP B C 1
ATOM 6142 O O . ASP B 1 321 ? -3.574 1.533 25.797 1 69.38 321 ASP B O 1
ATOM 6146 N N . SER B 1 322 ? -5.043 2.965 26.828 1 74.69 322 SER B N 1
ATOM 6147 C CA . SER B 1 322 ? -4.582 4.137 26.094 1 74.69 322 SER B CA 1
ATOM 6148 C C . SER B 1 322 ? -3.104 4.41 26.359 1 74.69 322 SER B C 1
ATOM 6150 O O . SER B 1 322 ? -2.627 4.238 27.484 1 74.69 322 SER B O 1
ATOM 6152 N N . ASP B 1 323 ? -2.359 4.672 25.297 1 79.31 323 ASP B N 1
ATOM 6153 C CA . ASP B 1 323 ? -0.952 5.062 25.297 1 79.31 323 ASP B CA 1
ATOM 6154 C C . ASP B 1 323 ? -0.774 6.484 24.781 1 79.31 323 ASP B C 1
ATOM 6156 O O . ASP B 1 323 ? -0.917 6.734 23.578 1 79.31 323 ASP B O 1
ATOM 6160 N N . PRO B 1 324 ? -0.454 7.441 25.641 1 79.88 324 PRO B N 1
ATOM 6161 C CA . PRO B 1 324 ? -0.338 8.828 25.172 1 79.88 324 PRO B CA 1
ATOM 6162 C C . PRO B 1 324 ? 0.779 9.023 24.156 1 79.88 324 PRO B C 1
ATOM 6164 O O . PRO B 1 324 ? 0.693 9.906 23.297 1 79.88 324 PRO B O 1
ATOM 6167 N N . GLU B 1 325 ? 1.826 8.266 24.234 1 81 325 GLU B N 1
ATOM 6168 C CA . GLU B 1 325 ? 2.941 8.391 23.297 1 81 325 GLU B CA 1
ATOM 6169 C C . GLU B 1 325 ? 2.59 7.793 21.938 1 81 325 GLU B C 1
ATOM 6171 O O . GLU B 1 325 ? 3.041 8.289 20.891 1 81 325 GLU B O 1
ATOM 6176 N N . ASN B 1 326 ? 1.78 6.777 22.047 1 86.25 326 ASN B N 1
ATOM 6177 C CA . ASN B 1 326 ? 1.307 6.086 20.859 1 86.25 326 ASN B CA 1
ATOM 6178 C C . ASN B 1 326 ? -0.205 5.883 20.891 1 86.25 326 ASN B C 1
ATOM 6180 O O . ASN B 1 326 ? -0.679 4.77 21.141 1 86.25 326 ASN B O 1
ATOM 6184 N N . PRO B 1 327 ? -0.925 6.879 20.547 1 86.88 327 PRO B N 1
ATOM 6185 C CA . PRO B 1 327 ? -2.377 6.859 20.734 1 86.88 327 PRO B CA 1
ATOM 6186 C C . PRO B 1 327 ? -3.084 5.895 19.797 1 86.88 327 PRO B C 1
ATOM 6188 O O . PRO B 1 327 ? -2.484 5.422 18.828 1 86.88 327 PRO B O 1
ATOM 6191 N N . GLY B 1 328 ? -4.34 5.547 20.156 1 91.19 328 GLY B N 1
ATOM 6192 C CA . GLY B 1 328 ? -5.207 4.793 19.266 1 91.19 328 GLY B CA 1
ATOM 6193 C C . GLY B 1 328 ? -5.062 3.291 19.422 1 91.19 328 GLY B C 1
ATOM 6194 O O . GLY B 1 328 ? -5.344 2.535 18.484 1 91.19 328 GLY B O 1
ATOM 6195 N N . GLN B 1 329 ? -4.695 2.861 20.562 1 90.12 329 GLN B N 1
ATOM 6196 C CA . GLN B 1 329 ? -4.449 1.44 20.781 1 90.12 329 GLN B CA 1
ATOM 6197 C C . GLN B 1 329 ? -5.707 0.73 21.266 1 90.12 329 GLN B C 1
ATOM 6199 O O . GLN B 1 329 ? -5.77 -0.5 21.281 1 90.12 329 GLN B O 1
ATOM 6204 N N . GLU B 1 330 ? -6.785 1.475 21.625 1 90 330 GLU B N 1
ATOM 6205 C CA . GLU B 1 330 ? -7.945 0.92 22.312 1 90 330 GLU B CA 1
ATOM 6206 C C . GLU B 1 330 ? -8.727 -0.032 21.406 1 90 330 GLU B C 1
ATOM 6208 O O . GLU B 1 330 ? -8.945 0.26 20.234 1 90 330 GLU B O 1
ATOM 6213 N N . VAL B 1 331 ? -9.195 -1.073 21.969 1 87.88 331 VAL B N 1
ATOM 6214 C CA . VAL B 1 331 ? -9.969 -2.084 21.25 1 87.88 331 VAL B CA 1
ATOM 6215 C C . VAL B 1 331 ? -11.289 -1.486 20.766 1 87.88 331 VAL B C 1
ATOM 6217 O O . VAL B 1 331 ? -11.82 -1.889 19.734 1 87.88 331 VAL B O 1
ATOM 6220 N N . ALA B 1 332 ? -11.703 -0.472 21.438 1 89.62 332 ALA B N 1
ATOM 6221 C CA . ALA B 1 332 ? -13.016 0.12 21.188 1 89.62 332 ALA B CA 1
ATOM 6222 C C . ALA B 1 332 ? -13.031 0.852 19.844 1 89.62 332 ALA B C 1
ATOM 6224 O O . ALA B 1 332 ? -14.094 1.243 19.359 1 89.62 332 ALA B O 1
ATOM 6225 N N . TRP B 1 333 ? -11.852 0.935 19.172 1 93.31 333 TRP B N 1
ATOM 6226 C CA . TRP B 1 333 ? -11.797 1.539 17.844 1 93.31 333 TRP B CA 1
ATOM 6227 C C . TRP B 1 333 ? -12.227 0.54 16.781 1 93.31 333 TRP B C 1
ATOM 6229 O O . TRP B 1 333 ? -12.273 0.875 15.594 1 93.31 333 TRP B O 1
ATOM 6239 N N . GLY B 1 334 ? -12.594 -0.66 17.172 1 92.31 334 GLY B N 1
ATOM 6240 C CA . GLY B 1 334 ? -13.039 -1.664 16.219 1 92.31 334 GLY B CA 1
ATOM 6241 C C . GLY B 1 334 ? -11.891 -2.336 15.484 1 92.31 334 GLY B C 1
ATOM 6242 O O . GLY B 1 334 ? -10.805 -2.508 16.047 1 92.31 334 GLY B O 1
ATOM 6243 N N . PRO B 1 335 ? -12.094 -2.791 14.281 1 94.06 335 PRO B N 1
ATOM 6244 C CA . PRO B 1 335 ? -11.109 -3.605 13.562 1 94.06 335 PRO B CA 1
ATOM 6245 C C . PRO B 1 335 ? -10.039 -2.764 12.859 1 94.06 335 PRO B C 1
ATOM 6247 O O . PRO B 1 335 ? -9.188 -3.305 12.148 1 94.06 335 PRO B O 1
ATOM 6250 N N . SER B 1 336 ? -10.016 -1.531 13.055 1 96.06 336 SER B N 1
ATOM 6251 C CA . SER B 1 336 ? -9.195 -0.639 12.242 1 96.06 336 SER B CA 1
ATOM 6252 C C . SER B 1 336 ? -7.746 -0.635 12.719 1 96.06 336 SER B C 1
ATOM 6254 O O . SER B 1 336 ? -7.465 -0.99 13.867 1 96.06 336 SER B O 1
ATOM 6256 N N . GLY B 1 337 ? -6.887 -0.311 11.805 1 96.69 337 GLY B N 1
ATOM 6257 C CA . GLY B 1 337 ? -5.531 0.082 12.156 1 96.69 337 GLY B CA 1
ATOM 6258 C C . GLY B 1 337 ? -4.566 -1.089 12.219 1 96.69 337 GLY B C 1
ATOM 6259 O O . GLY B 1 337 ? -3.514 -1 12.852 1 96.69 337 GLY B O 1
ATOM 6260 N N . THR B 1 338 ? -4.949 -2.25 11.664 1 96.06 338 THR B N 1
ATOM 6261 C CA . THR B 1 338 ? -4.055 -3.402 11.656 1 96.06 338 THR B CA 1
ATOM 6262 C C . THR B 1 338 ? -3.408 -3.584 10.289 1 96.06 338 THR B C 1
ATOM 6264 O O . THR B 1 338 ? -3.963 -3.158 9.273 1 96.06 338 THR B O 1
ATOM 6267 N N . ARG B 1 339 ? -2.299 -4.281 10.297 1 97.19 339 ARG B N 1
ATOM 6268 C CA . ARG B 1 339 ? -1.571 -4.535 9.062 1 97.19 339 ARG B CA 1
ATOM 6269 C C . ARG B 1 339 ? -2.072 -5.809 8.383 1 97.19 339 ARG B C 1
ATOM 6271 O O . ARG B 1 339 ? -1.39 -6.367 7.523 1 97.19 339 ARG B O 1
ATOM 6278 N N . GLU B 1 340 ? -3.211 -6.289 8.797 1 97.31 340 GLU B N 1
ATOM 6279 C CA . GLU B 1 340 ? -3.854 -7.367 8.055 1 97.31 340 GLU B CA 1
ATOM 6280 C C . GLU B 1 340 ? -4.363 -6.879 6.703 1 97.31 340 GLU B C 1
ATOM 6282 O O . GLU B 1 340 ? -4.641 -7.68 5.812 1 97.31 340 GLU B O 1
ATOM 6287 N N . LYS B 1 341 ? -4.488 -5.559 6.605 1 97.94 341 LYS B N 1
ATOM 6288 C CA . LYS B 1 341 ? -4.934 -4.863 5.402 1 97.94 341 LYS B CA 1
ATOM 6289 C C . LYS B 1 341 ? -3.896 -3.844 4.941 1 97.94 341 LYS B C 1
ATOM 6291 O O . LYS B 1 341 ? -2.979 -3.502 5.691 1 97.94 341 LYS B O 1
ATOM 6296 N N . PRO B 1 342 ? -4.016 -3.379 3.656 1 97.94 342 PRO B N 1
ATOM 6297 C CA . PRO B 1 342 ? -3.049 -2.385 3.186 1 97.94 342 PRO B CA 1
ATOM 6298 C C . PRO B 1 342 ? -3.014 -1.135 4.062 1 97.94 342 PRO B C 1
ATOM 6300 O O . PRO B 1 342 ? -4.066 -0.605 4.434 1 97.94 342 PRO B O 1
ATOM 6303 N N . THR B 1 343 ? -1.844 -0.703 4.469 1 98.25 343 THR B N 1
ATOM 6304 C CA . THR B 1 343 ? -1.562 0.518 5.215 1 98.25 343 THR B CA 1
ATOM 6305 C C . THR B 1 343 ? -0.394 1.276 4.586 1 98.25 343 THR B C 1
ATOM 6307 O O . THR B 1 343 ? 0.221 0.8 3.631 1 98.25 343 THR B O 1
ATOM 6310 N N . GLY B 1 344 ? -0.133 2.453 5.082 1 98.31 344 GLY B N 1
ATOM 6311 C CA . GLY B 1 344 ? 1.049 3.174 4.637 1 98.31 344 GLY B CA 1
ATOM 6312 C C . GLY B 1 344 ? 0.766 4.621 4.281 1 98.31 344 GLY B C 1
ATOM 6313 O O . GLY B 1 344 ? -0.246 5.184 4.703 1 98.31 344 GLY B O 1
ATOM 6314 N N . LEU B 1 345 ? 1.81 5.262 3.664 1 98.69 345 LEU B N 1
ATOM 6315 C CA . LEU B 1 345 ? 1.668 6.59 3.08 1 98.69 345 LEU B CA 1
ATOM 6316 C C . LEU B 1 345 ? 0.884 6.531 1.772 1 98.69 345 LEU B C 1
ATOM 6318 O O . LEU B 1 345 ? 1.379 6.012 0.77 1 98.69 345 LEU B O 1
ATOM 6322 N N . ALA B 1 346 ? -0.283 7.043 1.856 1 98.75 346 ALA B N 1
ATOM 6323 C CA . ALA B 1 346 ? -1.196 6.988 0.718 1 98.75 346 ALA B CA 1
ATOM 6324 C C . ALA B 1 346 ? -1.318 8.352 0.043 1 98.75 346 ALA B C 1
ATOM 6326 O O . ALA B 1 346 ? -1.285 9.391 0.712 1 98.75 346 ALA B O 1
ATOM 6327 N N . ILE B 1 347 ? -1.459 8.352 -1.221 1 98.62 347 ILE B N 1
ATOM 6328 C CA . ILE B 1 347 ? -1.739 9.562 -1.983 1 98.62 347 ILE B CA 1
ATOM 6329 C C . ILE B 1 347 ? -2.98 9.352 -2.848 1 98.62 347 ILE B C 1
ATOM 6331 O O . ILE B 1 347 ? -3.064 8.375 -3.6 1 98.62 347 ILE B O 1
ATOM 6335 N N . VAL B 1 348 ? -3.947 10.203 -2.738 1 98.56 348 VAL B N 1
ATOM 6336 C CA . VAL B 1 348 ? -5.207 10.164 -3.477 1 98.56 348 VAL B CA 1
ATOM 6337 C C . VAL B 1 348 ? -5.238 11.289 -4.508 1 98.56 348 VAL B C 1
ATOM 6339 O O . VAL B 1 348 ? -4.883 12.43 -4.203 1 98.56 348 VAL B O 1
ATOM 6342 N N . ASN B 1 349 ? -5.625 10.945 -5.723 1 98.12 349 ASN B N 1
ATOM 6343 C CA . ASN B 1 349 ? -5.867 11.961 -6.746 1 98.12 349 ASN B CA 1
ATOM 6344 C C . ASN B 1 349 ? -7.293 12.508 -6.664 1 98.12 349 ASN B C 1
ATOM 6346 O O . ASN B 1 349 ? -8.258 11.758 -6.816 1 98.12 349 ASN B O 1
ATOM 6350 N N . ILE B 1 350 ? -7.402 13.797 -6.469 1 98 350 ILE B N 1
ATOM 6351 C CA . ILE B 1 350 ? -8.688 14.445 -6.25 1 98 350 ILE B CA 1
ATOM 6352 C C . ILE B 1 350 ? -9.547 14.336 -7.508 1 98 350 ILE B C 1
ATOM 6354 O O . ILE B 1 350 ? -10.773 14.227 -7.426 1 98 350 ILE B O 1
ATOM 6358 N N . ARG B 1 351 ? -8.922 14.32 -8.68 1 97.06 351 ARG B N 1
ATOM 6359 C CA . ARG B 1 351 ? -9.617 14.336 -9.953 1 97.06 351 ARG B CA 1
ATOM 6360 C C . ARG B 1 351 ? -10.07 12.93 -10.352 1 97.06 351 ARG B C 1
ATOM 6362 O O . ARG B 1 351 ? -11.242 12.711 -10.648 1 97.06 351 ARG B O 1
ATOM 6369 N N . THR B 1 352 ? -9.133 11.961 -10.32 1 96 352 THR B N 1
ATOM 6370 C CA . THR B 1 352 ? -9.398 10.625 -10.836 1 96 352 THR B CA 1
ATOM 6371 C C . THR B 1 352 ? -9.906 9.703 -9.727 1 96 352 THR B C 1
ATOM 6373 O O . THR B 1 352 ? -10.422 8.625 -10.008 1 96 352 THR B O 1
ATOM 6376 N N . ARG B 1 353 ? -9.68 10.094 -8.469 1 97.19 353 ARG B N 1
ATOM 6377 C CA . ARG B 1 353 ? -10.031 9.344 -7.266 1 97.19 353 ARG B CA 1
ATOM 6378 C C . ARG B 1 353 ? -9.164 8.094 -7.125 1 97.19 353 ARG B C 1
ATOM 6380 O O . ARG B 1 353 ? -9.383 7.281 -6.23 1 97.19 353 ARG B O 1
ATOM 6387 N N . GLU B 1 354 ? -8.203 7.957 -8 1 97.25 354 GLU B N 1
ATOM 6388 C CA . GLU B 1 354 ? -7.246 6.867 -7.852 1 97.25 354 GLU B CA 1
ATOM 6389 C C . GLU B 1 354 ? -6.312 7.113 -6.668 1 97.25 354 GLU B C 1
ATOM 6391 O O . GLU B 1 354 ? -6.039 8.266 -6.316 1 97.25 354 GLU B O 1
ATOM 6396 N N . MET B 1 355 ? -5.926 6.051 -6.09 1 97.5 355 MET B N 1
ATOM 6397 C CA . MET B 1 355 ? -4.98 6.211 -4.988 1 97.5 355 MET B CA 1
ATOM 6398 C C . MET B 1 355 ? -3.824 5.227 -5.117 1 97.5 355 MET B C 1
ATOM 6400 O O . MET B 1 355 ? -3.91 4.254 -5.871 1 97.5 355 MET B O 1
ATOM 6404 N N . ARG B 1 356 ? -2.717 5.535 -4.426 1 96.75 356 ARG B N 1
ATOM 6405 C CA . ARG B 1 356 ? -1.521 4.703 -4.355 1 96.75 356 ARG B CA 1
ATOM 6406 C C . ARG B 1 356 ? -0.996 4.625 -2.926 1 96.75 356 ARG B C 1
ATOM 6408 O O . ARG B 1 356 ? -1.044 5.609 -2.184 1 96.75 356 ARG B O 1
ATOM 6415 N N . ILE B 1 357 ? -0.525 3.463 -2.551 1 97.75 357 ILE B N 1
ATOM 6416 C CA . ILE B 1 357 ? 0.323 3.338 -1.37 1 97.75 357 ILE B CA 1
ATOM 6417 C C . ILE B 1 357 ? 1.779 3.588 -1.753 1 97.75 357 ILE B C 1
ATOM 6419 O O . ILE B 1 357 ? 2.453 2.697 -2.275 1 97.75 357 ILE B O 1
ATOM 6423 N N . GLU B 1 358 ? 2.277 4.75 -1.473 1 96.88 358 GLU B N 1
ATOM 6424 C CA . GLU B 1 358 ? 3.613 5.16 -1.899 1 96.88 358 GLU B CA 1
ATOM 6425 C C . GLU B 1 358 ? 4.691 4.453 -1.085 1 96.88 358 GLU B C 1
ATOM 6427 O O . GLU B 1 358 ? 5.793 4.211 -1.583 1 96.88 358 GLU B O 1
ATOM 6432 N N . ALA B 1 359 ? 4.348 4.203 0.108 1 96.25 359 ALA B N 1
ATOM 6433 C CA . ALA B 1 359 ? 5.332 3.557 0.975 1 96.25 359 ALA B CA 1
ATOM 6434 C C . ALA B 1 359 ? 4.66 2.926 2.189 1 96.25 359 ALA B C 1
ATOM 6436 O O . ALA B 1 359 ? 3.559 3.326 2.576 1 96.25 359 ALA B O 1
ATOM 6437 N N . GLN B 1 360 ? 5.355 1.982 2.717 1 95.5 360 GLN B N 1
ATOM 6438 C CA . GLN B 1 360 ? 5.004 1.289 3.953 1 95.5 360 GLN B CA 1
ATOM 6439 C C . GLN B 1 360 ? 6.254 0.905 4.738 1 95.5 360 GLN B C 1
ATOM 6441 O O . GLN B 1 360 ? 7.223 0.4 4.168 1 95.5 360 GLN B O 1
ATOM 6446 N N . THR B 1 361 ? 6.23 1.191 6.023 1 93.69 361 THR B N 1
ATOM 6447 C CA . THR B 1 361 ? 7.379 0.782 6.824 1 93.69 361 THR B CA 1
ATOM 6448 C C . THR B 1 361 ? 7.355 -0.723 7.078 1 93.69 361 THR B C 1
ATOM 6450 O O . THR B 1 361 ? 6.285 -1.339 7.082 1 93.69 361 THR B O 1
ATOM 6453 N N . ASN B 1 362 ? 8.484 -1.312 7.367 1 88.75 362 ASN B N 1
ATOM 6454 C CA . ASN B 1 362 ? 8.602 -2.76 7.508 1 88.75 362 ASN B CA 1
ATOM 6455 C C . ASN B 1 362 ? 8.031 -3.24 8.836 1 88.75 362 ASN B C 1
ATOM 6457 O O . ASN B 1 362 ? 7.609 -4.395 8.961 1 88.75 362 ASN B O 1
ATOM 6461 N N . SER B 1 363 ? 8.102 -2.395 9.781 1 87.44 363 SER B N 1
ATOM 6462 C CA . SER B 1 363 ? 7.66 -2.729 11.125 1 87.44 363 SER B CA 1
ATOM 6463 C C . SER B 1 363 ? 7.199 -1.485 11.883 1 87.44 363 SER B C 1
ATOM 6465 O O . SER B 1 363 ? 7.266 -0.373 11.352 1 87.44 363 SER B O 1
ATOM 6467 N N . GLY B 1 364 ? 6.605 -1.741 13.016 1 87.56 364 GLY B N 1
ATOM 6468 C CA . GLY B 1 364 ? 6.176 -0.625 13.844 1 87.56 364 GLY B CA 1
ATOM 6469 C C . GLY B 1 364 ? 4.773 -0.148 13.523 1 87.56 364 GLY B C 1
ATOM 6470 O O . GLY B 1 364 ? 3.912 -0.946 13.156 1 87.56 364 GLY B O 1
ATOM 6471 N N . SER B 1 365 ? 4.574 1.118 13.711 1 87.06 365 SER B N 1
ATOM 6472 C CA . SER B 1 365 ? 3.236 1.691 13.617 1 87.06 365 SER B CA 1
ATOM 6473 C C . SER B 1 365 ? 2.82 1.894 12.164 1 87.06 365 SER B C 1
ATOM 6475 O O . SER B 1 365 ? 1.642 2.107 11.875 1 87.06 365 SER B O 1
ATOM 6477 N N . GLY B 1 366 ? 3.832 1.886 11.328 1 93.19 366 GLY B N 1
ATOM 6478 C CA . GLY B 1 366 ? 3.574 2.484 10.031 1 93.19 366 GLY B CA 1
ATOM 6479 C C . GLY B 1 366 ? 3.664 3.998 10.039 1 93.19 366 GLY B C 1
ATOM 6480 O O . GLY B 1 366 ? 4.051 4.594 11.047 1 93.19 366 GLY B O 1
ATOM 6481 N N . PHE B 1 367 ? 3.367 4.566 8.922 1 97.62 367 PHE B N 1
ATOM 6482 C CA . PHE B 1 367 ? 3.426 6.016 8.789 1 97.62 367 PHE B CA 1
ATOM 6483 C C . PHE B 1 367 ? 2.316 6.68 9.602 1 97.62 367 PHE B C 1
ATOM 6485 O O . PHE B 1 367 ? 1.229 6.117 9.75 1 97.62 367 PHE B O 1
ATOM 6492 N N . TRP B 1 368 ? 2.617 7.895 10.023 1 98.06 368 TRP B N 1
ATOM 6493 C CA . TRP B 1 368 ? 1.717 8.648 10.891 1 98.06 368 TRP B CA 1
ATOM 6494 C C . TRP B 1 368 ? 1.386 10.008 10.289 1 98.06 368 TRP B C 1
ATOM 6496 O O . TRP B 1 368 ? 0.315 10.188 9.703 1 98.06 368 TRP B O 1
ATOM 6506 N N . HIS B 1 369 ? 2.285 10.961 10.336 1 98.62 369 HIS B N 1
ATOM 6507 C CA . HIS B 1 369 ? 2.131 12.227 9.625 1 98.62 369 HIS B CA 1
ATOM 6508 C C . HIS B 1 369 ? 2.861 12.195 8.289 1 98.62 369 HIS B C 1
ATOM 6510 O O . HIS B 1 369 ? 4.027 11.805 8.219 1 98.62 369 HIS B O 1
ATOM 6516 N N . VAL B 1 370 ? 2.105 12.617 7.258 1 98.88 370 VAL B N 1
ATOM 6517 C CA . VAL B 1 370 ? 2.648 12.453 5.914 1 98.88 370 VAL B CA 1
ATOM 6518 C C . VAL B 1 370 ? 2.502 13.758 5.137 1 98.88 370 VAL B C 1
ATOM 6520 O O . VAL B 1 370 ? 1.664 14.602 5.473 1 98.88 370 VAL B O 1
ATOM 6523 N N . HIS B 1 371 ? 3.371 13.922 4.148 1 98.88 371 HIS B N 1
ATOM 6524 C CA . HIS B 1 371 ? 3.385 15.078 3.258 1 98.88 371 HIS B CA 1
ATOM 6525 C C . HIS B 1 371 ? 4.102 14.758 1.952 1 98.88 371 HIS B C 1
ATOM 6527 O O . HIS B 1 371 ? 4.418 13.602 1.68 1 98.88 371 HIS B O 1
ATOM 6533 N N . GLY B 1 372 ? 4.184 15.688 1.055 1 98.81 372 GLY B N 1
ATOM 6534 C CA . GLY B 1 372 ? 4.867 15.539 -0.218 1 98.81 372 GLY B CA 1
ATOM 6535 C C . GLY B 1 372 ? 5.266 16.859 -0.84 1 98.81 372 GLY B C 1
ATOM 6536 O O . GLY B 1 372 ? 4.793 17.922 -0.418 1 98.81 372 GLY B O 1
ATOM 6537 N N . SER B 1 373 ? 6.145 16.75 -1.794 1 98.56 373 SER B N 1
ATOM 6538 C CA . SER B 1 373 ? 6.59 17.953 -2.479 1 98.56 373 SER B CA 1
ATOM 6539 C C . SER B 1 373 ? 5.586 18.406 -3.539 1 98.56 373 SER B C 1
ATOM 6541 O O . SER B 1 373 ? 4.867 17.562 -4.102 1 98.56 373 SER B O 1
ATOM 6543 N N . SER B 1 374 ? 5.605 19.641 -3.859 1 97.69 374 SER B N 1
ATOM 6544 C CA . SER B 1 374 ? 4.59 20.234 -4.719 1 97.69 374 SER B CA 1
ATOM 6545 C C . SER B 1 374 ? 4.734 19.75 -6.16 1 97.69 374 SER B C 1
ATOM 6547 O O . SER B 1 374 ? 3.771 19.781 -6.93 1 97.69 374 SER B O 1
ATOM 6549 N N . ASP B 1 375 ? 5.898 19.328 -6.539 1 96.75 375 ASP B N 1
ATOM 6550 C CA . ASP B 1 375 ? 6.113 18.844 -7.902 1 96.75 375 ASP B CA 1
ATOM 6551 C C . ASP B 1 375 ? 5.766 17.359 -8.023 1 96.75 375 ASP B C 1
ATOM 6553 O O . ASP B 1 375 ? 5.879 16.781 -9.109 1 96.75 375 ASP B O 1
ATOM 6557 N N . GLY B 1 376 ? 5.453 16.75 -6.945 1 96.94 376 GLY B N 1
ATOM 6558 C CA . GLY B 1 376 ? 5.008 15.367 -6.961 1 96.94 376 GLY B CA 1
ATOM 6559 C C . GLY B 1 376 ? 6.152 14.367 -6.918 1 96.94 376 GLY B C 1
ATOM 6560 O O . GLY B 1 376 ? 5.934 13.156 -7.004 1 96.94 376 GLY B O 1
ATOM 6561 N N . ARG B 1 377 ? 7.359 14.781 -6.711 1 96.44 377 ARG B N 1
ATOM 6562 C CA . ARG B 1 377 ? 8.516 13.898 -6.812 1 96.44 377 ARG B CA 1
ATOM 6563 C C . ARG B 1 377 ? 8.781 13.188 -5.488 1 96.44 377 ARG B C 1
ATOM 6565 O O . ARG B 1 377 ? 9.227 12.039 -5.473 1 96.44 377 ARG B O 1
ATOM 6572 N N . TRP B 1 378 ? 8.492 13.898 -4.398 1 98.12 378 TRP B N 1
ATOM 6573 C CA . TRP B 1 378 ? 8.875 13.367 -3.09 1 98.12 378 TRP B CA 1
ATOM 6574 C C . TRP B 1 378 ? 7.648 13.156 -2.211 1 98.12 378 TRP B C 1
ATOM 6576 O O . TRP B 1 378 ? 6.656 13.883 -2.33 1 98.12 378 TRP B O 1
ATOM 6586 N N . ALA B 1 379 ? 7.703 12.203 -1.363 1 98.56 379 ALA B N 1
ATOM 6587 C CA . ALA B 1 379 ? 6.832 12.055 -0.202 1 98.56 379 ALA B CA 1
ATOM 6588 C C . ALA B 1 379 ? 7.645 11.875 1.077 1 98.56 379 ALA B C 1
ATOM 6590 O O . ALA B 1 379 ? 8.812 11.492 1.027 1 98.56 379 ALA B O 1
ATOM 6591 N N . VAL B 1 380 ? 7.102 12.25 2.201 1 98.88 380 VAL B N 1
ATOM 6592 C CA . VAL B 1 380 ? 7.793 12.156 3.482 1 98.88 380 VAL B CA 1
ATOM 6593 C C . VAL B 1 380 ? 6.789 11.828 4.586 1 98.88 380 VAL B C 1
ATOM 6595 O O . VAL B 1 380 ? 5.613 12.188 4.492 1 98.88 380 VAL B O 1
ATOM 6598 N N . GLY B 1 381 ? 7.203 11.047 5.539 1 98.69 381 GLY B N 1
ATOM 6599 C CA . GLY B 1 381 ? 6.348 10.75 6.676 1 98.69 381 GLY B CA 1
ATOM 6600 C C . GLY B 1 381 ? 7.129 10.352 7.918 1 98.69 381 GLY B C 1
ATOM 6601 O O . GLY B 1 381 ? 8.289 9.945 7.824 1 98.69 381 GLY B O 1
ATOM 6602 N N . ASP B 1 382 ? 6.531 10.555 9.094 1 98.44 382 ASP B N 1
ATOM 6603 C CA . ASP B 1 382 ? 7.094 10.062 10.352 1 98.44 382 ASP B CA 1
ATOM 6604 C C . ASP B 1 382 ? 6.281 8.891 10.898 1 98.44 382 ASP B C 1
ATOM 6606 O O . ASP B 1 382 ? 5.273 8.5 10.305 1 98.44 382 ASP B O 1
ATOM 6610 N N . ASP B 1 383 ? 6.801 8.25 11.898 1 96.88 383 ASP B N 1
ATOM 6611 C CA . ASP B 1 383 ? 6.105 7.141 12.547 1 96.88 383 ASP B CA 1
ATOM 6612 C C . ASP B 1 383 ? 6.117 7.297 14.062 1 96.88 383 ASP B C 1
ATOM 6614 O O . ASP B 1 383 ? 6.469 8.359 14.586 1 96.88 383 ASP B O 1
ATOM 6618 N N . PHE B 1 384 ? 5.672 6.312 14.805 1 96.56 384 PHE B N 1
ATOM 6619 C CA . PHE B 1 384 ? 5.527 6.391 16.25 1 96.56 384 PHE B CA 1
ATOM 6620 C C . PHE B 1 384 ? 6.887 6.445 16.938 1 96.56 384 PHE B C 1
ATOM 6622 O O . PHE B 1 384 ? 7.004 6.922 18.062 1 96.56 384 PHE B O 1
ATOM 6629 N N . SER B 1 385 ? 7.902 5.957 16.297 1 95.25 385 SER B N 1
ATOM 6630 C CA . SER B 1 385 ? 9.25 6.051 16.859 1 95.25 385 SER B CA 1
ATOM 6631 C C . SER B 1 385 ? 9.875 7.406 16.562 1 95.25 385 SER B C 1
ATOM 6633 O O . SER B 1 385 ? 11.016 7.668 16.953 1 95.25 385 SER B O 1
ATOM 6635 N N . ARG B 1 386 ? 9.156 8.258 15.844 1 97.31 386 ARG B N 1
ATOM 6636 C CA . ARG B 1 386 ? 9.562 9.602 15.43 1 97.31 386 ARG B CA 1
ATOM 6637 C C . ARG B 1 386 ? 10.672 9.539 14.391 1 97.31 386 ARG B C 1
ATOM 6639 O O . ARG B 1 386 ? 11.492 10.453 14.297 1 97.31 386 ARG B O 1
ATOM 6646 N N . SER B 1 387 ? 10.734 8.453 13.695 1 96.62 387 SER B N 1
ATOM 6647 C CA . SER B 1 387 ? 11.625 8.359 12.539 1 96.62 387 SER B CA 1
ATOM 6648 C C . SER B 1 387 ? 10.992 8.992 11.305 1 96.62 387 SER B C 1
ATOM 6650 O O . SER B 1 387 ? 9.773 8.938 11.125 1 96.62 387 SER B O 1
ATOM 6652 N N . ILE B 1 388 ? 11.867 9.625 10.539 1 98 388 ILE B N 1
ATOM 6653 C CA . ILE B 1 388 ? 11.414 10.32 9.336 1 98 388 ILE B CA 1
ATOM 6654 C C . ILE B 1 388 ? 11.891 9.562 8.094 1 98 388 ILE B C 1
ATOM 6656 O O . ILE B 1 388 ? 13.078 9.258 7.965 1 98 388 ILE B O 1
ATOM 6660 N N . TYR B 1 389 ? 10.945 9.281 7.211 1 97.38 389 TYR B N 1
ATOM 6661 C CA . TYR B 1 389 ? 11.234 8.555 5.977 1 97.38 389 TYR B CA 1
ATOM 6662 C C . TYR B 1 389 ? 10.977 9.438 4.758 1 97.38 389 TYR B C 1
ATOM 6664 O O . TYR B 1 389 ? 9.977 10.148 4.699 1 97.38 389 TYR B O 1
ATOM 6672 N N . LEU B 1 390 ? 11.945 9.406 3.854 1 97.81 390 LEU B N 1
ATOM 6673 C CA . LEU B 1 390 ? 11.836 10.086 2.568 1 97.81 390 LEU B CA 1
ATOM 6674 C C . LEU B 1 390 ? 11.633 9.086 1.438 1 97.81 390 LEU B C 1
ATOM 6676 O O . LEU B 1 390 ? 12.289 8.039 1.405 1 97.81 390 LEU B O 1
ATOM 6680 N N . VAL B 1 391 ? 10.75 9.391 0.52 1 97 391 VAL B N 1
ATOM 6681 C CA . VAL B 1 391 ? 10.406 8.5 -0.588 1 97 391 VAL B CA 1
ATOM 6682 C C . VAL B 1 391 ? 10.602 9.227 -1.914 1 97 391 VAL B C 1
ATOM 6684 O O . VAL B 1 391 ? 10.102 10.344 -2.096 1 97 391 VAL B O 1
ATOM 6687 N N . ASP B 1 392 ? 11.344 8.672 -2.807 1 95.94 392 ASP B N 1
ATOM 6688 C CA . ASP B 1 392 ? 11.344 9.07 -4.211 1 95.94 392 ASP B CA 1
ATOM 6689 C C . ASP B 1 392 ? 10.195 8.422 -4.973 1 95.94 392 ASP B C 1
ATOM 6691 O O . ASP B 1 392 ? 10.234 7.227 -5.273 1 95.94 392 ASP B O 1
ATOM 6695 N N . ARG B 1 393 ? 9.203 9.18 -5.332 1 95.5 393 ARG B N 1
ATOM 6696 C CA . ARG B 1 393 ? 7.965 8.617 -5.867 1 95.5 393 ARG B CA 1
ATOM 6697 C C . ARG B 1 393 ? 8.156 8.141 -7.305 1 95.5 393 ARG B C 1
ATOM 6699 O O . ARG B 1 393 ? 7.305 7.43 -7.848 1 95.5 393 ARG B O 1
ATOM 6706 N N . THR B 1 394 ? 9.219 8.547 -7.938 1 93.44 394 THR B N 1
ATOM 6707 C CA . THR B 1 394 ? 9.508 8.094 -9.297 1 93.44 394 THR B CA 1
ATOM 6708 C C . THR B 1 394 ? 9.984 6.645 -9.289 1 93.44 394 THR B C 1
ATOM 6710 O O . THR B 1 394 ? 9.531 5.84 -10.109 1 93.44 394 THR B O 1
ATOM 6713 N N . SER B 1 395 ? 10.852 6.277 -8.383 1 91.94 395 SER B N 1
ATOM 6714 C CA . SER B 1 395 ? 11.422 4.938 -8.328 1 91.94 395 SER B CA 1
ATOM 6715 C C . SER B 1 395 ? 10.812 4.129 -7.188 1 91.94 395 SER B C 1
ATOM 6717 O O . SER B 1 395 ? 11.023 2.918 -7.094 1 91.94 395 SER B O 1
ATOM 6719 N N . ARG B 1 396 ? 10.156 4.832 -6.23 1 93.69 396 ARG B N 1
ATOM 6720 C CA . ARG B 1 396 ? 9.531 4.285 -5.031 1 93.69 396 ARG B CA 1
ATOM 6721 C C . ARG B 1 396 ? 10.57 3.996 -3.955 1 93.69 396 ARG B C 1
ATOM 6723 O O . ARG B 1 396 ? 10.242 3.439 -2.904 1 93.69 396 ARG B O 1
ATOM 6730 N N . GLU B 1 397 ? 11.805 4.34 -4.219 1 93.62 397 GLU B N 1
ATOM 6731 C CA . GLU B 1 397 ? 12.836 4.113 -3.213 1 93.62 397 GLU B CA 1
ATOM 6732 C C . GLU B 1 397 ? 12.547 4.906 -1.94 1 93.62 397 GLU B C 1
ATOM 6734 O O . GLU B 1 397 ? 12.164 6.078 -2.004 1 93.62 397 GLU B O 1
ATOM 6739 N N . MET B 1 398 ? 12.688 4.285 -0.816 1 94.94 398 MET B N 1
ATOM 6740 C CA . MET B 1 398 ? 12.477 4.895 0.494 1 94.94 398 MET B CA 1
ATOM 6741 C C . MET B 1 398 ? 13.742 4.812 1.34 1 94.94 398 MET B C 1
ATOM 6743 O O . MET B 1 398 ? 14.453 3.807 1.3 1 94.94 398 MET B O 1
ATOM 6747 N N . MET B 1 399 ? 14.023 5.824 2.117 1 94.12 399 MET B N 1
ATOM 6748 C CA . MET B 1 399 ? 15.109 5.793 3.096 1 94.12 399 MET B CA 1
ATOM 6749 C C . MET B 1 399 ? 14.672 6.43 4.41 1 94.12 399 MET B C 1
ATOM 6751 O O . MET B 1 399 ? 13.836 7.332 4.422 1 94.12 399 MET B O 1
ATOM 6755 N N . MET B 1 400 ? 15.18 5.91 5.512 1 95.44 400 MET B N 1
ATOM 6756 C CA . MET B 1 400 ? 15.094 6.637 6.773 1 95.44 400 MET B CA 1
ATOM 6757 C C . MET B 1 400 ? 16.078 7.801 6.801 1 95.44 400 MET B C 1
ATOM 6759 O O . MET B 1 400 ? 17.281 7.594 6.844 1 95.44 400 MET B O 1
ATOM 6763 N N . ILE B 1 401 ? 15.609 8.969 6.762 1 96.44 401 ILE B N 1
ATOM 6764 C CA . ILE B 1 401 ? 16.484 10.117 6.586 1 96.44 401 ILE B CA 1
ATOM 6765 C C . ILE B 1 401 ? 16.891 10.672 7.945 1 96.44 401 ILE B C 1
ATOM 6767 O O . ILE B 1 401 ? 17.969 11.281 8.086 1 96.44 401 ILE B O 1
ATOM 6771 N N . SER B 1 402 ? 16.078 10.469 8.953 1 96.94 402 SER B N 1
ATOM 6772 C CA . SER B 1 402 ? 16.422 10.914 10.297 1 96.94 402 SER B CA 1
ATOM 6773 C C . SER B 1 402 ? 15.695 10.086 11.352 1 96.94 402 SER B C 1
ATOM 6775 O O . SER B 1 402 ? 14.586 9.602 11.117 1 96.94 402 SER B O 1
ATOM 6777 N N . THR B 1 403 ? 16.344 9.914 12.445 1 96.44 403 THR B N 1
ATOM 6778 C CA . THR B 1 403 ? 15.758 9.227 13.594 1 96.44 403 THR B CA 1
ATOM 6779 C C . THR B 1 403 ? 16.359 9.75 14.898 1 96.44 403 THR B C 1
ATOM 6781 O O . THR B 1 403 ? 17.172 10.664 14.891 1 96.44 403 THR B O 1
ATOM 6784 N N . GLY B 1 404 ? 15.844 9.219 16.031 1 95.44 404 GLY B N 1
ATOM 6785 C CA . GLY B 1 404 ? 16.359 9.641 17.312 1 95.44 404 GLY B CA 1
ATOM 6786 C C . GLY B 1 404 ? 15.594 10.828 17.891 1 95.44 404 GLY B C 1
ATOM 6787 O O . GLY B 1 404 ? 16.016 11.398 18.906 1 95.44 404 GLY B O 1
ATOM 6788 N N . HIS B 1 405 ? 14.547 11.281 17.25 1 97.88 405 HIS B N 1
ATOM 6789 C CA . HIS B 1 405 ? 13.656 12.273 17.844 1 97.88 405 HIS B CA 1
ATOM 6790 C C . HIS B 1 405 ? 12.875 11.695 19.016 1 97.88 405 HIS B C 1
ATOM 6792 O O . HIS B 1 405 ? 12.398 10.562 18.953 1 97.88 405 HIS B O 1
ATOM 6798 N N . LYS B 1 406 ? 12.797 12.438 20.062 1 96.38 406 LYS B N 1
ATOM 6799 C CA . LYS B 1 406 ? 12.344 11.906 21.344 1 96.38 406 LYS B CA 1
ATOM 6800 C C . LYS B 1 406 ? 10.844 11.633 21.328 1 96.38 406 LYS B C 1
ATOM 6802 O O . LYS B 1 406 ? 10.047 12.508 20.969 1 96.38 406 LYS B O 1
ATOM 6807 N N . THR B 1 407 ? 10.461 10.445 21.797 1 95 407 THR B N 1
ATOM 6808 C CA . THR B 1 407 ? 9.055 10.078 21.859 1 95 407 THR B CA 1
ATOM 6809 C C . THR B 1 407 ? 8.367 10.781 23.031 1 95 407 THR B C 1
ATOM 6811 O O . THR B 1 407 ? 7.137 10.844 23.094 1 95 407 THR B O 1
ATOM 6814 N N . THR B 1 408 ? 9.125 11.375 23.969 1 95.38 408 THR B N 1
ATOM 6815 C CA . THR B 1 408 ? 8.602 12.094 25.125 1 95.38 408 THR B CA 1
ATOM 6816 C C . THR B 1 408 ? 8.273 13.539 24.75 1 95.38 408 THR B C 1
ATOM 6818 O O . THR B 1 408 ? 7.738 14.289 25.578 1 95.38 408 THR B O 1
ATOM 6821 N N . ALA B 1 409 ? 8.617 13.891 23.531 1 96.81 409 ALA B N 1
ATOM 6822 C CA . ALA B 1 409 ? 8.406 15.258 23.078 1 96.81 409 ALA B CA 1
ATOM 6823 C C . ALA B 1 409 ? 6.945 15.672 23.25 1 96.81 409 ALA B C 1
ATOM 6825 O O . ALA B 1 409 ? 6.051 14.828 23.234 1 96.81 409 ALA B O 1
ATOM 6826 N N . ARG B 1 410 ? 6.711 17 23.375 1 95.75 410 ARG B N 1
ATOM 6827 C CA . ARG B 1 410 ? 5.375 17.547 23.578 1 95.75 410 ARG B CA 1
ATOM 6828 C C . ARG B 1 410 ? 4.5 17.328 22.344 1 95.75 410 ARG B C 1
ATOM 6830 O O . ARG B 1 410 ? 3.27 17.344 22.438 1 95.75 410 ARG B O 1
ATOM 6837 N N . ASP B 1 411 ? 5.098 17.203 21.266 1 96.56 411 ASP B N 1
ATOM 6838 C CA . ASP B 1 411 ? 4.406 17.016 19.984 1 96.56 411 ASP B CA 1
ATOM 6839 C C . ASP B 1 411 ? 5.207 16.109 19.062 1 96.56 411 ASP B C 1
ATOM 6841 O O . ASP B 1 411 ? 6.207 15.523 19.469 1 96.56 411 ASP B O 1
ATOM 6845 N N . HIS B 1 412 ? 4.762 15.938 17.859 1 97.56 412 HIS B N 1
ATOM 6846 C CA . HIS B 1 412 ? 5.355 15.023 16.891 1 97.56 412 HIS B CA 1
ATOM 6847 C C . HIS B 1 412 ? 6.172 15.781 15.844 1 97.56 412 HIS B C 1
ATOM 6849 O O . HIS B 1 412 ? 6.098 17.016 15.766 1 97.56 412 HIS B O 1
ATOM 6855 N N . PRO B 1 413 ? 6.938 15.086 14.992 1 98.62 413 PRO B N 1
ATOM 6856 C CA . PRO B 1 413 ? 7.801 15.781 14.039 1 98.62 413 PRO B CA 1
ATOM 6857 C C . PRO B 1 413 ? 7.012 16.516 12.961 1 98.62 413 PRO B C 1
ATOM 6859 O O . PRO B 1 413 ? 7.414 17.594 12.523 1 98.62 413 PRO B O 1
ATOM 6862 N N . HIS B 1 414 ? 6.039 16.031 12.297 1 98.75 414 HIS B N 1
ATOM 6863 C CA . HIS B 1 414 ? 5.145 16.656 11.336 1 98.75 414 HIS B CA 1
ATOM 6864 C C . HIS B 1 414 ? 5.91 17.156 10.109 1 98.75 414 HIS B C 1
ATOM 6866 O O . HIS B 1 414 ? 5.832 18.328 9.766 1 98.75 414 HIS B O 1
ATOM 6872 N N . PRO B 1 415 ? 6.539 16.234 9.391 1 98.94 415 PRO B N 1
ATOM 6873 C CA . PRO B 1 415 ? 7.301 16.734 8.242 1 98.94 415 PRO B CA 1
ATOM 6874 C C . PRO B 1 415 ? 6.422 17.469 7.223 1 98.94 415 PRO B C 1
ATOM 6876 O O . PRO B 1 415 ? 5.332 17 6.898 1 98.94 415 PRO B O 1
ATOM 6879 N N . THR B 1 416 ? 6.906 18.656 6.754 1 98.88 416 THR B N 1
ATOM 6880 C CA . THR B 1 416 ? 6.188 19.484 5.797 1 98.88 416 THR B CA 1
ATOM 6881 C C . THR B 1 416 ? 7.145 20.062 4.75 1 98.88 416 THR B C 1
ATOM 6883 O O . THR B 1 416 ? 8.039 20.844 5.078 1 98.88 416 THR B O 1
ATOM 6886 N N . PHE B 1 417 ? 6.918 19.734 3.49 1 98.81 417 PHE B N 1
ATOM 6887 C CA . PHE B 1 417 ? 7.816 20.172 2.424 1 98.81 417 PHE B CA 1
ATOM 6888 C C . PHE B 1 417 ? 7.723 21.672 2.209 1 98.81 417 PHE B C 1
ATOM 6890 O O . PHE B 1 417 ? 6.641 22.266 2.328 1 98.81 417 PHE B O 1
ATOM 6897 N N . SER B 1 418 ? 8.867 22.25 1.873 1 98.19 418 SER B N 1
ATOM 6898 C CA . SER B 1 418 ? 8.898 23.625 1.386 1 98.19 418 SER B CA 1
ATOM 6899 C C . SER B 1 418 ? 8.273 23.734 -0.004 1 98.19 418 SER B C 1
ATOM 6901 O O . SER B 1 418 ? 8.141 22.734 -0.71 1 98.19 418 SER B O 1
ATOM 6903 N N . PRO B 1 419 ? 7.922 24.938 -0.385 1 95.62 419 PRO B N 1
ATOM 6904 C CA . PRO B 1 419 ? 7.344 25.094 -1.721 1 95.62 419 PRO B CA 1
ATOM 6905 C C . PRO B 1 419 ? 8.305 24.703 -2.836 1 95.62 419 PRO B C 1
ATOM 6907 O O . PRO B 1 419 ? 7.875 24.266 -3.904 1 95.62 419 PRO B O 1
ATOM 6910 N N . CYS B 1 420 ? 9.57 24.797 -2.645 1 95.38 420 CYS B N 1
ATOM 6911 C CA . CYS B 1 420 ? 10.531 24.484 -3.695 1 95.38 420 CYS B CA 1
ATOM 6912 C C . CYS B 1 420 ? 10.773 22.984 -3.791 1 95.38 420 CYS B C 1
ATOM 6914 O O . CYS B 1 420 ? 11.344 22.516 -4.773 1 95.38 420 CYS B O 1
ATOM 6916 N N . GLY B 1 421 ? 10.453 22.25 -2.848 1 97.31 421 GLY B N 1
ATOM 6917 C CA . GLY B 1 421 ? 10.477 20.797 -2.922 1 97.31 421 GLY B CA 1
ATOM 6918 C C . GLY B 1 421 ? 11.852 20.219 -2.672 1 97.31 421 GLY B C 1
ATOM 6919 O O . GLY B 1 421 ? 12.086 19.031 -2.93 1 97.31 421 GLY B O 1
ATOM 6920 N N . THR B 1 422 ? 12.82 20.969 -2.111 1 98.25 422 THR B N 1
ATOM 6921 C CA . THR B 1 422 ? 14.172 20.469 -1.929 1 98.25 422 THR B CA 1
ATOM 6922 C C . THR B 1 422 ? 14.477 20.25 -0.45 1 98.25 422 THR B C 1
ATOM 6924 O O . THR B 1 422 ? 15.539 19.75 -0.097 1 98.25 422 THR B O 1
ATOM 6927 N N . LYS B 1 423 ? 13.602 20.656 0.385 1 98.75 423 LYS B N 1
ATOM 6928 C CA . LYS B 1 423 ? 13.742 20.531 1.834 1 98.75 423 LYS B CA 1
ATOM 6929 C C . LYS B 1 423 ? 12.375 20.469 2.51 1 98.75 423 LYS B C 1
ATOM 6931 O O . LYS B 1 423 ? 11.352 20.734 1.883 1 98.75 423 LYS B O 1
ATOM 6936 N N . PHE B 1 424 ? 12.344 20.078 3.725 1 98.88 424 PHE B N 1
ATOM 6937 C CA . PHE B 1 424 ? 11.109 20.078 4.508 1 98.88 424 PHE B CA 1
ATOM 6938 C C . PHE B 1 424 ? 11.391 20.453 5.957 1 98.88 424 PHE B C 1
ATOM 6940 O O . PHE B 1 424 ? 12.531 20.328 6.426 1 98.88 424 PHE B O 1
ATOM 6947 N N . GLN B 1 425 ? 10.375 20.984 6.605 1 98.94 425 GLN B N 1
ATOM 6948 C CA . GLN B 1 425 ? 10.445 21.375 8.008 1 98.94 425 GLN B CA 1
ATOM 6949 C C . GLN B 1 425 ? 9.93 20.25 8.914 1 98.94 425 GLN B C 1
ATOM 6951 O O . GLN B 1 425 ? 8.93 19.609 8.594 1 98.94 425 GLN B O 1
ATOM 6956 N N . ILE B 1 426 ? 10.648 20 10.039 1 98.94 426 ILE B N 1
ATOM 6957 C CA . ILE B 1 426 ? 10.094 19.234 11.141 1 98.94 426 ILE B CA 1
ATOM 6958 C C . ILE B 1 426 ? 10.227 20.016 12.438 1 98.94 426 ILE B C 1
ATOM 6960 O O . ILE B 1 426 ? 10.641 21.188 12.43 1 98.94 426 ILE B O 1
ATOM 6964 N N . GLN B 1 427 ? 9.711 19.531 13.523 1 98.88 427 GLN B N 1
ATOM 6965 C CA . GLN B 1 427 ? 10 19.953 14.891 1 98.88 427 GLN B CA 1
ATOM 6966 C C . GLN B 1 427 ? 10.469 18.766 15.742 1 98.88 427 GLN B C 1
ATOM 6968 O O . GLN B 1 427 ? 10.086 17.625 15.492 1 98.88 427 GLN B O 1
ATOM 6973 N N . SER B 1 428 ? 11.336 19.062 16.688 1 98.5 428 SER B N 1
ATOM 6974 C CA . SER B 1 428 ? 11.977 17.969 17.406 1 98.5 428 SER B CA 1
ATOM 6975 C C . SER B 1 428 ? 12.461 18.422 18.781 1 98.5 428 SER B C 1
ATOM 6977 O O . SER B 1 428 ? 12.867 19.578 18.953 1 98.5 428 SER B O 1
ATOM 6979 N N . ALA B 1 429 ? 12.453 17.516 19.719 1 97.69 429 ALA B N 1
ATOM 6980 C CA . ALA B 1 429 ? 12.992 17.766 21.047 1 97.69 429 ALA B CA 1
ATOM 6981 C C . ALA B 1 429 ? 14.406 17.219 21.172 1 97.69 429 ALA B C 1
ATOM 6983 O O . ALA B 1 429 ? 14.938 17.109 22.281 1 97.69 429 ALA B O 1
ATOM 6984 N N . MET B 1 430 ? 14.938 16.859 20.078 1 97.12 430 MET B N 1
ATOM 6985 C CA . MET B 1 430 ? 16.234 16.203 20.078 1 97.12 430 MET B CA 1
ATOM 6986 C C . MET B 1 430 ? 17.266 17 20.859 1 97.12 430 MET B C 1
ATOM 6988 O O . MET B 1 430 ? 18.078 16.438 21.578 1 97.12 430 MET B O 1
ATOM 6992 N N . LEU B 1 431 ? 17.234 18.328 20.812 1 96.06 431 LEU B N 1
ATOM 6993 C CA . LEU B 1 431 ? 18.25 19.188 21.406 1 96.06 431 LEU B CA 1
ATOM 6994 C C . LEU B 1 431 ? 17.828 19.641 22.797 1 96.06 431 LEU B C 1
ATOM 6996 O O . LEU B 1 431 ? 18.594 20.312 23.516 1 96.06 431 LEU B O 1
ATOM 7000 N N . SER B 1 432 ? 16.625 19.344 23.109 1 95.06 432 SER B N 1
ATOM 7001 C CA . SER B 1 432 ? 16.094 19.906 24.344 1 95.06 432 SER B CA 1
ATOM 7002 C C . SER B 1 432 ? 16.578 19.141 25.578 1 95.06 432 SER B C 1
ATOM 7004 O O . SER B 1 432 ? 16.562 17.906 25.578 1 95.06 432 SER B O 1
ATOM 7006 N N . GLU B 1 433 ? 16.891 19.781 26.625 1 93.19 433 GLU B N 1
ATOM 7007 C CA . GLU B 1 433 ? 17.375 19.172 27.859 1 93.19 433 GLU B CA 1
ATOM 7008 C C . GLU B 1 433 ? 16.25 18.469 28.609 1 93.19 433 GLU B C 1
ATOM 7010 O O . GLU B 1 433 ? 16.469 17.469 29.297 1 93.19 433 GLU B O 1
ATOM 7015 N N . ASP B 1 434 ? 15.055 18.922 28.453 1 94.56 434 ASP B N 1
ATOM 7016 C CA . ASP B 1 434 ? 13.93 18.359 29.188 1 94.56 434 ASP B CA 1
ATOM 7017 C C . ASP B 1 434 ? 13.289 17.219 28.391 1 94.56 434 ASP B C 1
ATOM 7019 O O . ASP B 1 434 ? 12.258 16.672 28.797 1 94.56 434 ASP B O 1
ATOM 7023 N N . ASP B 1 435 ? 13.781 16.953 27.234 1 94.31 435 ASP B N 1
ATOM 7024 C CA . ASP B 1 435 ? 13.328 15.867 26.359 1 94.31 435 ASP B CA 1
ATOM 7025 C C . ASP B 1 435 ? 11.891 16.109 25.906 1 94.31 435 ASP B C 1
ATOM 7027 O O . ASP B 1 435 ? 11.219 15.172 25.469 1 94.31 435 ASP B O 1
ATOM 7031 N N . ARG B 1 436 ? 11.391 17.391 25.969 1 96.06 436 ARG B N 1
ATOM 7032 C CA . ARG B 1 436 ? 9.992 17.641 25.656 1 96.06 436 ARG B CA 1
ATOM 7033 C C . ARG B 1 436 ? 9.844 18.844 24.734 1 96.06 436 ARG B C 1
ATOM 7035 O O . ARG B 1 436 ? 9.07 18.797 23.766 1 96.06 436 ARG B O 1
ATOM 7042 N N . SER B 1 437 ? 10.57 19.891 25.109 1 97 437 SER B N 1
ATOM 7043 C CA . SER B 1 437 ? 10.438 21.141 24.375 1 97 437 SER B CA 1
ATOM 7044 C C . SER B 1 437 ? 10.898 20.984 22.922 1 97 437 SER B C 1
ATOM 7046 O O . SER B 1 437 ? 11.961 20.422 22.656 1 97 437 SER B O 1
ATOM 7048 N N . MET B 1 438 ? 10.094 21.484 22.047 1 97.62 438 MET B N 1
ATOM 7049 C CA . MET B 1 438 ? 10.367 21.297 20.625 1 97.62 438 MET B CA 1
ATOM 7050 C C . MET B 1 438 ? 11.188 22.453 20.062 1 97.62 438 MET B C 1
ATOM 7052 O O . MET B 1 438 ? 11.148 23.562 20.609 1 97.62 438 MET B O 1
ATOM 7056 N N . ASN B 1 439 ? 11.891 22.156 19.047 1 98.56 439 ASN B N 1
ATOM 7057 C CA . ASN B 1 439 ? 12.641 23.125 18.234 1 98.56 439 ASN B CA 1
ATOM 7058 C C . ASN B 1 439 ? 12.32 22.984 16.75 1 98.56 439 ASN B C 1
ATOM 7060 O O . ASN B 1 439 ? 11.93 21.906 16.297 1 98.56 439 ASN B O 1
ATOM 7064 N N . ILE B 1 440 ? 12.445 24.094 16.031 1 98.81 440 ILE B N 1
ATOM 7065 C CA . ILE B 1 440 ? 12.188 24.125 14.594 1 98.81 440 ILE B CA 1
ATOM 7066 C C . ILE B 1 440 ? 13.422 23.641 13.836 1 98.81 440 ILE B C 1
ATOM 7068 O O . ILE B 1 440 ? 14.531 24.109 14.078 1 98.81 440 ILE B O 1
ATOM 7072 N N . CYS B 1 441 ? 13.195 22.703 12.938 1 98.88 441 CYS B N 1
ATOM 7073 C CA . CYS B 1 441 ? 14.297 22.062 12.219 1 98.88 441 CYS B CA 1
ATOM 7074 C C . CYS B 1 441 ? 13.969 21.891 10.742 1 98.88 441 CYS B C 1
ATOM 7076 O O . CYS B 1 441 ? 12.828 21.609 10.391 1 98.88 441 CYS B O 1
ATOM 7078 N N . VAL B 1 442 ? 14.977 22.094 9.867 1 98.88 442 VAL B N 1
ATOM 7079 C CA . VAL B 1 442 ? 14.852 21.891 8.43 1 98.88 442 VAL B CA 1
ATOM 7080 C C . VAL B 1 442 ? 15.797 20.766 7.984 1 98.88 442 VAL B C 1
ATOM 7082 O O . VAL B 1 442 ? 16.969 20.75 8.375 1 98.88 442 VAL B O 1
ATOM 7085 N N . ILE B 1 443 ? 15.289 19.875 7.219 1 98.88 443 ILE B N 1
ATOM 7086 C CA . ILE B 1 443 ? 16.062 18.781 6.637 1 98.88 443 ILE B CA 1
ATOM 7087 C C . ILE B 1 443 ? 16.031 18.875 5.113 1 98.88 443 ILE B C 1
ATOM 7089 O O . ILE B 1 443 ? 14.969 19.031 4.516 1 98.88 443 ILE B O 1
ATOM 7093 N N . HIS B 1 444 ? 17.203 18.828 4.492 1 98.69 444 HIS B N 1
ATOM 7094 C CA . HIS B 1 444 ? 17.297 18.906 3.037 1 98.69 444 HIS B CA 1
ATOM 7095 C C . HIS B 1 444 ? 17.188 17.516 2.404 1 98.69 444 HIS B C 1
ATOM 7097 O O . HIS B 1 444 ? 17.719 16.547 2.943 1 98.69 444 HIS B O 1
ATOM 7103 N N . VAL B 1 445 ? 16.516 17.453 1.288 1 98.44 445 VAL B N 1
ATOM 7104 C CA . VAL B 1 445 ? 16.609 16.25 0.458 1 98.44 445 VAL B CA 1
ATOM 7105 C C . VAL B 1 445 ? 18.062 16.031 0.041 1 98.44 445 VAL B C 1
ATOM 7107 O O . VAL B 1 445 ? 18.75 16.984 -0.363 1 98.44 445 VAL B O 1
ATOM 7110 N N . PRO B 1 446 ? 18.531 14.836 0.142 1 96.5 446 PRO B N 1
ATOM 7111 C CA . PRO B 1 446 ? 19.922 14.609 -0.23 1 96.5 446 PRO B CA 1
ATOM 7112 C C . PRO B 1 446 ? 20.234 15.031 -1.666 1 96.5 446 PRO B C 1
ATOM 7114 O O . PRO B 1 446 ? 19.438 14.773 -2.57 1 96.5 446 PRO B O 1
ATOM 7117 N N . GLU B 1 447 ? 21.406 15.602 -1.868 1 96.31 447 GLU B N 1
ATOM 7118 C CA . GLU B 1 447 ? 21.812 16.078 -3.182 1 96.31 447 GLU B CA 1
ATOM 7119 C C . GLU B 1 447 ? 21.844 14.945 -4.203 1 96.31 447 GLU B C 1
ATOM 7121 O O . GLU B 1 447 ? 21.484 15.141 -5.367 1 96.31 447 GLU B O 1
ATOM 7126 N N . GLU B 1 448 ? 22.297 13.805 -3.771 1 92.31 448 GLU B N 1
ATOM 7127 C CA . GLU B 1 448 ? 22.344 12.641 -4.652 1 92.31 448 GLU B CA 1
ATOM 7128 C C . GLU B 1 448 ? 20.969 12.32 -5.219 1 92.31 448 GLU B C 1
ATOM 7130 O O . GLU B 1 448 ? 20.844 11.93 -6.383 1 92.31 448 GLU B O 1
ATOM 7135 N N . TRP B 1 449 ? 19.938 12.453 -4.395 1 94.19 449 TRP B N 1
ATOM 7136 C CA . TRP B 1 449 ? 18.578 12.195 -4.844 1 94.19 449 TRP B CA 1
ATOM 7137 C C . TRP B 1 449 ? 18.062 13.336 -5.727 1 94.19 449 TRP B C 1
ATOM 7139 O O . TRP B 1 449 ? 17.406 13.094 -6.738 1 94.19 449 TRP B O 1
ATOM 7149 N N . LEU B 1 450 ? 18.375 14.562 -5.371 1 96.56 450 LEU B N 1
ATOM 7150 C CA . LEU B 1 450 ? 17.938 15.703 -6.168 1 96.56 450 LEU B CA 1
ATOM 7151 C C . LEU B 1 450 ? 18.5 15.625 -7.586 1 96.56 450 LEU B C 1
ATOM 7153 O O . LEU B 1 450 ? 17.812 16.016 -8.539 1 96.56 450 LEU B O 1
ATOM 7157 N N . ASN B 1 451 ? 19.688 15.062 -7.746 1 94.44 451 ASN B N 1
ATOM 7158 C CA . ASN B 1 451 ? 20.391 15.062 -9.023 1 94.44 451 ASN B CA 1
ATOM 7159 C C . ASN B 1 451 ? 20.156 13.766 -9.789 1 94.44 451 ASN B C 1
ATOM 7161 O O . ASN B 1 451 ? 20.734 13.562 -10.859 1 94.44 451 ASN B O 1
ATOM 7165 N N . ARG B 1 452 ? 19.391 12.906 -9.273 1 90.38 452 ARG B N 1
ATOM 7166 C CA . ARG B 1 452 ? 19.156 11.617 -9.898 1 90.38 452 ARG B CA 1
ATOM 7167 C C . ARG B 1 452 ? 18.516 11.781 -11.273 1 90.38 452 ARG B C 1
ATOM 7169 O O . ARG B 1 452 ? 17.625 12.633 -11.445 1 90.38 452 ARG B O 1
ATOM 7176 N N . THR B 1 453 ? 19.062 10.938 -12.188 1 85.69 453 THR B N 1
ATOM 7177 C CA . THR B 1 453 ? 18.422 10.758 -13.484 1 85.69 453 THR B CA 1
ATOM 7178 C C . THR B 1 453 ? 17.812 9.367 -13.602 1 85.69 453 THR B C 1
ATOM 7180 O O . THR B 1 453 ? 18.281 8.422 -12.969 1 85.69 453 THR B O 1
ATOM 7183 N N . TYR B 1 454 ? 16.703 9.234 -14.156 1 80.5 454 TYR B N 1
ATOM 7184 C CA . TYR B 1 454 ? 15.984 7.969 -14.172 1 80.5 454 TYR B CA 1
ATOM 7185 C C . TYR B 1 454 ? 16.094 7.305 -15.539 1 80.5 454 TYR B C 1
ATOM 7187 O O . TYR B 1 454 ? 15.242 6.488 -15.914 1 80.5 454 TYR B O 1
ATOM 7195 N N . GLU B 1 455 ? 16.984 7.617 -16.281 1 67.44 455 GLU B N 1
ATOM 7196 C CA . GLU B 1 455 ? 17.141 7.039 -17.625 1 67.44 455 GLU B CA 1
ATOM 7197 C C . GLU B 1 455 ? 17.047 5.52 -17.578 1 67.44 455 GLU B C 1
ATOM 7199 O O . GLU B 1 455 ? 16.375 4.91 -18.422 1 67.44 455 GLU B O 1
ATOM 7204 N N . ASN B 1 456 ? 17.75 4.941 -16.594 1 59.16 456 ASN B N 1
ATOM 7205 C CA . ASN B 1 456 ? 17.766 3.484 -16.562 1 59.16 456 ASN B CA 1
ATOM 7206 C C . ASN B 1 456 ? 16.594 2.926 -15.75 1 59.16 456 ASN B C 1
ATOM 7208 O O . ASN B 1 456 ? 16.484 1.714 -15.555 1 59.16 456 ASN B O 1
ATOM 7212 N N . HIS B 1 457 ? 15.789 3.852 -15.219 1 61.25 457 HIS B N 1
ATOM 7213 C CA . HIS B 1 457 ? 14.68 3.426 -14.367 1 61.25 457 HIS B CA 1
ATOM 7214 C C . HIS B 1 457 ? 13.336 3.801 -14.977 1 61.25 457 HIS B C 1
ATOM 7216 O O . HIS B 1 457 ? 12.664 4.711 -14.484 1 61.25 457 HIS B O 1
ATOM 7222 N N . PHE B 1 458 ? 13.211 3.115 -16.125 1 52.47 458 PHE B N 1
ATOM 7223 C CA . PHE B 1 458 ? 12.031 3.568 -16.859 1 52.47 458 PHE B CA 1
ATOM 7224 C C . PHE B 1 458 ? 10.758 3.135 -16.141 1 52.47 458 PHE B C 1
ATOM 7226 O O . PHE B 1 458 ? 10.562 1.947 -15.867 1 52.47 458 PHE B O 1
ATOM 7233 N N . ILE B 1 459 ? 10.133 3.998 -15.398 1 59.25 459 ILE B N 1
ATOM 7234 C CA . ILE B 1 459 ? 8.758 3.73 -15 1 59.25 459 ILE B CA 1
ATOM 7235 C C . ILE B 1 459 ? 7.812 4.688 -15.727 1 59.25 459 ILE B C 1
ATOM 7237 O O . ILE B 1 459 ? 7.891 5.902 -15.547 1 59.25 459 ILE B O 1
ATOM 7241 N N . PRO B 1 460 ? 7.059 4.133 -16.75 1 47.47 460 PRO B N 1
ATOM 7242 C CA . PRO B 1 460 ? 6.148 5.066 -17.406 1 47.47 460 PRO B CA 1
ATOM 7243 C C . PRO B 1 460 ? 5.285 5.852 -16.422 1 47.47 460 PRO B C 1
ATOM 7245 O O . PRO B 1 460 ? 4.887 5.316 -15.391 1 47.47 460 PRO B O 1
ATOM 7248 N N . LYS B 1 461 ? 5.258 7.285 -16.578 1 54.53 461 LYS B N 1
ATOM 7249 C CA . LYS B 1 461 ? 4.375 8.125 -15.781 1 54.53 461 LYS B CA 1
ATOM 7250 C C . LYS B 1 461 ? 2.906 7.824 -16.078 1 54.53 461 LYS B C 1
ATOM 7252 O O . LYS B 1 461 ? 2.541 7.574 -17.234 1 54.53 461 LYS B O 1
#

Solvent-accessible surface area (backbone atoms only — not comparable to full-atom values): 47611 Å² total; per-residue (Å²): 135,83,82,75,80,80,81,84,80,80,79,76,78,81,76,75,75,74,70,74,70,66,75,77,74,75,56,45,37,45,71,45,80,54,44,53,45,76,45,59,34,88,80,58,58,38,61,37,39,23,46,37,53,62,74,41,46,33,40,72,62,62,58,59,48,71,52,46,41,45,86,66,49,32,37,48,31,38,31,54,84,46,72,64,25,38,34,34,31,31,70,86,75,13,39,28,30,29,71,41,67,87,51,61,44,62,49,74,35,53,28,76,81,39,58,37,36,35,39,32,32,68,67,54,82,80,88,51,91,87,58,61,50,33,32,28,36,34,39,34,40,45,58,61,42,52,55,27,33,76,67,70,58,64,62,66,64,72,80,38,46,42,80,41,31,59,45,57,29,78,44,24,69,46,40,48,39,27,56,31,35,77,63,48,36,37,38,26,28,35,24,47,71,43,12,53,76,62,40,64,89,86,65,77,60,40,63,56,36,54,83,75,60,27,27,38,36,35,10,18,37,28,35,33,30,52,84,79,22,48,68,46,84,31,48,44,47,39,33,18,62,32,71,44,27,41,34,71,74,41,67,42,38,35,38,31,28,40,39,15,91,54,60,34,79,56,27,41,30,30,34,34,60,84,41,48,73,69,43,67,60,50,87,52,48,77,46,46,23,53,43,52,63,18,73,26,37,86,49,32,33,22,24,12,26,25,20,62,33,78,60,82,82,56,94,74,70,70,85,39,68,82,33,91,72,53,66,83,48,39,59,71,60,55,72,32,16,21,25,54,41,84,40,8,38,28,40,36,29,73,83,70,39,35,37,44,53,65,40,60,59,78,55,73,31,24,29,44,36,31,28,30,16,49,85,60,50,38,36,35,27,25,31,65,67,40,33,34,34,41,30,38,60,78,39,31,30,43,31,40,55,40,59,75,32,44,64,65,20,78,64,72,43,54,40,29,48,37,86,84,49,54,34,27,38,35,34,38,12,64,73,24,90,80,37,23,31,20,19,44,28,38,38,64,59,54,66,72,65,75,67,59,77,57,79,84,40,52,55,76,119,134,85,78,74,76,82,80,80,77,78,79,75,80,78,74,75,72,74,70,74,70,64,73,76,72,74,56,46,37,44,71,45,79,52,44,54,44,78,45,59,33,88,82,60,57,37,62,38,38,24,44,35,54,63,73,41,47,34,40,70,63,60,59,58,51,71,50,43,40,45,86,66,50,31,39,47,30,38,31,53,84,48,73,65,26,39,35,32,30,30,70,87,75,15,40,28,30,30,71,40,66,87,50,62,45,63,49,75,35,53,28,78,84,38,58,34,38,36,39,32,31,68,67,51,82,79,86,52,90,85,58,60,50,32,33,28,35,35,38,34,40,45,59,63,42,53,54,28,32,74,69,71,58,66,63,64,64,72,80,39,44,42,80,41,31,61,46,56,30,78,42,25,68,46,38,47,38,26,57,32,34,78,64,48,36,39,38,26,28,34,24,47,71,43,12,53,75,61,38,63,87,88,65,77,60,39,62,56,35,54,84,74,60,28,28,37,36,36,10,18,36,30,34,33,31,52,84,79,24,49,70,45,83,30,48,43,47,40,33,16,64,31,72,43,27,40,36,71,73,41,67,43,38,33,39,33,28,40,39,17,90,54,62,34,77,54,28,41,31,29,33,34,59,84,40,48,73,68,43,67,59,51,84,53,48,79,47,46,23,52,43,53,61,18,72,25,35,84,49,32,32,22,24,10,26,26,19,60,34,79,58,82,84,55,92,73,70,71,85,41,70,82,32,90,73,54,66,83,47,39,60,70,60,55,72,32,15,21,25,55,40,84,41,9,38,28,39,36,28,74,83,70,40,34,36,44,53,66,40,60,59,79,54,74,32,24,29,44,36,31,26,30,16,49,85,61,49,38,34,34,28,24,31,65,67,40,32,32,34,42,30,38,59,77,41,30,31,43,32,39,54,39,58,76,31,42,65,67,19,79,63,71,43,53,40,29,49,37,87,84,47,55,32,28,37,35,35,38,11,62,73,23,90,81,36,23,32,21,18,42,28,39,38,64,57,54,65,72,66,73,68,58,76,54,81,83,42,48,55,76,118

Radius of gyration: 36.02 Å; Cα contacts (8 Å, |Δi|>4): 2480; chains: 2; bounding box: 60×110×182 Å

Secondary structure (DSSP, 8-state):
-------------------------PPTT-EE----EEEE-TTT--EEEES--SSS--EEPPTTS--B-TTSSEEEEEEGGGTTEEEEEETTT--EEE--SS--EEEEEE-SSSSEEEEEEESS---STT----EEEEEEEHHHHHHHHHHT-PPPGGGTEEEEEEE-GGG---S-EEE-TTSSEEEEEE-HHHHHHHSPTT--PPPPBTTTTB-EEEEEEEEEETTT--EEEEEEEEE-EEEEEE-TTSTTEEEEEE--SS--SS-EEEEETTS---EESS---TT--EEEEEE-SSSEEEEEE---B----SS----PPP-SSS----GGGTTTTBTTS--EEEEEETTT--EEEEE--SSTT---SEEE-TTSSEEEEE-TT--EEEEETTT--EEEEE----TTSSS----EE-TTSSEEEEEE-TT-TTS---EEEEEEPPHHHHT---TT-----/-------------------------PPTT-EE----EEEE-TTT--EEEES--SSS--EEPPTTS--B-TTSSEEEEE-GGGTTSEEEEETTT--EEE--SS--EEEEEE-SSSSEEEEEEESS---STT----EEEEEEEHHHHHHHHHHT-PPPGGGTEEEEEEE-GGG---S-EEE-TTSSEEEEEEPHHHHHHHSPTT--PPPPBTTTTB-EEEEEEEEEETTT--EEEEEEEEE-EEEEEE-TTSTTEEEEEE--SS--SS-EEEEETTS---EESS---TT--EEEEEE-SSSEEEEEE---B----SS----PPP-SSS----GGGTT-SBTTS--EEEEEETTT--EEEEE--SSTT---SEEE-TTSSEEEEE-TT--EEEEETTT--EEEEE----TTSSS----EE-TTSSEEEEEE-TT-TTS---EEEEEEPPHHHHT---TT-----

InterPro domains:
  IPR011044 Quinoprotein amine dehydrogenase, beta chain-like [SSF50969] (53-423)
  IPR015943 WD40/YVTN repeat-like-containing domain superfamily [G3DSA:2.130.10.10] (27-430)